Protein AF-0000000072274056 (afdb_homodimer)

Nearest PDB structures (foldseek):
  8jdu-assembly1_A  TM=9.572E-01  e=5.351E-65  Mus musculus
  8jde-assembly1_A  TM=9.594E-01  e=7.524E-65  Mus musculus
  8jdt-assembly1_A  TM=9.583E-01  e=2.343E-64  Mus musculus
  8jdx-assembly1_A  TM=9.609E-01  e=8.176E-64  Mus musculus
  8jdp-assembly1_A  TM=9.578E-01  e=1.917E-63  Mus musculus

InterPro domains:
  IPR004113 FAD-binding oxidoreductase/transferase, type 4, C-terminal [PF02913] (245-485)
  IPR006094 FAD linked oxidase, N-terminal [PF01565] (72-208)
  IPR016164 FAD-linked oxidase-like, C-terminal [SSF55103] (249-486)
  IPR016166 FAD-binding domain, PCMH-type [PS51387] (68-245)
  IPR016169 FAD-binding, type PCMH, subdomain 2 [G3DSA:3.30.465.10] (47-258)
  IPR016171 Vanillyl-alcohol oxidase, C-terminal subdomain 2 [G3DSA:1.10.45.10] (447-486)
  IPR036318 FAD-binding, type PCMH-like superfamily [SSF56176] (35-246)

Radius of gyration: 29.12 Å; Cα contacts (8 Å, |Δi|>4): 2264; chains: 2; bounding box: 67×115×71 Å

Organism: Rhodospirillum rubrum (strain ATCC 11170 / ATH 1.1.1 / DSM 467 / LMG 4362 / NCIMB 8255 / S1) (NCBI:txid269796)

Secondary structure (DSSP, 8-state):
---------THHHHHHHHHHHHHTTSS---PPPPPHHHHHHHHHHHGGGEE--HHHHHHTT--SSSSPP---SEEEE--SHHHHHHHHHHHHHTT--EEEESS---SSSTT--TT--EEEE-TT---EEEEEGGGTEEEEETT-BHHHHHHHHTTTTEE-----SS--BHHHHHHTT---TTHHHH--HHHHEEEEEEE-TTS-EEEEE-S-S----SS-HHHHHTT-TTSS-EEEEEEEE-EEPPSEEEEEEEE-SSHHHHHHHHHHHHHTT--EEEEEEE-HHHHHHHHHHHT----SS-EEEEEEEE-HHHHHHHHHHHHHHHHHTT----EEE-SHHHHHHHHHHHHTHHHHHHTTSTT-EEEE--EE--GGGHHHHHHHHHHHHHTSSSEEEEEEETTTTEEEEEEEE-TT-HHHHHHHHHHHHHHHHHHHHTT-BS-SSS--TTTTHHHHHHHHTTHHHHHHHHHHHH-TT--BSTTSSS--/---------THHHHHHHHHHHHHTTSS---PPPPPHHHHHHHHHHHGGGEE--HHHHHHTT--SSSSPP---SEEEE--SHHHHHHHHHHHHHTT--EEEESS---SSSTT--TT--EEEE-TT---EEEEEGGGTEEEEETT-BHHHHHHHHTTTTEE-----SS--BHHHHHHTT---TTHHHH--HHHHEEEEEEE-TTS-EEEEE-S-S----SS-HHHHHTT-TTSS-EEEEEEEE-EEPPSEEEEEEEE-SSHHHHHHHHHHHHHTT--EEEEEEE-HHHHHHHHHHHT----SS-EEEEEEEE-HHHHHHHHHHHHHHHHHTT----EEE-SHHHHHHHHHHHHTHHHHHHTTSTT-EEEE--EE--GGGHHHHHHHHHHHHHTSSSEEEEEEETTTTEEEEEEEE-TT-HHHHHHHHHHHHHHHHHHHHTT-BS-SSS--TTTTHHHHHHHHTTHHHHHHHHHHHH-TT--BSTTSSS--

pLDDT: mean 91.67, std 15.74, range [17.91, 98.94]

Foldseek 3Di:
DPDPPPPPDPPVVVVVVVVVVVVPLPVPDPADADDPVLVVQLCVLQPPQKDQDPVVQQVQQAAQELDDGAGARIEHEDQDLLSQLSNLQSCLVVLFFEFEDAPRHFYFRLRHPSRHGYYYYDLNQADFDDDDLVLQKTKGWQNHWQVNQQVVCVVSQKHDQFPQLDRTGNQQQQQQQFGDFQCLQPNTSLQWWAKFWWQFSNSDTDIAGDSDNDDPDDDRVSNVRRQNSQQGTGTTMTMTGIDGAFPFKKKKKWFAPAPVLLLQLLVVLVVVPLNWRGKKWWALLLLVLLCVVVVNDDHSGIMIMTMHGHDPVSRVVSLVVSVVSSVVSPIDDMDMDTDPVVNCVVCVSVSCSQVSQQVVDVQWDKDKFKKFAQSVCLRVLVVVLVVLVVVDPWDWIKMARSNRRMIMIITIDNSVDVVSVVSVVVSSVVSLVVRLVRVIHRHDGSHWFLRNLVSLCVNQPPVLVVVVVVSCVRPVSSSGSHNTNHDD/DPPPPPPPDPPVVVVVVVVVVVVPLPPPDPADADDPVLVVQLCVLQPPQKDQDPVVQQVQQAAQELDDGAGARIEHEDQDLLSQLSNLQSCLVVLFFEFEAAPRHFYFRLRHPSRHGYYYYDLNQADFDDDDLVLQKTKGWQNHWQVNQQVVCVVSQKHDQFPQLDRTGNQQQQQQQFGDFQCLQPNTSLQWWAKFWWQFSNSDTDIAGDSDNDDPDDDRVSNVRRQNSQQGTGTTMTMTGIDGAFPFKKKKKWFAAAPVLLLQLLVVLVVVPLNWRGKKWWALLLLVLLCVVVVDDDHSGIMIMTMHGHDPVSRVVSLVVSVVSSVVSPIDDMDMDTDPVVNCVVCVSVSCSQVSQQVVDVQWDKHKFKKFAQSVCLRVLVVVLVVLVVVDPWDWIKMARSNRRMIMIITIDNSVDVVSVVSVVVSSVVSLVVRLVRVIHRHDGSHWFLRNLVSLCVNQPPVLVVVVVVSCVRPVSSSGSHNTNHDD

Structure (mmCIF, N/CA/C/O backbone):
data_AF-0000000072274056-model_v1
#
loop_
_entity.id
_entity.type
_entity.pdbx_description
1 polymer 'D-lactate dehydrogenase (cytochrome)'
#
loop_
_atom_site.group_PDB
_atom_site.id
_atom_site.type_symbol
_atom_site.label_atom_id
_atom_site.label_alt_id
_atom_site.label_comp_id
_atom_site.label_asym_id
_atom_site.label_entity_id
_atom_site.label_seq_id
_atom_site.pdbx_PDB_ins_code
_atom_site.Cartn_x
_atom_site.Cartn_y
_atom_site.Cartn_z
_atom_site.occupancy
_atom_site.B_iso_or_equiv
_atom_site.auth_seq_id
_atom_site.auth_comp_id
_atom_site.auth_asym_id
_atom_site.auth_atom_id
_atom_site.pdbx_PDB_model_num
ATOM 1 N N . MET A 1 1 ? -27.219 56.719 -24.109 1 17.91 1 MET A N 1
ATOM 2 C CA . MET A 1 1 ? -26.547 56.312 -22.875 1 17.91 1 MET A CA 1
ATOM 3 C C . MET A 1 1 ? -27.172 55.062 -22.297 1 17.91 1 MET A C 1
ATOM 5 O O . MET A 1 1 ? -27.969 55.125 -21.359 1 17.91 1 MET A O 1
ATOM 9 N N . ARG A 1 2 ? -27.516 54.031 -23.078 1 23.31 2 ARG A N 1
ATOM 10 C CA . ARG A 1 2 ? -28.297 52.875 -22.688 1 23.31 2 ARG A CA 1
ATOM 11 C C . ARG A 1 2 ? -27.547 52.031 -21.672 1 23.31 2 ARG A C 1
ATOM 13 O O . ARG A 1 2 ? -26.438 51.562 -21.953 1 23.31 2 ARG A O 1
ATOM 20 N N . ALA A 1 3 ? -27.953 52.156 -20.328 1 23.89 3 ALA A N 1
ATOM 21 C CA . ALA A 1 3 ? -27.422 51.594 -19.078 1 23.89 3 ALA A CA 1
ATOM 22 C C . ALA A 1 3 ? -27.531 50.062 -19.078 1 23.89 3 ALA A C 1
ATOM 24 O O . ALA A 1 3 ? -28.625 49.5 -19.188 1 23.89 3 ALA A O 1
ATOM 25 N N . ALA A 1 4 ? -26.547 49.312 -19.578 1 26.17 4 ALA A N 1
ATOM 26 C CA . ALA A 1 4 ? -26.438 47.875 -19.734 1 26.17 4 ALA A CA 1
ATOM 27 C C . ALA A 1 4 ? -26.469 47.156 -18.359 1 26.17 4 ALA A C 1
ATOM 29 O O . ALA A 1 4 ? -25.656 47.469 -17.5 1 26.17 4 ALA A O 1
ATOM 30 N N . SER A 1 5 ? -27.672 46.75 -17.875 1 25.73 5 SER A N 1
ATOM 31 C CA . SER A 1 5 ? -28.047 46.031 -16.641 1 25.73 5 SER A CA 1
ATOM 32 C C . SER A 1 5 ? -27.297 44.719 -16.531 1 25.73 5 SER A C 1
ATOM 34 O O . SER A 1 5 ? -27.422 43.844 -17.406 1 25.73 5 SER A O 1
ATOM 36 N N . PHE A 1 6 ? -26.047 44.719 -16.047 1 27.23 6 PHE A N 1
ATOM 37 C CA . PHE A 1 6 ? -25.188 43.562 -15.781 1 27.23 6 PHE A CA 1
ATOM 38 C C . PHE A 1 6 ? -25.844 42.625 -14.789 1 27.23 6 PHE A C 1
ATOM 40 O O . PHE A 1 6 ? -26.078 42.969 -13.633 1 27.23 6 PHE A O 1
ATOM 47 N N . GLY A 1 7 ? -26.734 41.75 -15.281 1 27.03 7 GLY A N 1
ATOM 48 C CA . GLY A 1 7 ? -27.484 40.781 -14.508 1 27.03 7 GLY A CA 1
ATOM 49 C C . GLY A 1 7 ? -26.594 39.844 -13.695 1 27.03 7 GLY A C 1
ATOM 50 O O . GLY A 1 7 ? -25.594 39.344 -14.195 1 27.03 7 GLY A O 1
ATOM 51 N N . ALA A 1 8 ? -26.578 40.094 -12.344 1 32.47 8 ALA A N 1
ATOM 52 C CA . ALA A 1 8 ? -26 39.312 -11.25 1 32.47 8 ALA A CA 1
ATOM 53 C C . ALA A 1 8 ? -26.297 37.844 -11.406 1 32.47 8 ALA A C 1
ATOM 55 O O . ALA A 1 8 ? -27.469 37.438 -11.398 1 32.47 8 ALA A O 1
ATOM 56 N N . GLY A 1 9 ? -25.531 37.125 -12.242 1 28.5 9 GLY A N 1
ATOM 57 C CA . GLY A 1 9 ? -25.75 35.719 -12.562 1 28.5 9 GLY A CA 1
ATOM 58 C C . GLY A 1 9 ? -25.844 34.844 -11.336 1 28.5 9 GLY A C 1
ATOM 59 O O . GLY A 1 9 ? -25.453 35.25 -10.234 1 28.5 9 GLY A O 1
ATOM 60 N N . PRO A 1 10 ? -26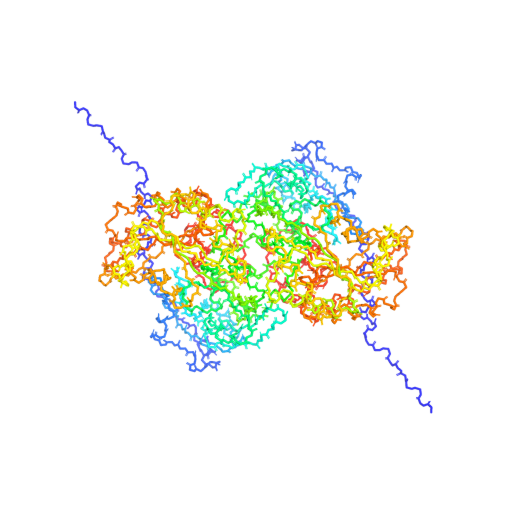.469 33.625 -11.383 1 33.97 10 PRO A N 1
ATOM 61 C CA . PRO A 1 10 ? -26.922 32.594 -10.414 1 33.97 10 PRO A CA 1
ATOM 62 C C . PRO A 1 10 ? -25.781 32.094 -9.531 1 33.97 10 PRO A C 1
ATOM 64 O O . PRO A 1 10 ? -26.016 31.297 -8.617 1 33.97 10 PRO A O 1
ATOM 67 N N . ALA A 1 11 ? -24.531 32.406 -9.812 1 33.81 11 ALA A N 1
ATOM 68 C CA . ALA A 1 11 ? -23.422 31.875 -9.031 1 33.81 11 ALA A CA 1
ATOM 69 C C . ALA A 1 11 ? -23.406 32.469 -7.621 1 33.81 11 ALA A C 1
ATOM 71 O O . ALA A 1 11 ? -22.672 31.984 -6.75 1 33.81 11 ALA A O 1
ATOM 72 N N . PHE A 1 12 ? -24 33.656 -7.5 1 29.03 12 PHE A N 1
ATOM 73 C CA . PHE A 1 12 ? -23.969 34.344 -6.207 1 29.03 12 PHE A CA 1
ATOM 74 C C . PHE A 1 12 ? -24.859 33.625 -5.199 1 29.03 12 PHE A C 1
ATOM 76 O O . PHE A 1 12 ? -24.609 33.688 -3.992 1 29.03 12 PHE A O 1
ATOM 83 N N . ALA A 1 13 ? -25.938 33.031 -5.598 1 33.31 13 ALA A N 1
ATOM 84 C CA . ALA A 1 13 ? -26.906 32.438 -4.676 1 33.31 13 ALA A CA 1
ATOM 85 C C . ALA A 1 13 ? -26.375 31.156 -4.07 1 33.31 13 ALA A C 1
ATOM 87 O O . ALA A 1 13 ? -26.766 30.766 -2.965 1 33.31 13 ALA A O 1
ATOM 88 N N . PHE A 1 14 ? -25.531 30.406 -4.879 1 33.09 14 PHE A N 1
ATOM 89 C CA . PHE A 1 14 ? -25.062 29.141 -4.332 1 33.09 14 PHE A CA 1
ATOM 90 C C . PHE A 1 14 ? -24.094 29.375 -3.17 1 33.09 14 PHE A C 1
ATOM 92 O O . PHE A 1 14 ? -23.984 28.547 -2.271 1 33.09 14 PHE A O 1
ATOM 99 N N . PHE A 1 15 ? -23.422 30.562 -3.197 1 29.94 15 PHE A N 1
ATOM 100 C CA . PHE A 1 15 ? -22.469 30.875 -2.148 1 29.94 15 PHE A CA 1
ATOM 101 C C . PHE A 1 15 ? -23.172 31.234 -0.849 1 29.94 15 PHE A C 1
ATOM 103 O O . PHE A 1 15 ? -22.672 30.953 0.24 1 29.94 15 PHE A O 1
ATOM 110 N N . LEU A 1 16 ? -24.438 31.891 -0.927 1 31.34 16 LEU A N 1
ATOM 111 C CA . LEU A 1 16 ? -25.141 32.312 0.282 1 31.34 16 LEU A CA 1
ATOM 112 C C . LEU A 1 16 ? -25.703 31.125 1.035 1 31.34 16 LEU A C 1
ATOM 114 O O . LEU A 1 16 ? -25.859 31.172 2.258 1 31.34 16 LEU A O 1
ATOM 118 N N . THR A 1 17 ? -26.078 30.047 0.303 1 32.25 17 THR A N 1
ATOM 119 C CA . THR A 1 17 ? -26.672 28.922 1.013 1 32.25 17 THR A CA 1
ATOM 120 C C . THR A 1 17 ? -25.609 28.141 1.772 1 32.25 17 THR A C 1
ATOM 122 O O . THR A 1 17 ? -25.875 27.562 2.822 1 32.25 17 THR A O 1
ATOM 125 N N . LYS A 1 18 ? -24.359 28.219 1.34 1 35.5 18 LYS A N 1
ATOM 126 C CA . LYS A 1 18 ? -23.328 27.453 2.023 1 35.5 18 LYS A CA 1
ATOM 127 C C . LYS A 1 18 ? -22.891 28.141 3.318 1 35.5 18 LYS A C 1
ATOM 129 O O . LYS A 1 18 ? -22.375 27.484 4.23 1 35.5 18 LYS A O 1
ATOM 134 N N . VAL A 1 19 ? -22.953 29.453 3.387 1 30.86 19 VAL A N 1
ATOM 135 C CA . VAL A 1 19 ? -22.531 30.188 4.578 1 30.86 19 VAL A CA 1
ATOM 136 C C . VAL A 1 19 ? -23.531 29.953 5.707 1 30.86 19 VAL A C 1
ATOM 138 O O . VAL A 1 19 ? -23.156 29.953 6.883 1 30.86 19 VAL A O 1
ATOM 141 N N . ALA A 1 20 ? -24.812 29.906 5.504 1 33.44 20 ALA A N 1
ATOM 142 C CA . ALA A 1 20 ? -25.844 29.766 6.539 1 33.44 20 ALA A CA 1
ATOM 143 C C . ALA A 1 20 ? -25.734 28.422 7.242 1 33.44 20 ALA A C 1
ATOM 145 O O . ALA A 1 20 ? -26.172 28.266 8.383 1 33.44 20 ALA A O 1
ATOM 146 N N . VAL A 1 21 ? -25.234 27.391 6.555 1 33.72 21 VAL A N 1
ATOM 147 C CA . VAL A 1 21 ? -25.219 26.078 7.191 1 33.72 21 VAL A CA 1
ATOM 148 C C . VAL A 1 21 ? -24.094 26.031 8.234 1 33.72 21 VAL A C 1
ATOM 150 O O . VAL A 1 21 ? -24.172 25.25 9.188 1 33.72 21 VAL A O 1
ATOM 153 N N . MET A 1 22 ? -23.062 26.844 8.172 1 32.66 22 MET A N 1
ATOM 154 C CA . MET A 1 22 ? -21.969 26.734 9.133 1 32.66 22 MET A CA 1
ATOM 155 C C . MET A 1 22 ? -22.359 27.312 10.484 1 32.66 22 MET A C 1
ATOM 157 O O . MET A 1 22 ? -21.719 27.047 11.5 1 32.66 22 MET A O 1
ATOM 161 N N . ARG A 1 23 ? -23.203 28.406 10.648 1 35.66 23 ARG A N 1
ATOM 162 C CA . ARG A 1 23 ? -23.578 29 11.93 1 35.66 23 ARG A CA 1
ATOM 163 C C . ARG A 1 23 ? -24.359 28.016 12.781 1 35.66 23 ARG A C 1
ATOM 165 O O . ARG A 1 23 ? -24.438 28.172 14.008 1 35.66 23 ARG A O 1
ATOM 172 N N . SER A 1 24 ? -25.297 27.25 12.148 1 34.88 24 SER A N 1
ATOM 173 C CA . SER A 1 24 ? -26.281 26.516 12.938 1 34.88 24 SER A CA 1
ATOM 174 C C . SER A 1 24 ? -25.641 25.344 13.68 1 34.88 24 SER A C 1
ATOM 176 O O . SER A 1 24 ? -26.328 24.609 14.391 1 34.88 24 SER A O 1
ATOM 178 N N . LEU A 1 25 ? -24.5 25 13.289 1 36.78 25 LEU A N 1
ATOM 179 C CA . LEU A 1 25 ? -24.078 23.797 13.992 1 36.78 25 LEU A CA 1
ATOM 180 C C . LEU A 1 25 ? -23.578 24.141 15.398 1 36.78 25 LEU A C 1
ATOM 182 O O . LEU A 1 25 ? -23.016 23.281 16.078 1 36.78 25 LEU A O 1
ATOM 186 N N . SER A 1 26 ? -23.391 25.453 15.727 1 36.78 26 SER A N 1
ATOM 187 C CA . SER A 1 26 ? -22.859 25.688 17.062 1 36.78 26 SER A CA 1
ATOM 188 C C . SER A 1 26 ? -23.766 25.078 18.141 1 36.78 26 SER A C 1
ATOM 190 O O . SER A 1 26 ? -23.344 24.891 19.281 1 36.78 26 SER A O 1
ATOM 192 N N . GLN A 1 27 ? -25.094 25.609 18.125 1 37.88 27 GLN A N 1
ATOM 193 C CA . GLN A 1 27 ? -25.859 25.219 19.297 1 37.88 27 GLN A CA 1
ATOM 194 C C . GLN A 1 27 ? -26.141 23.719 19.312 1 37.88 27 GLN A C 1
ATOM 196 O O . GLN A 1 27 ? -26.906 23.219 18.484 1 37.88 27 GLN A O 1
ATOM 201 N N . SER A 1 28 ? -25.188 22.984 19.609 1 42.09 28 SER A N 1
ATOM 202 C CA . SER A 1 28 ? -25.391 21.547 19.797 1 42.09 28 SER A CA 1
ATOM 203 C C . SER A 1 28 ? -26.75 21.266 20.453 1 42.09 28 SER A C 1
ATOM 205 O O . SER A 1 28 ? -27.094 21.891 21.453 1 42.09 28 SER A O 1
ATOM 207 N N . ALA A 1 29 ? -27.672 21 19.781 1 47.31 29 ALA A N 1
ATOM 208 C CA . ALA A 1 29 ? -28.844 20.422 20.438 1 47.31 29 ALA A CA 1
ATOM 209 C C . ALA A 1 29 ? -28.453 19.688 21.719 1 47.31 29 ALA A C 1
ATOM 211 O O . ALA A 1 29 ? -27.406 19.047 21.766 1 47.31 29 ALA A O 1
ATOM 212 N N . PRO A 1 30 ? -29.016 20.219 22.875 1 51.59 30 PRO A N 1
ATOM 213 C CA . PRO A 1 30 ? -28.75 19.453 24.094 1 51.59 30 PRO A CA 1
ATOM 214 C C . PRO A 1 30 ? -28.625 17.953 23.844 1 51.59 30 PRO A C 1
ATOM 216 O O . PRO A 1 30 ? -29.453 17.375 23.141 1 51.59 30 PRO A O 1
ATOM 219 N N . ARG A 1 31 ? -27.359 17.469 23.828 1 71.25 31 ARG A N 1
ATOM 220 C CA . ARG A 1 31 ? -27.125 16.031 23.656 1 71.25 31 ARG A CA 1
ATOM 221 C C . ARG A 1 31 ? -27.656 15.242 24.859 1 71.25 31 ARG A C 1
ATOM 223 O O . ARG A 1 31 ? -27.688 15.758 25.984 1 71.25 31 ARG A O 1
ATOM 230 N N . ASP A 1 32 ? -28.359 14.18 24.562 1 78.25 32 ASP A N 1
ATOM 231 C CA . ASP A 1 32 ? -28.828 13.305 25.641 1 78.25 32 ASP A CA 1
ATOM 232 C C . ASP A 1 32 ? -27.656 12.828 26.5 1 78.25 32 ASP A C 1
ATOM 234 O O . ASP A 1 32 ? -26.578 12.523 25.984 1 78.25 32 ASP A O 1
ATOM 238 N N . PRO A 1 33 ? -27.859 12.992 27.781 1 87.88 33 PRO A N 1
ATOM 239 C CA . PRO A 1 33 ? -26.828 12.445 28.672 1 87.88 33 PRO A CA 1
ATOM 240 C C . PRO A 1 33 ? -26.562 10.961 28.422 1 87.88 33 PRO A C 1
ATOM 242 O O . PRO A 1 33 ? -27.438 10.258 27.906 1 87.88 33 PRO A O 1
ATOM 245 N N . LEU A 1 34 ? -25.391 10.547 28.781 1 96.44 34 LEU A N 1
ATOM 246 C CA . LEU A 1 34 ? -25.078 9.117 28.703 1 96.44 34 LEU A CA 1
ATOM 247 C C . LEU A 1 34 ? -26.047 8.305 29.547 1 96.44 34 LEU A C 1
ATOM 249 O O . LEU A 1 34 ? -26.422 8.727 30.641 1 96.44 34 LEU A O 1
ATOM 253 N N . PRO A 1 35 ? -26.453 7.172 29.016 1 97 35 PRO A N 1
ATOM 254 C CA . PRO A 1 35 ? -27.281 6.305 29.859 1 97 35 PRO A CA 1
ATOM 255 C C . PRO A 1 35 ? -26.609 5.969 31.188 1 97 35 PRO A C 1
ATOM 257 O O . PRO A 1 35 ? -25.438 5.621 31.219 1 97 35 PRO A O 1
ATOM 260 N N . ALA A 1 36 ? -27.406 6.027 32.281 1 97.19 36 ALA A N 1
ATOM 261 C CA . ALA A 1 36 ? -26.891 5.773 33.625 1 97.19 36 ALA A CA 1
ATOM 262 C C . ALA A 1 36 ? -26.266 4.383 33.719 1 97.19 36 ALA A C 1
ATOM 264 O O . ALA A 1 36 ? -25.25 4.191 34.406 1 97.19 36 ALA A O 1
ATOM 265 N N . ALA A 1 37 ? -26.875 3.479 33.062 1 97.88 37 ALA A N 1
ATOM 266 C CA . ALA A 1 37 ? -26.391 2.105 33.062 1 97.88 37 ALA A CA 1
ATOM 267 C C . ALA A 1 37 ? -25 2.014 32.438 1 97.88 37 ALA A C 1
ATOM 269 O O . ALA A 1 37 ? -24.141 1.262 32.906 1 97.88 37 ALA A O 1
ATOM 270 N N . LEU A 1 38 ? -24.812 2.742 31.391 1 98.38 38 LEU A N 1
ATOM 271 C CA . LEU A 1 38 ? -23.516 2.773 30.734 1 98.38 38 LEU A CA 1
ATOM 272 C C . LEU A 1 38 ? -22.469 3.414 31.641 1 98.38 38 LEU A C 1
ATOM 274 O O . LEU A 1 38 ? -21.359 2.891 31.781 1 98.38 38 LEU A O 1
ATOM 278 N N . VAL A 1 39 ? -22.828 4.516 32.25 1 98.25 39 VAL A N 1
ATOM 279 C CA . VAL A 1 39 ? -21.938 5.215 33.188 1 98.25 39 VAL A CA 1
ATOM 280 C C . VAL A 1 39 ? -21.516 4.281 34.312 1 98.25 39 VAL A C 1
ATOM 282 O O . VAL A 1 39 ? -20.344 4.199 34.656 1 98.25 39 VAL A O 1
ATOM 285 N N . GLY A 1 40 ? -22.5 3.584 34.844 1 98.19 40 GLY A N 1
ATOM 286 C CA . GLY A 1 40 ? -22.203 2.629 35.906 1 98.19 40 GLY A CA 1
ATOM 287 C C . GLY A 1 40 ? -21.266 1.526 35.469 1 98.19 40 GLY A C 1
ATOM 288 O O . GLY A 1 40 ? -20.312 1.189 36.188 1 98.19 40 GLY A O 1
ATOM 289 N N . THR A 1 41 ? -21.5 1.01 34.312 1 98.5 41 THR A N 1
ATOM 290 C CA . THR A 1 41 ? -20.688 -0.074 33.781 1 98.5 41 THR A CA 1
ATOM 291 C C . THR A 1 41 ? -19.25 0.383 33.562 1 98.5 41 THR A C 1
ATOM 293 O O . THR A 1 41 ? -18.297 -0.312 33.969 1 98.5 41 THR A O 1
ATOM 296 N N . LEU A 1 42 ? -19.062 1.558 33 1 98.75 42 LEU A N 1
ATOM 297 C CA . LEU A 1 42 ? -17.734 2.041 32.688 1 98.75 42 LEU A CA 1
ATOM 298 C C . LEU A 1 42 ? -17 2.479 33.938 1 98.75 42 LEU A C 1
ATOM 300 O O . LEU A 1 42 ? -15.781 2.295 34.062 1 98.75 42 LEU A O 1
ATOM 304 N N . ALA A 1 43 ? -17.719 3.045 34.875 1 98.5 43 ALA A N 1
ATOM 305 C CA . ALA A 1 43 ? -17.125 3.404 36.156 1 98.5 43 ALA A CA 1
ATOM 306 C C . ALA A 1 43 ? -16.625 2.166 36.906 1 98.5 43 ALA A C 1
ATOM 308 O O . ALA A 1 43 ? -15.57 2.195 37.531 1 98.5 43 ALA A O 1
ATOM 309 N N . ALA A 1 44 ? -17.375 1.127 36.844 1 98.44 44 ALA A N 1
ATOM 310 C CA . ALA A 1 44 ? -16.984 -0.123 37.5 1 98.44 44 ALA A CA 1
ATOM 311 C C . ALA A 1 44 ? -15.773 -0.744 36.812 1 98.44 44 ALA A C 1
ATOM 313 O O . ALA A 1 44 ? -14.898 -1.307 37.5 1 98.44 44 ALA A O 1
ATOM 314 N N . LEU A 1 45 ? -15.734 -0.622 35.562 1 98.31 45 LEU A N 1
ATOM 315 C CA . LEU A 1 45 ? -14.688 -1.231 34.75 1 98.31 45 LEU A CA 1
ATOM 316 C C . LEU A 1 45 ? -13.375 -0.477 34.906 1 98.31 45 LEU A C 1
ATOM 318 O O . LEU A 1 45 ? -12.305 -1.091 35 1 98.31 45 LEU A O 1
ATOM 322 N N . LEU A 1 46 ? -13.445 0.894 35 1 98.5 46 LEU A N 1
ATOM 323 C CA . LEU A 1 46 ? -12.227 1.677 34.812 1 98.5 46 LEU A CA 1
ATOM 324 C C . LEU A 1 46 ? -11.883 2.453 36.094 1 98.5 46 LEU A C 1
ATOM 326 O O . LEU A 1 46 ? -10.758 2.924 36.25 1 98.5 46 LEU A O 1
ATOM 330 N N . GLY A 1 47 ? -12.852 2.645 36.969 1 97.81 47 GLY A N 1
ATOM 331 C CA . GLY A 1 47 ? -12.633 3.48 38.156 1 97.81 47 GLY A CA 1
ATOM 332 C C . GLY A 1 47 ? -12.336 4.926 37.812 1 97.81 47 GLY A C 1
ATOM 333 O O . GLY A 1 47 ? -13.094 5.559 37.062 1 97.81 47 GLY A O 1
ATOM 334 N N . GLU A 1 48 ? -11.211 5.445 38.219 1 97.38 48 GLU A N 1
ATOM 335 C CA . GLU A 1 48 ? -10.82 6.84 38.062 1 97.38 48 GLU A CA 1
ATOM 336 C C . GLU A 1 48 ? -10.445 7.133 36.594 1 97.38 48 GLU A C 1
ATOM 338 O O . GLU A 1 48 ? -10.336 8.297 36.219 1 97.38 48 GLU A O 1
ATOM 343 N N . ARG A 1 49 ? -10.242 6.156 35.875 1 98.5 49 ARG A N 1
ATOM 344 C CA . ARG A 1 49 ? -9.836 6.32 34.5 1 98.5 49 ARG A CA 1
ATOM 345 C C . ARG A 1 49 ? -11.047 6.562 33.594 1 98.5 49 ARG A C 1
ATOM 347 O O . ARG A 1 49 ? -10.898 6.777 32.406 1 98.5 49 ARG A O 1
ATOM 354 N N . PHE A 1 50 ? -12.242 6.484 34.219 1 98.62 50 PHE A N 1
ATOM 355 C CA . PHE A 1 50 ? -13.453 6.984 33.562 1 98.62 50 PHE A CA 1
ATOM 356 C C . PHE A 1 50 ? -13.789 8.383 34.062 1 98.62 50 PHE A C 1
ATOM 358 O O . PHE A 1 50 ? -14.094 8.57 35.25 1 98.62 50 PHE A O 1
ATOM 365 N N . SER A 1 51 ? -13.789 9.398 33.188 1 98.5 51 SER A N 1
ATOM 366 C CA . SER A 1 51 ? -13.914 10.781 33.625 1 98.5 51 SER A CA 1
ATOM 367 C C . SER A 1 51 ? -15.047 11.5 32.906 1 98.5 51 SER A C 1
ATOM 369 O O . SER A 1 51 ? -15.234 11.328 31.703 1 98.5 51 SER A O 1
ATOM 371 N N . THR A 1 52 ? -15.805 12.242 33.625 1 97.12 52 THR A N 1
ATOM 372 C CA . THR A 1 52 ? -16.812 13.148 33.094 1 97.12 52 THR A CA 1
ATOM 373 C C . THR A 1 52 ? -16.469 14.602 33.438 1 97.12 52 THR A C 1
ATOM 375 O O . THR A 1 52 ? -17.312 15.492 33.281 1 97.12 52 THR A O 1
ATOM 378 N N . ALA A 1 53 ? -15.211 14.812 33.844 1 97.5 53 ALA A N 1
ATOM 379 C CA . ALA A 1 53 ? -14.773 16.156 34.219 1 97.5 53 ALA A CA 1
ATOM 380 C C . ALA A 1 53 ? -14.703 17.062 33 1 97.5 53 ALA A C 1
ATOM 382 O O . ALA A 1 53 ? -14.219 16.641 31.922 1 97.5 53 ALA A O 1
ATOM 383 N N . THR A 1 54 ? -15.102 18.25 33.125 1 96.44 54 THR A N 1
ATOM 384 C CA . THR A 1 54 ? -15.219 19.203 32.031 1 96.44 54 THR A CA 1
ATOM 385 C C . THR A 1 54 ? -13.852 19.438 31.375 1 96.44 54 THR A C 1
ATOM 387 O O . THR A 1 54 ? -13.734 19.422 30.156 1 96.44 54 THR A O 1
ATOM 390 N N . ALA A 1 55 ? -12.867 19.641 32.188 1 96.56 55 ALA A N 1
ATOM 391 C CA . ALA A 1 55 ? -11.531 19.938 31.656 1 96.56 55 ALA A CA 1
ATOM 392 C C . ALA A 1 55 ? -11.016 18.781 30.812 1 96.56 55 ALA A C 1
ATOM 394 O O . ALA A 1 55 ? -10.43 19 29.75 1 96.56 55 ALA A O 1
ATOM 395 N N . VAL A 1 56 ? -11.242 17.562 31.312 1 97.44 56 VAL A N 1
ATOM 396 C CA . VAL A 1 56 ? -10.797 16.375 30.594 1 97.44 56 VAL A CA 1
ATOM 397 C C . VAL A 1 56 ? -11.57 16.234 29.297 1 97.44 56 VAL A C 1
ATOM 399 O O . VAL A 1 56 ? -10.984 15.961 28.25 1 97.44 56 VAL A O 1
ATOM 402 N N . ARG A 1 57 ? -12.828 16.406 29.328 1 97.56 57 ARG A N 1
ATOM 403 C CA . ARG A 1 57 ? -13.68 16.328 28.141 1 97.56 57 ARG A CA 1
ATOM 404 C C . ARG A 1 57 ? -13.281 17.359 27.094 1 97.56 57 ARG A C 1
ATOM 406 O O . ARG A 1 57 ? -13.195 17.062 25.906 1 97.56 57 ARG A O 1
ATOM 413 N N . GLU A 1 58 ? -13 18.578 27.5 1 96.12 58 GLU A N 1
ATOM 414 C CA . GLU A 1 58 ? -12.625 19.656 26.594 1 96.12 58 GLU A CA 1
ATOM 415 C C . GLU A 1 58 ? -11.305 19.375 25.891 1 96.12 58 GLU A C 1
ATOM 417 O O . GLU A 1 58 ? -11.148 19.625 24.703 1 96.12 58 GLU A O 1
ATOM 422 N N . GLN A 1 59 ? -10.406 18.844 26.625 1 95.5 59 GLN A N 1
ATOM 423 C CA . GLN A 1 59 ? -9.102 18.484 26.078 1 95.5 59 GLN A CA 1
ATOM 424 C C . GLN A 1 59 ? -9.234 17.406 25 1 95.5 59 GLN A C 1
ATOM 426 O O . GLN A 1 59 ? -8.469 17.391 24.047 1 95.5 59 GLN A O 1
ATOM 431 N N . HIS A 1 60 ? -10.25 16.594 25.141 1 97.56 60 HIS A N 1
ATOM 432 C CA . HIS A 1 60 ? -10.414 15.453 24.234 1 97.56 60 HIS A CA 1
ATOM 433 C C . HIS A 1 60 ? -11.375 15.781 23.094 1 97.56 60 HIS A C 1
ATOM 435 O O . HIS A 1 60 ? -11.742 14.906 22.312 1 97.56 60 HIS A O 1
ATOM 441 N N . GLY A 1 61 ? -11.836 16.984 23 1 94.94 61 GLY A N 1
ATOM 442 C CA . GLY A 1 61 ? -12.688 17.438 21.922 1 94.94 61 GLY A CA 1
ATOM 443 C C . GLY A 1 61 ? -12 18.422 20.984 1 94.94 61 GLY A C 1
ATOM 444 O O . GLY A 1 61 ? -12.586 18.859 20 1 94.94 61 GLY A O 1
ATOM 445 N N . ARG A 1 62 ? -10.75 18.656 21.297 1 89.56 62 ARG A N 1
ATOM 446 C CA . ARG A 1 62 ? -10 19.656 20.547 1 89.56 62 ARG A CA 1
ATOM 447 C C . ARG A 1 62 ? -8.703 19.062 20 1 89.56 62 ARG A C 1
ATOM 449 O O . ARG A 1 62 ? -7.895 18.531 20.766 1 89.56 62 ARG A O 1
ATOM 456 N N . ASP A 1 63 ? -8.586 19.156 18.688 1 89.06 63 ASP A N 1
ATOM 457 C CA . ASP A 1 63 ? -7.305 18.797 18.094 1 89.06 63 ASP A CA 1
ATOM 458 C C . ASP A 1 63 ? -6.512 20.031 17.688 1 89.06 63 ASP A C 1
ATOM 460 O O . ASP A 1 63 ? -6.742 21.125 18.219 1 89.06 63 ASP A O 1
ATOM 464 N N . GLU A 1 64 ? -5.527 19.938 16.875 1 82 64 GLU A N 1
ATOM 465 C CA . GLU A 1 64 ? -4.656 21.047 16.5 1 82 64 GLU A CA 1
ATOM 466 C C . GLU A 1 64 ? -5.238 21.844 15.336 1 82 64 GLU A C 1
ATOM 468 O O . GLU A 1 64 ? -4.559 22.703 14.766 1 82 64 GLU A O 1
ATOM 473 N N . SER A 1 65 ? -6.504 21.594 15.055 1 80.69 65 SER A N 1
ATOM 474 C CA . SER A 1 65 ? -7.141 22.297 13.945 1 80.69 65 SER A CA 1
ATOM 475 C C . SER A 1 65 ? -7.777 23.609 14.414 1 80.69 65 SER A C 1
ATOM 477 O O . SER A 1 65 ? -7.77 23.922 15.602 1 80.69 65 SER A O 1
ATOM 479 N N . TYR A 1 66 ? -8.242 24.344 13.406 1 78.06 66 TYR A N 1
ATOM 480 C CA . TYR A 1 66 ? -8.945 25.594 13.68 1 78.06 66 TYR A CA 1
ATOM 481 C C . TYR A 1 66 ? -10.406 25.344 14.008 1 78.06 66 TYR A C 1
ATOM 483 O O . TYR A 1 66 ? -11.141 26.266 14.375 1 78.06 66 TYR A O 1
ATOM 491 N N . HIS A 1 67 ? -10.773 24.109 13.961 1 82.62 67 HIS A N 1
ATOM 492 C CA . HIS A 1 67 ? -12.172 23.781 14.211 1 82.62 67 HIS A CA 1
ATOM 493 C C . HIS A 1 67 ? -12.531 23.984 15.68 1 82.62 67 HIS A C 1
ATOM 495 O O . HIS A 1 67 ? -11.688 23.797 16.562 1 82.62 67 HIS A O 1
ATOM 501 N N . PRO A 1 68 ? -13.766 24.312 15.906 1 84.81 68 PRO A N 1
ATOM 502 C CA . PRO A 1 68 ? -14.195 24.453 17.297 1 84.81 68 PRO A CA 1
ATOM 503 C C . PRO A 1 68 ? -14.109 23.141 18.078 1 84.81 68 PRO A C 1
ATOM 505 O O . PRO A 1 68 ? -14.289 22.078 17.5 1 84.81 68 PRO A O 1
ATOM 508 N N . SER A 1 69 ? -13.859 23.328 19.328 1 90.62 69 SER A N 1
ATOM 509 C CA . SER A 1 69 ? -13.844 22.156 20.219 1 90.62 69 SER A CA 1
ATOM 510 C C . SER A 1 69 ? -15.234 21.562 20.375 1 90.62 69 SER A C 1
ATOM 512 O O . SER A 1 69 ? -16.219 22.297 20.5 1 90.62 69 SER A O 1
ATOM 514 N N . MET A 1 70 ? -15.352 20.281 20.266 1 95.25 70 MET A N 1
ATOM 515 C CA . MET A 1 70 ? -16.562 19.516 20.516 1 95.25 70 MET A CA 1
ATOM 516 C C . MET A 1 70 ? -16.297 18.359 21.484 1 95.25 70 MET A C 1
ATOM 518 O O . MET A 1 70 ? -16.031 17.234 21.047 1 95.25 70 MET A O 1
ATOM 522 N N . PRO A 1 71 ? -16.484 18.688 22.734 1 97.19 71 PRO A N 1
ATOM 523 C CA . PRO A 1 71 ? -16.109 17.688 23.734 1 97.19 71 PRO A CA 1
ATOM 524 C C . PRO A 1 71 ? -17.016 16.469 23.734 1 97.19 71 PRO A C 1
ATOM 526 O O . PRO A 1 71 ? -18.219 16.594 23.469 1 97.19 71 PRO A O 1
ATOM 529 N N . PRO A 1 72 ? -16.484 15.258 24.031 1 98.06 72 PRO A N 1
ATOM 530 C CA . PRO A 1 72 ? -17.328 14.094 24.312 1 98.06 72 PRO A CA 1
ATOM 531 C C . PRO A 1 72 ? -18.062 14.211 25.656 1 98.06 72 PRO A C 1
ATOM 533 O O . PRO A 1 72 ? -17.859 15.172 26.391 1 98.06 72 PRO A O 1
ATOM 536 N N . ASP A 1 73 ? -18.984 13.266 25.859 1 98.19 73 ASP A N 1
ATOM 537 C CA . ASP A 1 73 ? -19.734 13.273 27.109 1 98.19 73 ASP A CA 1
ATOM 538 C C . ASP A 1 73 ? -18.906 12.664 28.25 1 98.19 73 ASP A C 1
ATOM 540 O O . ASP A 1 73 ? -19.156 12.938 29.422 1 98.19 73 ASP A O 1
ATOM 544 N N . ALA A 1 74 ? -17.953 11.828 27.891 1 98.62 74 ALA A N 1
ATOM 545 C CA . ALA A 1 74 ? -17.047 11.203 28.859 1 98.62 74 ALA A CA 1
ATOM 546 C C . ALA A 1 74 ? -15.766 10.727 28.156 1 98.62 74 ALA A C 1
ATOM 548 O O . ALA A 1 74 ? -15.727 10.609 26.938 1 98.62 74 ALA A O 1
ATOM 549 N N . VAL A 1 75 ? -14.734 10.516 28.953 1 98.88 75 VAL A N 1
ATOM 550 C CA . VAL A 1 75 ? -13.469 9.992 28.469 1 98.88 75 VAL A CA 1
ATOM 551 C C . VAL A 1 75 ? -13.102 8.719 29.234 1 98.88 75 VAL A C 1
ATOM 553 O O . VAL A 1 75 ? -13.117 8.703 30.469 1 98.88 75 VAL A O 1
ATOM 556 N N . ALA A 1 76 ? -12.914 7.664 28.547 1 98.94 76 ALA A N 1
ATOM 557 C CA . ALA A 1 76 ? -12.438 6.395 29.078 1 98.94 76 ALA A CA 1
ATOM 558 C C . ALA A 1 76 ? -10.977 6.156 28.719 1 98.94 76 ALA A C 1
ATOM 560 O O . ALA A 1 76 ? -10.633 6.004 27.547 1 98.94 76 ALA A O 1
ATOM 561 N N . PHE A 1 77 ? -10.109 6.133 29.719 1 98.81 77 PHE A N 1
ATOM 562 C CA . PHE A 1 77 ? -8.695 5.863 29.516 1 98.81 77 PHE A CA 1
ATOM 563 C C . PHE A 1 77 ? -8.414 4.367 29.547 1 98.81 77 PHE A C 1
ATOM 565 O O . PHE A 1 77 ? -8.477 3.74 30.609 1 98.81 77 PHE A O 1
ATOM 572 N N . ALA A 1 78 ? -8.094 3.783 28.391 1 98.81 78 ALA A N 1
ATOM 573 C CA . ALA A 1 78 ? -7.863 2.346 28.281 1 98.81 78 ALA A CA 1
ATOM 574 C C . ALA A 1 78 ? -6.379 2.018 28.438 1 98.81 78 ALA A C 1
ATOM 576 O O . ALA A 1 78 ? -5.52 2.82 28.078 1 98.81 78 ALA A O 1
ATOM 577 N N . ARG A 1 79 ? -6.105 0.742 28.906 1 98.5 79 ARG A N 1
ATOM 578 C CA . ARG A 1 79 ? -4.723 0.319 29.094 1 98.5 79 ARG A CA 1
ATOM 579 C C . ARG A 1 79 ? -4.453 -1.002 28.391 1 98.5 79 ARG A C 1
ATOM 581 O O . ARG A 1 79 ? -3.326 -1.502 28.391 1 98.5 79 ARG A O 1
ATOM 588 N N . SER A 1 80 ? -5.5 -1.549 27.781 1 98.62 80 SER A N 1
ATOM 589 C CA . SER A 1 80 ? -5.32 -2.814 27.078 1 98.62 80 SER A CA 1
ATOM 590 C C . SER A 1 80 ? -6.375 -3.002 25.984 1 98.62 80 SER A C 1
ATOM 592 O O . SER A 1 80 ? -7.398 -2.318 25.984 1 98.62 80 SER A O 1
ATOM 594 N N . THR A 1 81 ? -6.039 -3.893 25.094 1 98.75 81 THR A N 1
ATOM 595 C CA . THR A 1 81 ? -6.973 -4.238 24.031 1 98.75 81 THR A CA 1
ATOM 596 C C . THR A 1 81 ? -8.273 -4.793 24.609 1 98.75 81 THR A C 1
ATOM 598 O O . THR A 1 81 ? -9.359 -4.465 24.125 1 98.75 81 THR A O 1
ATOM 601 N N . GLU A 1 82 ? -8.195 -5.586 25.641 1 98.56 82 GLU A N 1
ATOM 602 C CA . GLU A 1 82 ? -9.359 -6.176 26.281 1 98.56 82 GLU A CA 1
ATOM 603 C C . GLU A 1 82 ? -10.258 -5.102 26.891 1 98.56 82 GLU A C 1
ATOM 605 O O . GLU A 1 82 ? -11.484 -5.191 26.812 1 98.56 82 GLU A O 1
ATOM 610 N N . GLU A 1 83 ? -9.633 -4.113 27.484 1 98.69 83 GLU A N 1
ATOM 611 C CA . GLU A 1 83 ? -10.406 -3.014 28.047 1 98.69 83 GLU A CA 1
ATOM 612 C C . GLU A 1 83 ? -11.125 -2.229 26.953 1 98.69 83 GLU A C 1
ATOM 614 O O . GLU A 1 83 ? -12.289 -1.841 27.109 1 98.69 83 GLU A O 1
ATOM 619 N N . VAL A 1 84 ? -10.406 -1.936 25.844 1 98.94 84 VAL A N 1
ATOM 620 C CA . VAL A 1 84 ? -11.039 -1.248 24.719 1 98.94 84 VAL A CA 1
ATOM 621 C C . VAL A 1 84 ? -12.258 -2.043 24.25 1 98.94 84 VAL A C 1
ATOM 623 O O . VAL A 1 84 ? -13.328 -1.474 24.031 1 98.94 84 VAL A O 1
ATOM 626 N N . ALA A 1 85 ? -12.062 -3.338 24.109 1 98.88 85 ALA A N 1
ATOM 627 C CA . ALA A 1 85 ? -13.156 -4.203 23.688 1 98.88 85 ALA A CA 1
ATOM 628 C C . ALA A 1 85 ? -14.336 -4.121 24.641 1 98.88 85 ALA A C 1
ATOM 630 O O . ALA A 1 85 ? -15.492 -4.051 24.219 1 98.88 85 ALA A O 1
ATOM 631 N N . ALA A 1 86 ? -14.078 -4.133 25.922 1 98.88 86 ALA A N 1
ATOM 632 C CA . ALA A 1 86 ? -15.125 -4.055 26.938 1 98.88 86 ALA A CA 1
ATOM 633 C C . ALA A 1 86 ? -15.867 -2.723 26.859 1 98.88 86 ALA A C 1
ATOM 635 O O . ALA A 1 86 ? -17.094 -2.68 26.969 1 98.88 86 ALA A O 1
ATOM 636 N N . ILE A 1 87 ? -15.133 -1.645 26.719 1 98.94 87 ILE A N 1
ATOM 637 C CA . ILE A 1 87 ? -15.734 -0.32 26.609 1 98.94 87 ILE A CA 1
ATOM 638 C C . ILE A 1 87 ? -16.641 -0.262 25.375 1 98.94 87 ILE A C 1
ATOM 640 O O . ILE A 1 87 ? -17.781 0.201 25.453 1 98.94 87 ILE A O 1
ATOM 644 N N . VAL A 1 88 ? -16.141 -0.746 24.234 1 98.94 88 VAL A N 1
ATOM 645 C CA . VAL A 1 88 ? -16.891 -0.714 22.984 1 98.94 88 VAL A CA 1
ATOM 646 C C . VAL A 1 88 ? -18.172 -1.54 23.141 1 98.94 88 VAL A C 1
ATOM 648 O O . VAL A 1 88 ? -19.25 -1.11 22.719 1 98.94 88 VAL A O 1
ATOM 651 N N . THR A 1 89 ? -18.016 -2.703 23.719 1 98.81 89 THR A N 1
ATOM 652 C CA . THR A 1 89 ? -19.172 -3.566 23.938 1 98.81 89 THR A CA 1
ATOM 653 C C . THR A 1 89 ? -20.25 -2.848 24.75 1 98.81 89 THR A C 1
ATOM 655 O O . THR A 1 89 ? -21.422 -2.893 24.406 1 98.81 89 THR A O 1
ATOM 658 N N . ALA A 1 90 ? -19.844 -2.217 25.797 1 98.75 90 ALA A N 1
ATOM 659 C CA . ALA A 1 90 ? -20.766 -1.482 26.656 1 98.75 90 ALA A CA 1
ATOM 660 C C . ALA A 1 90 ? -21.453 -0.356 25.875 1 98.75 90 ALA A C 1
ATOM 662 O O . ALA A 1 90 ? -22.672 -0.173 25.984 1 98.75 90 ALA A O 1
ATOM 663 N N . CYS A 1 91 ? -20.703 0.432 25.125 1 98.81 91 CYS A N 1
ATOM 664 C CA . CYS A 1 91 ? -21.25 1.531 24.344 1 98.81 91 CYS A CA 1
ATOM 665 C C . CYS A 1 91 ? -22.203 1.014 23.281 1 98.81 91 CYS A C 1
ATOM 667 O O . CYS A 1 91 ? -23.266 1.602 23.047 1 98.81 91 CYS A O 1
ATOM 669 N N . ALA A 1 92 ? -21.812 -0.063 22.609 1 98.69 92 ALA A N 1
ATOM 670 C CA . ALA A 1 92 ? -22.625 -0.651 21.547 1 98.69 92 ALA A CA 1
ATOM 671 C C . ALA A 1 92 ? -23.984 -1.077 22.078 1 98.69 92 ALA A C 1
ATOM 673 O O . ALA A 1 92 ? -25 -0.915 21.391 1 98.69 92 ALA A O 1
ATOM 674 N N . ALA A 1 93 ? -24.016 -1.635 23.25 1 98.19 93 ALA A N 1
ATOM 675 C CA . ALA A 1 93 ? -25.266 -2.094 23.859 1 98.19 93 ALA A CA 1
ATOM 676 C C . ALA A 1 93 ? -26.266 -0.946 24 1 98.19 93 ALA A C 1
ATOM 678 O O . ALA A 1 93 ? -27.469 -1.165 24 1 98.19 93 ALA A O 1
ATOM 679 N N . HIS A 1 94 ? -25.766 0.287 24.078 1 97.81 94 HIS A N 1
ATOM 680 C CA . HIS A 1 94 ? -26.625 1.456 24.266 1 97.81 94 HIS A CA 1
ATOM 681 C C . HIS A 1 94 ? -26.578 2.359 23.031 1 97.81 94 HIS A C 1
ATOM 683 O O . HIS A 1 94 ? -27.109 3.473 23.062 1 97.81 94 HIS A O 1
ATOM 689 N N . LYS A 1 95 ? -25.891 1.919 21.984 1 97.88 95 LYS A N 1
ATOM 690 C CA . LYS A 1 95 ? -25.734 2.654 20.719 1 97.88 95 LYS A CA 1
ATOM 691 C C . LYS A 1 95 ? -25.156 4.043 20.969 1 97.88 95 LYS A C 1
ATOM 693 O O . LYS A 1 95 ? -25.656 5.031 20.422 1 97.88 95 LYS A O 1
ATOM 698 N N . VAL A 1 96 ? -24.219 4.137 21.875 1 98.44 96 VAL A N 1
ATOM 699 C CA . VAL A 1 96 ? -23.547 5.387 22.203 1 98.44 96 VAL A CA 1
ATOM 700 C C . VAL A 1 96 ? -22.328 5.574 21.312 1 98.44 96 VAL A C 1
ATOM 702 O O . VAL A 1 96 ? -21.5 4.66 21.156 1 98.44 96 VAL A O 1
ATOM 705 N N . PRO A 1 97 ? -22.141 6.75 20.734 1 98.44 97 PRO A N 1
ATOM 706 C CA . PRO A 1 97 ? -20.984 7.02 19.875 1 98.44 97 PRO A CA 1
ATOM 707 C C . PRO A 1 97 ? -19.656 6.871 20.609 1 98.44 97 PRO A C 1
ATOM 709 O O . PRO A 1 97 ? -19.578 7.145 21.797 1 98.44 97 PRO A O 1
ATOM 712 N N . ILE A 1 98 ? -18.719 6.445 19.844 1 98.88 98 ILE A N 1
ATOM 713 C CA . ILE A 1 98 ? -17.359 6.254 20.344 1 98.88 98 ILE A CA 1
ATOM 714 C C . ILE A 1 98 ? -16.391 7.102 19.531 1 98.88 98 ILE A C 1
ATOM 716 O O . ILE A 1 98 ? -16.453 7.125 18.312 1 98.88 98 ILE A O 1
ATOM 720 N N . ILE A 1 99 ? -15.477 7.816 20.188 1 98.81 99 ILE A N 1
ATOM 721 C CA . ILE A 1 99 ? -14.438 8.609 19.531 1 98.81 99 ILE A CA 1
ATOM 722 C C . ILE A 1 99 ? -13.062 8.125 19.984 1 98.81 99 ILE A C 1
ATOM 724 O O . ILE A 1 99 ? -12.602 8.461 21.078 1 98.81 99 ILE A O 1
ATOM 728 N N . PRO A 1 100 ? -12.336 7.371 19.141 1 98.81 100 PRO A N 1
ATOM 729 C CA . PRO A 1 100 ? -10.969 6.992 19.516 1 98.81 100 PRO A CA 1
ATOM 730 C C . PRO A 1 100 ? -10.016 8.188 19.578 1 98.81 100 PRO A C 1
ATOM 732 O O . PRO A 1 100 ? -10.148 9.125 18.781 1 98.81 100 PRO A O 1
ATOM 735 N N . PHE A 1 101 ? -9.078 8.141 20.516 1 98.69 101 PHE A N 1
ATOM 736 C CA . PHE A 1 101 ? -8.164 9.25 20.766 1 98.69 101 PHE A CA 1
ATOM 737 C C . PHE A 1 101 ? -6.75 8.742 21.016 1 98.69 101 PHE A C 1
ATOM 739 O O . PHE A 1 101 ? -6.547 7.801 21.781 1 98.69 101 PHE A O 1
ATOM 746 N N . GLY A 1 102 ? -5.77 9.266 20.328 1 97.44 102 GLY A N 1
ATOM 747 C CA . GLY A 1 102 ? -4.359 9 20.562 1 97.44 102 GLY A CA 1
ATOM 748 C C . GLY A 1 102 ? -3.652 10.156 21.25 1 97.44 102 GLY A C 1
ATOM 749 O O . GLY A 1 102 ? -3.748 10.312 22.469 1 97.44 102 GLY A O 1
ATOM 750 N N . THR A 1 103 ? -3.08 11.102 20.406 1 96.56 103 THR A N 1
ATOM 751 C CA . THR A 1 103 ? -2.365 12.227 21 1 96.56 103 THR A CA 1
ATOM 752 C C . THR A 1 103 ? -3.027 13.555 20.625 1 96.56 103 THR A C 1
ATOM 754 O O . THR A 1 103 ? -2.539 14.625 20.984 1 96.56 103 THR A O 1
ATOM 757 N N . GLY A 1 104 ? -4.07 13.523 19.875 1 94.75 104 GLY A N 1
ATOM 758 C CA . GLY A 1 104 ? -4.867 14.703 19.594 1 94.75 104 GLY A CA 1
ATOM 759 C C . GLY A 1 104 ? -4.184 15.672 18.641 1 94.75 104 GLY A C 1
ATOM 760 O O . GLY A 1 104 ? -4.41 16.875 18.719 1 94.75 104 GLY A O 1
ATOM 761 N N . THR A 1 105 ? -3.387 15.164 17.688 1 92.62 105 THR A N 1
ATOM 762 C CA . THR A 1 105 ? -2.59 16.062 16.844 1 92.62 105 THR A CA 1
ATOM 763 C C . THR A 1 105 ? -3.23 16.219 15.469 1 92.62 105 THR A C 1
ATOM 765 O O . THR A 1 105 ? -2.619 16.781 14.555 1 92.62 105 THR A O 1
ATOM 768 N N . SER A 1 106 ? -4.484 15.703 15.266 1 93.62 106 SER A N 1
ATOM 769 C CA . SER A 1 106 ? -5.133 15.766 13.953 1 93.62 106 SER A CA 1
ATOM 770 C C . SER A 1 106 ? -5.469 17.203 13.578 1 93.62 106 SER A C 1
ATOM 772 O O . SER A 1 106 ? -5.395 18.109 14.414 1 93.62 106 SER A O 1
ATOM 774 N N . LEU A 1 107 ? -5.855 17.422 12.273 1 92.5 107 LEU A N 1
ATOM 775 C CA . LEU A 1 107 ? -5.906 18.797 11.773 1 92.5 107 LEU A CA 1
ATOM 776 C C . LEU A 1 107 ? -7.242 19.078 11.109 1 92.5 107 LEU A C 1
ATOM 778 O O . LEU A 1 107 ? -7.469 20.188 10.602 1 92.5 107 LEU A O 1
ATOM 782 N N . GLU A 1 108 ? -8.133 18.125 11.109 1 95.06 108 GLU A N 1
ATOM 783 C CA . GLU A 1 108 ? -9.359 18.359 10.352 1 95.06 108 GLU A CA 1
ATOM 784 C C . GLU A 1 108 ? -10.594 18 11.18 1 95.06 108 GLU A C 1
ATOM 786 O O . GLU A 1 108 ? -11.617 17.578 10.641 1 95.06 108 GLU A O 1
ATOM 791 N N . GLY A 1 109 ? -10.469 18.125 12.508 1 94.75 109 GLY A N 1
ATOM 792 C CA . GLY A 1 109 ? -11.594 17.844 13.383 1 94.75 109 GLY A CA 1
ATOM 793 C C . GLY A 1 109 ? -11.875 16.359 13.531 1 94.75 109 GLY A C 1
ATOM 794 O O . GLY A 1 109 ? -13.031 15.953 13.664 1 94.75 109 GLY A O 1
ATOM 795 N N . HIS A 1 110 ? -10.883 15.547 13.562 1 96.81 110 HIS A N 1
ATOM 796 C CA . HIS A 1 110 ? -10.992 14.094 13.586 1 96.81 110 HIS A CA 1
ATOM 797 C C . HIS A 1 110 ? -11.578 13.609 14.914 1 96.81 110 HIS A C 1
ATOM 799 O O . HIS A 1 110 ? -12.227 12.562 14.961 1 96.81 110 HIS A O 1
ATOM 805 N N . ILE A 1 111 ? -11.305 14.367 16.031 1 97.12 111 ILE A N 1
ATOM 806 C CA . ILE A 1 111 ? -11.648 13.82 17.344 1 97.12 111 ILE A CA 1
ATOM 807 C C . ILE A 1 111 ? -12.828 14.594 17.922 1 97.12 111 ILE A C 1
ATOM 809 O O . ILE A 1 111 ? -13.172 14.414 19.094 1 97.12 111 ILE A O 1
ATOM 813 N N . ALA A 1 112 ? -13.422 15.539 17.125 1 96.56 112 ALA A N 1
ATOM 814 C CA . ALA A 1 112 ? -14.617 16.25 17.578 1 96.56 112 ALA A CA 1
ATOM 815 C C . ALA A 1 112 ? -15.766 15.281 17.844 1 96.56 112 ALA A C 1
ATOM 817 O O . ALA A 1 112 ? -16.078 14.438 17 1 96.56 112 ALA A O 1
ATOM 818 N N . ALA A 1 113 ? -16.344 15.383 19 1 97.38 113 ALA A N 1
ATOM 819 C CA . ALA A 1 113 ? -17.484 14.531 19.312 1 97.38 113 ALA A CA 1
ATOM 820 C C . ALA A 1 113 ? -18.781 15.141 18.797 1 97.38 113 ALA A C 1
ATOM 822 O O . ALA A 1 113 ? -19.641 15.562 19.578 1 97.38 113 ALA A O 1
ATOM 823 N N . LEU A 1 114 ? -19 15.023 17.531 1 96 114 LEU A N 1
ATOM 824 C CA . LEU A 1 114 ? -20.094 15.695 16.844 1 96 114 LEU A CA 1
ATOM 825 C C . LEU A 1 114 ? -21.453 15.234 17.375 1 96 114 LEU A C 1
ATOM 827 O O . LEU A 1 114 ? -22.422 15.992 17.344 1 96 114 LEU A O 1
ATOM 831 N N . ARG A 1 115 ? -21.516 14.023 17.922 1 95.62 115 ARG A N 1
ATOM 832 C CA . ARG A 1 115 ? -22.75 13.461 18.453 1 95.62 115 ARG A CA 1
ATOM 833 C C . ARG A 1 115 ? -22.578 13.055 19.922 1 95.62 115 ARG A C 1
ATOM 835 O O . ARG A 1 115 ? -23.297 12.188 20.406 1 95.62 115 ARG A O 1
ATOM 842 N N . GLY A 1 116 ? -21.625 13.656 20.547 1 97.06 116 GLY A N 1
ATOM 843 C CA . GLY A 1 116 ? -21.312 13.266 21.906 1 97.06 116 GLY A CA 1
ATOM 844 C C . GLY A 1 116 ? -20.703 11.875 22 1 97.06 116 GLY A C 1
ATOM 845 O O . GLY A 1 116 ? -19.938 11.461 21.125 1 97.06 116 GLY A O 1
ATOM 846 N N . GLY A 1 117 ? -20.969 11.273 23.156 1 98.25 117 GLY A N 1
ATOM 847 C CA . GLY A 1 117 ? -20.516 9.898 23.328 1 98.25 117 GLY A CA 1
ATOM 848 C C . GLY A 1 117 ? -19.281 9.789 24.219 1 98.25 117 GLY A C 1
ATOM 849 O O . GLY A 1 117 ? -19.031 10.664 25.047 1 98.25 117 GLY A O 1
ATOM 850 N N . VAL A 1 118 ? -18.641 8.617 24.078 1 98.81 118 VAL A N 1
ATOM 851 C CA . VAL A 1 118 ? -17.5 8.297 24.922 1 98.81 118 VAL A CA 1
ATOM 852 C C . VAL A 1 118 ? -16.219 8.32 24.094 1 98.81 118 VAL A C 1
ATOM 854 O O . VAL A 1 118 ? -16.125 7.656 23.047 1 98.81 118 VAL A O 1
ATOM 857 N N . CYS A 1 119 ? -15.289 9.164 24.531 1 98.88 119 CYS A N 1
ATOM 858 C CA . CYS A 1 119 ? -13.953 9.117 23.953 1 98.88 119 CYS A CA 1
ATOM 859 C C . CYS A 1 119 ? -13.133 7.992 24.578 1 98.88 119 CYS A C 1
ATOM 861 O O . CYS A 1 119 ? -13.078 7.867 25.797 1 98.88 119 CYS A O 1
ATOM 863 N N . ILE A 1 120 ? -12.602 7.137 23.781 1 98.94 120 ILE A N 1
ATOM 864 C CA . ILE A 1 120 ? -11.664 6.133 24.266 1 98.94 120 ILE A CA 1
ATOM 865 C C . ILE A 1 120 ? -10.227 6.609 24.031 1 98.94 120 ILE A C 1
ATOM 867 O O . ILE A 1 120 ? -9.773 6.668 22.875 1 98.94 120 ILE A O 1
ATOM 871 N N . ASP A 1 121 ? -9.547 6.945 25.062 1 98.88 121 ASP A N 1
ATOM 872 C CA . ASP A 1 121 ? -8.156 7.387 25.016 1 98.88 121 ASP A CA 1
ATOM 873 C C . ASP A 1 121 ? -7.199 6.207 25.156 1 98.88 121 ASP A C 1
ATOM 875 O O . ASP A 1 121 ? -7.184 5.535 26.188 1 98.88 121 ASP A O 1
ATOM 879 N N . VAL A 1 122 ? -6.371 5.984 24.109 1 98.81 122 VAL A N 1
ATOM 880 C CA . VAL A 1 122 ? -5.477 4.832 24.141 1 98.81 122 VAL A CA 1
ATOM 881 C C . VAL A 1 122 ? -4.043 5.297 24.406 1 98.81 122 VAL A C 1
ATOM 883 O O . VAL A 1 122 ? -3.092 4.539 24.203 1 98.81 122 VAL A O 1
ATOM 886 N N . SER A 1 123 ? -3.795 6.508 24.844 1 98.25 123 SER A N 1
ATOM 887 C CA . SER A 1 123 ? -2.459 7.066 25.016 1 98.25 123 SER A CA 1
ATOM 888 C C . SER A 1 123 ? -1.655 6.273 26.031 1 98.25 123 SER A C 1
ATOM 890 O O . SER A 1 123 ? -0.426 6.219 25.953 1 98.25 123 SER A O 1
ATOM 892 N N . ALA A 1 124 ? -2.338 5.582 26.953 1 98.25 124 ALA A N 1
ATOM 893 C CA . ALA A 1 124 ? -1.65 4.809 27.984 1 98.25 124 ALA A CA 1
ATOM 894 C C . ALA A 1 124 ? -1.28 3.418 27.469 1 98.25 124 ALA A C 1
ATOM 896 O O . ALA A 1 124 ? -0.521 2.693 28.125 1 98.25 124 ALA A O 1
ATOM 897 N N . MET A 1 125 ? -1.811 3.029 26.375 1 98.69 125 MET A N 1
ATOM 898 C CA . MET A 1 125 ? -1.392 1.808 25.688 1 98.69 125 MET A CA 1
ATOM 899 C C . MET A 1 125 ? -0.122 2.043 24.875 1 98.69 125 MET A C 1
ATOM 901 O O . MET A 1 125 ? -0.147 1.988 23.641 1 98.69 125 MET A O 1
ATOM 905 N N . ASN A 1 126 ? 1.004 2.193 25.562 1 98.62 126 ASN A N 1
ATOM 906 C CA . ASN A 1 126 ? 2.219 2.688 24.922 1 98.62 126 ASN A CA 1
ATOM 907 C C . ASN A 1 126 ? 3.379 1.71 25.094 1 98.62 126 ASN A C 1
ATOM 909 O O . ASN A 1 126 ? 4.527 2.125 25.266 1 98.62 126 ASN A O 1
ATOM 913 N N . ALA A 1 127 ? 3.049 0.447 25.078 1 98.81 127 ALA A N 1
ATOM 914 C CA . ALA A 1 127 ? 4.094 -0.572 25.156 1 98.81 127 ALA A CA 1
ATOM 915 C C . ALA A 1 127 ? 4.594 -0.935 23.75 1 98.81 127 ALA A C 1
ATOM 917 O O . ALA A 1 127 ? 3.807 -1.042 22.812 1 98.81 127 ALA A O 1
ATOM 918 N N . ILE A 1 128 ? 5.895 -1.06 23.672 1 98.81 128 ILE A N 1
ATOM 919 C CA . ILE A 1 128 ? 6.508 -1.697 22.5 1 98.81 128 ILE A CA 1
ATOM 920 C C . ILE A 1 128 ? 6.551 -3.211 22.703 1 98.81 128 ILE A C 1
ATOM 922 O O . ILE A 1 128 ? 7.332 -3.713 23.516 1 98.81 128 ILE A O 1
ATOM 926 N N . LEU A 1 129 ? 5.762 -3.949 22.062 1 98.75 129 LEU A N 1
ATOM 927 C CA . LEU A 1 129 ? 5.473 -5.344 22.359 1 98.75 129 LEU A CA 1
ATOM 928 C C . LEU A 1 129 ? 6.598 -6.254 21.891 1 98.75 129 LEU A C 1
ATOM 930 O O . LEU A 1 129 ? 7.035 -7.145 22.625 1 98.75 129 LEU A O 1
ATOM 934 N N . GLU A 1 130 ? 7.078 -6.082 20.609 1 98.44 130 GLU A N 1
ATOM 935 C CA . GLU A 1 130 ? 8.133 -6.938 20.078 1 98.44 130 GLU A CA 1
ATOM 936 C C . GLU A 1 130 ? 8.852 -6.262 18.906 1 98.44 130 GLU A C 1
ATOM 938 O O . GLU A 1 130 ? 8.203 -5.797 17.969 1 98.44 130 GLU A O 1
ATOM 943 N N . VAL A 1 131 ? 10.141 -6.18 19.031 1 98.31 131 VAL A N 1
ATOM 944 C CA . VAL A 1 131 ? 11 -5.758 17.922 1 98.31 131 VAL A CA 1
ATOM 945 C C . VAL A 1 131 ? 11.68 -6.977 17.297 1 98.31 131 VAL A C 1
ATOM 947 O O . VAL A 1 131 ? 12.273 -7.793 18.016 1 98.31 131 VAL A O 1
ATOM 950 N N . ARG A 1 132 ? 11.555 -7.145 16.016 1 97.31 132 ARG A N 1
ATOM 951 C CA . ARG A 1 132 ? 12.164 -8.25 15.289 1 97.31 132 ARG A CA 1
ATOM 952 C C . ARG A 1 132 ? 13.141 -7.742 14.234 1 97.31 132 ARG A C 1
ATOM 954 O O . ARG A 1 132 ? 12.797 -7.629 13.062 1 97.31 132 ARG A O 1
ATOM 961 N N . PRO A 1 133 ? 14.375 -7.539 14.602 1 96 133 PRO A N 1
ATOM 962 C CA . PRO A 1 133 ? 15.359 -6.918 13.711 1 96 133 PRO A CA 1
ATOM 963 C C . PRO A 1 133 ? 15.602 -7.73 12.438 1 96 133 PRO A C 1
ATOM 965 O O . PRO A 1 133 ? 15.742 -7.16 11.352 1 96 133 PRO A O 1
ATOM 968 N N . ALA A 1 134 ? 15.594 -9.039 12.523 1 94.44 134 ALA A N 1
ATOM 969 C CA . ALA A 1 134 ? 15.883 -9.883 11.375 1 94.44 134 ALA A CA 1
ATOM 970 C C . ALA A 1 134 ? 14.797 -9.75 10.312 1 94.44 134 ALA A C 1
ATOM 972 O O . ALA A 1 134 ? 15.055 -9.922 9.117 1 94.44 134 ALA A O 1
ATOM 973 N N . ASP A 1 135 ? 13.586 -9.461 10.773 1 96.44 135 ASP A N 1
ATOM 974 C CA . ASP A 1 135 ? 12.461 -9.305 9.859 1 96.44 135 ASP A CA 1
ATOM 975 C C . ASP A 1 135 ? 12.195 -7.828 9.57 1 96.44 135 ASP A C 1
ATOM 977 O O . ASP A 1 135 ? 11.32 -7.496 8.766 1 96.44 135 ASP A O 1
ATOM 981 N N . MET A 1 136 ? 12.859 -6.945 10.312 1 96.25 136 MET A N 1
ATOM 982 C CA . MET A 1 136 ? 12.734 -5.496 10.188 1 96.25 136 MET A CA 1
ATOM 983 C C . MET A 1 136 ? 11.297 -5.051 10.398 1 96.25 136 MET A C 1
ATOM 985 O O . MET A 1 136 ? 10.742 -4.309 9.578 1 96.25 136 MET A O 1
ATOM 989 N N . ASP A 1 137 ? 10.703 -5.512 11.477 1 97.81 137 ASP A N 1
ATOM 990 C CA . ASP A 1 137 ? 9.367 -5.047 11.828 1 97.81 137 ASP A CA 1
ATOM 991 C C . ASP A 1 137 ? 9.195 -4.973 13.344 1 97.81 137 ASP A C 1
ATOM 993 O O . ASP A 1 137 ? 10.062 -5.43 14.094 1 97.81 137 ASP A O 1
ATOM 997 N N . VAL A 1 138 ? 8.195 -4.297 13.797 1 98.75 138 VAL A N 1
ATOM 998 C CA . VAL A 1 138 ? 7.914 -4.082 15.211 1 98.75 138 VAL A CA 1
ATOM 999 C C . VAL A 1 138 ? 6.402 -4.066 15.445 1 98.75 138 VAL A C 1
ATOM 1001 O O . VAL A 1 138 ? 5.641 -3.623 14.578 1 98.75 138 VAL A O 1
ATOM 1004 N N . THR A 1 139 ? 5.949 -4.637 16.484 1 98.81 139 THR A N 1
ATOM 1005 C CA . THR A 1 139 ? 4.57 -4.504 16.938 1 98.81 139 THR A CA 1
ATOM 1006 C C . THR A 1 139 ? 4.488 -3.621 18.172 1 98.81 139 THR A C 1
ATOM 1008 O O . THR A 1 139 ? 5.23 -3.828 19.141 1 98.81 139 THR A O 1
ATOM 1011 N N . VAL A 1 140 ? 3.637 -2.67 18.125 1 98.94 140 VAL A N 1
ATOM 1012 C CA . VAL A 1 140 ? 3.492 -1.723 19.219 1 98.94 140 VAL A CA 1
ATOM 1013 C C . VAL A 1 140 ? 2.012 -1.525 19.547 1 98.94 140 VAL A C 1
ATOM 1015 O O . VAL A 1 140 ? 1.147 -1.798 18.703 1 98.94 140 VAL A O 1
ATOM 1018 N N . GLN A 1 141 ? 1.749 -1.093 20.734 1 98.94 141 GLN A N 1
ATOM 1019 C CA . GLN A 1 141 ? 0.413 -0.609 21.062 1 98.94 141 GLN A CA 1
ATOM 1020 C C . GLN A 1 141 ? 0.144 0.748 20.422 1 98.94 141 GLN A C 1
ATOM 1022 O O . GLN A 1 141 ? 1.078 1.49 20.109 1 98.94 141 GLN A O 1
ATOM 1027 N N . ALA A 1 142 ? -1.089 1.083 20.25 1 98.75 142 ALA A N 1
ATOM 1028 C CA . ALA A 1 142 ? -1.529 2.199 19.406 1 98.75 142 ALA A CA 1
ATOM 1029 C C . ALA A 1 142 ? -1.12 3.535 20.031 1 98.75 142 ALA A C 1
ATOM 1031 O O . ALA A 1 142 ? -1.011 4.539 19.312 1 98.75 142 ALA A O 1
ATOM 1032 N N . GLY A 1 143 ? -0.89 3.637 21.281 1 98.81 143 GLY A N 1
ATOM 1033 C CA . GLY A 1 143 ? -0.572 4.891 21.953 1 98.81 143 GLY A CA 1
ATOM 1034 C C . GLY A 1 143 ? 0.9 5.25 21.875 1 98.81 143 GLY A C 1
ATOM 1035 O O . GLY A 1 143 ? 1.291 6.363 22.219 1 98.81 143 GLY A O 1
ATOM 1036 N N . VAL A 1 144 ? 1.745 4.312 21.391 1 98.88 144 VAL A N 1
ATOM 1037 C CA . VAL A 1 144 ? 3.162 4.605 21.203 1 98.88 144 VAL A CA 1
ATOM 1038 C C . VAL A 1 144 ? 3.328 5.758 20.219 1 98.88 144 VAL A C 1
ATOM 1040 O O . VAL A 1 144 ? 2.648 5.809 19.188 1 98.88 144 VAL A O 1
ATOM 1043 N N . THR A 1 145 ? 4.203 6.676 20.562 1 98.56 145 THR A N 1
ATOM 1044 C CA . THR A 1 145 ? 4.434 7.801 19.656 1 98.56 145 THR A CA 1
ATOM 1045 C C . THR A 1 145 ? 5.621 7.527 18.734 1 98.56 145 THR A C 1
ATOM 1047 O O . THR A 1 145 ? 6.426 6.633 19.016 1 98.56 145 THR A O 1
ATOM 1050 N N . ARG A 1 146 ? 5.672 8.234 17.703 1 97.19 146 ARG A N 1
ATOM 1051 C CA . ARG A 1 146 ? 6.75 8.094 16.734 1 97.19 146 ARG A CA 1
ATOM 1052 C C . ARG A 1 146 ? 8.109 8.273 17.391 1 97.19 146 ARG A C 1
ATOM 1054 O O . ARG A 1 146 ? 9.016 7.457 17.203 1 97.19 146 ARG A O 1
ATOM 1061 N N . LYS A 1 147 ? 8.266 9.305 18.203 1 97.19 147 LYS A N 1
ATOM 1062 C CA . LYS A 1 147 ? 9.539 9.578 18.844 1 97.19 147 LYS A CA 1
ATOM 1063 C C . LYS A 1 147 ? 9.883 8.5 19.875 1 97.19 147 LYS A C 1
ATOM 1065 O O . LYS A 1 147 ? 11.039 8.102 20 1 97.19 147 LYS A O 1
ATOM 1070 N N . GLN A 1 148 ? 8.883 8.055 20.609 1 98.31 148 GLN A N 1
ATOM 1071 C CA . GLN A 1 148 ? 9.102 6.969 21.562 1 98.31 148 GLN A CA 1
ATOM 1072 C C . GLN A 1 148 ? 9.656 5.73 20.875 1 98.31 148 GLN A C 1
ATOM 1074 O O . GLN A 1 148 ? 10.617 5.121 21.359 1 98.31 148 GLN A O 1
ATOM 1079 N N . LEU A 1 149 ? 9.055 5.359 19.766 1 98.69 149 LEU A N 1
ATOM 1080 C CA . LEU A 1 149 ? 9.5 4.18 19.047 1 98.69 149 LEU A CA 1
ATOM 1081 C C . LEU A 1 149 ? 10.953 4.332 18.578 1 98.69 149 LEU A C 1
ATOM 1083 O O . LEU A 1 149 ? 11.773 3.447 18.812 1 98.69 149 LEU A O 1
ATOM 1087 N N . ASN A 1 150 ? 11.312 5.445 18.016 1 97.69 150 ASN A N 1
ATOM 1088 C CA . ASN A 1 150 ? 12.648 5.613 17.469 1 97.69 150 ASN A CA 1
ATOM 1089 C C . ASN A 1 150 ? 13.695 5.719 18.578 1 97.69 150 ASN A C 1
ATOM 1091 O O . ASN A 1 150 ? 14.844 5.301 18.406 1 97.69 150 ASN A O 1
ATOM 1095 N N . ALA A 1 151 ? 13.328 6.285 19.672 1 97.81 151 ALA A N 1
ATOM 1096 C CA . ALA A 1 151 ? 14.234 6.262 20.812 1 97.81 151 ALA A CA 1
ATOM 1097 C C . ALA A 1 151 ? 14.531 4.832 21.25 1 97.81 151 ALA A C 1
ATOM 1099 O O . ALA A 1 151 ? 15.672 4.5 21.578 1 97.81 151 ALA A O 1
ATOM 1100 N N . HIS A 1 152 ? 13.508 4.016 21.234 1 98.19 152 HIS A N 1
ATOM 1101 C CA . HIS A 1 152 ? 13.648 2.617 21.625 1 98.19 152 HIS A CA 1
ATOM 1102 C C . HIS A 1 152 ? 14.508 1.846 20.625 1 98.19 152 HIS A C 1
ATOM 1104 O O . HIS A 1 152 ? 15.242 0.935 21.016 1 98.19 152 HIS A O 1
ATOM 1110 N N . LEU A 1 153 ? 14.445 2.242 19.359 1 97.94 153 LEU A N 1
ATOM 1111 C CA . LEU A 1 153 ? 15.094 1.499 18.281 1 97.94 153 LEU A CA 1
ATOM 1112 C C . LEU A 1 153 ? 16.547 1.919 18.125 1 97.94 153 LEU A C 1
ATOM 1114 O O . LEU A 1 153 ? 17.297 1.325 17.344 1 97.94 153 LEU A O 1
ATOM 1118 N N . ARG A 1 154 ? 17.078 2.812 18.828 1 93.25 154 ARG A N 1
ATOM 1119 C CA . ARG A 1 154 ? 18.359 3.48 18.609 1 93.25 154 ARG A CA 1
ATOM 1120 C C . ARG A 1 154 ? 19.5 2.473 18.547 1 93.25 154 ARG A C 1
ATOM 1122 O O . ARG A 1 154 ? 20.438 2.627 17.75 1 93.25 154 ARG A O 1
ATOM 1129 N N . ASP A 1 155 ? 19.438 1.402 19.328 1 93.31 155 ASP A N 1
ATOM 1130 C CA . ASP A 1 155 ? 20.562 0.474 19.438 1 93.31 155 ASP A CA 1
ATOM 1131 C C . ASP A 1 155 ? 20.391 -0.709 18.484 1 93.31 155 ASP A C 1
ATOM 1133 O O . ASP A 1 155 ? 21.219 -1.615 18.453 1 93.31 155 ASP A O 1
ATOM 1137 N N . THR A 1 156 ? 19.375 -0.688 17.625 1 93.5 156 THR A N 1
ATOM 1138 C CA . THR A 1 156 ? 19.094 -1.836 16.781 1 93.5 156 THR A CA 1
ATOM 1139 C C . THR A 1 156 ? 19.656 -1.623 15.375 1 93.5 156 THR A C 1
ATOM 1141 O O . THR A 1 156 ? 19.75 -2.564 14.586 1 93.5 156 THR A O 1
ATOM 1144 N N . GLY A 1 157 ? 20 -0.407 15.039 1 93.69 157 GLY A N 1
ATOM 1145 C CA . GLY A 1 157 ? 20.391 -0.089 13.672 1 93.69 157 GLY A CA 1
ATOM 1146 C C . GLY A 1 157 ? 19.203 0.11 12.742 1 93.69 157 GLY A C 1
ATOM 1147 O O . GLY A 1 157 ? 19.391 0.298 11.539 1 93.69 157 GLY A O 1
ATOM 1148 N N . LEU A 1 158 ? 17.984 0.065 13.32 1 96.69 158 LEU A N 1
ATOM 1149 C CA . LEU A 1 158 ? 16.75 0.255 12.555 1 96.69 158 LEU A CA 1
ATOM 1150 C C . LEU A 1 158 ? 16.031 1.524 12.992 1 96.69 158 LEU A C 1
ATOM 1152 O O . LEU A 1 158 ? 16.297 2.047 14.078 1 96.69 158 LEU A O 1
ATOM 1156 N N . PHE A 1 159 ? 15.18 2.035 12.148 1 96.44 159 PHE A N 1
ATOM 1157 C CA . PHE A 1 159 ? 14.352 3.188 12.492 1 96.44 159 PHE A CA 1
ATOM 1158 C C . PHE A 1 159 ? 13.016 3.139 11.766 1 96.44 159 PHE A C 1
ATOM 1160 O O . PHE A 1 159 ? 12.859 2.391 10.797 1 96.44 159 PHE A O 1
ATOM 1167 N N . PHE A 1 160 ? 12.023 3.795 12.352 1 98.12 160 PHE A N 1
ATOM 1168 C CA . PHE A 1 160 ? 10.75 4.059 11.695 1 98.12 160 PHE A CA 1
ATOM 1169 C C . PHE A 1 160 ? 10.773 5.414 11 1 98.12 160 PHE A C 1
ATOM 1171 O O . PHE A 1 160 ? 10.945 6.449 11.648 1 98.12 160 PHE A O 1
ATOM 1178 N N . PRO A 1 161 ? 10.445 5.469 9.633 1 96.5 161 PRO A N 1
ATOM 1179 C CA . PRO A 1 161 ? 10.852 6.645 8.852 1 96.5 161 PRO A CA 1
ATOM 1180 C C . PRO A 1 161 ? 9.734 7.672 8.711 1 96.5 161 PRO A C 1
ATOM 1182 O O . PRO A 1 161 ? 9.969 8.797 8.266 1 96.5 161 PRO A O 1
ATOM 1185 N N . ILE A 1 162 ? 8.5 7.391 9.016 1 95.88 162 ILE A N 1
ATOM 1186 C CA . ILE A 1 162 ? 7.406 8.32 8.75 1 95.88 162 ILE A CA 1
ATOM 1187 C C . ILE A 1 162 ? 7.398 9.422 9.805 1 95.88 162 ILE A C 1
ATOM 1189 O O . ILE A 1 162 ? 7.383 9.148 11 1 95.88 162 ILE A O 1
ATOM 1193 N N . ASP A 1 163 ? 7.391 10.68 9.297 1 89.38 163 ASP A N 1
ATOM 1194 C CA . ASP A 1 163 ? 7.523 11.836 10.18 1 89.38 163 ASP A CA 1
ATOM 1195 C C . ASP A 1 163 ? 6.504 12.914 9.836 1 89.38 163 ASP A C 1
ATOM 1197 O O . ASP A 1 163 ? 6.824 13.867 9.117 1 89.38 163 ASP A O 1
ATOM 1201 N N . PRO A 1 164 ? 5.246 12.938 10.32 1 87.75 164 PRO A N 1
ATOM 1202 C CA . PRO A 1 164 ? 4.227 13.945 10.031 1 87.75 164 PRO A CA 1
ATOM 1203 C C . PRO A 1 164 ? 4.527 15.289 10.68 1 87.75 164 PRO A C 1
ATOM 1205 O O . PRO A 1 164 ? 3.814 16.266 10.438 1 87.75 164 PRO A O 1
ATOM 1208 N N . GLY A 1 165 ? 5.434 15.641 11.344 1 82.12 165 GLY A N 1
ATOM 1209 C CA . GLY A 1 165 ? 5.797 16.891 11.984 1 82.12 165 GLY A CA 1
ATOM 1210 C C . GLY A 1 165 ? 5.488 16.922 13.469 1 82.12 165 GLY A C 1
ATOM 1211 O O . GLY A 1 165 ? 6.25 17.484 14.258 1 82.12 165 GLY A O 1
ATOM 1212 N N . ALA A 1 166 ? 4.398 16.328 13.859 1 86.62 166 ALA A N 1
ATOM 1213 C CA . ALA A 1 166 ? 4.047 16.203 15.273 1 86.62 166 ALA A CA 1
ATOM 1214 C C . ALA A 1 166 ? 4.516 14.859 15.836 1 86.62 166 ALA A C 1
ATOM 1216 O O . ALA A 1 166 ? 4.766 13.914 15.086 1 86.62 166 ALA A O 1
ATOM 1217 N N . ASP A 1 167 ? 4.711 14.852 17.141 1 94.12 167 ASP A N 1
ATOM 1218 C CA . ASP A 1 167 ? 4.934 13.555 17.781 1 94.12 167 ASP A CA 1
ATOM 1219 C C . ASP A 1 167 ? 3.611 12.828 18.016 1 94.12 167 ASP A C 1
ATOM 1221 O O . ASP A 1 167 ? 3.197 12.633 19.156 1 94.12 167 ASP A O 1
ATOM 1225 N N . ALA A 1 168 ? 3.035 12.336 16.984 1 96.88 168 ALA A N 1
ATOM 1226 C CA . ALA A 1 168 ? 1.729 11.688 16.969 1 96.88 168 ALA A CA 1
ATOM 1227 C C . ALA A 1 168 ? 1.839 10.227 17.406 1 96.88 168 ALA A C 1
ATOM 1229 O O . ALA A 1 168 ? 2.924 9.641 17.375 1 96.88 168 ALA A O 1
ATOM 1230 N N . SER A 1 169 ? 0.766 9.727 17.938 1 98.44 169 SER A N 1
ATOM 1231 C CA . SER A 1 169 ? 0.716 8.297 18.234 1 98.44 169 SER A CA 1
ATOM 1232 C C . SER A 1 169 ? 0.668 7.465 16.953 1 98.44 169 SER A C 1
ATOM 1234 O O . SER A 1 169 ? 0.099 7.898 15.953 1 98.44 169 SER A O 1
ATOM 1236 N N . LEU A 1 170 ? 1.253 6.309 17.016 1 98.81 170 LEU A N 1
ATOM 1237 C CA . LEU A 1 170 ? 1.304 5.445 15.836 1 98.81 170 LEU A CA 1
ATOM 1238 C C . LEU A 1 170 ? -0.091 4.953 15.461 1 98.81 170 LEU A C 1
ATOM 1240 O O . LEU A 1 170 ? -0.389 4.766 14.281 1 98.81 170 LEU A O 1
ATOM 1244 N N . GLY A 1 171 ? -0.989 4.77 16.453 1 98.75 171 GLY A N 1
ATOM 1245 C CA . GLY A 1 171 ? -2.383 4.496 16.141 1 98.75 171 GLY A CA 1
ATOM 1246 C C . GLY A 1 171 ? -3.055 5.625 15.375 1 98.75 171 GLY A C 1
ATOM 1247 O O . GLY A 1 171 ? -3.764 5.383 14.398 1 98.75 171 GLY A O 1
ATOM 1248 N N . GLY A 1 172 ? -2.844 6.84 15.852 1 98.44 172 GLY A N 1
ATOM 1249 C CA . GLY A 1 172 ? -3.391 8 15.156 1 98.44 172 GLY A CA 1
ATOM 1250 C C . GLY A 1 172 ? -2.832 8.18 13.758 1 98.44 172 GLY A C 1
ATOM 1251 O O . GLY A 1 172 ? -3.572 8.492 12.828 1 98.44 172 GLY A O 1
ATOM 1252 N N . MET A 1 173 ? -1.511 7.984 13.625 1 98.56 173 MET A N 1
ATOM 1253 C CA . MET A 1 173 ? -0.875 8.062 12.312 1 98.56 173 MET A CA 1
ATOM 1254 C C . MET A 1 173 ? -1.485 7.051 11.352 1 98.56 173 MET A C 1
ATOM 1256 O O . MET A 1 173 ? -1.708 7.355 10.18 1 98.56 173 MET A O 1
ATOM 1260 N N . THR A 1 174 ? -1.711 5.848 11.867 1 98.81 174 THR A N 1
ATOM 1261 C CA . THR A 1 174 ? -2.326 4.809 11.055 1 98.81 174 THR A CA 1
ATOM 1262 C C . THR A 1 174 ? -3.754 5.191 10.672 1 98.81 174 THR A C 1
ATOM 1264 O O . THR A 1 174 ? -4.125 5.133 9.5 1 98.81 174 THR A O 1
ATOM 1267 N N . ALA A 1 175 ? -4.539 5.688 11.609 1 98.56 175 ALA A N 1
ATOM 1268 C CA . ALA A 1 175 ? -5.949 6.012 11.398 1 98.56 175 ALA A CA 1
ATOM 1269 C C . ALA A 1 175 ? -6.102 7.156 10.398 1 98.56 175 ALA A C 1
ATOM 1271 O O . ALA A 1 175 ? -7.09 7.223 9.664 1 98.56 175 ALA A O 1
ATOM 1272 N N . THR A 1 176 ? -5.121 8.008 10.297 1 97.81 176 THR A N 1
ATOM 1273 C CA . THR A 1 176 ? -5.23 9.156 9.406 1 97.81 176 THR A CA 1
ATOM 1274 C C . THR A 1 176 ? -4.449 8.922 8.117 1 97.81 176 THR A C 1
ATOM 1276 O O . THR A 1 176 ? -4.406 9.789 7.242 1 97.81 176 THR A O 1
ATOM 1279 N N . ARG A 1 177 ? -3.809 7.75 8.008 1 98.06 177 ARG A N 1
ATOM 1280 C CA . ARG A 1 177 ? -2.924 7.477 6.879 1 98.06 177 ARG A CA 1
ATOM 1281 C C . ARG A 1 177 ? -1.882 8.578 6.723 1 98.06 177 ARG A C 1
ATOM 1283 O O . ARG A 1 177 ? -1.75 9.164 5.645 1 98.06 177 ARG A O 1
ATOM 1290 N N . ALA A 1 178 ? -1.195 8.836 7.758 1 97.56 178 ALA A N 1
ATOM 1291 C CA . ALA A 1 178 ? -0.233 9.93 7.848 1 97.56 178 ALA A CA 1
ATOM 1292 C C . ALA A 1 178 ? 0.956 9.695 6.918 1 97.56 178 ALA A C 1
ATOM 1294 O O . ALA A 1 178 ? 1.202 8.562 6.492 1 97.56 178 ALA A O 1
ATOM 1295 N N . SER A 1 179 ? 1.553 10.773 6.605 1 95.94 179 SER A N 1
ATOM 1296 C CA . SER A 1 179 ? 2.809 10.766 5.863 1 95.94 179 SER A CA 1
ATOM 1297 C C . SER A 1 179 ? 3.748 11.859 6.363 1 95.94 179 SER A C 1
ATOM 1299 O O . SER A 1 179 ? 3.658 12.289 7.516 1 95.94 179 SER A O 1
ATOM 1301 N N . GLY A 1 180 ? 4.629 12.336 5.527 1 91 180 GLY A N 1
ATOM 1302 C CA . GLY A 1 180 ? 5.621 13.32 5.934 1 91 180 GLY A CA 1
ATOM 1303 C C . GLY A 1 180 ? 6.734 13.5 4.918 1 91 180 GLY A C 1
ATOM 1304 O O . GLY A 1 180 ? 6.566 13.172 3.742 1 91 180 GLY A O 1
ATOM 1305 N N . THR A 1 181 ? 7.824 14.008 5.371 1 91.5 181 THR A N 1
ATOM 1306 C CA . THR A 1 181 ? 8.891 14.477 4.484 1 91.5 181 THR A CA 1
ATOM 1307 C C . THR A 1 181 ? 9.656 13.305 3.893 1 91.5 181 THR A C 1
ATOM 1309 O O . THR A 1 181 ? 10.227 13.414 2.803 1 91.5 181 THR A O 1
ATOM 1312 N N . ASN A 1 182 ? 9.586 12.195 4.531 1 93.69 182 ASN A N 1
ATOM 1313 C CA . ASN A 1 182 ? 10.375 11.047 4.094 1 93.69 182 ASN A CA 1
ATOM 1314 C C . ASN A 1 182 ? 9.57 10.133 3.176 1 93.69 182 ASN A C 1
ATOM 1316 O O . ASN A 1 182 ? 10.062 9.094 2.734 1 93.69 182 ASN A O 1
ATOM 1320 N N . ALA A 1 183 ? 8.359 10.523 2.854 1 93.62 183 ALA A N 1
ATOM 1321 C CA . ALA A 1 183 ? 7.449 9.648 2.121 1 93.62 183 ALA A CA 1
ATOM 1322 C C . ALA A 1 183 ? 7.996 9.328 0.73 1 93.62 183 ALA A C 1
ATOM 1324 O O . ALA A 1 183 ? 7.742 8.25 0.191 1 93.62 183 ALA A O 1
ATOM 1325 N N . VAL A 1 184 ? 8.766 10.234 0.185 1 93.81 184 VAL A N 1
ATOM 1326 C CA . VAL A 1 184 ? 9.266 10.062 -1.175 1 93.81 184 VAL A CA 1
ATOM 1327 C C . VAL A 1 184 ? 10.109 8.797 -1.259 1 93.81 184 VAL A C 1
ATOM 1329 O O . VAL A 1 184 ? 10.07 8.078 -2.264 1 93.81 184 VAL A O 1
ATOM 1332 N N . ARG A 1 185 ? 10.789 8.477 -0.214 1 94.62 185 ARG A N 1
ATOM 1333 C CA . ARG A 1 185 ? 11.68 7.324 -0.22 1 94.62 185 ARG A CA 1
ATOM 1334 C C . ARG A 1 185 ? 11.047 6.137 0.494 1 94.62 185 ARG A C 1
ATOM 1336 O O . ARG A 1 185 ? 11.141 5 0.025 1 94.62 185 ARG A O 1
ATOM 1343 N N . TYR A 1 186 ? 10.414 6.379 1.594 1 95.88 186 TYR A N 1
ATOM 1344 C CA . TYR A 1 186 ? 10.055 5.289 2.492 1 95.88 186 TYR A CA 1
ATOM 1345 C C . TYR A 1 186 ? 8.547 5.035 2.469 1 95.88 186 TYR A C 1
ATOM 1347 O O . TYR A 1 186 ? 8.047 4.164 3.188 1 95.88 186 TYR A O 1
ATOM 1355 N N . GLY A 1 187 ? 7.797 5.793 1.69 1 95.56 187 GLY A N 1
ATOM 1356 C CA . GLY A 1 187 ? 6.352 5.641 1.644 1 95.56 187 GLY A CA 1
ATOM 1357 C C . GLY A 1 187 ? 5.641 6.312 2.807 1 95.56 187 GLY A C 1
ATOM 1358 O O . GLY A 1 187 ? 6.254 7.07 3.561 1 95.56 187 GLY A O 1
ATOM 1359 N N . THR A 1 188 ? 4.363 6.145 2.863 1 97.62 188 THR A N 1
ATOM 1360 C CA . THR A 1 188 ? 3.488 6.652 3.914 1 97.62 188 THR A CA 1
ATOM 1361 C C . THR A 1 188 ? 3.086 5.531 4.871 1 97.62 188 THR A C 1
ATOM 1363 O O . THR A 1 188 ? 3.66 4.441 4.832 1 97.62 188 THR A O 1
ATOM 1366 N N . MET A 1 189 ? 2.156 5.82 5.77 1 98.31 189 MET A N 1
ATOM 1367 C CA . MET A 1 189 ? 1.635 4.762 6.625 1 98.31 189 MET A CA 1
ATOM 1368 C C . MET A 1 189 ? 1.031 3.635 5.789 1 98.31 189 MET A C 1
ATOM 1370 O O . MET A 1 189 ? 1.089 2.467 6.18 1 98.31 189 MET A O 1
ATOM 1374 N N . ARG A 1 190 ? 0.525 3.924 4.629 1 97.19 190 ARG A N 1
ATOM 1375 C CA . ARG A 1 190 ? -0.067 2.926 3.744 1 97.19 190 ARG A CA 1
ATOM 1376 C C . ARG A 1 190 ? 0.924 1.808 3.438 1 97.19 190 ARG A C 1
ATOM 1378 O O . ARG A 1 190 ? 0.56 0.63 3.439 1 97.19 190 ARG A O 1
ATOM 1385 N N . GLU A 1 191 ? 2.17 2.145 3.221 1 96.44 191 GLU A N 1
ATOM 1386 C CA . GLU A 1 191 ? 3.178 1.167 2.82 1 96.44 191 GLU A CA 1
ATOM 1387 C C . GLU A 1 191 ? 3.848 0.535 4.035 1 96.44 191 GLU A C 1
ATOM 1389 O O . GLU A 1 191 ? 4.402 -0.562 3.945 1 96.44 191 GLU A O 1
ATOM 1394 N N . ASN A 1 192 ? 3.754 1.209 5.199 1 97.94 192 ASN A N 1
ATOM 1395 C CA . ASN A 1 192 ? 4.617 0.791 6.301 1 97.94 192 ASN A CA 1
ATOM 1396 C C . ASN A 1 192 ? 3.828 0.061 7.383 1 97.94 192 ASN A C 1
ATOM 1398 O O . ASN A 1 192 ? 4.414 -0.491 8.32 1 97.94 192 ASN A O 1
ATOM 1402 N N . VAL A 1 193 ? 2.52 0.033 7.301 1 98.62 193 VAL A N 1
ATOM 1403 C CA . VAL A 1 193 ? 1.715 -0.768 8.219 1 98.62 193 VAL A CA 1
ATOM 1404 C C . VAL A 1 193 ? 1.548 -2.18 7.66 1 98.62 193 VAL A C 1
ATOM 1406 O O . VAL A 1 193 ? 1.096 -2.357 6.527 1 98.62 193 VAL A O 1
ATOM 1409 N N . LEU A 1 194 ? 1.889 -3.141 8.5 1 98.06 194 LEU A N 1
ATOM 1410 C CA . LEU A 1 194 ? 1.829 -4.531 8.055 1 98.06 194 LEU A CA 1
ATOM 1411 C C . LEU A 1 194 ? 0.562 -5.211 8.562 1 98.06 194 LEU A C 1
ATOM 1413 O O . LEU A 1 194 ? -0.062 -5.988 7.844 1 98.06 194 LEU A O 1
ATOM 1417 N N . ALA A 1 195 ? 0.236 -4.957 9.789 1 98.38 195 ALA A N 1
ATOM 1418 C CA . ALA A 1 195 ? -0.88 -5.633 10.445 1 98.38 195 ALA A CA 1
ATOM 1419 C C . ALA A 1 195 ? -1.467 -4.77 11.562 1 98.38 195 ALA A C 1
ATOM 1421 O O . ALA A 1 195 ? -0.821 -3.83 12.031 1 98.38 195 ALA A O 1
ATOM 1422 N N . LEU A 1 196 ? -2.674 -5.074 11.93 1 98.75 196 LEU A N 1
ATOM 1423 C CA . LEU A 1 196 ? -3.365 -4.344 12.984 1 98.75 196 LEU A CA 1
ATOM 1424 C C . LEU A 1 196 ? -4.152 -5.297 13.875 1 98.75 196 LEU A C 1
ATOM 1426 O O . LEU A 1 196 ? -4.629 -6.336 13.414 1 98.75 196 LEU A O 1
ATOM 1430 N N . SER A 1 197 ? -4.246 -4.957 15.133 1 98.62 197 SER A N 1
ATOM 1431 C CA . SER A 1 197 ? -5.348 -5.395 15.984 1 98.62 197 SER A CA 1
ATOM 1432 C C . SER A 1 197 ? -6.406 -4.309 16.125 1 98.62 197 SER A C 1
ATOM 1434 O O . SER A 1 197 ? -6.094 -3.164 16.453 1 98.62 197 SER A O 1
ATOM 1436 N N . VAL A 1 198 ? -7.59 -4.691 15.812 1 98.75 198 VAL A N 1
ATOM 1437 C CA . VAL A 1 198 ? -8.664 -3.701 15.867 1 98.75 198 VAL A CA 1
ATOM 1438 C C . VAL A 1 198 ? -9.82 -4.242 16.703 1 98.75 198 VAL A C 1
ATOM 1440 O O . VAL A 1 198 ? -10.016 -5.457 16.797 1 98.75 198 VAL A O 1
ATOM 1443 N N . VAL A 1 199 ? -10.516 -3.355 17.406 1 98.88 199 VAL A N 1
ATOM 1444 C CA . VAL A 1 199 ? -11.781 -3.674 18.062 1 98.88 199 VAL A CA 1
ATOM 1445 C C . VAL A 1 199 ? -12.945 -3.189 17.203 1 98.88 199 VAL A C 1
ATOM 1447 O O . VAL A 1 199 ? -13.055 -1.998 16.906 1 98.88 199 VAL A O 1
ATOM 1450 N N . THR A 1 200 ? -13.766 -4.09 16.766 1 98.44 200 THR A N 1
ATOM 1451 C CA . THR A 1 200 ? -14.891 -3.781 15.883 1 98.44 200 THR A CA 1
ATOM 1452 C C . THR A 1 200 ? -15.992 -3.053 16.656 1 98.44 200 THR A C 1
ATOM 1454 O O . THR A 1 200 ? -15.961 -3.002 17.891 1 98.44 200 THR A O 1
ATOM 1457 N N . PRO A 1 201 ? -16.984 -2.492 15.945 1 98.38 201 PRO A N 1
ATOM 1458 C CA . PRO A 1 201 ? -18.078 -1.774 16.609 1 98.38 201 PRO A CA 1
ATOM 1459 C C . PRO A 1 201 ? -18.875 -2.666 17.547 1 98.38 201 PRO A C 1
ATOM 1461 O O . PRO A 1 201 ? -19.625 -2.162 18.406 1 98.38 201 PRO A O 1
ATOM 1464 N N . GLU A 1 202 ? -18.688 -3.979 17.391 1 97 202 GLU A N 1
ATOM 1465 C CA . GLU A 1 202 ? -19.391 -4.918 18.266 1 97 202 GLU A CA 1
ATOM 1466 C C . GLU A 1 202 ? -18.531 -5.301 19.469 1 97 202 GLU A C 1
ATOM 1468 O O . GLU A 1 202 ? -18.969 -6.082 20.312 1 97 202 GLU A O 1
ATOM 1473 N N . GLY A 1 203 ? -17.375 -4.84 19.531 1 98.25 203 GLY A N 1
ATOM 1474 C CA . GLY A 1 203 ? -16.5 -5.109 20.672 1 98.25 203 GLY A CA 1
ATOM 1475 C C . GLY A 1 203 ? -15.641 -6.34 20.469 1 98.25 203 GLY A C 1
ATOM 1476 O O . GLY A 1 203 ? -15.062 -6.859 21.422 1 98.25 203 GLY A O 1
ATOM 1477 N N . ARG A 1 204 ? -15.5 -6.832 19.281 1 97.94 204 ARG A N 1
ATOM 1478 C CA . ARG A 1 204 ? -14.664 -7.992 18.984 1 97.94 204 ARG A CA 1
ATOM 1479 C C . ARG A 1 204 ? -13.242 -7.566 18.625 1 97.94 204 ARG A C 1
ATOM 1481 O O . ARG A 1 204 ? -13.047 -6.586 17.906 1 97.94 204 ARG A O 1
ATOM 1488 N N . VAL A 1 205 ? -12.289 -8.305 19.188 1 98.25 205 VAL A N 1
ATOM 1489 C CA . VAL A 1 205 ? -10.891 -8.086 18.828 1 98.25 205 VAL A CA 1
ATOM 1490 C C . VAL A 1 205 ? -10.562 -8.883 17.562 1 98.25 205 VAL A C 1
ATOM 1492 O O . VAL A 1 205 ? -10.727 -10.102 17.531 1 98.25 205 VAL A O 1
ATOM 1495 N N . VAL A 1 206 ? -10.117 -8.219 16.547 1 97.94 206 VAL A N 1
ATOM 1496 C CA . VAL A 1 206 ? -9.812 -8.852 15.273 1 97.94 206 VAL A CA 1
ATOM 1497 C C . VAL A 1 206 ? -8.391 -8.492 14.852 1 97.94 206 VAL A C 1
ATOM 1499 O O . VAL A 1 206 ? -8 -7.32 14.891 1 97.94 206 VAL A O 1
ATOM 1502 N N . LYS A 1 207 ? -7.66 -9.5 14.477 1 97.12 207 LYS A N 1
ATOM 1503 C CA . LYS A 1 207 ? -6.344 -9.281 13.891 1 97.12 207 LYS A CA 1
ATOM 1504 C C . LYS A 1 207 ? -6.418 -9.289 12.367 1 97.12 207 LYS A C 1
ATOM 1506 O O . LYS A 1 207 ? -6.992 -10.211 11.773 1 97.12 207 LYS A O 1
ATOM 1511 N N . ILE A 1 208 ? -5.891 -8.234 11.742 1 97.12 208 ILE A N 1
ATOM 1512 C CA . ILE A 1 208 ? -5.918 -8.172 10.281 1 97.12 208 ILE A CA 1
ATOM 1513 C C . ILE A 1 208 ? -4.5 -7.969 9.75 1 97.12 208 ILE A C 1
ATOM 1515 O O . ILE A 1 208 ? -3.686 -7.293 10.383 1 97.12 208 ILE A O 1
ATOM 1519 N N . GLY A 1 209 ? -4.246 -8.492 8.555 1 95.44 209 GLY A N 1
ATOM 1520 C CA . GLY A 1 209 ? -2.9 -8.5 8 1 95.44 209 GLY A CA 1
ATOM 1521 C C . GLY A 1 209 ? -2.01 -9.57 8.617 1 95.44 209 GLY A C 1
ATOM 1522 O O . GLY A 1 209 ? -2.498 -10.602 9.086 1 95.44 209 GLY A O 1
ATOM 1523 N N . GLY A 1 210 ? -0.738 -9.383 8.492 1 95.06 210 GLY A N 1
ATOM 1524 C CA . GLY A 1 210 ? 0.267 -10.305 8.984 1 95.06 210 GLY A CA 1
ATOM 1525 C C . GLY A 1 210 ? 1.686 -9.797 8.812 1 95.06 210 GLY A C 1
ATOM 1526 O O . GLY A 1 210 ? 1.896 -8.609 8.57 1 95.06 210 GLY A O 1
ATOM 1527 N N . ARG A 1 211 ? 2.588 -10.711 9.031 1 96.31 211 ARG A N 1
ATOM 1528 C CA . ARG A 1 211 ? 3.988 -10.305 9.055 1 96.31 211 ARG A CA 1
ATOM 1529 C C . ARG A 1 211 ? 4.699 -10.711 7.766 1 96.31 211 ARG A C 1
ATOM 1531 O O . ARG A 1 211 ? 5.867 -10.383 7.566 1 96.31 211 ARG A O 1
ATOM 1538 N N . ALA A 1 212 ? 3.938 -11.406 6.871 1 95.56 212 ALA A N 1
ATOM 1539 C CA . ALA A 1 212 ? 4.516 -11.719 5.566 1 95.56 212 ALA A CA 1
ATOM 1540 C C . ALA A 1 212 ? 4.637 -10.461 4.707 1 95.56 212 ALA A C 1
ATOM 1542 O O . ALA A 1 212 ? 3.725 -9.641 4.668 1 95.56 212 ALA A O 1
ATOM 1543 N N . ARG A 1 213 ? 5.723 -10.359 3.998 1 93.62 213 ARG A N 1
ATOM 1544 C CA . ARG A 1 213 ? 5.973 -9.18 3.184 1 93.62 213 ARG A CA 1
ATOM 1545 C C . ARG A 1 213 ? 5.102 -9.18 1.932 1 93.62 213 ARG A C 1
ATOM 1547 O O . ARG A 1 213 ? 4.746 -8.125 1.411 1 93.62 213 ARG A O 1
ATOM 1554 N N . LYS A 1 214 ? 4.777 -10.336 1.481 1 94.25 214 LYS A N 1
ATOM 1555 C CA . LYS A 1 214 ? 3.871 -10.547 0.355 1 94.25 214 LYS A CA 1
ATOM 1556 C C . LYS A 1 214 ? 2.633 -11.328 0.779 1 94.25 214 LYS A C 1
ATOM 1558 O O . LYS A 1 214 ? 2.74 -12.32 1.506 1 94.25 214 LYS A O 1
ATOM 1563 N N . SER A 1 215 ? 1.54 -10.805 0.333 1 96.94 215 SER A N 1
ATOM 1564 C CA . SER A 1 215 ? 0.311 -11.547 0.604 1 96.94 215 SER A CA 1
ATOM 1565 C C . SER A 1 215 ? -0.777 -11.195 -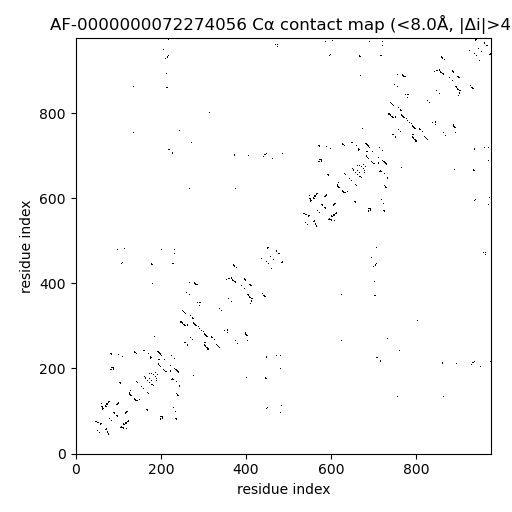0.406 1 96.94 215 SER A C 1
ATOM 1567 O O . SER A 1 215 ? -0.935 -10.031 -0.782 1 96.94 215 SER A O 1
ATOM 1569 N N . SER A 1 216 ? -1.364 -12.18 -0.929 1 97.75 216 SER A N 1
ATOM 1570 C CA . SER A 1 216 ? -2.561 -12.023 -1.75 1 97.75 216 SER A CA 1
ATOM 1571 C C . SER A 1 216 ? -3.736 -12.797 -1.161 1 97.75 216 SER A C 1
ATOM 1573 O O . SER A 1 216 ? -4.539 -13.375 -1.898 1 97.75 216 SER A O 1
ATOM 1575 N N . ALA A 1 217 ? -3.834 -12.797 0.158 1 97.38 217 ALA A N 1
ATOM 1576 C CA . ALA A 1 217 ? -4.77 -13.625 0.918 1 97.38 217 ALA A CA 1
ATOM 1577 C C . ALA A 1 217 ? -6.051 -12.852 1.23 1 97.38 217 ALA A C 1
ATOM 1579 O O . ALA A 1 217 ? -6.266 -12.43 2.369 1 97.38 217 ALA A O 1
ATOM 1580 N N . GLY A 1 218 ? -6.961 -12.727 0.276 1 97.38 218 GLY A N 1
ATOM 1581 C CA . GLY A 1 218 ? -8.266 -12.117 0.497 1 97.38 218 GLY A CA 1
ATOM 1582 C C . GLY A 1 218 ? -8.25 -10.609 0.371 1 97.38 218 GLY A C 1
ATOM 1583 O O . GLY A 1 218 ? -7.324 -10.039 -0.207 1 97.38 218 GLY A O 1
ATOM 1584 N N . TYR A 1 219 ? -9.383 -9.945 0.851 1 98.25 219 TYR A N 1
ATOM 1585 C CA . TYR A 1 219 ? -9.492 -8.492 0.788 1 98.25 219 TYR A CA 1
ATOM 1586 C C . TYR A 1 219 ? -8.461 -7.828 1.695 1 98.25 219 TYR A C 1
ATOM 1588 O O . TYR A 1 219 ? -8.156 -8.336 2.777 1 98.25 219 TYR A O 1
ATOM 1596 N N . ASP A 1 220 ? -7.949 -6.742 1.28 1 98 220 ASP A N 1
ATOM 1597 C CA . ASP A 1 220 ? -6.961 -6.02 2.072 1 98 220 ASP A CA 1
ATOM 1598 C C . ASP A 1 220 ? -7.633 -5.168 3.148 1 98 220 ASP A C 1
ATOM 1600 O O . ASP A 1 220 ? -7.773 -3.953 2.99 1 98 220 ASP A O 1
ATOM 1604 N N . LEU A 1 221 ? -7.918 -5.723 4.262 1 98.44 221 LEU A N 1
ATOM 1605 C CA . LEU A 1 221 ? -8.594 -5.023 5.352 1 98.44 221 LEU A CA 1
ATOM 1606 C C . LEU A 1 221 ? -7.637 -4.051 6.043 1 98.44 221 LEU A C 1
ATOM 1608 O O . LEU A 1 221 ? -8.078 -3.049 6.613 1 98.44 221 LEU A O 1
ATOM 1612 N N . THR A 1 222 ? -6.352 -4.379 6.02 1 98.38 222 THR A N 1
ATOM 1613 C CA . THR A 1 222 ? -5.375 -3.498 6.656 1 98.38 222 THR A CA 1
ATOM 1614 C C . THR A 1 222 ? -5.434 -2.1 6.047 1 98.38 222 THR A C 1
ATOM 1616 O O . THR A 1 222 ? -5.551 -1.108 6.773 1 98.38 222 THR A O 1
ATOM 1619 N N . ARG A 1 223 ? -5.438 -2.037 4.719 1 98.38 223 ARG A N 1
ATOM 1620 C CA . ARG A 1 223 ? -5.461 -0.733 4.066 1 98.38 223 ARG A CA 1
ATOM 1621 C C . ARG A 1 223 ? -6.836 -0.085 4.184 1 98.38 223 ARG A C 1
ATOM 1623 O O . ARG A 1 223 ? -6.957 1.14 4.109 1 98.38 223 ARG A O 1
ATOM 1630 N N . LEU A 1 224 ? -7.852 -0.874 4.383 1 98.5 224 LEU A N 1
ATOM 1631 C CA . LEU A 1 224 ? -9.164 -0.304 4.66 1 98.5 224 LEU A CA 1
ATOM 1632 C C . LEU A 1 224 ? -9.156 0.464 5.98 1 98.5 224 LEU A C 1
ATOM 1634 O O . LEU A 1 224 ? -9.758 1.532 6.086 1 98.5 224 LEU A O 1
ATOM 1638 N N . PHE A 1 225 ? -8.422 -0.03 6.961 1 98.75 225 PHE A N 1
ATOM 1639 C CA . PHE A 1 225 ? -8.375 0.607 8.273 1 98.75 225 PHE A CA 1
ATOM 1640 C C . PHE A 1 225 ? -7.363 1.746 8.281 1 98.75 225 PHE A C 1
ATOM 1642 O O . PHE A 1 225 ? -7.539 2.73 9.008 1 98.75 225 PHE A O 1
ATOM 1649 N N . VAL A 1 226 ? -6.285 1.621 7.512 1 98.75 226 VAL A N 1
ATOM 1650 C CA . VAL A 1 226 ? -5.336 2.721 7.367 1 98.75 226 VAL A CA 1
ATOM 1651 C C . VAL A 1 226 ? -6.012 3.896 6.664 1 98.75 226 VAL A C 1
ATOM 1653 O O . VAL A 1 226 ? -6.262 3.846 5.461 1 98.75 226 VAL A O 1
ATOM 1656 N N . GLY A 1 227 ? -6.316 4.934 7.41 1 98.44 227 GLY A N 1
ATOM 1657 C CA . GLY A 1 227 ? -7.035 6.078 6.871 1 98.44 227 GLY A CA 1
ATOM 1658 C C . GLY A 1 227 ? -8.516 6.07 7.223 1 98.44 227 GLY A C 1
ATOM 1659 O O . GLY A 1 227 ? -9.273 6.906 6.734 1 98.44 227 GLY A O 1
ATOM 1660 N N . SER A 1 228 ? -8.938 5.219 8.141 1 98.69 228 SER A N 1
ATOM 1661 C CA . SER A 1 228 ? -10.359 5.102 8.469 1 98.69 228 SER A CA 1
ATOM 1662 C C . SER A 1 228 ? -10.758 6.098 9.555 1 98.69 228 SER A C 1
ATOM 1664 O O . SER A 1 228 ? -11.945 6.305 9.805 1 98.69 228 SER A O 1
ATOM 1666 N N . GLU A 1 229 ? -9.805 6.707 10.25 1 98.62 229 GLU A N 1
ATOM 1667 C CA . GLU A 1 229 ? -9.977 7.793 11.211 1 98.62 229 GLU A CA 1
ATOM 1668 C C . GLU A 1 229 ? -10.898 7.375 12.359 1 98.62 229 GLU A C 1
ATOM 1670 O O . GLU A 1 229 ? -11.695 8.18 12.852 1 98.62 229 GLU A O 1
ATOM 1675 N N . GLY A 1 230 ? -10.891 6.051 12.672 1 98.69 230 GLY A N 1
ATOM 1676 C CA . GLY A 1 230 ? -11.688 5.562 13.797 1 98.69 230 GLY A CA 1
ATOM 1677 C C . GLY A 1 230 ? -13.141 5.324 13.438 1 98.69 230 GLY A C 1
ATOM 1678 O O . GLY A 1 230 ? -13.961 5.027 14.312 1 98.69 230 GLY A O 1
ATOM 1679 N N . THR A 1 231 ? -13.492 5.43 12.211 1 98.81 231 THR A N 1
ATOM 1680 C CA . THR A 1 231 ? -14.891 5.344 11.805 1 98.81 231 THR A CA 1
ATOM 1681 C C . THR A 1 231 ? -15.297 3.889 11.57 1 98.81 231 THR A C 1
ATOM 1683 O O . THR A 1 231 ? -16.484 3.586 11.422 1 98.81 231 THR A O 1
ATOM 1686 N N . LEU A 1 232 ? -14.305 2.936 11.578 1 98.75 232 LEU A N 1
ATOM 1687 C CA . LEU A 1 232 ? -14.641 1.537 11.32 1 98.75 232 LEU A CA 1
ATOM 1688 C C . LEU A 1 232 ? -14.32 0.677 12.539 1 98.75 232 LEU A C 1
ATOM 1690 O O . LEU A 1 232 ? -14.727 -0.487 12.609 1 98.75 232 LEU A O 1
ATOM 1694 N N . GLY A 1 233 ? -13.617 1.193 13.469 1 98.75 233 GLY A N 1
ATOM 1695 C CA . GLY A 1 233 ? -13.188 0.505 14.68 1 98.75 233 GLY A CA 1
ATOM 1696 C C . GLY A 1 233 ? -12.039 1.206 15.383 1 98.75 233 GLY A C 1
ATOM 1697 O O . GLY A 1 233 ? -11.578 2.26 14.938 1 98.75 233 GLY A O 1
ATOM 1698 N N . VAL A 1 234 ? -11.602 0.622 16.5 1 98.94 234 VAL A N 1
ATOM 1699 C CA . VAL A 1 234 ? -10.508 1.195 17.281 1 98.94 234 VAL A CA 1
ATOM 1700 C C . VAL A 1 234 ? -9.242 0.378 17.062 1 98.94 234 VAL A C 1
ATOM 1702 O O . VAL A 1 234 ? -9.227 -0.833 17.297 1 98.94 234 VAL A O 1
ATOM 1705 N N . ILE A 1 235 ? -8.195 0.991 16.609 1 98.94 235 ILE A N 1
ATOM 1706 C CA . ILE A 1 235 ? -6.898 0.344 16.453 1 98.94 235 ILE A CA 1
ATOM 1707 C C . ILE A 1 235 ? -6.207 0.266 17.812 1 98.94 235 ILE A C 1
ATOM 1709 O O . ILE A 1 235 ? -6.07 1.276 18.516 1 98.94 235 ILE A O 1
ATOM 1713 N N . THR A 1 236 ? -5.738 -0.948 18.172 1 98.94 236 THR A N 1
ATOM 1714 C CA . THR A 1 236 ? -5.141 -1.086 19.5 1 98.94 236 THR A CA 1
ATOM 1715 C C . THR A 1 236 ? -3.674 -1.493 19.391 1 98.94 236 THR A C 1
ATOM 1717 O O . THR A 1 236 ? -2.879 -1.218 20.297 1 98.94 236 THR A O 1
ATOM 1720 N N . GLU A 1 237 ? -3.324 -2.205 18.312 1 98.88 237 GLU A N 1
ATOM 1721 C CA . GLU A 1 237 ? -1.936 -2.555 18.031 1 98.88 237 GLU A CA 1
ATOM 1722 C C . GLU A 1 237 ? -1.607 -2.35 16.547 1 98.88 237 GLU A C 1
ATOM 1724 O O . GLU A 1 237 ? -2.477 -2.498 15.695 1 98.88 237 GLU A O 1
ATOM 1729 N N . VAL A 1 238 ? -0.354 -2.002 16.312 1 98.88 238 VAL A N 1
ATOM 1730 C CA . VAL A 1 238 ? 0.134 -1.759 14.961 1 98.88 238 VAL A CA 1
ATOM 1731 C C . VAL A 1 238 ? 1.461 -2.484 14.75 1 98.88 238 VAL A C 1
ATOM 1733 O O . VAL A 1 238 ? 2.373 -2.371 15.57 1 98.88 238 VAL A O 1
ATOM 1736 N N . THR A 1 239 ? 1.531 -3.275 13.734 1 98.81 239 THR A N 1
ATOM 1737 C CA . THR A 1 239 ? 2.809 -3.811 13.273 1 98.81 239 THR A CA 1
ATOM 1738 C C . THR A 1 239 ? 3.357 -2.98 12.117 1 98.81 239 THR A C 1
ATOM 1740 O O . THR A 1 239 ? 2.66 -2.75 11.125 1 98.81 239 THR A O 1
ATOM 1743 N N . LEU A 1 240 ? 4.605 -2.545 12.281 1 98.75 240 LEU A N 1
ATOM 1744 C CA . LEU A 1 240 ? 5.191 -1.58 11.359 1 98.75 240 LEU A CA 1
ATOM 1745 C C . LEU A 1 240 ? 6.461 -2.139 10.727 1 98.75 240 LEU A C 1
ATOM 1747 O O . LEU A 1 240 ? 7.219 -2.863 11.375 1 98.75 240 LEU A O 1
ATOM 1751 N N . ARG A 1 241 ? 6.656 -1.737 9.516 1 97.62 241 ARG A N 1
ATOM 1752 C CA . ARG A 1 241 ? 7.934 -1.969 8.844 1 97.62 241 ARG A CA 1
ATOM 1753 C C . ARG A 1 241 ? 9 -1.008 9.359 1 97.62 241 ARG A C 1
ATOM 1755 O O . ARG A 1 241 ? 8.727 0.173 9.578 1 97.62 241 ARG A O 1
ATOM 1762 N N . LEU A 1 242 ? 10.172 -1.549 9.555 1 97.69 242 LEU A N 1
ATOM 1763 C CA . LEU A 1 242 ? 11.344 -0.75 9.914 1 97.69 242 LEU A CA 1
ATOM 1764 C C . LEU A 1 242 ? 12.352 -0.726 8.773 1 97.69 242 LEU A C 1
ATOM 1766 O O . LEU A 1 242 ? 12.266 -1.532 7.84 1 97.69 242 LEU A O 1
ATOM 1770 N N . HIS A 1 243 ? 13.227 0.201 8.82 1 96.12 243 HIS A N 1
ATOM 1771 C CA . HIS A 1 243 ? 14.273 0.363 7.816 1 96.12 243 HIS A CA 1
ATOM 1772 C C . HIS A 1 243 ? 15.648 0.505 8.477 1 96.12 243 HIS A C 1
ATOM 1774 O O . HIS A 1 243 ? 15.742 0.901 9.641 1 96.12 243 HIS A O 1
ATOM 1780 N N . GLY A 1 244 ? 16.656 0.147 7.77 1 94.25 244 GLY A N 1
ATOM 1781 C CA . GLY A 1 244 ? 18 0.354 8.281 1 94.25 244 GLY A CA 1
ATOM 1782 C C . GLY A 1 244 ? 18.406 1.815 8.328 1 94.25 244 GLY A C 1
ATOM 1783 O O . GLY A 1 244 ? 18.078 2.586 7.426 1 94.25 244 GLY A O 1
ATOM 1784 N N . ILE A 1 245 ? 19.062 2.158 9.375 1 94.31 245 ILE A N 1
ATOM 1785 C CA . ILE A 1 245 ? 19.625 3.502 9.453 1 94.31 245 ILE A CA 1
ATOM 1786 C C . ILE A 1 245 ? 20.719 3.664 8.398 1 94.31 245 ILE A C 1
ATOM 1788 O O . ILE A 1 245 ? 21.625 2.84 8.305 1 94.31 245 ILE A O 1
ATOM 1792 N N . PRO A 1 246 ? 20.609 4.66 7.551 1 93.06 246 PRO A N 1
ATOM 1793 C CA . PRO A 1 246 ? 21.641 4.844 6.539 1 93.06 246 PRO A CA 1
ATOM 1794 C C . PRO A 1 246 ? 23.016 5.109 7.148 1 93.06 246 PRO A C 1
ATOM 1796 O O . PRO A 1 246 ? 23.125 5.793 8.164 1 93.06 246 PRO A O 1
ATOM 1799 N N . GLU A 1 247 ? 24.031 4.605 6.516 1 93.38 247 GLU A N 1
ATOM 1800 C CA . GLU A 1 247 ? 25.406 4.816 6.965 1 93.38 247 GLU A CA 1
ATOM 1801 C C . GLU A 1 247 ? 25.797 6.293 6.879 1 93.38 247 GLU A C 1
ATOM 1803 O O . GLU A 1 247 ? 26.562 6.785 7.707 1 93.38 247 GLU A O 1
ATOM 1808 N N . LYS A 1 248 ? 25.312 6.934 5.84 1 95.31 248 LYS A N 1
ATOM 1809 C CA . LYS A 1 248 ? 25.609 8.344 5.586 1 95.31 248 LYS A CA 1
ATOM 1810 C C . LYS A 1 248 ? 24.344 9.125 5.254 1 95.31 248 LYS A C 1
ATOM 1812 O O . LYS A 1 248 ? 23.469 8.633 4.527 1 95.31 248 LYS A O 1
ATOM 1817 N N . ILE A 1 249 ? 24.203 10.273 5.82 1 95.38 249 ILE A N 1
ATOM 1818 C CA . ILE A 1 249 ? 23.125 11.227 5.543 1 95.38 249 ILE A CA 1
ATOM 1819 C C . ILE A 1 249 ? 23.734 12.578 5.172 1 95.38 249 ILE A C 1
ATOM 1821 O O . ILE A 1 249 ? 24.609 13.078 5.863 1 95.38 249 ILE A O 1
ATOM 1825 N N . VAL A 1 250 ? 23.312 13.148 4.094 1 96.5 250 VAL A N 1
ATOM 1826 C CA . VAL A 1 250 ? 23.734 14.477 3.664 1 96.5 250 VAL A CA 1
ATOM 1827 C C . VAL A 1 250 ? 22.516 15.328 3.342 1 96.5 250 VAL A C 1
ATOM 1829 O O . VAL A 1 250 ? 21.531 14.836 2.775 1 96.5 250 VAL A O 1
ATOM 1832 N N . SER A 1 251 ? 22.547 16.562 3.773 1 96.12 251 SER A N 1
ATOM 1833 C CA . SER A 1 251 ? 21.5 17.531 3.453 1 96.12 251 SER A CA 1
ATOM 1834 C C . SER A 1 251 ? 22.016 18.578 2.48 1 96.12 251 SER A C 1
ATOM 1836 O O . SER A 1 251 ? 23.219 18.859 2.418 1 96.12 251 SER A O 1
ATOM 1838 N N . ALA A 1 252 ? 21.125 19.141 1.721 1 96.19 252 ALA A N 1
ATOM 1839 C CA . ALA A 1 252 ? 21.484 20.203 0.789 1 96.19 252 ALA A CA 1
ATOM 1840 C C . ALA A 1 252 ? 20.359 21.219 0.665 1 96.19 252 ALA A C 1
ATOM 1842 O O . ALA A 1 252 ? 19.203 20.922 0.94 1 96.19 252 ALA A O 1
ATOM 1843 N N . VAL A 1 253 ? 20.734 22.438 0.358 1 95.62 253 VAL A N 1
ATOM 1844 C CA . VAL A 1 253 ? 19.812 23.531 0.09 1 95.62 253 VAL A CA 1
ATOM 1845 C C . VAL A 1 253 ? 20.188 24.219 -1.225 1 95.62 253 VAL A C 1
ATOM 1847 O O . VAL A 1 253 ? 21.359 24.406 -1.519 1 95.62 253 VAL A O 1
ATOM 1850 N N . CYS A 1 254 ? 19.188 24.562 -1.97 1 96.25 254 CYS A N 1
ATOM 1851 C CA . CYS A 1 254 ? 19.453 25.156 -3.273 1 96.25 254 CYS A CA 1
ATOM 1852 C C . CYS A 1 254 ? 18.359 26.156 -3.645 1 96.25 254 CYS A C 1
ATOM 1854 O O . CYS A 1 254 ? 17.219 25.766 -3.881 1 96.25 254 CYS A O 1
ATOM 1856 N N . PRO A 1 255 ? 18.688 27.469 -3.736 1 96.88 255 PRO A N 1
ATOM 1857 C CA . PRO A 1 255 ? 17.734 28.438 -4.281 1 96.88 255 PRO A CA 1
ATOM 1858 C C . PRO A 1 255 ? 17.625 28.375 -5.805 1 96.88 255 PRO A C 1
ATOM 1860 O O . PRO A 1 255 ? 18.609 28.031 -6.48 1 96.88 255 PRO A O 1
ATOM 1863 N N . PHE A 1 256 ? 16.453 28.688 -6.309 1 97.5 256 PHE A N 1
ATOM 1864 C CA . PHE A 1 256 ? 16.203 28.641 -7.742 1 97.5 256 PHE A CA 1
ATOM 1865 C C . PHE A 1 256 ? 15.656 29.969 -8.242 1 97.5 256 PHE A C 1
ATOM 1867 O O . PHE A 1 256 ? 15.047 30.719 -7.48 1 97.5 256 PHE A O 1
ATOM 1874 N N . PRO A 1 257 ? 15.836 30.266 -9.547 1 96.62 257 PRO A N 1
ATOM 1875 C CA . PRO A 1 257 ? 15.344 31.531 -10.094 1 96.62 257 PRO A CA 1
ATOM 1876 C C . PRO A 1 257 ? 13.82 31.578 -10.211 1 96.62 257 PRO A C 1
ATOM 1878 O O . PRO A 1 257 ? 13.234 32.656 -10.312 1 96.62 257 PRO A O 1
ATOM 1881 N N . SER A 1 258 ? 13.18 30.391 -10.25 1 95.88 258 SER A N 1
ATOM 1882 C CA . SER A 1 258 ? 11.727 30.328 -10.367 1 95.88 258 SER A CA 1
ATOM 1883 C C . SER A 1 258 ? 11.18 29.031 -9.766 1 95.88 258 SER A C 1
ATOM 1885 O O . SER A 1 258 ? 11.938 28.078 -9.547 1 95.88 258 SER A O 1
ATOM 1887 N N . VAL A 1 259 ? 9.867 29.078 -9.5 1 95.38 259 VAL A N 1
ATOM 1888 C CA . VAL A 1 259 ? 9.188 27.875 -9.047 1 95.38 259 VAL A CA 1
ATOM 1889 C C . VAL A 1 259 ? 9.32 26.781 -10.102 1 95.38 259 VAL A C 1
ATOM 1891 O O . VAL A 1 259 ? 9.562 25.625 -9.773 1 95.38 259 VAL A O 1
ATOM 1894 N N . ARG A 1 260 ? 9.188 27.109 -11.328 1 95.81 260 ARG A N 1
ATOM 1895 C CA . ARG A 1 260 ? 9.305 26.156 -12.43 1 95.81 260 ARG A CA 1
ATOM 1896 C C . ARG A 1 260 ? 10.664 25.469 -12.422 1 95.81 260 ARG A C 1
ATOM 1898 O O . ARG A 1 260 ? 10.75 24.25 -12.547 1 95.81 260 ARG A O 1
ATOM 1905 N N . ALA A 1 261 ? 11.695 26.25 -12.258 1 96.94 261 ALA A N 1
ATOM 1906 C CA . ALA A 1 261 ? 13.047 25.688 -12.234 1 96.94 261 ALA A CA 1
ATOM 1907 C C . ALA A 1 261 ? 13.203 24.688 -11.094 1 96.94 261 ALA A C 1
ATOM 1909 O O . ALA A 1 261 ? 13.82 23.641 -11.266 1 96.94 261 ALA A O 1
ATOM 1910 N N . ALA A 1 262 ? 12.695 25.047 -9.938 1 96.44 262 ALA A N 1
ATOM 1911 C CA . ALA A 1 262 ? 12.742 24.156 -8.781 1 96.44 262 ALA A CA 1
ATOM 1912 C C . ALA A 1 262 ? 12.008 22.844 -9.062 1 96.44 262 ALA A C 1
ATOM 1914 O O . ALA A 1 262 ? 12.562 21.75 -8.867 1 96.44 262 ALA A O 1
ATOM 1915 N N . VAL A 1 263 ? 10.781 22.922 -9.602 1 94.44 263 VAL A N 1
ATOM 1916 C CA . VAL A 1 263 ? 9.938 21.75 -9.82 1 94.44 263 VAL A CA 1
ATOM 1917 C C . VAL A 1 263 ? 10.531 20.891 -10.93 1 94.44 263 VAL A C 1
ATOM 1919 O O . VAL A 1 263 ? 10.516 19.656 -10.852 1 94.44 263 VAL A O 1
ATOM 1922 N N . ASP A 1 264 ? 11.039 21.516 -11.984 1 95.19 264 ASP A N 1
ATOM 1923 C CA . ASP A 1 264 ? 11.688 20.75 -13.047 1 95.19 264 ASP A CA 1
ATOM 1924 C C . ASP A 1 264 ? 12.867 19.953 -12.516 1 95.19 264 ASP A C 1
ATOM 1926 O O . ASP A 1 264 ? 13.125 18.844 -12.977 1 95.19 264 ASP A O 1
ATOM 1930 N N . THR A 1 265 ? 13.594 20.516 -11.609 1 96.69 265 THR A N 1
ATOM 1931 C CA . THR A 1 265 ? 14.688 19.812 -10.969 1 96.69 265 THR A CA 1
ATOM 1932 C C . THR A 1 265 ? 14.164 18.594 -10.203 1 96.69 265 THR A C 1
ATOM 1934 O O . THR A 1 265 ? 14.766 17.516 -10.25 1 96.69 265 THR A O 1
ATOM 1937 N N . VAL A 1 266 ? 13.07 18.766 -9.516 1 96.25 266 VAL A N 1
ATOM 1938 C CA . VAL A 1 266 ? 12.453 17.672 -8.766 1 96.25 266 VAL A CA 1
ATOM 1939 C C . VAL A 1 266 ? 12.062 16.547 -9.727 1 96.25 266 VAL A C 1
ATOM 1941 O O . VAL A 1 266 ? 12.391 15.391 -9.484 1 96.25 266 VAL A O 1
ATOM 1944 N N . ILE A 1 267 ? 11.414 16.859 -10.844 1 93 267 ILE A N 1
ATOM 1945 C CA . ILE A 1 267 ? 10.953 15.891 -11.836 1 93 267 ILE A CA 1
ATOM 1946 C C . ILE A 1 267 ? 12.148 15.117 -12.383 1 93 267 ILE A C 1
ATOM 1948 O O . ILE A 1 267 ? 12.125 13.883 -12.43 1 93 267 ILE A O 1
ATOM 1952 N N . ALA A 1 268 ? 13.172 15.852 -12.727 1 94.19 268 ALA A N 1
ATOM 1953 C CA . ALA A 1 268 ? 14.359 15.211 -13.289 1 94.19 268 ALA A CA 1
ATOM 1954 C C . ALA A 1 268 ? 15.016 14.289 -12.273 1 94.19 268 ALA A C 1
ATOM 1956 O O . ALA A 1 268 ? 15.461 13.195 -12.625 1 94.19 268 ALA A O 1
ATOM 1957 N N . THR A 1 269 ? 15.102 14.734 -11.07 1 95.5 269 THR A N 1
ATOM 1958 C CA . THR A 1 269 ? 15.711 13.961 -10 1 95.5 269 THR A CA 1
ATOM 1959 C C . THR A 1 269 ? 15 12.625 -9.828 1 95.5 269 THR A C 1
ATOM 1961 O O . THR A 1 269 ? 15.648 11.578 -9.758 1 95.5 269 THR A O 1
ATOM 1964 N N . ILE A 1 270 ? 13.719 12.617 -9.789 1 91 270 ILE A N 1
ATOM 1965 C CA . ILE A 1 270 ? 12.914 11.422 -9.578 1 91 270 ILE A CA 1
ATOM 1966 C C . ILE A 1 270 ? 13 10.516 -10.812 1 91 270 ILE A C 1
ATOM 1968 O O . ILE A 1 270 ? 13.133 9.297 -10.688 1 91 270 ILE A O 1
ATOM 1972 N N . GLN A 1 271 ? 13.016 11.062 -11.992 1 88.19 271 GLN A N 1
ATOM 1973 C CA . GLN A 1 271 ? 12.992 10.312 -13.25 1 88.19 271 GLN A CA 1
ATOM 1974 C C . GLN A 1 271 ? 14.289 9.523 -13.438 1 88.19 271 GLN A C 1
ATOM 1976 O O . GLN A 1 271 ? 14.266 8.398 -13.945 1 88.19 271 GLN A O 1
ATOM 1981 N N . ILE A 1 272 ? 15.359 10.109 -12.984 1 89.38 272 ILE A N 1
ATOM 1982 C CA . ILE A 1 272 ? 16.641 9.445 -13.242 1 89.38 272 ILE A CA 1
ATOM 1983 C C . ILE A 1 272 ? 16.938 8.453 -12.117 1 89.38 272 ILE A C 1
ATOM 1985 O O . ILE A 1 272 ? 17.969 7.789 -12.133 1 89.38 272 ILE A O 1
ATOM 1989 N N . GLY A 1 273 ? 16.094 8.43 -11.117 1 88.31 273 GLY A N 1
ATOM 1990 C CA . GLY A 1 273 ? 16.141 7.359 -10.133 1 88.31 273 GLY A CA 1
ATOM 1991 C C . GLY A 1 273 ? 17.016 7.684 -8.938 1 88.31 273 GLY A C 1
ATOM 1992 O O . GLY A 1 273 ? 17.5 6.777 -8.258 1 88.31 273 GLY A O 1
ATOM 1993 N N . VAL A 1 274 ? 17.375 8.969 -8.688 1 93.5 274 VAL A N 1
ATOM 1994 C CA . VAL A 1 274 ? 18.062 9.312 -7.449 1 93.5 274 VAL A CA 1
ATOM 1995 C C . VAL A 1 274 ? 17.156 9.039 -6.25 1 93.5 274 VAL A C 1
ATOM 1997 O O . VAL A 1 274 ? 16.047 9.562 -6.172 1 93.5 274 VAL A O 1
ATOM 2000 N N . PRO A 1 275 ? 17.609 8.172 -5.371 1 93.94 275 PRO A N 1
ATOM 2001 C CA . PRO A 1 275 ? 16.75 7.816 -4.242 1 93.94 275 PRO A CA 1
ATOM 2002 C C . PRO A 1 275 ? 16.797 8.844 -3.115 1 93.94 275 PRO A C 1
ATOM 2004 O O . PRO A 1 275 ? 17.203 8.523 -1.998 1 93.94 275 PRO A O 1
ATOM 2007 N N . VAL A 1 276 ? 16.266 10.016 -3.314 1 96.19 276 VAL A N 1
ATOM 2008 C CA . VAL A 1 276 ? 16.281 11.109 -2.344 1 96.19 276 VAL A CA 1
ATOM 2009 C C . VAL A 1 276 ? 15.391 10.758 -1.159 1 96.19 276 VAL A C 1
ATOM 2011 O O . VAL A 1 276 ? 14.312 10.172 -1.337 1 96.19 276 VAL A O 1
ATOM 2014 N N . ALA A 1 277 ? 15.867 11.094 0.022 1 96.25 277 ALA A N 1
ATOM 2015 C CA . ALA A 1 277 ? 15.086 10.844 1.231 1 96.25 277 ALA A CA 1
ATOM 2016 C C . ALA A 1 277 ? 14.023 11.922 1.43 1 96.25 277 ALA A C 1
ATOM 2018 O O . ALA A 1 277 ? 12.922 11.633 1.909 1 96.25 277 ALA A O 1
ATOM 2019 N N . ARG A 1 278 ? 14.414 13.172 1.113 1 96.25 278 ARG A N 1
ATOM 2020 C CA . ARG A 1 278 ? 13.516 14.32 1.228 1 96.25 278 ARG A CA 1
ATOM 2021 C C . ARG A 1 278 ? 13.758 15.32 0.104 1 96.25 278 ARG A C 1
ATOM 2023 O O . ARG A 1 278 ? 14.898 15.547 -0.301 1 96.25 278 ARG A O 1
ATOM 2030 N N . ILE A 1 279 ? 12.734 15.891 -0.393 1 97.12 279 ILE A N 1
ATOM 2031 C CA . ILE A 1 279 ? 12.75 17.078 -1.237 1 97.12 279 ILE A CA 1
ATOM 2032 C C . ILE A 1 279 ? 11.68 18.062 -0.764 1 97.12 279 ILE A C 1
ATOM 2034 O O . ILE A 1 279 ? 10.5 17.906 -1.101 1 97.12 279 ILE A O 1
ATOM 2038 N N . GLU A 1 280 ? 12.125 19.047 -0.109 1 97.12 280 GLU A N 1
ATOM 2039 C CA . GLU A 1 280 ? 11.227 20.031 0.478 1 97.12 280 GLU A CA 1
ATOM 2040 C C . GLU A 1 280 ? 11.32 21.375 -0.263 1 97.12 280 GLU A C 1
ATOM 2042 O O . GLU A 1 280 ? 12.367 21.719 -0.804 1 97.12 280 GLU A O 1
ATOM 2047 N N . PHE A 1 281 ? 10.219 22.094 -0.297 1 97.19 281 PHE A N 1
ATOM 2048 C CA . PHE A 1 281 ? 10.117 23.375 -1.01 1 97.19 281 PHE A CA 1
ATOM 2049 C C . PHE A 1 281 ? 9.633 24.469 -0.078 1 97.19 281 PHE A C 1
ATOM 2051 O O . PHE A 1 281 ? 8.727 24.266 0.731 1 97.19 281 PHE A O 1
ATOM 2058 N N . LEU A 1 282 ? 10.242 25.562 -0.103 1 97.38 282 LEU A N 1
ATOM 2059 C CA . LEU A 1 282 ? 9.766 26.828 0.453 1 97.38 282 LEU A CA 1
ATOM 2060 C C . LEU A 1 282 ? 9.695 27.906 -0.624 1 97.38 282 LEU A C 1
ATOM 2062 O O . LEU A 1 282 ? 10.648 28.078 -1.389 1 97.38 282 LEU A O 1
ATOM 2066 N N . ASN A 1 283 ? 8.586 28.594 -0.704 1 97.19 283 ASN A N 1
ATOM 2067 C CA . ASN A 1 283 ? 8.562 29.719 -1.627 1 97.19 283 ASN A CA 1
ATOM 2068 C C . ASN A 1 283 ? 9.289 30.938 -1.048 1 97.19 283 ASN A C 1
ATOM 2070 O O . ASN A 1 283 ? 9.758 30.891 0.089 1 97.19 283 ASN A O 1
ATOM 2074 N N . ALA A 1 284 ? 9.422 32 -1.854 1 96.44 284 ALA A N 1
ATOM 2075 C CA . ALA A 1 284 ? 10.195 33.188 -1.479 1 96.44 284 ALA A CA 1
ATOM 2076 C C . ALA A 1 284 ? 9.656 33.812 -0.196 1 96.44 284 ALA A C 1
ATOM 2078 O O . ALA A 1 284 ? 10.43 34.219 0.677 1 96.44 284 ALA A O 1
ATOM 2079 N N . ARG A 1 285 ? 8.406 33.875 -0.065 1 95.75 285 ARG A N 1
ATOM 2080 C CA . ARG A 1 285 ? 7.797 34.5 1.106 1 95.75 285 ARG A CA 1
ATOM 2081 C C . ARG A 1 285 ? 8.117 33.719 2.373 1 95.75 285 ARG A C 1
ATOM 2083 O O . ARG A 1 285 ? 8.352 34.281 3.432 1 95.75 285 ARG A O 1
ATOM 2090 N N . GLN A 1 286 ? 8.039 32.406 2.299 1 96.75 286 GLN A N 1
ATOM 2091 C CA . GLN A 1 286 ? 8.398 31.562 3.438 1 96.75 286 GLN A CA 1
ATOM 2092 C C . GLN A 1 286 ? 9.859 31.766 3.822 1 96.75 286 GLN A C 1
ATOM 2094 O O . GLN A 1 286 ? 10.203 31.781 5.008 1 96.75 286 GLN A O 1
ATOM 2099 N N . ILE A 1 287 ? 10.75 31.891 2.828 1 95.88 287 ILE A N 1
ATOM 2100 C CA . ILE A 1 287 ? 12.172 32.094 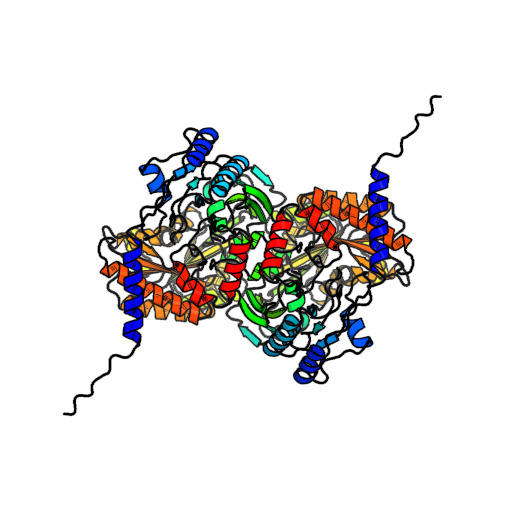3.086 1 95.88 287 ILE A CA 1
ATOM 2101 C C . ILE A 1 287 ? 12.375 33.406 3.83 1 95.88 287 ILE A C 1
ATOM 2103 O O . ILE A 1 287 ? 13.164 33.469 4.777 1 95.88 287 ILE A O 1
ATOM 2107 N N . LEU A 1 288 ? 11.656 34.375 3.438 1 95.94 288 LEU A N 1
ATOM 2108 C CA . LEU A 1 288 ? 11.734 35.656 4.121 1 95.94 288 LEU A CA 1
ATOM 2109 C C . LEU A 1 288 ? 11.328 35.531 5.582 1 95.94 288 LEU A C 1
ATOM 2111 O O . LEU A 1 288 ? 11.992 36.062 6.469 1 95.94 288 LEU A O 1
ATOM 2115 N N . ALA A 1 289 ? 10.273 34.812 5.785 1 95.81 289 ALA A N 1
ATOM 2116 C CA . ALA A 1 289 ? 9.781 34.625 7.152 1 95.81 289 ALA A CA 1
ATOM 2117 C C . ALA A 1 289 ? 10.812 33.875 8 1 95.81 289 ALA A C 1
ATOM 2119 O O . ALA A 1 289 ? 11.055 34.25 9.148 1 95.81 289 ALA A O 1
ATOM 2120 N N . VAL A 1 290 ? 11.406 32.844 7.48 1 95.12 290 VAL A N 1
ATOM 2121 C CA . VAL A 1 290 ? 12.336 32.031 8.258 1 95.12 290 VAL A CA 1
ATOM 2122 C C . VAL A 1 290 ? 13.633 32.812 8.477 1 95.12 290 VAL A C 1
ATOM 2124 O O . VAL A 1 290 ? 14.281 32.656 9.516 1 95.12 290 VAL A O 1
ATOM 2127 N N . ASN A 1 291 ? 14.055 33.594 7.488 1 95.38 291 ASN A N 1
ATOM 2128 C CA . ASN A 1 291 ? 15.219 34.438 7.676 1 95.38 291 ASN A CA 1
ATOM 2129 C C . ASN A 1 291 ? 15.039 35.375 8.875 1 95.38 291 ASN A C 1
ATOM 2131 O O . ASN A 1 291 ? 15.945 35.531 9.695 1 95.38 291 ASN A O 1
ATOM 2135 N N . ALA A 1 292 ? 13.922 35.938 8.906 1 95.19 292 ALA A N 1
ATOM 2136 C CA . ALA A 1 292 ? 13.633 36.875 9.984 1 95.19 292 ALA A CA 1
ATOM 2137 C C . ALA A 1 292 ? 13.547 36.156 11.328 1 95.19 292 ALA A C 1
ATOM 2139 O O . ALA A 1 292 ? 14.062 36.656 12.336 1 95.19 292 ALA A O 1
ATOM 2140 N N . TYR A 1 293 ? 12.906 35.031 11.352 1 94.94 293 TYR A N 1
ATOM 2141 C CA . TYR A 1 293 ? 12.641 34.281 12.578 1 94.94 293 TYR A CA 1
ATOM 2142 C C . TYR A 1 293 ? 13.922 33.656 13.109 1 94.94 293 TYR A C 1
ATOM 2144 O O . TYR A 1 293 ? 14.195 33.719 14.312 1 94.94 293 TYR A O 1
ATOM 2152 N N . SER A 1 294 ? 14.711 33.062 12.281 1 93.75 294 SER A N 1
ATOM 2153 C CA . SER A 1 294 ? 15.867 32.25 12.68 1 93.75 294 SER A CA 1
ATOM 2154 C C . SER A 1 294 ? 17.172 33 12.438 1 93.75 294 SER A C 1
ATOM 2156 O O . SER A 1 294 ? 18.25 32.438 12.578 1 93.75 294 SER A O 1
ATOM 2158 N N . LYS A 1 295 ? 17.094 34.219 11.992 1 93.06 295 LYS A N 1
ATOM 2159 C CA . LYS A 1 295 ? 18.266 35.062 11.727 1 93.06 295 LYS A CA 1
ATOM 2160 C C . LYS A 1 295 ? 19.188 34.406 10.703 1 93.06 295 LYS A C 1
ATOM 2162 O O . LYS A 1 295 ? 20.391 34.281 10.953 1 93.06 295 LYS A O 1
ATOM 2167 N N . LEU A 1 296 ? 18.562 34 9.664 1 92 296 LEU A N 1
ATOM 2168 C CA . LEU A 1 296 ? 19.312 33.406 8.547 1 92 296 LEU A CA 1
ATOM 2169 C C . LEU A 1 296 ? 19.422 34.406 7.398 1 92 296 LEU A C 1
ATOM 2171 O O . LEU A 1 296 ? 18.891 35.531 7.473 1 92 296 LEU A O 1
ATOM 2175 N N . ASP A 1 297 ? 20.234 34.062 6.371 1 91.19 297 ASP A N 1
ATOM 2176 C CA . ASP A 1 297 ? 20.484 34.969 5.258 1 91.19 297 ASP A CA 1
ATOM 2177 C C . ASP A 1 297 ? 20.312 34.25 3.916 1 91.19 297 ASP A C 1
ATOM 2179 O O . ASP A 1 297 ? 21.078 34.5 2.984 1 91.19 297 ASP A O 1
ATOM 2183 N N . TYR A 1 298 ? 19.375 33.344 3.875 1 91.19 298 TYR A N 1
ATOM 2184 C CA . TYR A 1 298 ? 19.109 32.688 2.6 1 91.19 298 TYR A CA 1
ATOM 2185 C C . TYR A 1 298 ? 18.578 33.688 1.576 1 91.19 298 TYR A C 1
ATOM 2187 O O . TYR A 1 298 ? 17.953 34.688 1.941 1 91.19 298 TYR A O 1
ATOM 2195 N N . ALA A 1 299 ? 18.875 33.469 0.336 1 93.31 299 ALA A N 1
ATOM 2196 C CA . ALA A 1 299 ? 18.266 34.25 -0.716 1 93.31 299 ALA A CA 1
ATOM 2197 C C . ALA A 1 299 ? 16.75 34.094 -0.71 1 93.31 299 ALA A C 1
ATOM 2199 O O . ALA A 1 299 ? 16.234 32.969 -0.578 1 93.31 299 ALA A O 1
ATOM 2200 N N . ALA A 1 300 ? 16.031 35.219 -0.826 1 95.12 300 ALA A N 1
ATOM 2201 C CA . ALA A 1 300 ? 14.578 35.156 -0.886 1 95.12 300 ALA A CA 1
ATOM 2202 C C . ALA A 1 300 ? 14.102 34.656 -2.246 1 95.12 300 ALA A C 1
ATOM 2204 O O . ALA A 1 300 ? 13.703 35.469 -3.104 1 95.12 300 ALA A O 1
ATOM 2205 N N . ALA A 1 301 ? 14.109 33.375 -2.453 1 96.44 301 ALA A N 1
ATOM 2206 C CA . ALA A 1 301 ? 13.781 32.719 -3.709 1 96.44 301 ALA A CA 1
ATOM 2207 C C . ALA A 1 301 ? 13.188 31.328 -3.451 1 96.44 301 ALA A C 1
ATOM 2209 O O . ALA A 1 301 ? 13.336 30.766 -2.363 1 96.44 301 ALA A O 1
ATOM 2210 N N . PRO A 1 302 ? 12.383 30.875 -4.48 1 96.94 302 PRO A N 1
ATOM 2211 C CA . PRO A 1 302 ? 12.016 29.469 -4.34 1 96.94 302 PRO A CA 1
ATOM 2212 C C . PRO A 1 302 ? 13.203 28.562 -4.012 1 96.94 302 PRO A C 1
ATOM 2214 O O . PRO A 1 302 ? 14.25 28.656 -4.664 1 96.94 302 PRO A O 1
ATOM 2217 N N . THR A 1 303 ? 13.086 27.766 -2.955 1 97.12 303 THR A N 1
ATOM 2218 C CA . THR A 1 303 ? 14.234 27.031 -2.451 1 97.12 303 THR A CA 1
ATOM 2219 C C . THR A 1 303 ? 13.867 25.562 -2.205 1 97.12 303 THR A C 1
ATOM 2221 O O . THR A 1 303 ? 12.805 25.266 -1.653 1 97.12 303 THR A O 1
ATOM 2224 N N . LEU A 1 304 ? 14.742 24.672 -2.684 1 97.62 304 LEU A N 1
ATOM 2225 C CA . LEU A 1 304 ? 14.602 23.25 -2.387 1 97.62 304 LEU A CA 1
ATOM 2226 C C . LEU A 1 304 ? 15.57 22.812 -1.291 1 97.62 304 LEU A C 1
ATOM 2228 O O . LEU A 1 304 ? 16.719 23.281 -1.253 1 97.62 304 LEU A O 1
ATOM 2232 N N . PHE A 1 305 ? 15.133 22.031 -0.393 1 96.56 305 PHE A N 1
ATOM 2233 C CA . PHE A 1 305 ? 15.922 21.344 0.621 1 96.56 305 PHE A CA 1
ATOM 2234 C C . PHE A 1 305 ? 15.953 19.844 0.347 1 96.56 305 PHE A C 1
ATOM 2236 O O . PHE A 1 305 ? 14.906 19.219 0.202 1 96.56 305 PHE A O 1
ATOM 2243 N N . PHE A 1 306 ? 17.156 19.25 0.247 1 97.06 306 PHE A N 1
ATOM 2244 C CA . PHE A 1 306 ? 17.344 17.844 -0.054 1 97.06 306 PHE A CA 1
ATOM 2245 C C . PHE A 1 306 ? 17.953 17.109 1.129 1 97.06 306 PHE A C 1
ATOM 2247 O O . PHE A 1 306 ? 18.734 17.688 1.886 1 97.06 306 PHE A O 1
ATOM 2254 N N . GLU A 1 307 ? 17.609 15.906 1.287 1 96.69 307 GLU A N 1
ATOM 2255 C CA . GLU A 1 307 ? 18.328 14.969 2.143 1 96.69 307 GLU A CA 1
ATOM 2256 C C . GLU A 1 307 ? 18.609 13.656 1.414 1 96.69 307 GLU A C 1
ATOM 2258 O O . GLU A 1 307 ? 17.719 13.117 0.738 1 96.69 307 GLU A O 1
ATOM 2263 N N . PHE A 1 308 ? 19.844 13.195 1.498 1 97.25 308 PHE A N 1
ATOM 2264 C CA . PHE A 1 308 ? 20.312 11.984 0.83 1 97.25 308 PHE A CA 1
ATOM 2265 C C . PHE A 1 308 ? 20.719 10.922 1.849 1 97.25 308 PHE A C 1
ATOM 2267 O O . PHE A 1 308 ? 21.359 11.242 2.855 1 97.25 308 PHE A O 1
ATOM 2274 N N . HIS A 1 309 ? 20.281 9.68 1.613 1 95.81 309 HIS A N 1
ATOM 2275 C CA . HIS A 1 309 ? 20.609 8.539 2.469 1 95.81 309 HIS A CA 1
ATOM 2276 C C . HIS A 1 309 ? 21.391 7.484 1.707 1 95.81 309 HIS A C 1
ATOM 2278 O O . HIS A 1 309 ? 21.156 7.262 0.518 1 95.81 309 HIS A O 1
ATOM 2284 N N . GLY A 1 310 ? 22.328 6.754 2.332 1 94.06 310 GLY A N 1
ATOM 2285 C CA . GLY A 1 310 ? 23.016 5.613 1.742 1 94.06 310 GLY A CA 1
ATOM 2286 C C . GLY A 1 310 ? 24.406 5.387 2.309 1 94.06 310 GLY A C 1
ATOM 2287 O O . GLY A 1 310 ? 24.656 5.707 3.471 1 94.06 310 GLY A O 1
ATOM 2288 N N . THR A 1 311 ? 25.25 4.715 1.522 1 94.38 311 THR A N 1
ATOM 2289 C CA . THR A 1 311 ? 26.672 4.613 1.825 1 94.38 311 THR A CA 1
ATOM 2290 C C . THR A 1 311 ? 27.391 5.906 1.462 1 94.38 311 THR A C 1
ATOM 2292 O O . THR A 1 311 ? 26.875 6.727 0.701 1 94.38 311 THR A O 1
ATOM 2295 N N . PRO A 1 312 ? 28.562 6.059 2 1 95.25 312 PRO A N 1
ATOM 2296 C CA . PRO A 1 312 ? 29.297 7.277 1.678 1 95.25 312 PRO A CA 1
ATOM 2297 C C . PRO A 1 312 ? 29.484 7.484 0.175 1 95.25 312 PRO A C 1
ATOM 2299 O O . PRO A 1 312 ? 29.203 8.57 -0.341 1 95.25 312 PRO A O 1
ATOM 2302 N N . ASP A 1 313 ? 29.766 6.449 -0.544 1 95 313 ASP A N 1
ATOM 2303 C CA . ASP A 1 313 ? 30 6.559 -1.98 1 95 313 ASP A CA 1
ATOM 2304 C C . ASP A 1 313 ? 28.703 6.852 -2.727 1 95 313 ASP A C 1
ATOM 2306 O O . ASP A 1 313 ? 28.672 7.691 -3.627 1 95 313 ASP A O 1
ATOM 2310 N N . HIS A 1 314 ? 27.703 6.234 -2.365 1 94.75 314 HIS A N 1
ATOM 2311 C CA . HIS A 1 314 ? 26.438 6.402 -3.051 1 94.75 314 HIS A CA 1
ATOM 2312 C C . HIS A 1 314 ? 25.844 7.785 -2.795 1 94.75 314 HIS A C 1
ATOM 2314 O O . HIS A 1 314 ? 25.281 8.398 -3.701 1 94.75 314 HIS A O 1
ATOM 2320 N N . VAL A 1 315 ? 25.969 8.266 -1.608 1 96.56 315 VAL A N 1
ATOM 2321 C CA . VAL A 1 315 ? 25.438 9.586 -1.263 1 96.56 315 VAL A CA 1
ATOM 2322 C C . VAL A 1 315 ? 26.203 10.664 -2.025 1 96.56 315 VAL A C 1
ATOM 2324 O O . VAL A 1 315 ? 25.609 11.625 -2.518 1 96.56 315 VAL A O 1
ATOM 2327 N N . ALA A 1 316 ? 27.484 10.508 -2.104 1 96.25 316 ALA A N 1
ATOM 2328 C CA . ALA A 1 316 ? 28.297 11.453 -2.869 1 96.25 316 ALA A CA 1
ATOM 2329 C C . ALA A 1 316 ? 27.844 11.516 -4.324 1 96.25 316 ALA A C 1
ATOM 2331 O O . ALA A 1 316 ? 27.766 12.594 -4.914 1 96.25 316 ALA A O 1
ATOM 2332 N N . GLU A 1 317 ? 27.562 10.398 -4.84 1 96 317 GLU A N 1
ATOM 2333 C CA . GLU A 1 317 ? 27.078 10.328 -6.215 1 96 317 GLU A CA 1
ATOM 2334 C C . GLU A 1 317 ? 25.719 11.016 -6.352 1 96 317 GLU A C 1
ATOM 2336 O O . GLU A 1 317 ? 25.5 11.773 -7.301 1 96 317 GLU A O 1
ATOM 2341 N N . GLN A 1 318 ? 24.828 10.766 -5.438 1 96.56 318 GLN A N 1
ATOM 2342 C CA . GLN A 1 318 ? 23.5 11.391 -5.445 1 96.56 318 GLN A CA 1
ATOM 2343 C C . GLN A 1 318 ? 23.609 12.914 -5.43 1 96.56 318 GLN A C 1
ATOM 2345 O O . GLN A 1 318 ? 22.953 13.594 -6.219 1 96.56 318 GLN A O 1
ATOM 2350 N N . VAL A 1 319 ? 24.438 13.406 -4.566 1 96.94 319 VAL A N 1
ATOM 2351 C CA . VAL A 1 319 ? 24.609 14.844 -4.406 1 96.94 319 VAL A CA 1
ATOM 2352 C C . VAL A 1 319 ? 25.125 15.453 -5.707 1 96.94 319 VAL A C 1
ATOM 2354 O O . VAL A 1 319 ? 24.609 16.469 -6.168 1 96.94 319 VAL A O 1
ATOM 2357 N N . ARG A 1 320 ? 26.078 14.82 -6.281 1 96.62 320 ARG A N 1
ATOM 2358 C CA . ARG A 1 320 ? 26.641 15.312 -7.535 1 96.62 320 ARG A CA 1
ATOM 2359 C C . ARG A 1 320 ? 25.594 15.336 -8.633 1 96.62 320 ARG A C 1
ATOM 2361 O O . ARG A 1 320 ? 25.484 16.312 -9.383 1 96.62 320 ARG A O 1
ATOM 2368 N N . MET A 1 321 ? 24.859 14.312 -8.727 1 96.12 321 MET A N 1
ATOM 2369 C CA . MET A 1 321 ? 23.828 14.211 -9.758 1 96.12 321 MET A CA 1
ATOM 2370 C C . MET A 1 321 ? 22.781 15.312 -9.602 1 96.12 321 MET A C 1
ATOM 2372 O O . MET A 1 321 ? 22.422 15.984 -10.57 1 96.12 321 MET A O 1
ATOM 2376 N N . VAL A 1 322 ? 22.312 15.562 -8.391 1 97.25 322 VAL A N 1
ATOM 2377 C CA . VAL A 1 322 ? 21.266 16.547 -8.133 1 97.25 322 VAL A CA 1
ATOM 2378 C C . VAL A 1 322 ? 21.828 17.953 -8.32 1 97.25 322 VAL A C 1
ATOM 2380 O O . VAL A 1 322 ? 21.141 18.844 -8.82 1 97.25 322 VAL A O 1
ATOM 2383 N N . GLN A 1 323 ? 23.062 18.125 -7.906 1 97.19 323 GLN A N 1
ATOM 2384 C CA . GLN A 1 323 ? 23.719 19.406 -8.125 1 97.19 323 GLN A CA 1
ATOM 2385 C C . GLN A 1 323 ? 23.766 19.75 -9.609 1 97.19 323 GLN A C 1
ATOM 2387 O O . GLN A 1 323 ? 23.5 20.891 -10 1 97.19 323 GLN A O 1
ATOM 2392 N N . ASP A 1 324 ? 24.109 18.797 -10.391 1 97.12 324 ASP A N 1
ATOM 2393 C CA . ASP A 1 324 ? 24.172 18.984 -11.836 1 97.12 324 ASP A CA 1
ATOM 2394 C C . ASP A 1 324 ? 22.797 19.328 -12.406 1 97.12 324 ASP A C 1
ATOM 2396 O O . ASP A 1 324 ? 22.672 20.219 -13.25 1 97.12 324 ASP A O 1
ATOM 2400 N N . LEU A 1 325 ? 21.797 18.609 -11.992 1 96.69 325 LEU A N 1
ATOM 2401 C CA . LEU A 1 325 ? 20.422 18.875 -12.438 1 96.69 325 LEU A CA 1
ATOM 2402 C C . LEU A 1 325 ? 19.984 20.281 -12.062 1 96.69 325 LEU A C 1
ATOM 2404 O O . LEU A 1 325 ? 19.344 20.969 -12.859 1 96.69 325 LEU A O 1
ATOM 2408 N N . ALA A 1 326 ? 20.312 20.656 -10.828 1 97.5 326 ALA A N 1
ATOM 2409 C CA . ALA A 1 326 ? 19.969 22 -10.352 1 97.5 326 ALA A CA 1
ATOM 2410 C C . ALA A 1 326 ? 20.656 23.078 -11.188 1 97.5 326 ALA A C 1
ATOM 2412 O O . ALA A 1 326 ? 20.047 24.078 -11.562 1 97.5 326 ALA A O 1
ATOM 2413 N N . ALA A 1 327 ? 21.891 22.828 -11.453 1 96.81 327 ALA A N 1
ATOM 2414 C CA . ALA A 1 327 ? 22.672 23.766 -12.258 1 96.81 327 ALA A CA 1
ATOM 2415 C C . ALA A 1 327 ? 22.078 23.906 -13.656 1 96.81 327 ALA A C 1
ATOM 2417 O O . ALA A 1 327 ? 22.047 25 -14.219 1 96.81 327 ALA A O 1
ATOM 2418 N N . ASP A 1 328 ? 21.625 22.859 -14.148 1 96.25 328 ASP A N 1
ATOM 2419 C CA . ASP A 1 328 ? 21.031 22.859 -15.477 1 96.25 328 ASP A CA 1
ATOM 2420 C C . ASP A 1 328 ? 19.766 23.719 -15.508 1 96.25 328 ASP A C 1
ATOM 2422 O O . ASP A 1 328 ? 19.375 24.219 -16.562 1 96.25 328 ASP A O 1
ATOM 2426 N N . GLN A 1 329 ? 19.156 23.859 -14.344 1 96.06 329 GLN A N 1
ATOM 2427 C CA . GLN A 1 329 ? 17.922 24.641 -14.258 1 96.06 329 GLN A CA 1
ATOM 2428 C C . GLN A 1 329 ? 18.203 26.062 -13.789 1 96.06 329 GLN A C 1
ATOM 2430 O O . GLN A 1 329 ? 17.297 26.797 -13.43 1 96.06 329 GLN A O 1
ATOM 2435 N N . GLY A 1 330 ? 19.469 26.422 -13.648 1 94.56 330 GLY A N 1
ATOM 2436 C CA . GLY A 1 330 ? 19.859 27.797 -13.375 1 94.56 330 GLY A CA 1
ATOM 2437 C C . GLY A 1 330 ? 20.062 28.078 -11.891 1 94.56 330 GLY A C 1
ATOM 2438 O O . GLY A 1 330 ? 20.188 29.234 -11.484 1 94.56 330 GLY A O 1
ATOM 2439 N N . ALA A 1 331 ? 20.078 27.016 -11.141 1 92.88 331 ALA A N 1
ATOM 2440 C CA . ALA A 1 331 ? 20.312 27.219 -9.711 1 92.88 331 ALA A CA 1
ATOM 2441 C C . ALA A 1 331 ? 21.75 27.625 -9.438 1 92.88 331 ALA A C 1
ATOM 2443 O O . ALA A 1 331 ? 22.672 27.125 -10.086 1 92.88 331 ALA A O 1
ATOM 2444 N N . ALA A 1 332 ? 21.797 28.703 -8.586 1 84.62 332 ALA A N 1
ATOM 2445 C CA . ALA A 1 332 ? 23.109 29.109 -8.086 1 84.62 332 ALA A CA 1
ATOM 2446 C C . ALA A 1 332 ? 23.156 29.031 -6.559 1 84.62 332 ALA A C 1
ATOM 2448 O O . ALA A 1 332 ? 22.156 29.328 -5.887 1 84.62 332 ALA A O 1
ATOM 2449 N N . GLY A 1 333 ? 24.219 28.391 -6 1 85.31 333 GLY A N 1
ATOM 2450 C CA . GLY A 1 333 ? 24.375 28.375 -4.555 1 85.31 333 GLY A CA 1
ATOM 2451 C C . GLY A 1 333 ? 24 27.047 -3.924 1 85.31 333 GLY A C 1
ATOM 2452 O O . GLY A 1 333 ? 23.391 27.016 -2.85 1 85.31 333 GLY A O 1
ATOM 2453 N N . PHE A 1 334 ? 24.125 26 -4.59 1 89 334 PHE A N 1
ATOM 2454 C CA . PHE A 1 334 ? 23.953 24.672 -4.02 1 89 334 PHE A CA 1
ATOM 2455 C C . PHE A 1 334 ? 24.906 24.453 -2.846 1 89 334 PHE A C 1
ATOM 2457 O O . PHE A 1 334 ? 26.125 24.562 -3 1 89 334 PHE A O 1
ATOM 2464 N N . ARG A 1 335 ? 24.281 24.344 -1.704 1 90.69 335 ARG A N 1
ATOM 2465 C CA . ARG A 1 335 ? 25.047 24.078 -0.492 1 90.69 335 ARG A CA 1
ATOM 2466 C C . ARG A 1 335 ? 24.672 22.734 0.122 1 90.69 335 ARG A C 1
ATOM 2468 O O . ARG A 1 335 ? 23.5 22.359 0.13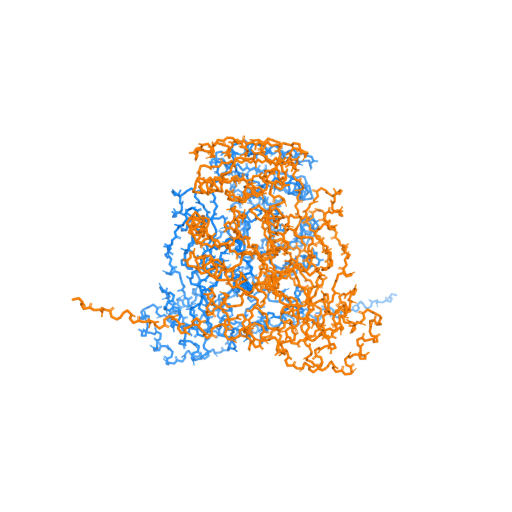1 1 90.69 335 ARG A O 1
ATOM 2475 N N . TRP A 1 336 ? 25.688 22.062 0.567 1 89.75 336 TRP A N 1
ATOM 2476 C CA . TRP A 1 336 ? 25.391 20.797 1.234 1 89.75 336 TRP A CA 1
ATOM 2477 C C . TRP A 1 336 ? 26.219 20.641 2.508 1 89.75 336 TRP A C 1
ATOM 2479 O O . TRP A 1 336 ? 27.203 21.359 2.699 1 89.75 336 TRP A O 1
ATOM 2489 N N . ALA A 1 337 ? 25.703 19.875 3.41 1 88.06 337 ALA A N 1
ATOM 2490 C CA . ALA A 1 337 ? 26.344 19.641 4.703 1 88.06 337 ALA A CA 1
ATOM 2491 C C . ALA A 1 337 ? 26.297 18.156 5.059 1 88.06 337 ALA A C 1
ATOM 2493 O O . ALA A 1 337 ? 25.328 17.453 4.773 1 88.06 337 ALA A O 1
ATOM 2494 N N . GLU A 1 338 ? 27.375 17.672 5.754 1 86.44 338 GLU A N 1
ATOM 2495 C CA . GLU A 1 338 ? 27.516 16.25 6.066 1 86.44 338 GLU A CA 1
ATOM 2496 C C . GLU A 1 338 ? 27.453 16.016 7.57 1 86.44 338 GLU A C 1
ATOM 2498 O O . GLU A 1 338 ? 26.953 14.984 8.016 1 86.44 338 GLU A O 1
ATOM 2503 N N . THR A 1 339 ? 27.938 17 8.273 1 88.31 339 THR A N 1
ATOM 2504 C CA . THR A 1 339 ? 27.953 16.781 9.719 1 88.31 339 THR A CA 1
ATOM 2505 C C . THR A 1 339 ? 26.562 17.062 10.312 1 88.31 339 THR A C 1
ATOM 2507 O O . THR A 1 339 ? 25.812 17.891 9.789 1 88.31 339 THR A O 1
ATOM 2510 N N . PRO A 1 340 ? 26.266 16.328 11.344 1 88.12 340 PRO A N 1
ATOM 2511 C CA . PRO A 1 340 ? 24.953 16.531 11.969 1 88.12 340 PRO A CA 1
ATOM 2512 C C . PRO A 1 340 ? 24.672 17.984 12.305 1 88.12 340 PRO A C 1
ATOM 2514 O O . PRO A 1 340 ? 23.562 18.469 12.078 1 88.12 340 PRO A O 1
ATOM 2517 N N . GLU A 1 341 ? 25.625 18.719 12.82 1 86.62 341 GLU A N 1
ATOM 2518 C CA . GLU A 1 341 ? 25.469 20.125 13.203 1 86.62 341 GLU A CA 1
ATOM 2519 C C . GLU A 1 341 ? 25.156 21 11.984 1 86.62 341 GLU A C 1
ATOM 2521 O O . GLU A 1 341 ? 24.25 21.812 12.023 1 86.62 341 GLU A O 1
ATOM 2526 N N . GLU A 1 342 ? 25.922 20.781 10.938 1 86.88 342 GLU A N 1
ATOM 2527 C CA . GLU A 1 342 ? 25.719 21.578 9.727 1 86.88 342 GLU A CA 1
ATOM 2528 C C . GLU A 1 342 ? 24.406 21.234 9.047 1 86.88 342 GLU A C 1
ATOM 2530 O O . GLU A 1 342 ? 23.734 22.109 8.484 1 86.88 342 GLU A O 1
ATOM 2535 N N . ARG A 1 343 ? 24.078 19.984 9.086 1 88.19 343 ARG A N 1
ATOM 2536 C CA . ARG A 1 343 ? 22.797 19.562 8.523 1 88.19 343 ARG A CA 1
ATOM 2537 C C . ARG A 1 343 ? 21.641 20.234 9.25 1 88.19 343 ARG A C 1
ATOM 2539 O O . ARG A 1 343 ? 20.703 20.719 8.617 1 88.19 343 ARG A O 1
ATOM 2546 N N . ASP A 1 344 ? 21.719 20.188 10.547 1 84.81 344 ASP A N 1
ATOM 2547 C CA . ASP A 1 344 ? 20.688 20.812 11.367 1 84.81 344 ASP A CA 1
ATOM 2548 C C . ASP A 1 344 ? 20.562 22.297 11.055 1 84.81 344 ASP A C 1
ATOM 2550 O O . ASP A 1 344 ? 19.469 22.828 10.977 1 84.81 344 ASP A O 1
ATOM 2554 N N . ARG A 1 345 ? 21.656 22.906 10.922 1 82.81 345 ARG A N 1
ATOM 2555 C CA . ARG A 1 345 ? 21.672 24.328 10.586 1 82.81 345 ARG A CA 1
ATOM 2556 C C . ARG A 1 345 ? 21.031 24.578 9.227 1 82.81 345 ARG A C 1
ATOM 2558 O O . ARG A 1 345 ? 20.219 25.484 9.078 1 82.81 345 ARG A O 1
ATOM 2565 N N . LEU A 1 346 ? 21.453 23.781 8.344 1 82.06 346 LEU A N 1
ATOM 2566 C CA . LEU A 1 346 ? 20.938 23.922 6.984 1 82.06 346 LEU A CA 1
ATOM 2567 C C . LEU A 1 346 ? 19.438 23.703 6.941 1 82.06 346 LEU A C 1
ATOM 2569 O O . LEU A 1 346 ? 18.734 24.375 6.18 1 82.06 346 LEU A O 1
ATOM 2573 N N . TRP A 1 347 ? 18.938 22.859 7.836 1 87.25 347 TRP A N 1
ATOM 2574 C CA . TRP A 1 347 ? 17.547 22.469 7.777 1 87.25 347 TRP A CA 1
ATOM 2575 C C . TRP A 1 347 ? 16.719 23.25 8.797 1 87.25 347 TRP A C 1
ATOM 2577 O O . TRP A 1 347 ? 15.508 23.047 8.906 1 87.25 347 TRP A O 1
ATOM 2587 N N . THR A 1 348 ? 17.391 24.078 9.492 1 83.38 348 THR A N 1
ATOM 2588 C CA . THR A 1 348 ? 16.719 24.891 10.5 1 83.38 348 THR A CA 1
ATOM 2589 C C . THR A 1 348 ? 15.562 25.672 9.883 1 83.38 348 THR A C 1
ATOM 2591 O O . THR A 1 348 ? 14.484 25.781 10.469 1 83.38 348 THR A O 1
ATOM 2594 N N . ALA A 1 349 ? 15.875 26.25 8.695 1 83.94 349 ALA A N 1
ATOM 2595 C CA . ALA A 1 349 ? 14.852 27.016 7.996 1 83.94 349 ALA A CA 1
ATOM 2596 C C . ALA A 1 349 ? 13.586 26.188 7.789 1 83.94 349 ALA A C 1
ATOM 2598 O O . ALA A 1 349 ? 12.484 26.641 8.094 1 83.94 349 ALA A O 1
ATOM 2599 N N . ARG A 1 350 ? 13.797 25 7.305 1 86.94 350 ARG A N 1
ATOM 2600 C CA . ARG A 1 350 ? 12.656 24.141 7.027 1 86.94 350 ARG A CA 1
ATOM 2601 C C . ARG A 1 350 ? 11.977 23.688 8.32 1 86.94 350 ARG A C 1
ATOM 2603 O O . ARG A 1 350 ? 10.742 23.656 8.398 1 86.94 350 ARG A O 1
ATOM 2610 N N . HIS A 1 351 ? 12.664 23.391 9.328 1 82.38 351 HIS A N 1
ATOM 2611 C CA . HIS A 1 351 ? 12.125 22.891 10.594 1 82.38 351 HIS A CA 1
ATOM 2612 C C . HIS A 1 351 ? 11.289 23.969 11.289 1 82.38 351 HIS A C 1
ATOM 2614 O O . HIS A 1 351 ? 10.297 23.656 11.945 1 82.38 351 HIS A O 1
ATOM 2620 N N . ASN A 1 352 ? 11.656 25.203 11.062 1 87.25 352 ASN A N 1
ATOM 2621 C CA . ASN A 1 352 ? 10.992 26.297 11.766 1 87.25 352 ASN A CA 1
ATOM 2622 C C . ASN A 1 352 ? 9.977 27 10.875 1 87.25 352 ASN A C 1
ATOM 2624 O O . ASN A 1 352 ? 9.477 28.078 11.219 1 87.25 352 ASN A O 1
ATOM 2628 N N . ALA A 1 353 ? 9.68 26.406 9.766 1 90.25 353 ALA A N 1
ATOM 2629 C CA . ALA A 1 353 ? 8.859 27.094 8.766 1 90.25 353 ALA A CA 1
ATOM 2630 C C . ALA A 1 353 ? 7.512 27.5 9.344 1 90.25 353 ALA A C 1
ATOM 2632 O O . ALA A 1 353 ? 7.094 28.656 9.195 1 90.25 353 ALA A O 1
ATOM 2633 N N . PHE A 1 354 ? 6.879 26.672 10.031 1 87.06 354 PHE A N 1
ATOM 2634 C CA . PHE A 1 354 ? 5.559 26.969 10.578 1 87.06 354 PHE A CA 1
ATOM 2635 C C . PHE A 1 354 ? 5.633 28.078 11.617 1 87.06 354 PHE A C 1
ATOM 2637 O O . PHE A 1 354 ? 4.871 29.047 11.555 1 87.06 354 PHE A O 1
ATOM 2644 N N . TYR A 1 355 ? 6.574 27.984 12.477 1 89.06 355 TYR A N 1
ATOM 2645 C CA . TYR A 1 355 ? 6.719 28.953 13.555 1 89.06 355 TYR A CA 1
ATOM 2646 C C . TYR A 1 355 ? 7.141 30.312 13.016 1 89.06 355 TYR A C 1
ATOM 2648 O O . TYR A 1 355 ? 6.738 31.344 13.547 1 89.06 355 TYR A O 1
ATOM 2656 N N . ALA A 1 356 ? 7.98 30.234 12.062 1 93.06 356 ALA A N 1
ATOM 2657 C CA . ALA A 1 356 ? 8.383 31.484 11.414 1 93.06 356 ALA A CA 1
ATOM 2658 C C . ALA A 1 356 ? 7.184 32.219 10.82 1 93.06 356 ALA A C 1
ATOM 2660 O O . ALA A 1 356 ? 7.078 33.438 10.914 1 93.06 356 ALA A O 1
ATOM 2661 N N . SER A 1 357 ? 6.297 31.453 10.211 1 93.75 357 SER A N 1
ATOM 2662 C CA . SER A 1 357 ? 5.074 32.031 9.672 1 93.75 357 SER A CA 1
ATOM 2663 C C . SER A 1 357 ? 4.188 32.594 10.789 1 93.75 357 SER A C 1
ATOM 2665 O O . SER A 1 357 ? 3.643 33.688 10.68 1 93.75 357 SER A O 1
ATOM 2667 N N . LEU A 1 358 ? 4.051 31.891 11.836 1 90.75 358 LEU A N 1
ATOM 2668 C CA . LEU A 1 358 ? 3.234 32.312 12.977 1 90.75 358 LEU A CA 1
ATOM 2669 C C . LEU A 1 358 ? 3.746 33.625 13.562 1 90.75 358 LEU A C 1
ATOM 2671 O O . LEU A 1 358 ? 2.955 34.469 14 1 90.75 358 LEU A O 1
ATOM 2675 N N . ALA A 1 359 ? 4.988 33.781 13.586 1 93.12 359 ALA A N 1
ATOM 2676 C CA . ALA A 1 359 ? 5.645 34.938 14.203 1 93.12 359 ALA A CA 1
ATOM 2677 C C . ALA A 1 359 ? 5.383 36.219 13.406 1 93.12 359 ALA A C 1
ATOM 2679 O O . ALA A 1 359 ? 5.629 37.312 13.898 1 93.12 359 ALA A O 1
ATOM 2680 N N . THR A 1 360 ? 4.867 36.125 12.305 1 93.19 360 THR A N 1
ATOM 2681 C CA . THR A 1 360 ? 4.645 37.281 11.461 1 93.19 360 THR A CA 1
ATOM 2682 C C . THR A 1 360 ? 3.426 38.094 11.938 1 93.19 360 THR A C 1
ATOM 2684 O O . THR A 1 360 ? 3.223 39.219 11.531 1 93.19 360 THR A O 1
ATOM 2687 N N . LYS A 1 361 ? 2.625 37.5 12.758 1 92.44 361 LYS A N 1
ATOM 2688 C CA . LYS A 1 361 ? 1.442 38.156 13.297 1 92.44 361 LYS A CA 1
ATOM 2689 C C . LYS A 1 361 ? 1.266 37.844 14.781 1 92.44 361 LYS A C 1
ATOM 2691 O O . LYS A 1 361 ? 0.959 36.719 15.148 1 92.44 361 LYS A O 1
ATOM 2696 N N . ALA A 1 362 ? 1.381 38.875 15.516 1 90.69 362 ALA A N 1
ATOM 2697 C CA . ALA A 1 362 ? 1.194 38.719 16.953 1 90.69 362 ALA A CA 1
ATOM 2698 C C . ALA A 1 362 ? -0.213 38.219 17.266 1 90.69 362 ALA A C 1
ATOM 2700 O O . ALA A 1 362 ? -1.2 38.781 16.812 1 90.69 362 ALA A O 1
ATOM 2701 N N . GLY A 1 363 ? -0.252 37.125 18 1 86.88 363 GLY A N 1
ATOM 2702 C CA . GLY A 1 363 ? -1.54 36.562 18.391 1 86.88 363 GLY A CA 1
ATOM 2703 C C . GLY A 1 363 ? -2.191 35.75 17.281 1 86.88 363 GLY A C 1
ATOM 2704 O O . GLY A 1 363 ? -3.299 35.25 17.469 1 86.88 363 GLY A O 1
ATOM 2705 N N . GLY A 1 364 ? -1.549 35.688 16.172 1 89.19 364 GLY A N 1
ATOM 2706 C CA . GLY A 1 364 ? -2.096 34.938 15.055 1 89.19 364 GLY A CA 1
ATOM 2707 C C . GLY A 1 364 ? -2.105 33.438 15.289 1 89.19 364 GLY A C 1
ATOM 2708 O O . GLY A 1 364 ? -1.415 32.938 16.172 1 89.19 364 GLY A O 1
ATOM 2709 N N . ARG A 1 365 ? -3.02 32.75 14.586 1 87.75 365 ARG A N 1
ATOM 2710 C CA . ARG A 1 365 ? -3.072 31.297 14.531 1 87.75 365 ARG A CA 1
ATOM 2711 C C . ARG A 1 365 ? -2.846 30.797 13.109 1 87.75 365 ARG A C 1
ATOM 2713 O O . ARG A 1 365 ? -3.256 31.438 12.141 1 87.75 365 ARG A O 1
ATOM 2720 N N . GLY A 1 366 ? -2.189 29.656 13.094 1 87.75 366 GLY A N 1
ATOM 2721 C CA . GLY A 1 366 ? -1.888 29.078 11.797 1 87.75 366 GLY A CA 1
ATOM 2722 C C . GLY A 1 366 ? -2.936 28.094 11.328 1 87.75 366 GLY A C 1
ATOM 2723 O O . GLY A 1 366 ? -3.438 27.281 12.125 1 87.75 366 GLY A O 1
ATOM 2724 N N . PHE A 1 367 ? -3.342 28.25 10.117 1 87 367 PHE A N 1
ATOM 2725 C CA . PHE A 1 367 ? -4.18 27.344 9.344 1 87 367 PHE A CA 1
ATOM 2726 C C . PHE A 1 367 ? -3.43 26.812 8.125 1 87 367 PHE A C 1
ATOM 2728 O O . PHE A 1 367 ? -2.785 27.594 7.41 1 87 367 PHE A O 1
ATOM 2735 N N . SER A 1 368 ? -3.424 25.469 8.008 1 90.19 368 SER A N 1
ATOM 2736 C CA . SER A 1 368 ? -2.668 24.938 6.879 1 90.19 368 SER A CA 1
ATOM 2737 C C . SER A 1 368 ? -3.58 24.203 5.902 1 90.19 368 SER A C 1
ATOM 2739 O O . SER A 1 368 ? -4.383 23.359 6.309 1 90.19 368 SER A O 1
ATOM 2741 N N . SER A 1 369 ? -3.455 24.562 4.648 1 94.25 369 SER A N 1
ATOM 2742 C CA . SER A 1 369 ? -4.055 23.75 3.596 1 94.25 369 SER A CA 1
ATOM 2743 C C . SER A 1 369 ? -3.262 22.469 3.371 1 94.25 369 SER A C 1
ATOM 2745 O O . SER A 1 369 ? -2.168 22.297 3.918 1 94.25 369 SER A O 1
ATOM 2747 N N . ASP A 1 370 ? -3.779 21.547 2.646 1 95.69 370 ASP A N 1
ATOM 2748 C CA . ASP A 1 370 ? -3.127 20.297 2.266 1 95.69 370 ASP A CA 1
ATOM 2749 C C . ASP A 1 370 ? -3.691 19.75 0.954 1 95.69 370 ASP A C 1
ATOM 2751 O O . ASP A 1 370 ? -4.848 19.328 0.898 1 95.69 370 ASP A O 1
ATOM 2755 N N . VAL A 1 371 ? -2.895 19.812 -0.079 1 98.19 371 VAL A N 1
ATOM 2756 C CA . VAL A 1 371 ? -3.283 19.203 -1.345 1 98.19 371 VAL A CA 1
ATOM 2757 C C . VAL A 1 371 ? -2.09 18.469 -1.95 1 98.19 371 VAL A C 1
ATOM 2759 O O . VAL A 1 371 ? -0.944 18.703 -1.554 1 98.19 371 VAL A O 1
ATOM 2762 N N . CYS A 1 372 ? -2.367 17.609 -2.814 1 98.44 372 CYS A N 1
ATOM 2763 C CA . CYS A 1 372 ? -1.35 16.906 -3.578 1 98.44 372 CYS A CA 1
ATOM 2764 C C . CYS A 1 372 ? -1.76 16.766 -5.039 1 98.44 372 CYS A C 1
ATOM 2766 O O . CYS A 1 372 ? -2.924 16.484 -5.34 1 98.44 372 CYS A O 1
ATOM 2768 N N . VAL A 1 373 ? -0.844 17.062 -5.945 1 98.12 373 VAL A N 1
ATOM 2769 C CA . VAL A 1 373 ? -1.092 16.969 -7.383 1 98.12 373 VAL A CA 1
ATOM 2770 C C . VAL A 1 373 ? 0.002 16.125 -8.039 1 98.12 373 VAL A C 1
ATOM 2772 O O . VAL A 1 373 ? 1.057 15.898 -7.441 1 98.12 373 VAL A O 1
ATOM 2775 N N . PRO A 1 374 ? -0.284 15.555 -9.25 1 97.5 374 PRO A N 1
ATOM 2776 C CA . PRO A 1 374 ? 0.842 14.984 -9.992 1 97.5 374 PRO A CA 1
ATOM 2777 C C . PRO A 1 374 ? 2.006 15.953 -10.141 1 97.5 374 PRO A C 1
ATOM 2779 O O . PRO A 1 374 ? 1.791 17.156 -10.336 1 97.5 374 PRO A O 1
ATOM 2782 N N . ILE A 1 375 ? 3.174 15.484 -10.047 1 94.75 375 ILE A N 1
ATOM 2783 C CA . ILE A 1 375 ? 4.355 16.328 -9.945 1 94.75 375 ILE A CA 1
ATOM 2784 C C . ILE A 1 375 ? 4.434 17.25 -11.164 1 94.75 375 ILE A C 1
ATOM 2786 O O . ILE A 1 375 ? 4.836 18.422 -11.047 1 94.75 375 ILE A O 1
ATOM 2790 N N . SER A 1 376 ? 3.994 16.828 -12.328 1 95.12 376 SER A N 1
ATOM 2791 C CA . SER A 1 376 ? 4.055 17.609 -13.555 1 95.12 376 SER A CA 1
ATOM 2792 C C . SER A 1 376 ? 3.135 18.828 -13.477 1 95.12 376 SER A C 1
ATOM 2794 O O . SER A 1 376 ? 3.271 19.766 -14.266 1 95.12 376 SER A O 1
ATOM 2796 N N . ARG A 1 377 ? 2.195 18.797 -12.523 1 97.06 377 ARG A N 1
ATOM 2797 C CA . ARG A 1 377 ? 1.228 19.875 -12.406 1 97.06 377 ARG A CA 1
ATOM 2798 C C . ARG A 1 377 ? 1.611 20.828 -11.281 1 97.06 377 ARG A C 1
ATOM 2800 O O . ARG A 1 377 ? 0.968 21.859 -11.094 1 97.06 377 ARG A O 1
ATOM 2807 N N . LEU A 1 378 ? 2.699 20.578 -10.586 1 96 378 LEU A N 1
ATOM 2808 C CA . LEU A 1 378 ? 3.074 21.312 -9.383 1 96 378 LEU A CA 1
ATOM 2809 C C . LEU A 1 378 ? 3.377 22.766 -9.727 1 96 378 LEU A C 1
ATOM 2811 O O . LEU A 1 378 ? 2.93 23.688 -9.023 1 96 378 LEU A O 1
ATOM 2815 N N . THR A 1 379 ? 4.156 22.969 -10.82 1 94.88 379 THR A N 1
ATOM 2816 C CA . THR A 1 379 ? 4.52 24.328 -11.195 1 94.88 379 THR A CA 1
ATOM 2817 C C . THR A 1 379 ? 3.273 25.188 -11.406 1 94.88 379 THR A C 1
ATOM 2819 O O . THR A 1 379 ? 3.143 26.266 -10.812 1 94.88 379 THR A O 1
ATOM 2822 N N . GLU A 1 380 ? 2.406 24.641 -12.195 1 97.12 380 GLU A N 1
ATOM 2823 C CA . GLU A 1 380 ? 1.18 25.359 -12.516 1 97.12 380 GLU A CA 1
ATOM 2824 C C . GLU A 1 380 ? 0.328 25.578 -11.266 1 97.12 380 GLU A C 1
ATOM 2826 O O . GLU A 1 380 ? -0.188 26.688 -11.047 1 97.12 380 GLU A O 1
ATOM 2831 N N . CYS A 1 381 ? 0.186 24.594 -10.445 1 97.69 381 CYS A N 1
ATOM 2832 C CA . CYS A 1 381 ? -0.645 24.672 -9.242 1 97.69 381 CYS A CA 1
ATOM 2833 C C . CYS A 1 381 ? -0.097 25.688 -8.258 1 97.69 381 CYS A C 1
ATOM 2835 O O . CYS A 1 381 ? -0.845 26.531 -7.746 1 97.69 381 CYS A O 1
ATOM 2837 N N . ILE A 1 382 ? 1.207 25.672 -8.016 1 96.75 382 ILE A N 1
ATOM 2838 C CA . ILE A 1 382 ? 1.836 26.578 -7.059 1 96.75 382 ILE A CA 1
ATOM 2839 C C . ILE A 1 382 ? 1.778 28.016 -7.59 1 96.75 382 ILE A C 1
ATOM 2841 O O . ILE A 1 382 ? 1.446 28.953 -6.848 1 96.75 382 ILE A O 1
ATOM 2845 N N . ALA A 1 383 ? 2.07 28.219 -8.859 1 95.31 383 ALA A N 1
ATOM 2846 C CA . ALA A 1 383 ? 2.076 29.562 -9.445 1 95.31 383 ALA A CA 1
ATOM 2847 C C . ALA A 1 383 ? 0.693 30.203 -9.367 1 95.31 383 ALA A C 1
ATOM 2849 O O . ALA A 1 383 ? 0.561 31.359 -8.961 1 95.31 383 ALA A O 1
ATOM 2850 N N . GLN A 1 384 ? -0.291 29.438 -9.75 1 97.06 384 GLN A N 1
ATOM 2851 C CA . GLN A 1 384 ? -1.65 29.953 -9.695 1 97.06 384 GLN A CA 1
ATOM 2852 C C . GLN A 1 384 ? -2.084 30.203 -8.25 1 97.06 384 GLN A C 1
ATOM 2854 O O . GLN A 1 384 ? -2.814 31.156 -7.973 1 97.06 384 GLN A O 1
ATOM 2859 N N . THR A 1 385 ? -1.676 29.344 -7.383 1 97.69 385 THR A N 1
ATOM 2860 C CA . THR A 1 385 ? -1.949 29.562 -5.965 1 97.69 385 THR A CA 1
ATOM 2861 C C . THR A 1 385 ? -1.302 30.844 -5.473 1 97.69 385 THR A C 1
ATOM 2863 O O . THR A 1 385 ? -1.944 31.656 -4.793 1 97.69 385 THR A O 1
ATOM 2866 N N . GLU A 1 386 ? -0.059 31.078 -5.82 1 96.25 386 GLU A N 1
ATOM 2867 C CA . GLU A 1 386 ? 0.644 32.281 -5.418 1 96.25 386 GLU A CA 1
ATOM 2868 C C . GLU A 1 386 ? -0.065 33.531 -5.938 1 96.25 386 GLU A C 1
ATOM 2870 O O . GLU A 1 386 ? -0.122 34.562 -5.246 1 96.25 386 GLU A O 1
ATOM 2875 N N . GLU A 1 387 ? -0.547 33.406 -7.125 1 96.44 387 GLU A N 1
ATOM 2876 C CA . GLU A 1 387 ? -1.29 34.531 -7.684 1 96.44 387 GLU A CA 1
ATOM 2877 C C . GLU A 1 387 ? -2.523 34.844 -6.844 1 96.44 387 GLU A C 1
ATOM 2879 O O . GLU A 1 387 ? -2.814 36.031 -6.578 1 96.44 387 GLU A O 1
ATOM 2884 N N . ASP A 1 388 ? -3.264 33.844 -6.461 1 97.06 388 ASP A N 1
ATOM 2885 C CA . ASP A 1 388 ? -4.434 34.031 -5.609 1 97.06 388 ASP A CA 1
ATOM 2886 C C . ASP A 1 388 ? -4.039 34.625 -4.258 1 97.06 388 ASP A C 1
ATOM 2888 O O . ASP A 1 388 ? -4.699 35.531 -3.756 1 97.06 388 ASP A O 1
ATOM 2892 N N . LEU A 1 389 ? -2.967 34.094 -3.707 1 96.69 389 LEU A N 1
ATOM 2893 C CA . LEU A 1 389 ? -2.527 34.5 -2.375 1 96.69 389 LEU A CA 1
ATOM 2894 C C . LEU A 1 389 ? -2.059 35.938 -2.375 1 96.69 389 LEU A C 1
ATOM 2896 O O . LEU A 1 389 ? -2.252 36.656 -1.394 1 96.69 389 LEU A O 1
ATOM 2900 N N . ALA A 1 390 ? -1.489 36.406 -3.465 1 95 390 ALA A N 1
ATOM 2901 C CA . ALA A 1 390 ? -0.967 37.75 -3.588 1 95 390 ALA A CA 1
ATOM 2902 C C . ALA A 1 390 ? -2.094 38.781 -3.539 1 95 390 ALA A C 1
ATOM 2904 O O . ALA A 1 390 ? -1.865 39.938 -3.201 1 95 390 ALA A O 1
ATOM 2905 N N . ARG A 1 391 ? -3.26 38.344 -3.787 1 95.81 391 ARG A N 1
ATOM 2906 C CA . ARG A 1 391 ? -4.406 39.25 -3.822 1 95.81 391 ARG A CA 1
ATOM 2907 C C . ARG A 1 391 ? -5.059 39.344 -2.449 1 95.81 391 ARG A C 1
ATOM 2909 O O . ARG A 1 391 ? -5.973 40.156 -2.254 1 95.81 391 ARG A O 1
ATOM 2916 N N . SER A 1 392 ? -4.586 38.594 -1.525 1 96 392 SER A N 1
ATOM 2917 C CA . SER A 1 392 ? -5.148 38.594 -0.179 1 96 392 SER A CA 1
ATOM 2918 C C . SER A 1 392 ? -4.285 39.406 0.779 1 96 392 SER A C 1
ATOM 2920 O O . SER A 1 392 ? -3.064 39.5 0.612 1 96 392 SER A O 1
ATOM 2922 N N . ALA A 1 393 ? -4.914 40 1.793 1 93.69 393 ALA A N 1
ATOM 2923 C CA . ALA A 1 393 ? -4.199 40.75 2.812 1 93.69 393 ALA A CA 1
ATOM 2924 C C . ALA A 1 393 ? -3.598 39.844 3.867 1 93.69 393 ALA A C 1
ATOM 2926 O O . ALA A 1 393 ? -2.754 40.25 4.664 1 93.69 393 ALA A O 1
ATOM 2927 N N . LEU A 1 394 ? -3.938 38.562 3.881 1 94.81 394 LEU A N 1
ATOM 2928 C CA . LEU A 1 394 ? -3.406 37.594 4.844 1 94.81 394 LEU A CA 1
ATOM 2929 C C . LEU A 1 394 ? -1.943 37.281 4.551 1 94.81 394 LEU A C 1
ATOM 2931 O O . LEU A 1 394 ? -1.546 37.188 3.385 1 94.81 394 LEU A O 1
ATOM 2935 N N . PHE A 1 395 ? -1.227 37.188 5.602 1 94.38 395 PHE A N 1
ATOM 2936 C CA . PHE A 1 395 ? 0.068 36.562 5.375 1 94.38 395 PHE A CA 1
ATOM 2937 C C . PHE A 1 395 ? -0.101 35.062 5.055 1 94.38 395 PHE A C 1
ATOM 2939 O O . PHE A 1 395 ? -0.769 34.344 5.793 1 94.38 395 PHE A O 1
ATOM 2946 N N . THR A 1 396 ? 0.5 34.719 3.984 1 96.44 396 THR A N 1
ATOM 2947 C CA . THR A 1 396 ? 0.495 33.312 3.549 1 96.44 396 THR A CA 1
ATOM 2948 C C . THR A 1 396 ? 1.879 32.906 3.059 1 96.44 396 THR A C 1
ATOM 2950 O O . THR A 1 396 ? 2.654 33.75 2.586 1 96.44 396 THR A O 1
ATOM 2953 N N . SER A 1 397 ? 2.203 31.703 3.258 1 96.06 397 SER A N 1
ATOM 2954 C CA . SER A 1 397 ? 3.434 31.109 2.74 1 96.06 397 SER A CA 1
ATOM 2955 C C . SER A 1 397 ? 3.213 29.672 2.293 1 96.06 397 SER A C 1
ATOM 2957 O O . SER A 1 397 ? 2.178 29.078 2.594 1 96.06 397 SER A O 1
ATOM 2959 N N . ILE A 1 398 ? 4.141 29.156 1.489 1 97.31 398 ILE A N 1
ATOM 2960 C CA . ILE A 1 398 ? 3.998 27.828 0.93 1 97.31 398 ILE A CA 1
ATOM 2961 C C . ILE A 1 398 ? 5.18 26.953 1.36 1 97.31 398 ILE A C 1
ATOM 2963 O O . ILE A 1 398 ? 6.336 27.375 1.261 1 97.31 398 ILE A O 1
ATOM 2967 N N . VAL A 1 399 ? 4.902 25.812 1.908 1 96.31 399 VAL A N 1
ATOM 2968 C CA . VAL A 1 399 ? 5.836 24.734 2.166 1 96.31 399 VAL A CA 1
ATOM 2969 C C . VAL A 1 399 ? 5.359 23.453 1.463 1 96.31 399 VAL A C 1
ATOM 2971 O O . VAL A 1 399 ? 4.156 23.203 1.381 1 96.31 399 VAL A O 1
ATOM 2974 N N . GLY A 1 400 ? 6.352 22.672 0.949 1 95.75 400 GLY A N 1
ATOM 2975 C CA . GLY A 1 400 ? 5.883 21.5 0.223 1 95.75 400 GLY A CA 1
ATOM 2976 C C . GLY A 1 400 ? 6.82 20.312 0.342 1 95.75 400 GLY A C 1
ATOM 2977 O O . GLY A 1 400 ? 8.039 20.484 0.416 1 95.75 400 GLY A O 1
ATOM 2978 N N . HIS A 1 401 ? 6.207 19.094 0.436 1 96.19 401 HIS A N 1
ATOM 2979 C CA . HIS A 1 401 ? 6.875 17.844 0.119 1 96.19 401 HIS A CA 1
ATOM 2980 C C . HIS A 1 401 ? 6.816 17.547 -1.376 1 96.19 401 HIS A C 1
ATOM 2982 O O . HIS A 1 401 ? 6.082 16.656 -1.811 1 96.19 401 HIS A O 1
ATOM 2988 N N . VAL A 1 402 ? 7.672 18.188 -2.162 1 95.75 402 VAL A N 1
ATOM 2989 C CA . VAL A 1 402 ? 7.422 18.297 -3.596 1 95.75 402 VAL A CA 1
ATOM 2990 C C . VAL A 1 402 ? 7.957 17.062 -4.309 1 95.75 402 VAL A C 1
ATOM 2992 O O . VAL A 1 402 ? 7.656 16.828 -5.48 1 95.75 402 VAL A O 1
ATOM 2995 N N . GLY A 1 403 ? 8.695 16.234 -3.574 1 94.06 403 GLY A N 1
ATOM 2996 C CA . GLY A 1 403 ? 9.094 14.961 -4.152 1 94.06 403 GLY A CA 1
ATOM 2997 C C . GLY A 1 403 ? 7.918 14.062 -4.473 1 94.06 403 GLY A C 1
ATOM 2998 O O . GLY A 1 403 ? 8.031 13.148 -5.297 1 94.06 403 GLY A O 1
ATOM 2999 N N . ASP A 1 404 ? 6.828 14.336 -3.826 1 93.94 404 ASP A N 1
ATOM 3000 C CA . ASP A 1 404 ? 5.648 13.523 -4.074 1 93.94 404 ASP A CA 1
ATOM 3001 C C . ASP A 1 404 ? 4.461 14.383 -4.496 1 93.94 404 ASP A C 1
ATOM 3003 O O . ASP A 1 404 ? 3.318 13.914 -4.508 1 93.94 404 ASP A O 1
ATOM 3007 N N . GLY A 1 405 ? 4.637 15.602 -4.719 1 96.44 405 GLY A N 1
ATOM 3008 C CA . GLY A 1 405 ? 3.6 16.453 -5.285 1 96.44 405 GLY A CA 1
ATOM 3009 C C . GLY A 1 405 ? 2.697 17.078 -4.234 1 96.44 405 GLY A C 1
ATOM 3010 O O . GLY A 1 405 ? 1.644 17.625 -4.559 1 96.44 405 GLY A O 1
ATOM 3011 N N . ASN A 1 406 ? 3.082 17.062 -2.98 1 97.69 406 ASN A N 1
ATOM 3012 C CA . ASN A 1 406 ? 2.295 17.562 -1.854 1 97.69 406 ASN A CA 1
ATOM 3013 C C . ASN A 1 406 ? 2.762 18.938 -1.399 1 97.69 406 ASN A C 1
ATOM 3015 O O . ASN A 1 406 ? 3.965 19.188 -1.295 1 97.69 406 ASN A O 1
ATOM 3019 N N . PHE A 1 407 ? 1.81 19.859 -1.194 1 97.44 407 PHE A N 1
ATOM 3020 C CA . PHE A 1 407 ? 2.234 21.141 -0.615 1 97.44 407 PHE A CA 1
ATOM 3021 C C . PHE A 1 407 ? 1.132 21.734 0.255 1 97.44 407 PHE A C 1
ATOM 3023 O O . PHE A 1 407 ? -0.009 21.266 0.224 1 97.44 407 PHE A O 1
ATOM 3030 N N . HIS A 1 408 ? 1.531 22.688 1.046 1 96.69 408 HIS A N 1
ATOM 3031 C CA . HIS A 1 408 ? 0.709 23.391 2.031 1 96.69 408 HIS A CA 1
ATOM 3032 C C . HIS A 1 408 ? 0.809 24.891 1.864 1 96.69 408 HIS A C 1
ATOM 3034 O O . HIS A 1 408 ? 1.876 25.422 1.539 1 96.69 408 HIS A O 1
ATOM 3040 N N . VAL A 1 409 ? -0.292 25.531 2.088 1 97.62 409 VAL A N 1
ATOM 3041 C CA . VAL A 1 409 ? -0.305 26.969 2.328 1 97.62 409 VAL A CA 1
ATOM 3042 C C . VAL A 1 409 ? -0.605 27.25 3.799 1 97.62 409 VAL A C 1
ATOM 3044 O O . VAL A 1 409 ? -1.574 26.719 4.352 1 97.62 409 VAL A O 1
ATOM 3047 N N . ILE A 1 410 ? 0.256 27.984 4.371 1 95.62 410 ILE A N 1
ATOM 3048 C CA . ILE A 1 410 ? 0.042 28.406 5.746 1 95.62 410 ILE A CA 1
ATOM 3049 C C . ILE A 1 410 ? -0.646 29.766 5.762 1 95.62 410 ILE A C 1
ATOM 3051 O O . ILE A 1 410 ? -0.111 30.75 5.234 1 95.62 410 ILE A O 1
ATOM 3055 N N . PHE A 1 411 ? -1.826 29.797 6.367 1 95.94 411 PHE A N 1
ATOM 3056 C CA . PHE A 1 411 ? -2.564 31.031 6.574 1 95.94 411 PHE A CA 1
ATOM 3057 C C . PHE A 1 411 ? -2.422 31.516 8.016 1 95.94 411 PHE A C 1
ATOM 3059 O O . PHE A 1 411 ? -2.678 30.766 8.953 1 95.94 411 PHE A O 1
ATOM 3066 N N . ILE A 1 412 ? -1.996 32.688 8.156 1 94.81 412 ILE A N 1
ATOM 3067 C CA . ILE A 1 412 ? -1.965 33.281 9.5 1 94.81 412 ILE A CA 1
ATOM 3068 C C . ILE A 1 412 ? -3.168 34.188 9.688 1 94.81 412 ILE A C 1
ATOM 3070 O O . ILE A 1 412 ? -3.303 35.219 8.992 1 94.81 412 ILE A O 1
ATOM 3074 N N . VAL A 1 413 ? -4.016 33.812 10.688 1 93.69 413 VAL A N 1
ATOM 3075 C CA . VAL A 1 413 ? -5.254 34.562 10.883 1 93.69 413 VAL A CA 1
ATOM 3076 C C . VAL A 1 413 ? -5.391 34.969 12.352 1 93.69 413 VAL A C 1
ATOM 3078 O O . VAL A 1 413 ? -4.785 34.344 13.227 1 93.69 413 VAL A O 1
ATOM 3081 N N . ASP A 1 414 ? -6.074 36.031 12.539 1 91.56 414 ASP A N 1
ATOM 3082 C CA . ASP A 1 414 ? -6.586 36.375 13.867 1 91.56 414 ASP A CA 1
ATOM 3083 C C . ASP A 1 414 ? -7.848 35.562 14.18 1 91.56 414 ASP A C 1
ATOM 3085 O O . ASP A 1 414 ? -8.883 35.719 13.531 1 91.56 414 ASP A O 1
ATOM 3089 N N . PRO A 1 415 ? -7.734 34.688 15.141 1 86.12 415 PRO A N 1
ATOM 3090 C CA . PRO A 1 415 ? -8.883 33.812 15.422 1 86.12 415 PRO A CA 1
ATOM 3091 C C . PRO A 1 415 ? -10.125 34.594 15.82 1 86.12 415 PRO A C 1
ATOM 3093 O O . PRO A 1 415 ? -11.242 34.062 15.773 1 86.12 415 PRO A O 1
ATOM 3096 N N . GLU A 1 416 ? -10 35.844 16.219 1 87.94 416 GLU A N 1
ATOM 3097 C CA . GLU A 1 416 ? -11.117 36.656 16.641 1 87.94 416 GLU A CA 1
ATOM 3098 C C . GLU A 1 416 ? -11.625 37.531 15.477 1 87.94 416 GLU A C 1
ATOM 3100 O O . GLU A 1 416 ? -12.531 38.344 15.648 1 87.94 416 GLU A O 1
ATOM 3105 N N . ASN A 1 417 ? -11.055 37.406 14.352 1 92.31 417 ASN A N 1
ATOM 3106 C CA . ASN A 1 417 ? -11.453 38.125 13.156 1 92.31 417 ASN A CA 1
ATOM 3107 C C . ASN A 1 417 ? -12.125 37.219 12.133 1 92.31 417 ASN A C 1
ATOM 3109 O O . ASN A 1 417 ? -11.445 36.625 11.289 1 92.31 417 ASN A O 1
ATOM 3113 N N . PRO A 1 418 ? -13.414 37.188 12.117 1 92.31 418 PRO A N 1
ATOM 3114 C CA . PRO A 1 418 ? -14.141 36.281 11.234 1 92.31 418 PRO A CA 1
ATOM 3115 C C . PRO A 1 418 ? -13.844 36.531 9.758 1 92.31 418 PRO A C 1
ATOM 3117 O O . PRO A 1 418 ? -13.852 35.594 8.953 1 92.31 418 PRO A O 1
ATOM 3120 N N . ALA A 1 419 ? -13.562 37.75 9.406 1 95.12 419 ALA A N 1
ATOM 3121 C CA . ALA A 1 419 ? -13.281 38.062 8.016 1 95.12 419 ALA A CA 1
ATOM 3122 C C . ALA A 1 419 ? -11.992 37.406 7.547 1 95.12 419 ALA A C 1
ATOM 3124 O O . ALA A 1 419 ? -11.898 36.938 6.402 1 95.12 419 ALA A O 1
ATOM 3125 N N . GLU A 1 420 ? -10.984 37.406 8.43 1 94.56 420 GLU A N 1
ATOM 3126 C CA . GLU A 1 420 ? -9.727 36.75 8.086 1 94.56 420 GLU A CA 1
ATOM 3127 C C . GLU A 1 420 ? -9.906 35.219 7.961 1 94.56 420 GLU A C 1
ATOM 3129 O O . GLU A 1 420 ? -9.336 34.594 7.066 1 94.56 420 GLU A O 1
ATOM 3134 N N . ILE A 1 421 ? -10.719 34.719 8.797 1 92.12 421 ILE A N 1
ATOM 3135 C CA . ILE A 1 421 ? -10.992 33.281 8.766 1 92.12 421 ILE A CA 1
ATOM 3136 C C . ILE A 1 421 ? -11.727 32.906 7.473 1 92.12 421 ILE A C 1
ATOM 3138 O O . ILE A 1 421 ? -11.375 31.938 6.805 1 92.12 421 ILE A O 1
ATOM 3142 N N . GLU A 1 422 ? -12.688 33.656 7.137 1 94.81 422 GLU A N 1
ATOM 3143 C CA . GLU A 1 422 ? -13.453 33.438 5.91 1 94.81 422 GLU A CA 1
ATOM 3144 C C . GLU A 1 422 ? -12.555 33.562 4.676 1 94.81 422 GLU A C 1
ATOM 3146 O O . GLU A 1 422 ? -12.711 32.781 3.721 1 94.81 422 GLU A O 1
ATOM 3151 N N . GLU A 1 423 ? -11.672 34.531 4.703 1 96.38 423 GLU A N 1
ATOM 3152 C CA . GLU A 1 423 ? -10.75 34.688 3.586 1 96.38 423 GLU A CA 1
ATOM 3153 C C . GLU A 1 423 ? -9.828 33.469 3.447 1 96.38 423 GLU A C 1
ATOM 3155 O O . GLU A 1 423 ? -9.57 33 2.334 1 96.38 423 GLU A O 1
ATOM 3160 N N . ALA A 1 424 ? -9.312 33.031 4.559 1 95.75 424 ALA A N 1
ATOM 3161 C CA . ALA A 1 424 ? -8.477 31.812 4.539 1 95.75 424 ALA A CA 1
ATOM 3162 C C . ALA A 1 424 ? -9.234 30.625 3.971 1 95.75 424 ALA A C 1
ATOM 3164 O O . ALA A 1 424 ? -8.703 29.859 3.164 1 95.75 424 ALA A O 1
ATOM 3165 N N . ARG A 1 425 ? -10.453 30.484 4.336 1 94.69 425 ARG A N 1
ATOM 3166 C CA . ARG A 1 425 ? -11.289 29.391 3.852 1 94.69 425 ARG A CA 1
ATOM 3167 C C . ARG A 1 425 ? -11.531 29.516 2.35 1 94.69 425 ARG A C 1
ATOM 3169 O O . ARG A 1 425 ? -11.477 28.516 1.627 1 94.69 425 ARG A O 1
ATOM 3176 N N . ARG A 1 426 ? -11.883 30.688 1.934 1 96.62 426 ARG A N 1
ATOM 3177 C CA . ARG A 1 426 ? -12.102 30.938 0.512 1 96.62 426 ARG A CA 1
ATOM 3178 C C . ARG A 1 426 ? -10.883 30.547 -0.311 1 96.62 426 ARG A C 1
ATOM 3180 O O . ARG A 1 426 ? -11.008 29.875 -1.337 1 96.62 426 ARG A O 1
ATOM 3187 N N . LEU A 1 427 ? -9.734 31 0.142 1 97.69 427 LEU A N 1
ATOM 3188 C CA . LEU A 1 427 ? -8.492 30.672 -0.558 1 97.69 427 LEU A CA 1
ATOM 3189 C C . LEU A 1 427 ? -8.227 29.172 -0.541 1 97.69 427 LEU A C 1
ATOM 3191 O O . LEU A 1 427 ? -7.828 28.594 -1.555 1 97.69 427 LEU A O 1
ATOM 3195 N N . ASN A 1 428 ? -8.438 28.562 0.591 1 97.19 428 ASN A N 1
ATOM 3196 C CA . ASN A 1 428 ? -8.266 27.109 0.701 1 97.19 428 ASN A CA 1
ATOM 3197 C C . ASN A 1 428 ? -9.18 26.359 -0.261 1 97.19 428 ASN A C 1
ATOM 3199 O O . ASN A 1 428 ? -8.75 25.406 -0.91 1 97.19 428 ASN A O 1
ATOM 3203 N N . ASP A 1 429 ? -10.438 26.781 -0.348 1 97.56 429 ASP A N 1
ATOM 3204 C CA . ASP A 1 429 ? -11.391 26.156 -1.252 1 97.56 429 ASP A CA 1
ATOM 3205 C C . ASP A 1 429 ? -10.906 26.219 -2.699 1 97.56 429 ASP A C 1
ATOM 3207 O O . ASP A 1 429 ? -11.039 25.25 -3.449 1 97.56 429 ASP A O 1
ATOM 3211 N N . ARG A 1 430 ? -10.383 27.312 -3.047 1 97.94 430 ARG A N 1
ATOM 3212 C CA . ARG A 1 430 ? -9.883 27.5 -4.402 1 97.94 430 ARG A CA 1
ATOM 3213 C C . ARG A 1 430 ? -8.68 26.609 -4.672 1 97.94 430 ARG A C 1
ATOM 3215 O O . ARG A 1 430 ? -8.547 26.047 -5.758 1 97.94 430 ARG A O 1
ATOM 3222 N N . ILE A 1 431 ? -7.832 26.547 -3.688 1 98.19 431 ILE A N 1
ATOM 3223 C CA . ILE A 1 431 ? -6.648 25.703 -3.803 1 98.19 431 ILE A CA 1
ATOM 3224 C C . ILE A 1 431 ? -7.074 24.25 -4.004 1 98.19 431 ILE A C 1
ATOM 3226 O O . ILE A 1 431 ? -6.551 23.562 -4.887 1 98.19 431 ILE A O 1
ATOM 3230 N N . VAL A 1 432 ? -8.008 23.75 -3.246 1 98.31 432 VAL A N 1
ATOM 3231 C CA . VAL A 1 432 ? -8.477 22.375 -3.314 1 98.31 432 VAL A CA 1
ATOM 3232 C C . VAL A 1 432 ? -9.141 22.125 -4.668 1 98.31 432 VAL A C 1
ATOM 3234 O O . VAL A 1 432 ? -8.867 21.109 -5.316 1 98.31 432 VAL A O 1
ATOM 3237 N N . ALA A 1 433 ? -9.984 23.031 -5.094 1 98.31 433 ALA A N 1
ATOM 3238 C CA . ALA A 1 433 ? -10.648 22.891 -6.387 1 98.31 433 ALA A CA 1
ATOM 3239 C C . ALA A 1 433 ? -9.625 22.781 -7.516 1 98.31 433 ALA A C 1
ATOM 3241 O O . ALA A 1 433 ? -9.797 21.984 -8.445 1 98.31 433 ALA A O 1
ATOM 3242 N N . ARG A 1 434 ? -8.625 23.594 -7.477 1 98.38 434 ARG A N 1
ATOM 3243 C CA . ARG A 1 434 ? -7.566 23.594 -8.477 1 98.38 434 ARG A CA 1
ATOM 3244 C C . ARG A 1 434 ? -6.84 22.25 -8.492 1 98.38 434 ARG A C 1
ATOM 3246 O O . ARG A 1 434 ? -6.602 21.688 -9.562 1 98.38 434 ARG A O 1
ATOM 3253 N N . ALA A 1 435 ? -6.465 21.781 -7.281 1 98.38 435 ALA A N 1
ATOM 3254 C CA . ALA A 1 435 ? -5.77 20.5 -7.188 1 98.38 435 ALA A CA 1
ATOM 3255 C C . ALA A 1 435 ? -6.617 19.375 -7.777 1 98.38 435 ALA A C 1
ATOM 3257 O O . ALA A 1 435 ? -6.105 18.516 -8.508 1 98.38 435 ALA A O 1
ATOM 3258 N N . LEU A 1 436 ? -7.887 19.359 -7.449 1 97.94 436 LEU A N 1
ATOM 3259 C CA . LEU A 1 436 ? -8.781 18.344 -7.965 1 97.94 436 LEU A CA 1
ATOM 3260 C C . LEU A 1 436 ? -8.898 18.422 -9.484 1 97.94 436 LEU A C 1
ATOM 3262 O O . LEU A 1 436 ? -8.891 17.406 -10.172 1 97.94 436 LEU A O 1
ATOM 3266 N N . ALA A 1 437 ? -8.938 19.625 -10.016 1 97.88 437 ALA A N 1
ATOM 3267 C CA . ALA A 1 437 ? -9.023 19.828 -11.461 1 97.88 437 ALA A CA 1
ATOM 3268 C C . ALA A 1 437 ? -7.758 19.359 -12.164 1 97.88 437 ALA A C 1
ATOM 3270 O O . ALA A 1 437 ? -7.762 19.094 -13.367 1 97.88 437 ALA A O 1
ATOM 3271 N N . MET A 1 438 ? -6.734 19.25 -11.414 1 97.75 438 MET A N 1
ATOM 3272 C CA . MET A 1 438 ? -5.445 18.828 -11.953 1 97.75 438 MET A CA 1
ATOM 3273 C C . MET A 1 438 ? -5.176 17.359 -11.656 1 97.75 438 MET A C 1
ATOM 3275 O O . MET A 1 438 ? -4.027 16.922 -11.664 1 97.75 438 MET A O 1
ATOM 3279 N N . ASP A 1 439 ? -6.168 16.578 -11.336 1 96.31 439 ASP A N 1
ATOM 3280 C CA . ASP A 1 439 ? -6.121 15.148 -11.062 1 96.31 439 ASP A CA 1
ATOM 3281 C C . ASP A 1 439 ? -5.41 14.859 -9.742 1 96.31 439 ASP A C 1
ATOM 3283 O O . ASP A 1 439 ? -4.762 13.82 -9.602 1 96.31 439 ASP A O 1
ATOM 3287 N N . GLY A 1 440 ? -5.48 15.82 -8.844 1 97.75 440 GLY A N 1
ATOM 3288 C CA . GLY A 1 440 ? -4.891 15.641 -7.531 1 97.75 440 GLY A CA 1
ATOM 3289 C C . GLY A 1 440 ? -5.895 15.203 -6.48 1 97.75 440 GLY A C 1
ATOM 3290 O O . GLY A 1 440 ? -6.828 14.461 -6.781 1 97.75 440 GLY A O 1
ATOM 3291 N N . THR A 1 441 ? -5.547 15.492 -5.25 1 98.5 441 THR A N 1
ATOM 3292 C CA . THR A 1 441 ? -6.375 15.141 -4.102 1 98.5 441 THR A CA 1
ATOM 3293 C C . THR A 1 441 ? -6.531 16.328 -3.158 1 98.5 441 THR A C 1
ATOM 3295 O O . THR A 1 441 ? -5.668 17.203 -3.111 1 98.5 441 THR A O 1
ATOM 3298 N N . CYS A 1 442 ? -7.602 16.312 -2.408 1 98.25 442 CYS A N 1
ATOM 3299 C CA . CYS A 1 442 ? -7.914 17.391 -1.478 1 98.25 442 CYS A CA 1
ATOM 3300 C C . CYS A 1 442 ? -7.082 17.281 -0.206 1 98.25 442 CYS A C 1
ATOM 3302 O O . CYS A 1 442 ? -7.043 18.203 0.605 1 98.25 442 CYS A O 1
ATOM 3304 N N . THR A 1 443 ? -6.426 16.172 -0.077 1 98.12 443 THR A N 1
ATOM 3305 C CA . THR A 1 443 ? -5.609 15.969 1.112 1 98.12 443 THR A CA 1
ATOM 3306 C C . THR A 1 443 ? -4.504 14.953 0.835 1 98.12 443 THR A C 1
ATOM 3308 O O . THR A 1 443 ? -4.777 13.797 0.501 1 98.12 443 THR A O 1
ATOM 3311 N N . GLY A 1 444 ? -3.309 15.383 1.009 1 97.12 444 GLY A N 1
ATOM 3312 C CA . GLY A 1 444 ? -2.176 14.484 0.859 1 97.12 444 GLY A CA 1
ATOM 3313 C C . GLY A 1 444 ? -1.852 13.711 2.127 1 97.12 444 GLY A C 1
ATOM 3314 O O . GLY A 1 444 ? -1.342 12.594 2.068 1 97.12 444 GLY A O 1
ATOM 3315 N N . GLU A 1 445 ? -2.176 14.344 3.309 1 95.62 445 GLU A N 1
ATOM 3316 C CA . GLU A 1 445 ? -1.68 13.688 4.512 1 95.62 445 GLU A CA 1
ATOM 3317 C C . GLU A 1 445 ? -2.51 14.062 5.734 1 95.62 445 GLU A C 1
ATOM 3319 O O . GLU A 1 445 ? -2.416 13.422 6.781 1 95.62 445 GLU A O 1
ATOM 3324 N N . HIS A 1 446 ? -3.406 15.078 5.699 1 95.12 446 HIS A N 1
ATOM 3325 C CA . HIS A 1 446 ? -4.113 15.562 6.883 1 95.12 446 HIS A CA 1
ATOM 3326 C C . HIS A 1 446 ? -5.328 14.688 7.191 1 95.12 446 HIS A C 1
ATOM 3328 O O . HIS A 1 446 ? -5.871 14.742 8.297 1 95.12 446 HIS A O 1
ATOM 3334 N N . GLY A 1 447 ? -5.754 13.922 6.238 1 97 447 GLY A N 1
ATOM 3335 C CA . GLY A 1 447 ? -7.008 13.203 6.406 1 97 447 GLY A CA 1
ATOM 3336 C C . GLY A 1 447 ? -8.227 14.047 6.094 1 97 447 GLY A C 1
ATOM 3337 O O . GLY A 1 447 ? -8.117 15.094 5.449 1 97 447 GLY A O 1
ATOM 3338 N N . VAL A 1 448 ? -9.367 13.586 6.504 1 97.94 448 VAL A N 1
ATOM 3339 C CA . VAL A 1 448 ? -10.617 14.219 6.102 1 97.94 448 VAL A CA 1
ATOM 3340 C C . VAL A 1 448 ? -11.305 14.828 7.32 1 97.94 448 VAL A C 1
ATOM 3342 O O . VAL A 1 448 ? -11.633 16.016 7.324 1 97.94 448 VAL A O 1
ATOM 3345 N N . GLY A 1 449 ? -11.391 13.992 8.391 1 96.81 449 GLY A N 1
ATOM 3346 C CA . GLY A 1 449 ? -12.219 14.438 9.492 1 96.81 449 GLY A CA 1
ATOM 3347 C C . GLY A 1 449 ? -13.602 14.883 9.055 1 96.81 449 GLY A C 1
ATOM 3348 O O . GLY A 1 449 ? -14.227 14.25 8.195 1 96.81 449 GLY A O 1
ATOM 3349 N N . HIS A 1 450 ? -14.219 15.844 9.758 1 96.06 450 HIS A N 1
ATOM 3350 C CA . HIS A 1 450 ? -15.453 16.438 9.25 1 96.06 450 HIS A CA 1
ATOM 3351 C C . HIS A 1 450 ? -15.156 17.703 8.438 1 96.06 450 HIS A C 1
ATOM 3353 O O . HIS A 1 450 ? -16.016 18.188 7.703 1 96.06 450 HIS A O 1
ATOM 3359 N N . GLY A 1 451 ? -13.945 18.156 8.461 1 93.75 451 GLY A N 1
ATOM 3360 C CA . GLY A 1 451 ? -13.57 19.422 7.855 1 93.75 451 GLY A CA 1
ATOM 3361 C C . GLY A 1 451 ? -13.438 19.344 6.344 1 93.75 451 GLY A C 1
ATOM 3362 O O . GLY A 1 451 ? -13.602 20.359 5.648 1 93.75 451 GLY A O 1
ATOM 3363 N N . LYS A 1 452 ? -13.117 18.156 5.785 1 96.44 452 LYS A N 1
ATOM 3364 C CA . LYS A 1 452 ? -12.875 18.062 4.348 1 96.44 452 LYS A CA 1
ATOM 3365 C C . LYS A 1 452 ? -13.898 17.156 3.67 1 96.44 452 LYS A C 1
ATOM 3367 O O . LYS A 1 452 ? -13.656 16.641 2.574 1 96.44 452 LYS A O 1
ATOM 3372 N N . MET A 1 453 ? -15.008 16.875 4.297 1 96.62 453 MET A N 1
ATOM 3373 C CA . MET A 1 453 ? -16 15.953 3.762 1 96.62 453 MET A CA 1
ATOM 3374 C C . MET A 1 453 ? -16.578 16.469 2.447 1 96.62 453 MET A C 1
ATOM 3376 O O . MET A 1 453 ? -16.844 15.695 1.529 1 96.62 453 MET A O 1
ATOM 3380 N N . ASP A 1 454 ? -16.781 17.781 2.318 1 95.69 454 ASP A N 1
ATOM 3381 C CA . ASP A 1 454 ? -17.297 18.344 1.079 1 95.69 454 ASP A CA 1
ATOM 3382 C C . ASP A 1 454 ? -16.312 18.156 -0.071 1 95.69 454 ASP A C 1
ATOM 3384 O O . ASP A 1 454 ? -16.719 17.875 -1.202 1 95.69 454 ASP A O 1
ATOM 3388 N N . PHE A 1 455 ? -15.055 18.344 0.214 1 96.94 455 PHE A N 1
ATOM 3389 C CA . PHE A 1 455 ? -14.031 18.156 -0.808 1 96.94 455 PHE A CA 1
ATOM 3390 C C . PHE A 1 455 ? -13.977 16.703 -1.26 1 96.94 455 PHE A C 1
ATOM 3392 O O . PHE A 1 455 ? -13.719 16.422 -2.432 1 96.94 455 PHE A O 1
ATOM 3399 N N . LEU A 1 456 ? -14.172 15.82 -0.295 1 96.25 456 LEU A N 1
ATOM 3400 C CA . LEU A 1 456 ? -14.18 14.398 -0.611 1 96.25 456 LEU A CA 1
ATOM 3401 C C . LEU A 1 456 ? -15.289 14.062 -1.597 1 96.25 456 LEU A C 1
ATOM 3403 O O . LEU A 1 456 ? -15.117 13.219 -2.477 1 96.25 456 LEU A O 1
ATOM 3407 N N . GLU A 1 457 ? -16.422 14.633 -1.44 1 95.19 457 GLU A N 1
ATOM 3408 C CA . GLU A 1 457 ? -17.531 14.438 -2.367 1 95.19 457 GLU A CA 1
ATOM 3409 C C . GLU A 1 457 ? -17.172 14.891 -3.775 1 95.19 457 GLU A C 1
ATOM 3411 O O . GLU A 1 457 ? -17.484 14.211 -4.754 1 95.19 457 GLU A O 1
ATOM 3416 N N . ASP A 1 458 ? -16.5 16 -3.838 1 95.19 458 ASP A N 1
ATOM 3417 C CA . ASP A 1 458 ? -16.047 16.516 -5.129 1 95.19 458 ASP A CA 1
ATOM 3418 C C . ASP A 1 458 ? -15.039 15.562 -5.77 1 95.19 458 ASP A C 1
ATOM 3420 O O . ASP A 1 458 ? -15.047 15.359 -6.984 1 95.19 458 ASP A O 1
ATOM 3424 N N . GLU A 1 459 ? -14.219 14.984 -4.957 1 96.19 459 GLU A N 1
ATOM 3425 C CA . GLU A 1 459 ? -13.102 14.172 -5.438 1 96.19 459 GLU A CA 1
ATOM 3426 C C . GLU A 1 459 ? -13.578 12.797 -5.895 1 96.19 459 GLU A C 1
ATOM 3428 O O . GLU A 1 459 ? -13.141 12.297 -6.93 1 96.19 459 GLU A O 1
ATOM 3433 N N . HIS A 1 460 ? -14.445 12.117 -5.16 1 94.19 460 HIS A N 1
ATOM 3434 C CA . HIS A 1 460 ? -14.727 10.703 -5.379 1 94.19 460 HIS A CA 1
ATOM 3435 C C . HIS A 1 460 ? -16.047 10.508 -6.098 1 94.19 460 HIS A C 1
ATOM 3437 O O . HIS A 1 460 ? -16.266 9.484 -6.75 1 94.19 460 HIS A O 1
ATOM 3443 N N . GLY A 1 461 ? -16.953 11.398 -6.051 1 89 461 GLY A N 1
ATOM 3444 C CA . GLY A 1 461 ? -18.25 11.234 -6.688 1 89 461 GLY A CA 1
ATOM 3445 C C . GLY A 1 461 ? -18.953 9.945 -6.285 1 89 461 GLY A C 1
ATOM 3446 O O . GLY A 1 461 ? -19.188 9.711 -5.098 1 89 461 GLY A O 1
ATOM 3447 N N . GLU A 1 462 ? -19.078 9.008 -7.234 1 88.88 462 GLU A N 1
ATOM 3448 C CA . GLU A 1 462 ? -19.828 7.77 -7.059 1 88.88 462 GLU A CA 1
ATOM 3449 C C . GLU A 1 462 ? -19.094 6.809 -6.129 1 88.88 462 GLU A C 1
ATOM 3451 O O . GLU A 1 462 ? -19.719 5.977 -5.465 1 88.88 462 GLU A O 1
ATOM 3456 N N . ALA A 1 463 ? -17.859 6.926 -6.023 1 94.56 463 ALA A N 1
ATOM 3457 C CA . ALA A 1 463 ? -17.078 6.047 -5.168 1 94.56 463 ALA A CA 1
ATOM 3458 C C . ALA A 1 463 ? -17.438 6.238 -3.699 1 94.56 463 ALA A C 1
ATOM 3460 O O . ALA A 1 463 ? -17.234 5.34 -2.879 1 94.56 463 ALA A O 1
ATOM 3461 N N . LEU A 1 464 ? -17.953 7.414 -3.365 1 96.12 464 LEU A N 1
ATOM 3462 C CA . LEU A 1 464 ? -18.344 7.695 -1.985 1 96.12 464 LEU A CA 1
ATOM 3463 C C . LEU A 1 464 ? -19.469 6.777 -1.541 1 96.12 464 LEU A C 1
ATOM 3465 O O . LEU A 1 464 ? -19.562 6.414 -0.366 1 96.12 464 LEU A O 1
ATOM 3469 N N . ASP A 1 465 ? -20.328 6.402 -2.48 1 96.31 465 ASP A N 1
ATOM 3470 C CA . ASP A 1 465 ? -21.406 5.477 -2.166 1 96.31 465 ASP A CA 1
ATOM 3471 C C . ASP A 1 465 ? -20.859 4.129 -1.702 1 96.31 465 ASP A C 1
ATOM 3473 O O . ASP A 1 465 ? -21.438 3.496 -0.812 1 96.31 465 ASP A O 1
ATOM 3477 N N . MET A 1 466 ? -19.812 3.697 -2.281 1 97.31 466 MET A N 1
ATOM 3478 C CA . MET A 1 466 ? -19.188 2.455 -1.853 1 97.31 466 MET A CA 1
ATOM 3479 C C . MET A 1 466 ? -18.641 2.58 -0.431 1 97.31 466 MET A C 1
ATOM 3481 O O . MET A 1 466 ? -18.797 1.663 0.378 1 97.31 466 MET A O 1
ATOM 3485 N N . MET A 1 467 ? -18.016 3.732 -0.102 1 98.19 467 MET A N 1
ATOM 3486 C CA . MET A 1 467 ? -17.531 3.959 1.257 1 98.19 467 MET A CA 1
ATOM 3487 C C . MET A 1 467 ? -18.688 3.926 2.258 1 98.19 467 MET A C 1
ATOM 3489 O O . MET A 1 467 ? -18.562 3.336 3.332 1 98.19 467 MET A O 1
ATOM 3493 N N . ARG A 1 468 ? -19.828 4.551 1.849 1 98.06 468 ARG A N 1
ATOM 3494 C CA . ARG A 1 468 ? -21 4.551 2.711 1 98.06 468 ARG A CA 1
ATOM 3495 C C . ARG A 1 468 ? -21.5 3.135 2.959 1 98.06 468 ARG A C 1
ATOM 3497 O O . ARG A 1 468 ? -21.844 2.777 4.09 1 98.06 468 ARG A O 1
ATOM 3504 N N . LYS A 1 469 ? -21.531 2.32 1.896 1 98.12 469 LYS A N 1
ATOM 3505 C CA . LYS A 1 469 ? -21.984 0.937 2.018 1 98.12 469 LYS A CA 1
ATOM 3506 C C . LYS A 1 469 ? -21.094 0.152 2.973 1 98.12 469 LYS A C 1
ATOM 3508 O O . LYS A 1 469 ? -21.578 -0.625 3.795 1 98.12 469 LYS A O 1
ATOM 3513 N N . ILE A 1 470 ? -19.828 0.37 2.881 1 98.5 470 ILE A N 1
ATOM 3514 C CA . ILE A 1 470 ? -18.859 -0.324 3.734 1 98.5 470 ILE A CA 1
ATOM 3515 C C . ILE A 1 470 ? -19.047 0.123 5.184 1 98.5 470 ILE A C 1
ATOM 3517 O O . ILE A 1 470 ? -19.094 -0.707 6.094 1 98.5 470 ILE A O 1
ATOM 3521 N N . LYS A 1 471 ? -19.156 1.459 5.402 1 98.69 471 LYS A N 1
ATOM 3522 C CA . LYS A 1 471 ? -19.375 1.995 6.742 1 98.69 471 LYS A CA 1
ATOM 3523 C C . LYS A 1 471 ? -20.641 1.414 7.371 1 98.69 471 LYS A C 1
ATOM 3525 O O . LYS A 1 471 ? -20.625 0.978 8.523 1 98.69 471 LYS A O 1
ATOM 3530 N N . ARG A 1 472 ? -21.703 1.312 6.637 1 98.38 472 ARG A N 1
ATOM 3531 C CA . ARG A 1 472 ? -22.953 0.774 7.141 1 98.38 472 ARG A CA 1
ATOM 3532 C C . ARG A 1 472 ? -22.828 -0.711 7.461 1 98.38 472 ARG A C 1
ATOM 3534 O O . ARG A 1 472 ? -23.422 -1.198 8.422 1 98.38 472 ARG A O 1
ATOM 3541 N N . ALA A 1 473 ? -22.062 -1.375 6.668 1 98.38 473 ALA A N 1
ATOM 3542 C CA . ALA A 1 473 ? -21.922 -2.818 6.844 1 98.38 473 ALA A CA 1
ATOM 3543 C C . ALA A 1 473 ? -21.109 -3.137 8.094 1 98.38 473 ALA A C 1
ATOM 3545 O O . ALA A 1 473 ? -21.422 -4.082 8.82 1 98.38 473 ALA A O 1
ATOM 3546 N N . LEU A 1 474 ? -20.047 -2.395 8.359 1 98.5 474 LEU A N 1
ATOM 3547 C CA . LEU A 1 474 ? -19.141 -2.703 9.453 1 98.5 474 LEU A CA 1
ATOM 3548 C C . LEU A 1 474 ? -19.578 -2.025 10.742 1 98.5 474 LEU A C 1
ATOM 3550 O O . LEU A 1 474 ? -19.234 -2.48 11.836 1 98.5 474 LEU A O 1
ATOM 3554 N N . ASP A 1 475 ? -20.297 -0.973 10.633 1 98.56 475 ASP A N 1
ATOM 3555 C CA . ASP A 1 475 ? -20.812 -0.211 11.766 1 98.56 475 ASP A CA 1
ATOM 3556 C C . ASP A 1 475 ? -22.266 0.16 11.562 1 98.56 475 ASP A C 1
ATOM 3558 O O . ASP A 1 475 ? -22.609 1.34 11.438 1 98.56 475 ASP A O 1
ATOM 3562 N N . PRO A 1 476 ? -23.141 -0.791 11.625 1 97.75 476 PRO A N 1
ATOM 3563 C CA . PRO A 1 476 ? -24.531 -0.582 11.25 1 97.75 476 PRO A CA 1
ATOM 3564 C C . PRO A 1 476 ? -25.234 0.453 12.125 1 97.75 476 PRO A C 1
ATOM 3566 O O . PRO A 1 476 ? -26.172 1.12 11.68 1 97.75 476 PRO A O 1
ATOM 3569 N N . ASP A 1 477 ? -24.797 0.647 13.352 1 98.06 477 ASP A N 1
ATOM 3570 C CA . ASP A 1 477 ? -25.438 1.6 14.242 1 98.06 477 ASP A CA 1
ATOM 3571 C C . ASP A 1 477 ? -24.734 2.953 14.211 1 98.06 477 ASP A C 1
ATOM 3573 O O . ASP A 1 477 ? -25.109 3.869 14.953 1 98.06 477 ASP A O 1
ATOM 3577 N N . ASP A 1 478 ? -23.641 3.107 13.438 1 98.25 478 ASP A N 1
ATOM 3578 C CA . ASP A 1 478 ? -22.891 4.344 13.25 1 98.25 478 ASP A CA 1
ATOM 3579 C C . ASP A 1 478 ? -22.359 4.871 14.578 1 98.25 478 ASP A C 1
ATOM 3581 O O . ASP A 1 478 ? -22.5 6.059 14.883 1 98.25 478 ASP A O 1
ATOM 3585 N N . ILE A 1 479 ? -21.844 4.008 15.383 1 98.56 479 ILE A N 1
ATOM 3586 C CA . ILE A 1 479 ? -21.375 4.434 16.703 1 98.56 479 ILE A CA 1
ATOM 3587 C C . ILE A 1 479 ? -19.891 4.797 16.625 1 98.56 479 ILE A C 1
ATOM 3589 O O . ILE A 1 479 ? -19.375 5.496 17.5 1 98.56 479 ILE A O 1
ATOM 3593 N N . MET A 1 480 ? -19.172 4.336 15.609 1 98.81 480 MET A N 1
ATOM 3594 C CA . MET A 1 480 ? -17.734 4.559 15.531 1 98.81 480 MET A CA 1
ATOM 3595 C C . MET A 1 480 ? -17.438 5.91 14.891 1 98.81 480 MET A C 1
ATOM 3597 O O . MET A 1 480 ? -17.516 6.062 13.672 1 98.81 480 MET A O 1
ATOM 3601 N N . ASN A 1 481 ? -17.062 6.855 15.648 1 98.69 481 ASN A N 1
ATOM 3602 C CA . ASN A 1 481 ? -16.672 8.211 15.258 1 98.69 481 ASN A CA 1
ATOM 3603 C C . ASN A 1 481 ? -17.594 8.773 14.188 1 98.69 481 ASN A C 1
ATOM 3605 O O . ASN A 1 481 ? -17.141 9.219 13.133 1 98.69 481 ASN A O 1
ATOM 3609 N N . PRO A 1 482 ? -18.844 8.875 14.477 1 98.19 482 PRO A N 1
ATOM 3610 C CA . PRO A 1 482 ? -19.844 9.25 13.461 1 98.19 482 PRO A CA 1
ATOM 3611 C C . PRO A 1 482 ? -19.672 10.688 12.977 1 98.19 482 PRO A C 1
ATOM 3613 O O . PRO A 1 482 ? -19.188 11.539 13.727 1 98.19 482 PRO A O 1
ATOM 3616 N N . GLY A 1 483 ? -20.062 10.914 11.75 1 97.31 483 GLY A N 1
ATOM 3617 C CA . GLY A 1 483 ? -20.078 12.25 11.18 1 97.31 483 GLY A CA 1
ATOM 3618 C C . GLY A 1 483 ? -18.766 12.625 10.5 1 97.31 483 GLY A C 1
ATOM 3619 O O . GLY A 1 483 ? -18.562 13.781 10.148 1 97.31 483 GLY A O 1
ATOM 3620 N N . LYS A 1 484 ? -17.953 11.672 10.336 1 97.69 484 LYS A N 1
ATOM 3621 C CA . LYS A 1 484 ? -16.672 11.914 9.695 1 97.69 484 LYS A CA 1
ATOM 3622 C C . LYS A 1 484 ? -16.516 11.07 8.43 1 97.69 484 LYS A C 1
ATOM 3624 O O . LYS A 1 484 ? -17.078 9.977 8.336 1 97.69 484 LYS A O 1
ATOM 3629 N N . ILE A 1 485 ? -15.766 11.531 7.359 1 97.56 485 ILE A N 1
ATOM 3630 C CA . ILE A 1 485 ? -15.414 10.922 6.078 1 97.56 485 ILE A CA 1
ATOM 3631 C C . ILE A 1 485 ? -16.672 10.805 5.207 1 97.56 485 ILE A C 1
ATOM 3633 O O . ILE A 1 485 ? -16.734 11.391 4.121 1 97.56 485 ILE A O 1
ATOM 3637 N N . VAL A 1 486 ? -17.719 10.078 5.734 1 96.06 486 VAL A N 1
ATOM 3638 C CA . VAL A 1 486 ? -18.922 9.898 4.926 1 96.06 486 VAL A CA 1
ATOM 3639 C C . VAL A 1 486 ? -20.156 10.312 5.734 1 96.06 486 VAL A C 1
ATOM 3641 O O . VAL A 1 486 ? -20.203 10.102 6.949 1 96.06 486 VAL A O 1
ATOM 3644 N N . ARG A 1 487 ? -21.109 10.891 5.035 1 93.12 487 ARG A N 1
ATOM 3645 C CA . ARG A 1 487 ? -22.438 11.148 5.582 1 93.12 487 ARG A CA 1
ATOM 3646 C C . ARG A 1 487 ? -23.359 9.945 5.371 1 93.12 487 ARG A C 1
ATOM 3648 O O . ARG A 1 487 ? -23.453 9.422 4.262 1 93.12 487 ARG A O 1
ATOM 3655 N N . LEU A 1 488 ? -23.906 9.484 6.465 1 93.94 488 LEU A N 1
ATOM 3656 C CA . LEU A 1 488 ? -24.797 8.336 6.352 1 93.94 488 LEU A CA 1
ATOM 3657 C C . LEU A 1 488 ? -26.266 8.766 6.383 1 93.94 488 LEU A C 1
ATOM 3659 O O . LEU A 1 488 ? -26.609 9.766 7.027 1 93.94 488 LEU A O 1
ATOM 3663 N N . MET B 1 1 ? 3.52 -59.375 29.078 1 18.48 1 MET B N 1
ATOM 3664 C CA . MET B 1 1 ? 3.523 -58.969 27.688 1 18.48 1 MET B CA 1
ATOM 3665 C C . MET B 1 1 ? 2.27 -58.156 27.359 1 18.48 1 MET B C 1
ATOM 3667 O O . MET B 1 1 ? 1.353 -58.656 26.719 1 18.48 1 MET B O 1
ATOM 3671 N N . ARG B 1 2 ? 1.8 -57.219 28.219 1 21.7 2 ARG B N 1
ATOM 3672 C CA . ARG B 1 2 ? 0.509 -56.531 28.141 1 21.7 2 ARG B CA 1
ATOM 3673 C C . ARG B 1 2 ? 0.434 -55.625 26.922 1 21.7 2 ARG B C 1
ATOM 3675 O O . ARG B 1 2 ? 1.259 -54.75 26.75 1 21.7 2 ARG B O 1
ATOM 3682 N N . ALA B 1 3 ? -0.265 -56.125 25.859 1 18.89 3 ALA B N 1
ATOM 3683 C CA . ALA B 1 3 ? -0.529 -55.562 24.547 1 18.89 3 ALA B CA 1
ATOM 3684 C C . ALA B 1 3 ? -1.28 -54.25 24.656 1 18.89 3 ALA B C 1
ATOM 3686 O O . ALA B 1 3 ? -2.439 -54.219 25.062 1 18.89 3 ALA B O 1
ATOM 3687 N N . ALA B 1 4 ? -0.54 -53.188 24.969 1 26.94 4 ALA B N 1
ATOM 3688 C CA . ALA B 1 4 ? -1.105 -51.844 25.094 1 26.94 4 ALA B CA 1
ATOM 3689 C C . ALA B 1 4 ? -1.796 -51.438 23.797 1 26.94 4 ALA B C 1
ATOM 3691 O O . ALA B 1 4 ? -1.181 -51.438 22.734 1 26.94 4 ALA B O 1
ATOM 3692 N N . SER B 1 5 ? -3.188 -51.625 23.703 1 23.69 5 SER B N 1
ATOM 3693 C CA . SER B 1 5 ? -4.137 -51.312 22.641 1 23.69 5 SER B CA 1
ATOM 3694 C C . SER B 1 5 ? -4.051 -49.844 22.25 1 23.69 5 SER B C 1
ATOM 3696 O O . SER B 1 5 ? -4.172 -48.938 23.094 1 23.69 5 SER B O 1
ATOM 3698 N N . PHE B 1 6 ? -3.139 -49.5 21.359 1 26.08 6 PHE B N 1
ATOM 3699 C CA . PHE B 1 6 ? -2.898 -48.188 20.75 1 26.08 6 PHE B CA 1
ATOM 3700 C C . PHE B 1 6 ? -4.172 -47.656 20.109 1 26.08 6 PHE B C 1
ATOM 3702 O O . PHE B 1 6 ? -4.672 -48.219 19.125 1 26.08 6 PHE B O 1
ATOM 3709 N N . GLY B 1 7 ? -5.094 -47.156 20.953 1 26.94 7 GLY B N 1
ATOM 3710 C CA . GLY B 1 7 ? -6.375 -46.594 20.531 1 26.94 7 GLY B CA 1
ATOM 3711 C C . GLY B 1 7 ? -6.246 -45.5 19.5 1 26.94 7 GLY B C 1
ATOM 3712 O O . GLY B 1 7 ? -5.328 -44.688 19.562 1 26.94 7 GLY B O 1
ATOM 3713 N N . ALA B 1 8 ? -6.699 -45.875 18.266 1 33.56 8 ALA B N 1
ATOM 3714 C CA . ALA B 1 8 ? -6.914 -45.062 17.062 1 33.56 8 ALA B CA 1
ATOM 3715 C C . ALA B 1 8 ? -7.535 -43.719 17.422 1 33.56 8 ALA B C 1
ATOM 3717 O O . ALA B 1 8 ? -8.648 -43.656 17.953 1 33.56 8 ALA B O 1
ATOM 3718 N N . GLY B 1 9 ? -6.75 -42.781 17.938 1 28.95 9 GLY B N 1
ATOM 3719 C CA . GLY B 1 9 ? -7.242 -41.5 18.406 1 28.95 9 GLY B CA 1
ATOM 3720 C C . GLY B 1 9 ? -8.047 -40.75 17.359 1 28.95 9 GLY B C 1
ATOM 3721 O O . GLY B 1 9 ? -7.996 -41.094 16.188 1 28.95 9 GLY B O 1
ATOM 3722 N N . PRO B 1 10 ? -8.953 -39.812 17.734 1 34.03 10 PRO B N 1
ATOM 3723 C CA . PRO B 1 10 ? -10.008 -39.062 17.062 1 34.03 10 PRO B CA 1
ATOM 3724 C C . PRO B 1 10 ? -9.5 -38.281 15.859 1 34.03 10 PRO B C 1
ATOM 3726 O O . PRO B 1 10 ? -10.281 -37.656 15.148 1 34.03 10 PRO B O 1
ATOM 3729 N N . ALA B 1 11 ? -8.188 -38.188 15.641 1 32.47 11 ALA B N 1
ATOM 3730 C CA . ALA B 1 11 ? -7.68 -37.375 14.547 1 32.47 11 ALA B CA 1
ATOM 3731 C C . ALA B 1 11 ? -7.961 -38 13.195 1 32.47 11 ALA B C 1
ATOM 3733 O O . ALA B 1 11 ? -7.762 -37.375 12.148 1 32.47 11 ALA B O 1
ATOM 3734 N N . PHE B 1 12 ? -8.172 -39.312 13.227 1 29.08 12 PHE B N 1
ATOM 3735 C CA . PHE B 1 12 ? -8.383 -40.031 11.969 1 29.08 12 PHE B CA 1
ATOM 3736 C C . PHE B 1 12 ? -9.75 -39.688 11.383 1 29.08 12 PHE B C 1
ATOM 3738 O O . PHE B 1 12 ? -9.938 -39.75 10.164 1 29.08 12 PHE B O 1
ATOM 3745 N N . ALA B 1 13 ? -10.734 -39.438 12.172 1 33.03 13 ALA B N 1
ATOM 3746 C CA . ALA B 1 13 ? -12.102 -39.219 11.688 1 33.03 13 ALA B CA 1
ATOM 3747 C C . ALA B 1 13 ? -12.25 -37.875 11.008 1 33.03 13 ALA B C 1
ATOM 3749 O O . ALA B 1 13 ? -13.094 -37.688 10.133 1 33.03 13 ALA B O 1
ATOM 3750 N N . PHE B 1 14 ? -11.445 -36.844 11.5 1 33 14 PHE B N 1
ATOM 3751 C CA . PHE B 1 14 ? -11.594 -35.531 10.891 1 33 14 PHE B CA 1
ATOM 3752 C C . PHE B 1 14 ? -11.094 -35.531 9.453 1 33 14 PHE B C 1
ATOM 3754 O O . PHE B 1 14 ? -11.555 -34.75 8.617 1 33 14 PHE B O 1
ATOM 3761 N N . PHE B 1 15 ? -10.125 -36.469 9.164 1 29.75 15 PHE B N 1
ATOM 3762 C CA . PHE B 1 15 ? -9.555 -36.531 7.828 1 29.75 15 PHE B CA 1
ATOM 3763 C C . PHE B 1 15 ? -10.539 -37.156 6.848 1 29.75 15 PHE B C 1
ATOM 3765 O O . PHE B 1 15 ? -10.562 -36.812 5.668 1 29.75 15 PHE B O 1
ATOM 3772 N N . LEU B 1 16 ? -11.406 -38.156 7.32 1 31.23 16 LEU B N 1
ATOM 3773 C CA . LEU B 1 16 ? -12.32 -38.844 6.414 1 31.23 16 LEU B CA 1
ATOM 3774 C C . LEU B 1 16 ? -13.453 -37.938 5.973 1 31.23 16 LEU B C 1
ATOM 3776 O O . LEU B 1 16 ? -14.016 -38.094 4.891 1 31.23 16 LEU B O 1
ATOM 3780 N N . THR B 1 17 ? -13.859 -37 6.832 1 31.84 17 THR B N 1
ATOM 3781 C CA . THR B 1 17 ? -14.977 -36.125 6.441 1 31.84 17 THR B CA 1
ATOM 3782 C C . THR B 1 17 ? -14.547 -35.125 5.391 1 31.84 17 THR B C 1
ATOM 3784 O O . THR B 1 17 ? -15.344 -34.719 4.547 1 31.84 17 THR B O 1
ATOM 3787 N N . LYS B 1 18 ? -13.258 -34.781 5.344 1 34.12 18 LYS B N 1
ATOM 3788 C CA . LYS B 1 18 ? -12.82 -33.781 4.383 1 34.12 18 LYS B CA 1
ATOM 3789 C C . LYS B 1 18 ? -12.688 -34.375 2.984 1 34.12 18 LYS B C 1
ATOM 3791 O O . LYS B 1 18 ? -12.734 -33.625 1.988 1 34.12 18 LYS B O 1
ATOM 3796 N N . VAL B 1 19 ? -12.359 -35.656 2.854 1 30.75 19 VAL B N 1
ATOM 3797 C CA . VAL B 1 19 ? -12.18 -36.25 1.546 1 30.75 19 VAL B CA 1
ATOM 3798 C C . VAL B 1 19 ? -13.531 -36.406 0.853 1 30.75 19 VAL B C 1
ATOM 3800 O O . VAL B 1 19 ? -13.617 -36.375 -0.376 1 30.75 19 VAL B O 1
ATOM 3803 N N . ALA B 1 20 ? -14.641 -36.719 1.51 1 32.38 20 ALA B N 1
ATOM 3804 C CA . ALA B 1 20 ? -15.953 -36.969 0.915 1 32.38 20 ALA B CA 1
ATOM 3805 C C . ALA B 1 20 ? -16.516 -35.688 0.287 1 32.38 20 ALA B C 1
ATOM 3807 O O . ALA B 1 20 ? -17.375 -35.75 -0.596 1 32.38 20 ALA B O 1
ATOM 3808 N N . VAL B 1 21 ? -16.125 -34.531 0.807 1 33.19 21 VAL B N 1
ATOM 3809 C CA . VAL B 1 21 ? -16.75 -33.312 0.268 1 33.19 21 VAL B CA 1
ATOM 3810 C C . VAL B 1 21 ? -16.172 -33 -1.106 1 33.19 21 VAL B C 1
ATOM 3812 O O . VAL B 1 21 ? -16.797 -32.312 -1.913 1 33.19 21 VAL B O 1
ATOM 3815 N N . MET B 1 22 ? -14.984 -33.469 -1.447 1 32.25 22 MET B N 1
ATOM 3816 C CA . MET B 1 22 ? -14.398 -33.062 -2.725 1 32.25 22 MET B CA 1
ATOM 3817 C C . MET B 1 22 ? -15.047 -33.844 -3.877 1 32.25 22 MET B C 1
ATOM 3819 O O . MET B 1 22 ? -14.906 -33.438 -5.039 1 32.25 22 MET B O 1
ATOM 3823 N N . ARG B 1 23 ? -15.516 -35.125 -3.771 1 35.31 23 ARG B N 1
ATOM 3824 C CA . ARG B 1 23 ? -16.109 -35.875 -4.871 1 35.31 23 ARG B CA 1
ATOM 3825 C C . ARG B 1 23 ? -17.406 -35.219 -5.352 1 35.31 23 ARG B C 1
ATOM 3827 O O . ARG B 1 23 ? -17.844 -35.469 -6.477 1 35.31 23 ARG B O 1
ATOM 3834 N N . SER B 1 24 ? -18.234 -34.75 -4.391 1 34.66 24 SER B N 1
ATOM 3835 C CA . SER B 1 24 ? -19.609 -34.406 -4.762 1 34.66 24 SER B CA 1
ATOM 3836 C C . SER B 1 24 ? -19.656 -33.156 -5.629 1 34.66 24 SER B C 1
ATOM 3838 O O . SER B 1 24 ? -20.734 -32.688 -6.008 1 34.66 24 SER B O 1
ATOM 3840 N N . LEU B 1 25 ? -18.625 -32.438 -5.641 1 36.56 25 LEU B N 1
ATOM 3841 C CA . LEU B 1 25 ? -18.859 -31.219 -6.391 1 36.56 25 LEU B CA 1
ATOM 3842 C C . LEU B 1 25 ? -18.828 -31.469 -7.891 1 36.56 25 LEU B C 1
ATOM 3844 O O . LEU B 1 25 ? -18.812 -30.531 -8.688 1 36.56 25 LEU B O 1
ATOM 3848 N N . SER B 1 26 ? -18.391 -32.688 -8.336 1 36.72 26 SER B N 1
ATOM 3849 C CA . SER B 1 26 ? -18.312 -32.844 -9.789 1 36.72 26 SER B CA 1
ATOM 3850 C C . SER B 1 26 ? -19.672 -32.562 -10.43 1 36.72 26 SER B C 1
ATOM 3852 O O . SER B 1 26 ? -19.75 -32.281 -11.625 1 36.72 26 SER B O 1
ATOM 3854 N N . GLN B 1 27 ? -20.703 -33.5 -9.992 1 37.75 27 GLN B N 1
ATOM 3855 C CA . GLN B 1 27 ? -21.906 -33.406 -10.805 1 37.75 27 GLN B CA 1
ATOM 3856 C C . GLN B 1 27 ? -22.625 -32.062 -10.617 1 37.75 27 GLN B C 1
ATOM 3858 O O . GLN B 1 27 ? -23.172 -31.812 -9.547 1 37.75 27 GLN B O 1
ATOM 3863 N N . SER B 1 28 ? -22.094 -31.094 -11.164 1 42.31 28 SER B N 1
ATOM 3864 C CA . SER B 1 28 ? -22.797 -29.797 -11.172 1 42.31 28 SER B CA 1
ATOM 3865 C C . SER B 1 28 ? -24.297 -29.984 -11.312 1 42.31 28 SER B C 1
ATOM 3867 O O . SER B 1 28 ? -24.766 -30.734 -12.172 1 42.31 28 SER B O 1
ATOM 3869 N N . ALA B 1 29 ? -24.984 -29.969 -10.352 1 47.31 29 ALA B N 1
ATOM 3870 C CA . ALA B 1 29 ? -26.422 -29.828 -10.531 1 47.31 29 ALA B CA 1
ATOM 3871 C C . ALA B 1 29 ? -26.75 -29.062 -11.812 1 47.31 29 ALA B C 1
ATOM 3873 O O . ALA B 1 29 ? -26.031 -28.125 -12.18 1 47.31 29 ALA B O 1
ATOM 3874 N N . PRO B 1 30 ? -27.484 -29.812 -12.734 1 51.56 30 PRO B N 1
ATOM 3875 C CA . PRO B 1 30 ? -27.906 -29.078 -13.93 1 51.56 30 PRO B CA 1
ATOM 3876 C C . PRO B 1 30 ? -28.188 -27.594 -13.648 1 51.56 30 PRO B C 1
ATOM 3878 O O . PRO B 1 30 ? -28.844 -27.266 -12.664 1 51.56 30 PRO B O 1
ATOM 3881 N N . ARG B 1 31 ? -27.203 -26.734 -14.039 1 71 31 ARG B N 1
ATOM 3882 C CA . ARG B 1 31 ? -27.391 -25.297 -13.875 1 71 31 ARG B CA 1
ATOM 3883 C C . ARG B 1 31 ? -28.516 -24.781 -14.766 1 71 31 ARG B C 1
ATOM 3885 O O . ARG B 1 31 ? -28.781 -25.344 -15.828 1 71 31 ARG B O 1
ATOM 3892 N N . ASP B 1 32 ? -29.375 -23.984 -14.188 1 78.19 32 ASP B N 1
ATOM 3893 C CA . ASP B 1 32 ? -30.438 -23.359 -14.977 1 78.19 32 ASP B CA 1
ATOM 3894 C C . ASP B 1 32 ? -29.844 -22.594 -16.156 1 78.19 32 ASP B C 1
ATOM 3896 O O . ASP B 1 32 ? -28.812 -21.953 -16.031 1 78.19 32 ASP B O 1
ATOM 3900 N N . PRO B 1 33 ? -30.438 -22.906 -17.297 1 88 33 PRO B N 1
ATOM 3901 C CA . PRO B 1 33 ? -30 -22.109 -18.453 1 88 33 PRO B CA 1
ATOM 3902 C C . PRO B 1 33 ? -30.156 -20.609 -18.234 1 88 33 PRO B C 1
ATOM 3904 O O . PRO B 1 33 ? -30.953 -20.188 -17.391 1 88 33 PRO B O 1
ATOM 3907 N N . LEU B 1 34 ? -29.359 -19.875 -18.953 1 96.5 34 LEU B N 1
ATOM 3908 C CA . LEU B 1 34 ? -29.5 -18.422 -18.891 1 96.5 34 LEU B CA 1
ATOM 3909 C C . LEU B 1 34 ? -30.906 -18 -19.297 1 96.5 34 LEU B C 1
ATOM 3911 O O . LEU B 1 34 ? -31.484 -18.578 -20.219 1 96.5 34 LEU B O 1
ATOM 3915 N N . PRO B 1 35 ? -31.438 -17.016 -18.594 1 97 35 PRO B N 1
ATOM 3916 C CA . PRO B 1 35 ? -32.719 -16.5 -19.047 1 97 35 PRO B CA 1
ATOM 3917 C C . PRO B 1 35 ? -32.719 -16.047 -20.5 1 97 35 PRO B C 1
ATOM 3919 O O . PRO B 1 35 ? -31.781 -15.352 -20.922 1 97 35 PRO B O 1
ATOM 3922 N N . ALA B 1 36 ? -33.781 -16.422 -21.266 1 97.19 36 ALA B N 1
ATOM 3923 C CA . ALA B 1 36 ? -33.875 -16.094 -22.688 1 97.19 36 ALA B CA 1
ATOM 3924 C C . ALA B 1 36 ? -33.781 -14.594 -22.906 1 97.19 36 ALA B C 1
ATOM 3926 O O . ALA B 1 36 ? -33.188 -14.141 -23.891 1 97.19 36 ALA B O 1
ATOM 3927 N N . ALA B 1 37 ? -34.375 -13.883 -22 1 97.88 37 ALA B N 1
ATOM 3928 C CA . ALA B 1 37 ? -34.344 -12.422 -22.109 1 97.88 37 ALA B CA 1
ATOM 3929 C C . ALA B 1 37 ? -32.938 -11.875 -22.016 1 97.88 37 ALA B C 1
ATOM 3931 O O . ALA B 1 37 ? -32.594 -10.922 -22.719 1 97.88 37 ALA B O 1
ATOM 3932 N N . LEU B 1 38 ? -32.188 -12.445 -21.125 1 98.38 38 LEU B N 1
ATOM 3933 C CA . LEU B 1 38 ? -30.781 -12.031 -20.984 1 98.38 38 LEU B CA 1
ATOM 3934 C C . LEU B 1 38 ? -29.984 -12.367 -22.234 1 98.38 38 LEU B C 1
ATOM 3936 O O . LEU B 1 38 ? -29.219 -11.539 -22.719 1 98.38 38 LEU B O 1
ATOM 3940 N N . VAL B 1 39 ? -30.188 -13.562 -22.75 1 98.31 39 VAL B N 1
ATOM 3941 C CA . VAL B 1 39 ? -29.5 -14 -23.953 1 98.31 39 VAL B CA 1
ATOM 3942 C C . VAL B 1 39 ? -29.828 -13.055 -25.109 1 98.31 39 VAL B C 1
ATOM 3944 O O . VAL B 1 39 ? -28.922 -12.633 -25.844 1 98.31 39 VAL B O 1
ATOM 3947 N N . GLY B 1 40 ? -31.094 -12.727 -25.234 1 98.19 40 GLY B N 1
ATOM 3948 C CA . GLY B 1 40 ? -31.5 -11.789 -26.281 1 98.19 40 GLY B CA 1
ATOM 3949 C C . GLY B 1 40 ? -30.859 -10.43 -26.141 1 98.19 40 GLY B C 1
ATOM 3950 O O . GLY B 1 40 ? -30.375 -9.859 -27.125 1 98.19 40 GLY B O 1
ATOM 3951 N N . THR B 1 41 ? -30.812 -9.938 -24.922 1 98.5 41 THR B N 1
ATOM 3952 C CA . THR B 1 41 ? -30.25 -8.625 -24.656 1 98.5 41 THR B CA 1
ATOM 3953 C C . THR B 1 41 ? -28.75 -8.602 -25 1 98.5 41 THR B C 1
ATOM 3955 O O . THR B 1 41 ? -28.281 -7.676 -25.656 1 98.5 41 THR B O 1
ATOM 3958 N N . LEU B 1 42 ? -28.031 -9.633 -24.594 1 98.75 42 LEU B N 1
ATOM 3959 C CA . LEU B 1 42 ? -26.594 -9.656 -24.797 1 98.75 42 LEU B CA 1
ATOM 3960 C C . LEU B 1 42 ? -26.25 -9.922 -26.266 1 98.75 42 LEU B C 1
ATOM 3962 O O . LEU B 1 42 ? -25.281 -9.375 -26.797 1 98.75 42 LEU B O 1
ATOM 3966 N N . ALA B 1 43 ? -27.047 -10.734 -26.906 1 98.5 43 ALA B N 1
ATOM 3967 C CA . ALA B 1 43 ? -26.859 -10.969 -28.344 1 98.5 43 ALA B CA 1
ATOM 3968 C C . ALA B 1 43 ? -27.078 -9.68 -29.141 1 98.5 43 ALA B C 1
ATOM 3970 O O . ALA B 1 43 ? -26.359 -9.422 -30.109 1 98.5 43 ALA B O 1
ATOM 3971 N N . ALA B 1 44 ? -28.047 -8.93 -28.781 1 98.44 44 ALA B N 1
ATOM 3972 C CA . ALA B 1 44 ? -28.328 -7.66 -29.438 1 98.44 44 ALA B CA 1
ATOM 3973 C C . ALA B 1 44 ? -27.203 -6.656 -29.203 1 98.44 44 ALA B C 1
ATOM 3975 O O . ALA B 1 44 ? -26.844 -5.891 -30.094 1 98.44 44 ALA B O 1
ATOM 3976 N N . LEU B 1 45 ? -26.688 -6.691 -28.031 1 98.31 45 LEU B N 1
ATOM 3977 C CA . LEU B 1 45 ? -25.656 -5.738 -27.609 1 98.31 45 LEU B CA 1
ATOM 3978 C C . LEU B 1 45 ? -24.312 -6.055 -28.266 1 98.31 45 LEU B C 1
ATOM 3980 O O . LEU B 1 45 ? -23.594 -5.148 -28.688 1 98.31 45 LEU B O 1
ATOM 3984 N N . LEU B 1 46 ? -23.984 -7.387 -28.422 1 98.5 46 LEU B N 1
ATOM 3985 C CA . LEU B 1 46 ? -22.609 -7.742 -28.719 1 98.5 46 LEU B CA 1
ATOM 3986 C C . LEU B 1 46 ? -22.516 -8.445 -30.062 1 98.5 46 LEU B C 1
ATOM 3988 O O . LEU B 1 46 ? -21.422 -8.555 -30.641 1 98.5 46 LEU B O 1
ATOM 3992 N N . GLY B 1 47 ? -23.625 -8.977 -30.578 1 97.81 47 GLY B N 1
ATOM 3993 C CA . GLY B 1 47 ? -23.578 -9.766 -31.797 1 97.81 47 GLY B CA 1
ATOM 3994 C C . GLY B 1 47 ? -22.75 -11.031 -31.672 1 97.81 47 GLY B C 1
ATOM 3995 O O . GLY B 1 47 ? -22.953 -11.82 -30.734 1 97.81 47 GLY B O 1
ATOM 3996 N N . GLU B 1 48 ? -21.734 -11.203 -32.5 1 97.44 48 GLU B N 1
ATOM 3997 C CA . GLU B 1 48 ? -20.906 -12.398 -32.531 1 97.44 48 GLU B CA 1
ATOM 3998 C C . GLU B 1 48 ? -19.969 -12.469 -31.344 1 97.44 48 GLU B C 1
ATOM 4000 O O . GLU B 1 48 ? -19.375 -13.516 -31.078 1 97.44 48 GLU B O 1
ATOM 4005 N N . ARG B 1 49 ? -19.844 -11.438 -30.688 1 98.5 49 ARG B N 1
ATOM 4006 C CA . ARG B 1 49 ? -18.938 -11.383 -29.547 1 98.5 49 ARG B CA 1
ATOM 4007 C C . ARG B 1 49 ? -19.609 -11.938 -28.297 1 98.5 49 ARG B C 1
ATOM 4009 O O . ARG B 1 49 ? -18.984 -12.023 -27.234 1 98.5 49 ARG B O 1
ATOM 4016 N N . PHE B 1 50 ? -20.906 -12.273 -28.438 1 98.62 50 PHE B N 1
ATOM 4017 C CA . PHE B 1 50 ? -21.594 -13.086 -27.438 1 98.62 50 PHE B CA 1
ATOM 4018 C C . PHE B 1 50 ? -21.641 -14.547 -27.859 1 98.62 50 PHE B C 1
ATOM 4020 O O . PHE B 1 50 ? -22.266 -14.891 -28.875 1 98.62 50 PHE B O 1
ATOM 4027 N N . SER B 1 51 ? -21 -15.445 -27.078 1 98.5 51 SER B N 1
ATOM 4028 C CA . SER B 1 51 ? -20.859 -16.828 -27.547 1 98.5 51 SER B CA 1
ATOM 4029 C C . SER B 1 51 ? -21.375 -17.812 -26.5 1 98.5 51 SER B C 1
ATOM 4031 O O . SER B 1 51 ? -21.172 -17.641 -25.312 1 98.5 51 SER B O 1
ATOM 4033 N N . THR B 1 52 ? -22.078 -18.797 -26.969 1 97.12 52 THR B N 1
ATOM 4034 C CA . THR B 1 52 ? -22.5 -19.938 -26.156 1 97.12 52 THR B CA 1
ATOM 4035 C C . THR B 1 52 ? -21.859 -21.234 -26.672 1 97.12 52 THR B C 1
ATOM 4037 O O . THR B 1 52 ? -22.281 -22.328 -26.297 1 97.12 52 THR B O 1
ATOM 4040 N N . ALA B 1 53 ? -20.828 -21.062 -27.531 1 97.56 53 ALA B N 1
ATOM 4041 C CA . ALA B 1 53 ? -20.156 -22.234 -28.109 1 97.56 53 ALA B CA 1
ATOM 4042 C C . ALA B 1 53 ? -19.375 -23 -27.031 1 97.56 53 ALA B C 1
ATOM 4044 O O . ALA B 1 53 ? -18.719 -22.391 -26.188 1 97.56 53 ALA B O 1
ATOM 4045 N N . THR B 1 54 ? -19.406 -24.266 -27.094 1 96.44 54 THR B N 1
ATOM 4046 C CA . THR B 1 54 ? -18.828 -25.141 -26.094 1 96.44 54 THR B CA 1
ATOM 4047 C C . THR B 1 54 ? -17.328 -24.891 -25.969 1 96.44 54 THR B C 1
ATOM 4049 O O . THR B 1 54 ? -16.797 -24.766 -24.859 1 96.44 54 THR B O 1
ATOM 4052 N N . ALA B 1 55 ? -16.672 -24.828 -27.094 1 96.56 55 ALA B N 1
ATOM 4053 C CA . ALA B 1 55 ? -15.227 -24.656 -27.078 1 96.56 55 ALA B CA 1
ATOM 4054 C C . ALA B 1 55 ? -14.828 -23.344 -26.391 1 96.56 55 ALA B C 1
ATOM 4056 O O . ALA B 1 55 ? -13.867 -23.312 -25.625 1 96.56 55 ALA B O 1
ATOM 4057 N N . VAL B 1 56 ? -15.586 -22.297 -26.719 1 97.44 56 VAL B N 1
ATOM 4058 C CA . VAL B 1 56 ? -15.312 -20.984 -26.141 1 97.44 56 VAL B CA 1
ATOM 4059 C C . VAL B 1 56 ? -15.57 -21.016 -24.641 1 97.44 56 VAL B C 1
ATOM 4061 O O . VAL B 1 56 ? -14.766 -20.5 -23.859 1 97.44 56 VAL B O 1
ATOM 4064 N N . ARG B 1 57 ? -16.641 -21.578 -24.234 1 97.56 57 ARG B N 1
ATOM 4065 C CA . ARG B 1 57 ? -17 -21.688 -22.828 1 97.56 57 ARG B CA 1
ATOM 4066 C C . ARG B 1 57 ? -15.953 -22.5 -22.062 1 97.56 57 ARG B C 1
ATOM 4068 O O . ARG B 1 57 ? -15.555 -22.109 -20.953 1 97.56 57 ARG B O 1
ATOM 4075 N N . GLU B 1 58 ? -15.469 -23.578 -22.594 1 96.12 58 GLU B N 1
ATOM 4076 C CA . GLU B 1 58 ? -14.484 -24.438 -21.953 1 96.12 58 GLU B CA 1
ATOM 4077 C C . GLU B 1 58 ? -13.156 -23.719 -21.75 1 96.12 58 GLU B C 1
ATOM 4079 O O . GLU B 1 58 ? -12.523 -23.844 -20.703 1 96.12 58 GLU B O 1
ATOM 4084 N N . GLN B 1 59 ? -12.789 -22.984 -22.719 1 95.56 59 GLN B N 1
ATOM 4085 C CA . GLN B 1 59 ? -11.555 -22.203 -22.641 1 95.56 59 GLN B CA 1
ATOM 4086 C C . GLN B 1 59 ? -11.633 -21.156 -21.516 1 95.56 59 GLN B C 1
ATOM 4088 O O . GLN B 1 59 ? -10.617 -20.844 -20.891 1 95.56 59 GLN B O 1
ATOM 4093 N N . HIS B 1 60 ? -12.836 -20.703 -21.25 1 97.56 60 HIS B N 1
ATOM 4094 C CA . HIS B 1 60 ? -13.016 -19.625 -20.281 1 97.56 60 HIS B CA 1
ATOM 4095 C C . HIS B 1 60 ? -13.359 -20.172 -18.891 1 97.56 60 HIS B C 1
ATOM 4097 O O . HIS B 1 60 ? -13.695 -19.422 -17.984 1 97.56 60 HIS B O 1
ATOM 4103 N N . GLY B 1 61 ? -13.344 -21.453 -18.719 1 94.94 61 GLY B N 1
ATOM 4104 C CA . GLY B 1 61 ? -13.57 -22.094 -17.422 1 94.94 61 GLY B CA 1
ATOM 4105 C C . GLY B 1 61 ? -12.336 -22.75 -16.844 1 94.94 61 GLY B C 1
ATOM 4106 O O . GLY B 1 61 ? -12.367 -23.297 -15.75 1 94.94 61 GLY B O 1
ATOM 4107 N N . ARG B 1 62 ? -11.266 -22.609 -17.594 1 89.62 62 ARG B N 1
ATOM 4108 C CA . ARG B 1 62 ? -10.023 -23.266 -17.203 1 89.62 62 ARG B CA 1
ATOM 4109 C C . ARG B 1 62 ? -8.875 -22.266 -17.125 1 89.62 62 ARG B C 1
ATOM 4111 O O . ARG B 1 62 ? -8.586 -21.562 -18.094 1 89.62 62 ARG B O 1
ATOM 4118 N N . ASP B 1 63 ? -8.273 -22.234 -15.953 1 89.25 63 ASP B N 1
ATOM 4119 C CA . ASP B 1 63 ? -7.051 -21.453 -15.828 1 89.25 63 ASP B CA 1
ATOM 4120 C C . ASP B 1 63 ? -5.82 -22.375 -15.805 1 89.25 63 ASP B C 1
ATOM 4122 O O . ASP B 1 63 ? -5.875 -23.5 -16.281 1 89.25 63 ASP B O 1
ATOM 4126 N N . GLU B 1 64 ? -4.695 -21.938 -15.391 1 82.19 64 GLU B N 1
ATOM 4127 C CA . GLU B 1 64 ? -3.453 -22.703 -15.422 1 82.19 64 GLU B CA 1
ATOM 4128 C C . GLU B 1 64 ? -3.305 -23.562 -14.18 1 82.19 64 GLU B C 1
ATOM 4130 O O . GLU B 1 64 ? -2.238 -24.141 -13.93 1 82.19 64 GLU B O 1
ATOM 4135 N N . SER B 1 65 ? -4.402 -23.703 -13.438 1 80.94 65 SER B N 1
ATOM 4136 C CA . SER B 1 65 ? -4.359 -24.5 -12.219 1 80.94 65 SER B CA 1
ATOM 4137 C C . SER B 1 65 ? -4.676 -25.969 -12.5 1 80.94 65 SER B C 1
ATOM 4139 O O . SER B 1 65 ? -4.996 -26.328 -13.633 1 80.94 65 SER B O 1
ATOM 4141 N N . TYR B 1 66 ? -4.5 -26.75 -11.445 1 78.38 66 TYR B N 1
ATOM 4142 C CA . TYR B 1 66 ? -4.828 -28.172 -11.516 1 78.38 66 TYR B CA 1
ATOM 4143 C C . TYR B 1 66 ? -6.316 -28.406 -11.289 1 78.38 66 TYR B C 1
ATOM 4145 O O . TYR B 1 66 ? -6.805 -29.531 -11.422 1 78.38 66 TYR B O 1
ATOM 4153 N N . HIS B 1 67 ? -7.008 -27.344 -11.047 1 82.88 67 HIS B N 1
ATOM 4154 C CA . HIS B 1 67 ? -8.43 -27.5 -10.766 1 82.88 67 HIS B CA 1
ATOM 4155 C C . HIS B 1 67 ? -9.211 -27.875 -12.016 1 82.88 67 HIS B C 1
ATOM 4157 O O . HIS B 1 67 ? -8.828 -27.484 -13.125 1 82.88 67 HIS B O 1
ATOM 4163 N N . PRO B 1 68 ? -10.273 -28.578 -11.812 1 85.12 68 PRO B N 1
ATOM 4164 C CA . PRO B 1 68 ? -11.102 -28.938 -12.969 1 85.12 68 PRO B CA 1
ATOM 4165 C C . PRO B 1 68 ? -11.711 -27.703 -13.656 1 85.12 68 PRO B C 1
ATOM 4167 O O . PRO B 1 68 ? -12.008 -26.719 -12.992 1 85.12 68 PRO B O 1
ATOM 4170 N N . SER B 1 69 ? -11.859 -27.875 -14.93 1 90.81 69 SER B N 1
ATOM 4171 C CA . SER B 1 69 ? -12.516 -26.812 -15.695 1 90.81 69 SER B CA 1
ATOM 4172 C C . SER B 1 69 ? -13.992 -26.688 -15.32 1 90.81 69 SER B C 1
ATOM 4174 O O . SER B 1 69 ? -14.672 -27.703 -15.133 1 90.81 69 SER B O 1
ATOM 4176 N N . MET B 1 70 ? -14.453 -25.516 -15.102 1 95.31 70 MET B N 1
ATOM 4177 C CA . MET B 1 70 ? -15.859 -25.188 -14.867 1 95.31 70 MET B CA 1
ATOM 4178 C C . MET B 1 70 ? -16.312 -24.047 -15.789 1 95.31 70 MET B C 1
ATOM 4180 O O . MET B 1 70 ? -16.281 -22.875 -15.414 1 95.31 70 MET B O 1
ATOM 4184 N N . PRO B 1 71 ? -16.828 -24.484 -16.922 1 97.25 71 PRO B N 1
ATOM 4185 C CA . PRO B 1 71 ? -17.156 -23.484 -17.938 1 97.25 71 PRO B CA 1
ATOM 4186 C C . PRO B 1 71 ? -18.344 -22.609 -17.547 1 97.25 71 PRO B C 1
ATOM 4188 O O . PRO B 1 71 ? -19.281 -23.078 -16.891 1 97.25 71 PRO B O 1
ATOM 4191 N N . PRO B 1 72 ? -18.359 -21.312 -17.938 1 98.06 72 PRO B N 1
ATOM 4192 C CA . PRO B 1 72 ? -19.562 -20.484 -17.828 1 98.06 72 PRO B CA 1
ATOM 4193 C C . PRO B 1 72 ? -20.641 -20.891 -18.828 1 98.06 72 PRO B C 1
ATOM 4195 O O . PRO B 1 72 ? -20.422 -21.781 -19.656 1 98.06 72 PRO B O 1
ATOM 4198 N N . ASP B 1 73 ? -21.812 -20.297 -18.656 1 98.19 73 ASP B N 1
ATOM 4199 C CA . ASP B 1 73 ? -22.922 -20.609 -19.562 1 98.19 73 ASP B CA 1
ATOM 4200 C C . ASP B 1 73 ? -22.766 -19.844 -20.875 1 98.19 73 ASP B C 1
ATOM 4202 O O . ASP B 1 73 ? -23.328 -20.25 -21.891 1 98.19 73 ASP B O 1
ATOM 4206 N N . ALA B 1 74 ? -22.078 -18.734 -20.828 1 98.62 74 ALA B N 1
ATOM 4207 C CA . ALA B 1 74 ? -21.797 -17.922 -22.016 1 98.62 74 ALA B CA 1
ATOM 4208 C C . ALA B 1 74 ? -20.578 -17.031 -21.781 1 98.62 74 ALA B C 1
ATOM 4210 O O . ALA B 1 74 ? -20.156 -16.828 -20.641 1 98.62 74 ALA B O 1
ATOM 4211 N N . VAL B 1 75 ? -20.016 -16.562 -22.875 1 98.88 75 VAL B N 1
ATOM 4212 C CA . VAL B 1 75 ? -18.891 -15.641 -22.844 1 98.88 75 VAL B CA 1
ATOM 4213 C C . VAL B 1 75 ? -19.234 -14.359 -23.609 1 98.88 75 VAL B C 1
ATOM 4215 O O . VAL B 1 75 ? -19.688 -14.422 -24.75 1 98.88 75 VAL B O 1
ATOM 4218 N N . ALA B 1 76 ? -19.141 -13.266 -22.969 1 98.94 76 ALA B N 1
ATOM 4219 C CA . ALA B 1 76 ? -19.312 -11.945 -23.578 1 98.94 76 ALA B CA 1
ATOM 4220 C C . ALA B 1 76 ? -17.969 -11.242 -23.734 1 98.94 76 ALA B C 1
ATOM 4222 O O . ALA B 1 76 ? -17.297 -10.922 -22.75 1 98.94 76 ALA B O 1
ATOM 4223 N N . PHE B 1 77 ? -17.562 -11.016 -24.969 1 98.88 77 PHE B N 1
ATOM 4224 C CA . PHE B 1 77 ? -16.312 -10.312 -25.266 1 98.88 77 PHE B CA 1
ATOM 4225 C C . PHE B 1 77 ? -16.547 -8.805 -25.297 1 98.88 77 PHE B C 1
ATOM 4227 O O . PHE B 1 77 ? -17.172 -8.289 -26.234 1 98.88 77 PHE B O 1
ATOM 4234 N N . ALA B 1 78 ? -16.047 -8.078 -24.312 1 98.81 78 ALA B N 1
ATOM 4235 C CA . ALA B 1 78 ? -16.25 -6.637 -24.203 1 98.81 78 ALA B CA 1
ATOM 4236 C C . ALA B 1 78 ? -15.094 -5.879 -24.859 1 98.81 78 ALA B C 1
ATOM 4238 O O . ALA B 1 78 ? -13.953 -6.348 -24.859 1 98.81 78 ALA B O 1
ATOM 4239 N N . ARG B 1 79 ? -15.406 -4.617 -25.328 1 98.56 79 ARG B N 1
ATOM 4240 C CA . ARG B 1 79 ? -14.383 -3.801 -25.953 1 98.56 79 ARG B CA 1
ATOM 4241 C C . ARG B 1 79 ? -14.297 -2.422 -25.312 1 98.56 79 ARG B C 1
ATOM 4243 O O . ARG B 1 79 ? -13.453 -1.604 -25.688 1 98.56 79 ARG B O 1
ATOM 4250 N N . SER B 1 80 ? -15.18 -2.191 -24.344 1 98.62 80 SER B N 1
ATOM 4251 C CA . SER B 1 80 ? -15.164 -0.892 -23.688 1 98.62 80 SER B CA 1
ATOM 4252 C C . SER B 1 80 ? -15.773 -0.976 -22.281 1 98.62 80 SER B C 1
ATOM 4254 O O . SER B 1 80 ? -16.469 -1.941 -21.969 1 98.62 80 SER B O 1
ATOM 4256 N N . THR B 1 81 ? -15.445 0.028 -21.516 1 98.75 81 THR B N 1
ATOM 4257 C CA . THR B 1 81 ? -16 0.131 -20.172 1 98.75 81 THR B CA 1
ATOM 4258 C C . THR B 1 81 ? -17.516 0.22 -20.219 1 98.75 81 THR B C 1
ATOM 4260 O O . THR B 1 81 ? -18.203 -0.398 -19.406 1 98.75 81 THR B O 1
ATOM 4263 N N . GLU B 1 82 ? -18.062 0.938 -21.156 1 98.56 82 GLU B N 1
ATOM 4264 C CA . GLU B 1 82 ? -19.5 1.099 -21.312 1 98.56 82 GLU B CA 1
ATOM 4265 C C . GLU B 1 82 ? -20.172 -0.235 -21.625 1 98.56 82 GLU B C 1
ATOM 4267 O O . GLU B 1 82 ? -21.266 -0.523 -21.125 1 98.56 82 GLU B O 1
ATOM 4272 N N . GLU B 1 83 ? -19.516 -1.019 -22.453 1 98.75 83 GLU B N 1
ATOM 4273 C CA . GLU B 1 83 ? -20.062 -2.336 -22.766 1 98.75 83 GLU B CA 1
ATOM 4274 C C . GLU B 1 83 ? -20.062 -3.238 -21.547 1 98.75 83 GLU B C 1
ATOM 4276 O O . GLU B 1 83 ? -21.031 -3.975 -21.312 1 98.75 83 GLU B O 1
ATOM 4281 N N . VAL B 1 84 ? -18.953 -3.225 -20.781 1 98.94 84 VAL B N 1
ATOM 4282 C CA . VAL B 1 84 ? -18.906 -4.008 -19.547 1 98.94 84 VAL B CA 1
ATOM 4283 C C . VAL B 1 84 ? -20.062 -3.602 -18.641 1 98.94 84 VAL B C 1
ATOM 4285 O O . VAL B 1 84 ? -20.75 -4.457 -18.078 1 98.94 84 VAL B O 1
ATOM 4288 N N . ALA B 1 85 ? -20.234 -2.307 -18.5 1 98.88 85 ALA B N 1
ATOM 4289 C CA . ALA B 1 85 ? -21.312 -1.795 -17.656 1 98.88 85 ALA B CA 1
ATOM 4290 C C . ALA B 1 85 ? -22.672 -2.295 -18.141 1 98.88 85 ALA B C 1
ATOM 4292 O O . ALA B 1 85 ? -23.531 -2.693 -17.344 1 98.88 85 ALA B O 1
ATOM 4293 N N . ALA B 1 86 ? -22.906 -2.275 -19.438 1 98.88 86 ALA B N 1
ATOM 4294 C CA . ALA B 1 86 ? -24.156 -2.732 -20.016 1 98.88 86 ALA B CA 1
ATOM 4295 C C . ALA B 1 86 ? -24.375 -4.219 -19.75 1 98.88 86 ALA B C 1
ATOM 4297 O O . ALA B 1 86 ? -25.484 -4.648 -19.438 1 98.88 86 ALA B O 1
ATOM 4298 N N . ILE B 1 87 ? -23.344 -5.012 -19.938 1 98.94 87 ILE B N 1
ATOM 4299 C CA . ILE B 1 87 ? -23.438 -6.449 -19.703 1 98.94 87 ILE B CA 1
ATOM 4300 C C . ILE B 1 87 ? -23.766 -6.711 -18.234 1 98.94 87 ILE B C 1
ATOM 4302 O O . ILE B 1 87 ? -24.656 -7.508 -17.938 1 98.94 87 ILE B O 1
ATOM 4306 N N . VAL B 1 88 ? -23.078 -6.027 -17.312 1 98.94 88 VAL B N 1
ATOM 4307 C CA . VAL B 1 88 ? -23.297 -6.219 -15.883 1 98.94 88 VAL B CA 1
ATOM 4308 C C . VAL B 1 88 ? -24.734 -5.84 -15.531 1 98.94 88 VAL B C 1
ATOM 4310 O O . VAL B 1 88 ? -25.406 -6.555 -14.781 1 98.94 88 VAL B O 1
ATOM 4313 N N . THR B 1 89 ? -25.156 -4.719 -16.062 1 98.81 89 THR B N 1
ATOM 4314 C CA . THR B 1 89 ? -26.531 -4.27 -15.805 1 98.81 89 THR B CA 1
ATOM 4315 C C . THR B 1 89 ? -27.531 -5.332 -16.219 1 98.81 89 THR B C 1
ATOM 4317 O O . THR B 1 89 ? -28.469 -5.633 -15.484 1 98.81 89 THR B O 1
ATOM 4320 N N . ALA B 1 90 ? -27.344 -5.871 -17.391 1 98.75 90 ALA B N 1
ATOM 4321 C CA . ALA B 1 90 ? -28.25 -6.906 -17.891 1 98.75 90 ALA B CA 1
ATOM 4322 C C . ALA B 1 90 ? -28.219 -8.141 -17 1 98.75 90 ALA B C 1
ATOM 4324 O O . ALA B 1 90 ? -29.281 -8.703 -16.672 1 98.75 90 ALA B O 1
ATOM 4325 N N . CYS B 1 91 ? -27.047 -8.609 -16.609 1 98.81 91 CYS B N 1
ATOM 4326 C CA . CYS B 1 91 ? -26.922 -9.781 -15.742 1 98.81 91 CYS B CA 1
ATOM 4327 C C . CYS B 1 91 ? -27.547 -9.523 -14.375 1 98.81 91 CYS B C 1
ATOM 4329 O O . CYS B 1 91 ? -28.219 -10.391 -13.82 1 98.81 91 CYS B O 1
ATOM 4331 N N . ALA B 1 92 ? -27.297 -8.344 -13.844 1 98.69 92 ALA B N 1
ATOM 4332 C CA . ALA B 1 92 ? -27.828 -7.977 -12.531 1 98.69 92 ALA B CA 1
ATOM 4333 C C . ALA B 1 92 ? -29.344 -8.023 -12.516 1 98.69 92 ALA B C 1
ATOM 4335 O O . ALA B 1 92 ? -29.953 -8.453 -11.531 1 98.69 92 ALA B O 1
ATOM 4336 N N . ALA B 1 93 ? -29.969 -7.57 -13.57 1 98.19 93 ALA B N 1
ATOM 4337 C CA . ALA B 1 93 ? -31.422 -7.559 -13.672 1 98.19 93 ALA B CA 1
ATOM 4338 C C . ALA B 1 93 ? -31.984 -8.961 -13.516 1 98.19 93 ALA B C 1
ATOM 4340 O O . ALA B 1 93 ? -33.125 -9.133 -13.078 1 98.19 93 ALA B O 1
ATOM 4341 N N . HIS B 1 94 ? -31.203 -9.984 -13.836 1 97.75 94 HIS B N 1
ATOM 4342 C CA . HIS B 1 94 ? -31.656 -11.367 -13.766 1 97.75 94 HIS B CA 1
ATOM 4343 C C . HIS B 1 94 ? -30.906 -12.141 -1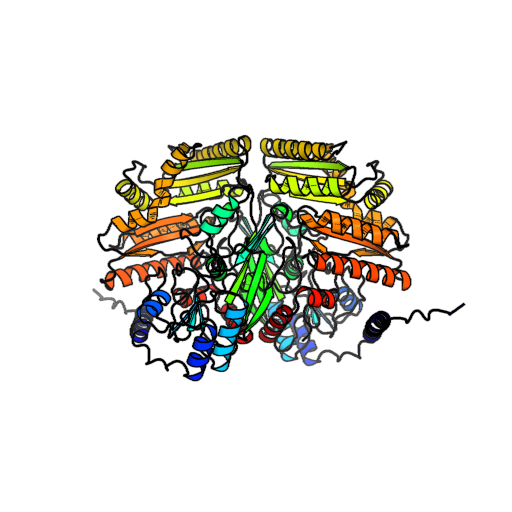2.688 1 97.75 94 HIS B C 1
ATOM 4345 O O . HIS B 1 94 ? -31.047 -13.359 -12.586 1 97.75 94 HIS B O 1
ATOM 4351 N N . LYS B 1 95 ? -30.047 -11.438 -11.922 1 97.88 95 LYS B N 1
ATOM 4352 C CA . LYS B 1 95 ? -29.25 -12.016 -10.844 1 97.88 95 LYS B CA 1
ATOM 4353 C C . LYS B 1 95 ? -28.391 -13.172 -11.352 1 97.88 95 LYS B C 1
ATOM 4355 O O . LYS B 1 95 ? -28.328 -14.227 -10.719 1 97.88 95 LYS B O 1
ATOM 4360 N N . VAL B 1 96 ? -27.859 -13.023 -12.539 1 98.44 96 VAL B N 1
ATOM 4361 C CA . VAL B 1 96 ? -27 -14.023 -13.156 1 98.44 96 VAL B CA 1
ATOM 4362 C C . VAL B 1 96 ? -25.547 -13.766 -12.766 1 98.44 96 VAL B C 1
ATOM 4364 O O . VAL B 1 96 ? -25.047 -12.641 -12.867 1 98.44 96 VAL B O 1
ATOM 4367 N N . PRO B 1 97 ? -24.812 -14.797 -12.344 1 98.44 97 PRO B N 1
ATOM 4368 C CA . PRO B 1 97 ? -23.406 -14.648 -11.969 1 98.44 97 PRO B CA 1
ATOM 4369 C C . PRO B 1 97 ? -22.547 -14.133 -13.117 1 98.44 97 PRO B C 1
ATOM 4371 O O . PRO B 1 97 ? -22.812 -14.438 -14.281 1 98.44 97 PRO B O 1
ATOM 4374 N N . ILE B 1 98 ? -21.578 -13.391 -12.727 1 98.88 98 ILE B N 1
ATOM 4375 C CA . ILE B 1 98 ? -20.625 -12.82 -13.664 1 98.88 98 ILE B CA 1
ATOM 4376 C C . ILE B 1 98 ? -19.203 -13.273 -13.297 1 98.88 98 ILE B C 1
ATOM 4378 O O . ILE B 1 98 ? -18.828 -13.242 -12.125 1 98.88 98 ILE B O 1
ATOM 4382 N N . ILE B 1 99 ? -18.406 -13.711 -14.266 1 98.81 99 ILE B N 1
ATOM 4383 C CA . ILE B 1 99 ? -17.016 -14.102 -14.07 1 98.81 99 ILE B CA 1
ATOM 4384 C C . ILE B 1 99 ? -16.109 -13.242 -14.953 1 98.81 99 ILE B C 1
ATOM 4386 O O . ILE B 1 99 ? -15.992 -13.484 -16.156 1 98.81 99 ILE B O 1
ATOM 4390 N N . PRO B 1 100 ? -15.406 -12.266 -14.367 1 98.81 100 PRO B N 1
ATOM 4391 C CA . PRO B 1 100 ? -14.445 -11.5 -15.172 1 98.81 100 PRO B CA 1
ATOM 4392 C C . PRO B 1 100 ? -13.258 -12.344 -15.633 1 98.81 100 PRO B C 1
ATOM 4394 O O . PRO B 1 100 ? -12.805 -13.227 -14.898 1 98.81 100 PRO B O 1
ATOM 4397 N N . PHE B 1 101 ? -12.773 -12.055 -16.844 1 98.69 101 PHE B N 1
ATOM 4398 C CA . PHE B 1 101 ? -11.711 -12.836 -17.469 1 98.69 101 PHE B CA 1
ATOM 4399 C C . PHE B 1 101 ? -10.711 -11.93 -18.172 1 98.69 101 PHE B C 1
ATOM 4401 O O . PHE B 1 101 ? -11.094 -11.023 -18.906 1 98.69 101 PHE B O 1
ATOM 4408 N N . GLY B 1 102 ? -9.445 -12.086 -17.906 1 97.44 102 GLY B N 1
ATOM 4409 C CA . GLY B 1 102 ? -8.367 -11.422 -18.609 1 97.44 102 GLY B CA 1
ATOM 4410 C C . GLY B 1 102 ? -7.629 -12.336 -19.578 1 97.44 102 GLY B C 1
ATOM 4411 O O . GLY B 1 102 ? -8.094 -12.594 -20.688 1 97.44 102 GLY B O 1
ATOM 4412 N N . THR B 1 103 ? -6.527 -13 -19.047 1 96.62 103 THR B N 1
ATOM 4413 C CA . THR B 1 103 ? -5.754 -13.883 -19.906 1 96.62 103 THR B CA 1
ATOM 4414 C C . THR B 1 103 ? -5.801 -15.32 -19.406 1 96.62 103 THR B C 1
ATOM 4416 O O . THR B 1 103 ? -5.172 -16.203 -19.984 1 96.62 103 THR B O 1
ATOM 4419 N N . GLY B 1 104 ? -6.461 -15.57 -18.328 1 94.81 104 GLY B N 1
ATOM 4420 C CA . GLY B 1 104 ? -6.699 -16.922 -17.844 1 94.81 104 GLY B CA 1
ATOM 4421 C C . GLY B 1 104 ? -5.461 -17.578 -17.266 1 94.81 104 GLY B C 1
ATOM 4422 O O . GLY B 1 104 ? -5.312 -18.797 -17.312 1 94.81 104 GLY B O 1
ATOM 4423 N N . THR B 1 105 ? -4.574 -16.797 -16.625 1 92.69 105 THR B N 1
ATOM 4424 C CA . THR B 1 105 ? -3.299 -17.344 -16.172 1 92.69 105 THR B CA 1
ATOM 4425 C C . THR B 1 105 ? -3.326 -17.625 -14.68 1 92.69 105 THR B C 1
ATOM 4427 O O . THR B 1 105 ? -2.293 -17.922 -14.078 1 92.69 105 THR B O 1
ATOM 4430 N N . SER B 1 106 ? -4.52 -17.5 -14.008 1 93.62 106 SER B N 1
ATOM 4431 C CA . SER B 1 106 ? -4.613 -17.688 -12.57 1 93.62 106 SER B CA 1
ATOM 4432 C C . SER B 1 106 ? -4.332 -19.141 -12.172 1 93.62 106 SER B C 1
ATOM 4434 O O . SER B 1 106 ? -4.281 -20.016 -13.031 1 93.62 106 SER B O 1
ATOM 4436 N N . LEU B 1 107 ? -4.145 -19.391 -10.836 1 92.62 107 LEU B N 1
ATOM 4437 C CA . LEU B 1 107 ? -3.594 -20.672 -10.43 1 92.62 107 LEU B CA 1
ATOM 4438 C C . LEU B 1 107 ? -4.457 -21.328 -9.352 1 92.62 107 LEU B C 1
ATOM 4440 O O . LEU B 1 107 ? -4.141 -22.422 -8.867 1 92.62 107 LEU B O 1
ATOM 4444 N N . GLU B 1 108 ? -5.535 -20.703 -8.984 1 95.19 108 GLU B N 1
ATOM 4445 C CA . GLU B 1 108 ? -6.289 -21.25 -7.859 1 95.19 108 GLU B CA 1
ATOM 4446 C C . GLU B 1 108 ? -7.777 -21.344 -8.18 1 95.19 108 GLU B C 1
ATOM 4448 O O . GLU B 1 108 ? -8.617 -21.219 -7.293 1 95.19 108 GLU B O 1
ATOM 4453 N N . GLY B 1 109 ? -8.094 -21.484 -9.477 1 94.88 109 GLY B N 1
ATOM 4454 C CA . GLY B 1 109 ? -9.484 -21.625 -9.883 1 94.88 109 GLY B CA 1
ATOM 4455 C C . GLY B 1 109 ? -10.242 -20.312 -9.828 1 94.88 109 GLY B C 1
ATOM 4456 O O . GLY B 1 109 ? -11.438 -20.297 -9.516 1 94.88 109 GLY B O 1
ATOM 4457 N N . HIS B 1 110 ? -9.617 -19.234 -10.156 1 96.88 110 HIS B N 1
ATOM 4458 C CA . HIS B 1 110 ? -10.18 -17.891 -10.055 1 96.88 110 HIS B CA 1
ATOM 4459 C C . HIS B 1 110 ? -11.312 -17.688 -11.055 1 96.88 110 HIS B C 1
ATOM 4461 O O . HIS B 1 110 ? -12.227 -16.891 -10.812 1 96.88 110 HIS B O 1
ATOM 4467 N N . ILE B 1 111 ? -11.242 -18.391 -12.242 1 97.25 111 ILE B N 1
ATOM 4468 C CA . ILE B 1 111 ? -12.172 -18.062 -13.305 1 97.25 111 ILE B CA 1
ATOM 4469 C C . ILE B 1 111 ? -13.188 -19.188 -13.484 1 97.25 111 ILE B C 1
ATOM 4471 O O . ILE B 1 111 ? -13.953 -19.203 -14.445 1 97.25 111 ILE B O 1
ATOM 4475 N N . ALA B 1 112 ? -13.125 -20.234 -12.586 1 96.62 112 ALA B N 1
ATOM 4476 C CA . ALA B 1 112 ? -14.117 -21.297 -12.625 1 96.62 112 ALA B CA 1
ATOM 4477 C C . ALA B 1 112 ? -15.523 -20.75 -12.406 1 96.62 112 ALA B C 1
ATOM 4479 O O . ALA B 1 112 ? -15.766 -20 -11.453 1 96.62 112 ALA B O 1
ATOM 4480 N N . ALA B 1 113 ? -16.422 -21.094 -13.289 1 97.38 113 ALA B N 1
ATOM 4481 C CA . ALA B 1 113 ? -17.797 -20.656 -13.125 1 97.38 113 ALA B CA 1
ATOM 4482 C C . ALA B 1 113 ? -18.578 -21.609 -12.219 1 97.38 113 ALA B C 1
ATOM 4484 O O . ALA B 1 113 ? -19.469 -22.328 -12.672 1 97.38 113 ALA B O 1
ATOM 4485 N N . LEU B 1 114 ? -18.359 -21.484 -10.953 1 96 114 LEU B N 1
ATOM 4486 C CA . LEU B 1 114 ? -18.859 -22.438 -9.961 1 96 114 LEU B CA 1
ATOM 4487 C C . LEU B 1 114 ? -20.391 -22.438 -9.961 1 96 114 LEU B C 1
ATOM 4489 O O . LEU B 1 114 ? -21 -23.453 -9.633 1 96 114 LEU B O 1
ATOM 4493 N N . ARG B 1 115 ? -21.016 -21.344 -10.367 1 95.62 115 ARG B N 1
ATOM 4494 C CA . ARG B 1 115 ? -22.469 -21.219 -10.398 1 95.62 115 ARG B CA 1
ATOM 4495 C C . ARG B 1 115 ? -22.969 -20.875 -11.805 1 95.62 115 ARG B C 1
ATOM 4497 O O . ARG B 1 115 ? -24.031 -20.297 -11.961 1 95.62 115 ARG B O 1
ATOM 4504 N N . GLY B 1 116 ? -22.156 -21.172 -12.758 1 97.06 116 GLY B N 1
ATOM 4505 C CA . GLY B 1 116 ? -22.469 -20.781 -14.117 1 97.06 116 GLY B CA 1
ATOM 4506 C C . GLY B 1 116 ? -22.406 -19.281 -14.336 1 97.06 116 GLY B C 1
ATOM 4507 O O . GLY B 1 116 ? -21.547 -18.609 -13.773 1 97.06 116 GLY B O 1
ATOM 4508 N N . GLY B 1 117 ? -23.234 -18.859 -15.297 1 98.25 117 GLY B N 1
ATOM 4509 C CA . GLY B 1 117 ? -23.312 -17.422 -15.539 1 98.25 117 GLY B CA 1
ATOM 4510 C C . GLY B 1 117 ? -22.578 -16.984 -16.797 1 98.25 117 GLY B C 1
ATOM 4511 O O . GLY B 1 117 ? -22.375 -17.781 -17.703 1 98.25 117 GLY B O 1
ATOM 4512 N N . VAL B 1 118 ? -22.328 -15.672 -16.828 1 98.81 118 VAL B N 1
ATOM 4513 C CA . VAL B 1 118 ? -21.719 -15.062 -18 1 98.81 118 VAL B CA 1
ATOM 4514 C C . VAL B 1 118 ? -20.281 -14.641 -17.672 1 98.81 118 VAL B C 1
ATOM 4516 O O . VAL B 1 118 ? -20.047 -13.93 -16.703 1 98.81 118 VAL B O 1
ATOM 4519 N N . CYS B 1 119 ? -19.359 -15.188 -18.469 1 98.88 119 CYS B N 1
ATOM 4520 C CA . CYS B 1 119 ? -17.984 -14.695 -18.406 1 98.88 119 CYS B CA 1
ATOM 4521 C C . CYS B 1 119 ? -17.828 -13.414 -19.203 1 98.88 119 CYS B C 1
ATOM 4523 O O . CYS B 1 119 ? -18.266 -13.344 -20.359 1 98.88 119 CYS B O 1
ATOM 4525 N N . ILE B 1 120 ? -17.344 -12.383 -18.594 1 98.94 120 ILE B N 1
ATOM 4526 C CA . ILE B 1 120 ? -17 -11.164 -19.328 1 98.94 120 ILE B CA 1
ATOM 4527 C C . ILE B 1 120 ? -15.508 -11.156 -19.625 1 98.94 120 ILE B C 1
ATOM 4529 O O . ILE B 1 120 ? -14.68 -11.008 -18.734 1 98.94 120 ILE B O 1
ATOM 4533 N N . ASP B 1 121 ? -15.164 -11.328 -20.875 1 98.88 121 ASP B N 1
ATOM 4534 C CA . ASP B 1 121 ? -13.781 -11.32 -21.344 1 98.88 121 ASP B CA 1
ATOM 4535 C C . ASP B 1 121 ? -13.352 -9.914 -21.75 1 98.88 121 ASP B C 1
ATOM 4537 O O . ASP B 1 121 ? -13.906 -9.328 -22.672 1 98.88 121 ASP B O 1
ATOM 4541 N N . VAL B 1 122 ? -12.328 -9.383 -21.047 1 98.81 122 VAL B N 1
ATOM 4542 C CA . VAL B 1 122 ? -11.906 -8.016 -21.328 1 98.81 122 VAL B CA 1
ATOM 4543 C C . VAL B 1 122 ? -10.586 -8.023 -22.094 1 98.81 122 VAL B C 1
ATOM 4545 O O . VAL B 1 122 ? -9.914 -7 -22.203 1 98.81 122 VAL B O 1
ATOM 4548 N N . SER B 1 123 ? -10.148 -9.125 -22.672 1 98.25 123 SER B N 1
ATOM 4549 C CA . SER B 1 123 ? -8.859 -9.258 -23.344 1 98.25 123 SER B CA 1
ATOM 4550 C C . SER B 1 123 ? -8.758 -8.312 -24.531 1 98.25 123 SER B C 1
ATOM 4552 O O . SER B 1 123 ? -7.664 -7.875 -24.891 1 98.25 123 SER B O 1
ATOM 4554 N N . ALA B 1 124 ? -9.898 -7.93 -25.109 1 98.31 124 ALA B N 1
ATOM 4555 C CA . ALA B 1 124 ? -9.898 -7.043 -26.266 1 98.31 124 ALA B CA 1
ATOM 4556 C C . ALA B 1 124 ? -9.82 -5.578 -25.844 1 98.31 124 ALA B C 1
ATOM 4558 O O . ALA B 1 124 ? -9.609 -4.691 -26.672 1 98.31 124 ALA B O 1
ATOM 4559 N N . MET B 1 125 ? -10.023 -5.305 -24.594 1 98.75 125 MET B N 1
ATOM 4560 C CA . MET B 1 125 ? -9.789 -3.977 -24.031 1 98.75 125 MET B CA 1
ATOM 4561 C C . MET B 1 125 ? -8.305 -3.762 -23.75 1 98.75 125 MET B C 1
ATOM 4563 O O . MET B 1 125 ? -7.91 -3.658 -22.578 1 98.75 125 MET B O 1
ATOM 4567 N N . ASN B 1 126 ? -7.508 -3.594 -24.781 1 98.62 126 ASN B N 1
ATOM 4568 C CA . ASN B 1 126 ? -6.055 -3.652 -24.656 1 98.62 126 ASN B CA 1
ATOM 4569 C C . ASN B 1 126 ? -5.391 -2.377 -25.156 1 98.62 126 ASN B C 1
ATOM 4571 O O . ASN B 1 126 ? -4.316 -2.43 -25.766 1 98.62 126 ASN B O 1
ATOM 4575 N N . ALA B 1 127 ? -6.07 -1.271 -24.969 1 98.81 127 ALA B N 1
ATOM 4576 C CA . ALA B 1 127 ? -5.484 0.014 -25.344 1 98.81 127 ALA B CA 1
ATOM 4577 C C . ALA B 1 127 ? -4.66 0.595 -24.203 1 98.81 127 ALA B C 1
ATOM 4579 O O . ALA B 1 127 ? -5.055 0.508 -23.031 1 98.81 127 ALA B O 1
ATOM 4580 N N . ILE B 1 128 ? -3.512 1.111 -24.562 1 98.81 128 ILE B N 1
ATOM 4581 C CA . ILE B 1 128 ? -2.756 1.976 -23.656 1 98.81 128 ILE B CA 1
ATOM 4582 C C . ILE B 1 128 ? -3.262 3.412 -23.781 1 98.81 128 ILE B C 1
ATOM 4584 O O . ILE B 1 128 ? -3.01 4.086 -24.781 1 98.81 128 ILE B O 1
ATOM 4588 N N . LEU B 1 129 ? -3.957 3.916 -22.844 1 98.75 129 LEU B N 1
ATOM 4589 C CA . LEU B 1 129 ? -4.754 5.133 -22.953 1 98.75 129 LEU B CA 1
ATOM 4590 C C . LEU B 1 129 ? -3.873 6.371 -22.859 1 98.75 129 LEU B C 1
ATOM 4592 O O . LEU B 1 129 ? -4.023 7.309 -23.641 1 98.75 129 LEU B O 1
ATOM 4596 N N . GLU B 1 130 ? -2.945 6.422 -21.844 1 98.44 130 GLU B N 1
ATOM 4597 C CA . GLU B 1 130 ? -2.09 7.59 -21.656 1 98.44 130 GLU B CA 1
ATOM 4598 C C . GLU B 1 130 ? -0.836 7.238 -20.859 1 98.44 130 GLU B C 1
ATOM 4600 O O . GLU B 1 130 ? -0.924 6.66 -19.781 1 98.44 130 GLU B O 1
ATOM 4605 N N . VAL B 1 131 ? 0.296 7.555 -21.438 1 98.31 131 VAL B N 1
ATOM 4606 C CA . VAL B 1 131 ? 1.574 7.488 -20.734 1 98.31 131 VAL B CA 1
ATOM 4607 C C . VAL B 1 131 ? 2.014 8.891 -20.328 1 98.31 131 VAL B C 1
ATOM 4609 O O . VAL B 1 131 ? 2.029 9.812 -21.156 1 98.31 131 VAL B O 1
ATOM 4612 N N . ARG B 1 132 ? 2.301 9.086 -19.062 1 97.31 132 ARG B N 1
ATOM 4613 C CA . ARG B 1 132 ? 2.752 10.375 -18.547 1 97.31 132 ARG B CA 1
ATOM 4614 C C . ARG B 1 132 ? 4.145 10.258 -17.938 1 97.31 132 ARG B C 1
ATOM 4616 O O . ARG B 1 132 ? 4.285 10.109 -16.719 1 97.31 132 ARG B O 1
ATOM 4623 N N . PRO B 1 133 ? 5.172 10.414 -18.719 1 96 133 PRO B N 1
ATOM 4624 C CA . PRO B 1 133 ? 6.547 10.18 -18.266 1 96 133 PRO B CA 1
ATOM 4625 C C . PRO B 1 133 ? 6.957 11.109 -17.125 1 96 133 PRO B C 1
ATOM 4627 O O . PRO B 1 133 ? 7.637 10.672 -16.188 1 96 133 PRO B O 1
ATOM 4630 N N . ALA B 1 134 ? 6.52 12.336 -17.125 1 94.5 134 ALA B N 1
ATOM 4631 C CA . ALA B 1 134 ? 6.926 13.297 -16.109 1 94.5 134 ALA B CA 1
ATOM 4632 C C . ALA B 1 134 ? 6.383 12.906 -14.734 1 94.5 134 ALA B C 1
ATOM 4634 O O . ALA B 1 134 ? 6.988 13.219 -13.711 1 94.5 134 ALA B O 1
ATOM 4635 N N . ASP B 1 135 ? 5.242 12.227 -14.766 1 96.44 135 ASP B N 1
ATOM 4636 C CA . ASP B 1 135 ? 4.625 11.781 -13.516 1 96.44 135 ASP B CA 1
ATOM 4637 C C . ASP B 1 135 ? 4.941 10.312 -13.242 1 96.44 135 ASP B C 1
ATOM 4639 O O . ASP B 1 135 ? 4.566 9.781 -12.195 1 96.44 135 ASP B O 1
ATOM 4643 N N . MET B 1 136 ? 5.531 9.633 -14.219 1 96.19 136 MET B N 1
ATOM 4644 C CA . MET B 1 136 ? 5.922 8.234 -14.141 1 96.19 136 MET B CA 1
ATOM 4645 C C . MET B 1 136 ? 4.711 7.348 -13.852 1 96.19 136 MET B C 1
ATOM 4647 O O . MET B 1 136 ? 4.746 6.527 -12.93 1 96.19 136 MET B O 1
ATOM 4651 N N . ASP B 1 137 ? 3.66 7.539 -14.625 1 97.81 137 ASP B N 1
ATOM 4652 C CA . ASP B 1 137 ? 2.5 6.664 -14.508 1 97.81 137 ASP B CA 1
ATOM 4653 C C . ASP B 1 137 ? 1.835 6.449 -15.867 1 97.81 137 ASP B C 1
ATOM 4655 O O . ASP B 1 137 ? 2.191 7.105 -16.844 1 97.81 137 ASP B O 1
ATOM 4659 N N . VAL B 1 138 ? 1.003 5.477 -15.961 1 98.75 138 VAL B N 1
ATOM 4660 C CA . VAL B 1 138 ? 0.323 5.102 -17.203 1 98.75 138 VAL B CA 1
ATOM 4661 C C . VAL B 1 138 ? -1.087 4.605 -16.891 1 98.75 138 VAL B C 1
ATOM 4663 O O . VAL B 1 138 ? -1.32 4.004 -15.836 1 98.75 138 VAL B O 1
ATOM 4666 N N . THR B 1 139 ? -2.037 4.945 -17.656 1 98.81 139 THR B N 1
ATOM 4667 C CA . THR B 1 139 ? -3.375 4.367 -17.609 1 98.81 139 THR B CA 1
ATOM 4668 C C . THR B 1 139 ? -3.615 3.434 -18.781 1 98.81 139 THR B C 1
ATOM 4670 O O . THR B 1 139 ? -3.369 3.805 -19.938 1 98.81 139 THR B O 1
ATOM 4673 N N . VAL B 1 140 ? -4.051 2.275 -18.5 1 98.94 140 VAL B N 1
ATOM 4674 C CA . VAL B 1 140 ? -4.273 1.266 -19.531 1 98.94 140 VAL B CA 1
ATOM 4675 C C . VAL B 1 140 ? -5.633 0.603 -19.312 1 98.94 140 VAL B C 1
ATOM 4677 O O . VAL B 1 140 ? -6.188 0.647 -18.219 1 98.94 140 VAL B O 1
ATOM 4680 N N . GLN B 1 141 ? -6.152 0.037 -20.359 1 98.94 141 GLN B N 1
ATOM 4681 C CA . GLN B 1 141 ? -7.301 -0.853 -20.234 1 98.94 141 GLN B CA 1
ATOM 4682 C C . GLN B 1 141 ? -6.891 -2.186 -19.609 1 98.94 141 GLN B C 1
ATOM 4684 O O . GLN B 1 141 ? -5.73 -2.588 -19.703 1 98.94 141 GLN B O 1
ATOM 4689 N N . ALA B 1 142 ? -7.816 -2.875 -19.016 1 98.75 142 ALA B N 1
ATOM 4690 C CA . ALA B 1 142 ? -7.57 -4.02 -18.156 1 98.75 142 ALA B CA 1
ATOM 4691 C C . ALA B 1 142 ? -7.008 -5.199 -18.938 1 98.75 142 ALA B C 1
ATOM 4693 O O . ALA B 1 142 ? -6.348 -6.074 -18.375 1 98.75 142 ALA B O 1
ATOM 4694 N N . GLY B 1 143 ? -7.215 -5.297 -20.203 1 98.81 143 GLY B N 1
ATOM 4695 C CA . GLY B 1 143 ? -6.777 -6.426 -21.016 1 98.81 143 GLY B CA 1
ATOM 4696 C C . GLY B 1 143 ? -5.34 -6.309 -21.469 1 98.81 143 GLY B C 1
ATOM 4697 O O . GLY B 1 143 ? -4.773 -7.27 -22 1 98.81 143 GLY B O 1
ATOM 4698 N N . VAL B 1 144 ? -4.715 -5.129 -21.281 1 98.88 144 VAL B N 1
ATOM 4699 C CA . VAL B 1 144 ? -3.311 -4.957 -21.625 1 98.88 144 VAL B CA 1
ATOM 4700 C C . VAL B 1 144 ? -2.457 -5.945 -20.828 1 98.88 144 VAL B C 1
ATOM 4702 O O . VAL B 1 144 ? -2.678 -6.145 -19.641 1 98.88 144 VAL B O 1
ATOM 4705 N N . THR B 1 145 ? -1.516 -6.57 -21.516 1 98.56 145 THR B N 1
ATOM 4706 C CA . THR B 1 145 ? -0.647 -7.516 -20.812 1 98.56 145 THR B CA 1
ATOM 4707 C C . THR B 1 145 ? 0.642 -6.832 -20.359 1 98.56 145 THR B C 1
ATOM 4709 O O . THR B 1 145 ? 0.979 -5.75 -20.844 1 98.56 145 THR B O 1
ATOM 4712 N N . ARG B 1 146 ? 1.27 -7.434 -19.453 1 97.19 146 ARG B N 1
ATOM 4713 C CA . ARG B 1 146 ? 2.523 -6.914 -18.922 1 97.19 146 ARG B CA 1
ATOM 4714 C C . ARG B 1 146 ? 3.543 -6.699 -20.047 1 97.19 146 ARG B C 1
ATOM 4716 O O . ARG B 1 146 ? 4.152 -5.633 -20.141 1 97.19 146 ARG B O 1
ATOM 4723 N N . LYS B 1 147 ? 3.711 -7.668 -20.906 1 97.25 147 LYS B N 1
ATOM 4724 C CA . LYS B 1 147 ? 4.691 -7.574 -21.984 1 97.25 147 LYS B CA 1
ATOM 4725 C C . LYS B 1 147 ? 4.293 -6.504 -23 1 97.25 147 LYS B C 1
ATOM 4727 O O . LYS B 1 147 ? 5.148 -5.773 -23.5 1 97.25 147 LYS B O 1
ATOM 4732 N N . GLN B 1 148 ? 3.018 -6.43 -23.297 1 98.31 148 GLN B N 1
ATOM 4733 C CA . GLN B 1 148 ? 2.535 -5.391 -24.203 1 98.31 148 GLN B CA 1
ATOM 4734 C C . GLN B 1 148 ? 2.891 -4 -23.672 1 98.31 148 GLN B C 1
ATOM 4736 O O . GLN B 1 148 ? 3.377 -3.154 -24.422 1 98.31 148 GLN B O 1
ATOM 4741 N N . LEU B 1 149 ? 2.635 -3.771 -22.406 1 98.69 149 LEU B N 1
ATOM 4742 C CA . LEU B 1 149 ? 2.92 -2.469 -21.828 1 98.69 149 LEU B CA 1
ATOM 4743 C C . LEU B 1 149 ? 4.406 -2.143 -21.922 1 98.69 149 LEU B C 1
ATOM 4745 O O . LEU B 1 149 ? 4.781 -1.058 -22.375 1 98.69 149 LEU B O 1
ATOM 4749 N N . ASN B 1 150 ? 5.266 -3.053 -21.578 1 97.69 150 ASN B N 1
ATOM 4750 C CA . ASN B 1 150 ? 6.699 -2.77 -21.547 1 97.69 150 ASN B CA 1
ATOM 4751 C C . ASN B 1 150 ? 7.266 -2.609 -22.953 1 97.69 150 ASN B C 1
ATOM 4753 O O . ASN B 1 150 ? 8.211 -1.844 -23.172 1 97.69 150 ASN B O 1
ATOM 4757 N N . ALA B 1 151 ? 6.73 -3.32 -23.875 1 97.88 151 ALA B N 1
ATOM 4758 C CA . ALA B 1 151 ? 7.117 -3.086 -25.266 1 97.88 151 ALA B CA 1
ATOM 4759 C C . ALA B 1 151 ? 6.785 -1.659 -25.703 1 97.88 151 ALA B C 1
ATOM 4761 O O . ALA B 1 151 ? 7.574 -1.01 -26.391 1 97.88 151 ALA B O 1
ATOM 4762 N N . HIS B 1 152 ? 5.637 -1.2 -25.266 1 98.19 152 HIS B N 1
ATOM 4763 C CA . HIS B 1 152 ? 5.184 0.145 -25.609 1 98.19 152 HIS B CA 1
ATOM 4764 C C . HIS B 1 152 ? 6.055 1.203 -24.938 1 98.19 152 HIS B C 1
ATOM 4766 O O . HIS B 1 152 ? 6.285 2.273 -25.5 1 98.19 152 HIS B O 1
ATOM 4772 N N . LEU B 1 153 ? 6.574 0.883 -23.766 1 97.94 153 LEU B N 1
ATOM 4773 C CA . LEU B 1 153 ? 7.293 1.852 -22.938 1 97.94 153 LEU B CA 1
ATOM 4774 C C . LEU B 1 153 ? 8.766 1.915 -23.328 1 97.94 153 LEU B C 1
ATOM 4776 O O . LEU B 1 153 ? 9.516 2.754 -22.828 1 97.94 153 LEU B O 1
ATOM 4780 N N . ARG B 1 154 ? 9.273 1.194 -24.219 1 93.19 154 ARG B N 1
ATOM 4781 C CA . ARG B 1 154 ? 10.688 0.971 -24.516 1 93.19 154 ARG B CA 1
ATOM 4782 C C . ARG B 1 154 ? 11.398 2.287 -24.797 1 93.19 154 ARG B C 1
ATOM 4784 O O . ARG B 1 154 ? 12.547 2.479 -24.391 1 93.19 154 ARG B O 1
ATOM 4791 N N . ASP B 1 155 ? 10.742 3.236 -25.438 1 93.44 155 ASP B N 1
ATOM 4792 C CA . ASP B 1 155 ? 11.406 4.461 -25.891 1 93.44 155 ASP B CA 1
ATOM 4793 C C . ASP B 1 155 ? 11.227 5.582 -24.875 1 93.44 155 ASP B C 1
ATOM 4795 O O . ASP B 1 155 ? 11.695 6.699 -25.078 1 93.44 155 ASP B O 1
ATOM 4799 N N . THR B 1 156 ? 10.625 5.293 -23.719 1 93.56 156 THR B N 1
ATOM 4800 C CA . THR B 1 156 ? 10.32 6.344 -22.75 1 93.56 156 THR B CA 1
ATOM 4801 C C . THR B 1 156 ? 11.383 6.391 -21.656 1 93.56 156 THR B C 1
ATOM 4803 O O . THR B 1 156 ? 11.453 7.355 -20.891 1 93.56 156 THR B O 1
ATOM 4806 N N . GLY B 1 157 ? 12.188 5.371 -21.531 1 93.69 157 GLY B N 1
ATOM 4807 C CA . GLY B 1 157 ? 13.109 5.262 -20.422 1 93.69 157 GLY B CA 1
ATOM 4808 C C . GLY B 1 157 ? 12.461 4.762 -19.141 1 93.69 157 GLY B C 1
ATOM 4809 O O . GLY B 1 157 ? 13.094 4.711 -18.094 1 93.69 157 GLY B O 1
ATOM 4810 N N . LEU B 1 158 ? 11.164 4.387 -19.25 1 96.62 158 LEU B N 1
ATOM 4811 C CA . LEU B 1 158 ? 10.406 3.877 -18.109 1 96.62 158 LEU B CA 1
ATOM 4812 C C . LEU B 1 158 ? 10 2.424 -18.328 1 96.62 158 LEU B C 1
ATOM 4814 O O . LEU B 1 158 ? 10.008 1.941 -19.469 1 96.62 158 LEU B O 1
ATOM 4818 N N . PHE B 1 159 ? 9.703 1.726 -17.266 1 96.5 159 PHE B N 1
ATOM 4819 C CA . PHE B 1 159 ? 9.211 0.357 -17.359 1 96.5 159 PHE B CA 1
ATOM 4820 C C . PHE B 1 159 ? 8.273 0.035 -16.203 1 96.5 159 PHE B C 1
ATOM 4822 O O . PHE B 1 159 ? 8.242 0.754 -15.203 1 96.5 159 PHE B O 1
ATOM 4829 N N . PHE B 1 160 ? 7.391 -0.932 -16.438 1 98.12 160 PHE B N 1
ATOM 4830 C CA . PHE B 1 160 ? 6.582 -1.536 -15.391 1 98.12 160 PHE B CA 1
ATOM 4831 C C . PHE B 1 160 ? 7.266 -2.777 -14.828 1 98.12 160 PHE B C 1
ATOM 4833 O O . PHE B 1 160 ? 7.516 -3.738 -15.562 1 98.12 160 PHE B O 1
ATOM 4840 N N . PRO B 1 161 ? 7.473 -2.844 -13.438 1 96.5 161 PRO B N 1
ATOM 4841 C CA . PRO B 1 161 ? 8.469 -3.791 -12.93 1 96.5 161 PRO B CA 1
ATOM 4842 C C . PRO B 1 161 ? 7.844 -5.105 -12.461 1 96.5 161 PRO B C 1
ATOM 4844 O O . PRO B 1 161 ? 8.562 -6.074 -12.195 1 96.5 161 PRO B O 1
ATOM 4847 N N . ILE B 1 162 ? 6.57 -5.238 -12.289 1 95.94 162 ILE B N 1
ATOM 4848 C CA . ILE B 1 162 ? 5.988 -6.441 -11.703 1 95.94 162 ILE B CA 1
ATOM 4849 C C . ILE B 1 162 ? 5.961 -7.559 -12.742 1 95.94 162 ILE B C 1
ATOM 4851 O O . ILE B 1 162 ? 5.445 -7.379 -13.844 1 95.94 162 ILE B O 1
ATOM 4855 N N . ASP B 1 163 ? 6.52 -8.719 -12.328 1 89.5 163 ASP B N 1
ATOM 4856 C CA . ASP B 1 163 ? 6.691 -9.836 -13.258 1 89.5 163 ASP B CA 1
ATOM 4857 C C . ASP B 1 163 ? 6.238 -11.148 -12.625 1 89.5 163 ASP B C 1
ATOM 4859 O O . ASP B 1 163 ? 7.055 -11.891 -12.078 1 89.5 163 ASP B O 1
ATOM 4863 N N . PRO B 1 164 ? 4.969 -11.57 -12.695 1 87.81 164 PRO B N 1
ATOM 4864 C CA . PRO B 1 164 ? 4.48 -12.82 -12.109 1 87.81 164 PRO B CA 1
ATOM 4865 C C . PRO B 1 164 ? 4.93 -14.055 -12.883 1 87.81 164 PRO B C 1
ATOM 4867 O O . PRO B 1 164 ? 4.664 -15.188 -12.469 1 87.81 164 PRO B O 1
ATOM 4870 N N . GLY B 1 165 ? 5.625 -14.141 -13.867 1 82.12 165 GLY B N 1
ATOM 4871 C CA . GLY B 1 165 ? 6.102 -15.266 -14.656 1 82.12 165 GLY B CA 1
ATOM 4872 C C . GLY B 1 165 ? 5.301 -15.484 -15.922 1 82.12 165 GLY B C 1
ATOM 4873 O O . GLY B 1 165 ? 5.852 -15.891 -16.953 1 82.12 165 GLY B O 1
ATOM 4874 N N . ALA B 1 166 ? 4.02 -15.25 -15.867 1 86.62 166 ALA B N 1
ATOM 4875 C CA . ALA B 1 166 ? 3.162 -15.328 -17.047 1 86.62 166 ALA B CA 1
ATOM 4876 C C . ALA B 1 166 ? 2.955 -13.953 -17.672 1 86.62 166 ALA B C 1
ATOM 4878 O O . ALA B 1 166 ? 3.139 -12.93 -17 1 86.62 166 ALA B O 1
ATOM 4879 N N . ASP B 1 167 ? 2.672 -13.953 -18.969 1 94.19 167 ASP B N 1
ATOM 4880 C CA . ASP B 1 167 ? 2.24 -12.695 -19.562 1 94.19 167 ASP B CA 1
ATOM 4881 C C . ASP B 1 167 ? 0.765 -12.43 -19.281 1 94.19 167 ASP B C 1
ATOM 4883 O O . ASP B 1 167 ? -0.065 -12.438 -20.188 1 94.19 167 ASP B O 1
ATOM 4887 N N . ALA B 1 168 ? 0.472 -12.094 -18.078 1 96.94 168 ALA B N 1
ATOM 4888 C CA . ALA B 1 168 ? -0.878 -11.875 -17.562 1 96.94 168 ALA B CA 1
ATOM 4889 C C . ALA B 1 168 ? -1.39 -10.484 -17.938 1 96.94 168 ALA B C 1
ATOM 4891 O O . ALA B 1 168 ? -0.602 -9.594 -18.266 1 96.94 168 ALA B O 1
ATOM 4892 N N . SER B 1 169 ? -2.684 -10.359 -18.031 1 98.5 169 SER B N 1
ATOM 4893 C CA . SER B 1 169 ? -3.273 -9.031 -18.203 1 98.5 169 SER B CA 1
ATOM 4894 C C . SER B 1 169 ? -3.123 -8.188 -16.938 1 98.5 169 SER B C 1
ATOM 4896 O O . SER B 1 169 ? -3.137 -8.719 -15.828 1 98.5 169 SER B O 1
ATOM 4898 N N . LEU B 1 170 ? -2.99 -6.918 -17.125 1 98.81 170 LEU B N 1
ATOM 4899 C CA . LEU B 1 170 ? -2.797 -6.016 -16 1 98.81 170 LEU B CA 1
ATOM 4900 C C . LEU B 1 170 ? -4.047 -5.961 -15.133 1 98.81 170 LEU B C 1
ATOM 4902 O O . LEU B 1 170 ? -3.949 -5.805 -13.914 1 98.81 170 LEU B O 1
ATOM 4906 N N . GLY B 1 171 ? -5.246 -6.109 -15.719 1 98.81 171 GLY B N 1
ATOM 4907 C CA . GLY B 1 171 ? -6.453 -6.266 -14.922 1 98.81 171 GLY B CA 1
ATOM 4908 C C . GLY B 1 171 ? -6.426 -7.5 -14.039 1 98.81 171 GLY B C 1
ATOM 4909 O O . GLY B 1 171 ? -6.781 -7.438 -12.859 1 98.81 171 GLY B O 1
ATOM 4910 N N . GLY B 1 172 ? -6.02 -8.625 -14.633 1 98.44 172 GLY B N 1
ATOM 4911 C CA . GLY B 1 172 ? -5.898 -9.852 -13.867 1 98.44 172 GLY B CA 1
ATOM 4912 C C . GLY B 1 172 ? -4.859 -9.773 -12.766 1 98.44 172 GLY B C 1
ATOM 4913 O O . GLY B 1 172 ? -5.09 -10.242 -11.648 1 98.44 172 GLY B O 1
ATOM 4914 N N . MET B 1 173 ? -3.711 -9.164 -13.094 1 98.56 173 MET B N 1
ATOM 4915 C CA . MET B 1 173 ? -2.662 -8.969 -12.094 1 98.56 173 MET B CA 1
ATOM 4916 C C . MET B 1 173 ? -3.174 -8.141 -10.922 1 98.56 173 MET B C 1
ATOM 4918 O O . MET B 1 173 ? -2.861 -8.438 -9.766 1 98.56 173 MET B O 1
ATOM 4922 N N . THR B 1 174 ? -3.932 -7.098 -11.25 1 98.81 174 THR B N 1
ATOM 4923 C CA . THR B 1 174 ? -4.508 -6.254 -10.211 1 98.81 174 THR B CA 1
ATOM 4924 C C . THR B 1 174 ? -5.516 -7.039 -9.375 1 98.81 174 THR B C 1
ATOM 4926 O O . THR B 1 174 ? -5.445 -7.031 -8.148 1 98.81 174 THR B O 1
ATOM 4929 N N . ALA B 1 175 ? -6.383 -7.812 -10 1 98.56 175 ALA B N 1
ATOM 4930 C CA . ALA B 1 175 ? -7.453 -8.539 -9.32 1 98.56 175 ALA B CA 1
ATOM 4931 C C . ALA B 1 175 ? -6.883 -9.617 -8.398 1 98.56 175 ALA B C 1
ATOM 4933 O O . ALA B 1 175 ? -7.477 -9.938 -7.367 1 98.56 175 ALA B O 1
ATOM 4934 N N . THR B 1 176 ? -5.715 -10.109 -8.703 1 97.81 176 THR B N 1
ATOM 4935 C CA . THR B 1 176 ? -5.141 -11.188 -7.898 1 97.81 176 THR B CA 1
ATOM 4936 C C . THR B 1 176 ? -4.066 -10.648 -6.957 1 97.81 176 THR B C 1
ATOM 4938 O O . THR B 1 176 ? -3.443 -11.406 -6.219 1 97.81 176 THR B O 1
ATOM 4941 N N . ARG B 1 177 ? -3.828 -9.336 -7.004 1 98.06 177 ARG B N 1
ATOM 4942 C CA . ARG B 1 177 ? -2.73 -8.734 -6.25 1 98.06 177 ARG B CA 1
ATOM 4943 C C . ARG B 1 177 ? -1.415 -9.453 -6.539 1 98.06 177 ARG B C 1
ATOM 4945 O O . ARG B 1 177 ? -0.735 -9.906 -5.613 1 98.06 177 ARG B O 1
ATOM 4952 N N . ALA B 1 178 ? -1.095 -9.547 -7.77 1 97.56 178 ALA B N 1
ATOM 4953 C CA . ALA B 1 178 ? 0.063 -10.289 -8.258 1 97.56 178 ALA B CA 1
ATOM 4954 C C . ALA B 1 178 ? 1.366 -9.648 -7.793 1 97.56 178 ALA B C 1
ATOM 4956 O O . ALA B 1 178 ? 1.386 -8.469 -7.422 1 97.56 178 ALA B O 1
ATOM 4957 N N . SER B 1 179 ? 2.334 -10.469 -7.77 1 95.94 179 SER B N 1
ATOM 4958 C CA . SER B 1 179 ? 3.705 -10.039 -7.52 1 95.94 179 SER B CA 1
ATOM 4959 C C . SER B 1 179 ? 4.695 -10.812 -8.375 1 95.94 179 SER B C 1
ATOM 4961 O O . SER B 1 179 ? 4.34 -11.312 -9.445 1 95.94 179 SER B O 1
ATOM 4963 N N . GLY B 1 180 ? 5.914 -10.938 -7.934 1 91 180 GLY B N 1
ATOM 4964 C CA . GLY B 1 180 ? 6.949 -11.586 -8.719 1 91 180 GLY B CA 1
ATOM 4965 C C . GLY B 1 180 ? 8.352 -11.352 -8.18 1 91 180 GLY B C 1
ATOM 4966 O O . GLY B 1 180 ? 8.516 -11.016 -7.008 1 91 180 GLY B O 1
ATOM 4967 N N . THR B 1 181 ? 9.305 -11.523 -9.023 1 91.56 181 THR B N 1
ATOM 4968 C CA . THR B 1 181 ? 10.703 -11.586 -8.602 1 91.56 181 THR B CA 1
ATOM 4969 C C . THR B 1 181 ? 11.227 -10.195 -8.258 1 91.56 181 THR B C 1
ATOM 4971 O O . THR B 1 181 ? 12.148 -10.055 -7.449 1 91.56 181 THR B O 1
ATOM 4974 N N . ASN B 1 182 ? 10.602 -9.203 -8.773 1 93.75 182 ASN B N 1
ATOM 4975 C CA . ASN B 1 182 ? 11.102 -7.844 -8.578 1 93.75 182 ASN B CA 1
ATOM 4976 C C . ASN B 1 182 ? 10.43 -7.172 -7.383 1 93.75 182 ASN B C 1
ATOM 4978 O O . ASN B 1 182 ? 10.711 -6.008 -7.082 1 93.75 182 ASN B O 1
ATOM 4982 N N . ALA B 1 183 ? 9.602 -7.898 -6.672 1 93.62 183 ALA B N 1
ATOM 4983 C CA . ALA B 1 183 ? 8.781 -7.305 -5.617 1 93.62 183 ALA B CA 1
ATOM 4984 C C . ALA B 1 183 ? 9.656 -6.754 -4.492 1 93.62 183 ALA B C 1
ATOM 4986 O O . ALA B 1 183 ? 9.297 -5.773 -3.838 1 93.62 183 ALA B O 1
ATOM 4987 N N . VAL B 1 184 ? 10.812 -7.332 -4.309 1 93.94 184 VAL B N 1
ATOM 4988 C CA . VAL B 1 184 ? 11.68 -6.938 -3.205 1 93.94 184 VAL B CA 1
ATOM 4989 C C . VAL B 1 184 ? 12.07 -5.469 -3.35 1 93.94 184 VAL B C 1
ATOM 4991 O O . VAL B 1 184 ? 12.172 -4.746 -2.357 1 93.94 184 VAL B O 1
ATOM 4994 N N . ARG B 1 185 ? 12.195 -5.023 -4.551 1 94.62 185 ARG B N 1
ATOM 4995 C CA . ARG B 1 185 ? 12.625 -3.65 -4.793 1 94.62 185 ARG B CA 1
ATOM 4996 C C . ARG B 1 185 ? 11.445 -2.762 -5.164 1 94.62 185 ARG B C 1
ATOM 4998 O O . ARG B 1 185 ? 11.344 -1.627 -4.695 1 94.62 185 ARG B O 1
ATOM 5005 N N . TYR B 1 186 ? 10.57 -3.264 -5.973 1 95.88 186 TYR B N 1
ATOM 5006 C CA . TYR B 1 186 ? 9.594 -2.393 -6.625 1 95.88 186 TYR B CA 1
ATOM 5007 C C . TYR B 1 186 ? 8.203 -2.613 -6.055 1 95.88 186 TYR B C 1
ATOM 5009 O O . TYR B 1 186 ? 7.234 -1.984 -6.5 1 95.88 186 TYR B O 1
ATOM 5017 N N . GLY B 1 187 ? 8.055 -3.514 -5.102 1 95.56 187 GLY B N 1
ATOM 5018 C CA . GLY B 1 187 ? 6.746 -3.816 -4.539 1 95.56 187 GLY B CA 1
ATOM 5019 C C . GLY B 1 187 ? 5.918 -4.738 -5.41 1 95.56 187 GLY B C 1
ATOM 5020 O O . GLY B 1 187 ? 6.43 -5.32 -6.371 1 95.56 187 GLY B O 1
ATOM 5021 N N . THR B 1 188 ? 4.715 -4.977 -5.008 1 97.62 188 THR B N 1
ATOM 5022 C CA . THR B 1 188 ? 3.727 -5.793 -5.707 1 97.62 188 THR B CA 1
ATOM 5023 C C . THR B 1 188 ? 2.689 -4.91 -6.398 1 97.62 188 THR B C 1
ATOM 5025 O O . THR B 1 188 ? 2.873 -3.695 -6.508 1 97.62 188 THR B O 1
ATOM 5028 N N . MET B 1 189 ? 1.637 -5.523 -6.922 1 98.31 189 MET B N 1
ATOM 5029 C CA . MET B 1 189 ? 0.547 -4.727 -7.477 1 98.31 189 MET B CA 1
ATOM 5030 C C . MET B 1 189 ? -0.037 -3.791 -6.422 1 98.31 189 MET B C 1
ATOM 5032 O O . MET B 1 189 ? -0.482 -2.688 -6.742 1 98.31 189 MET B O 1
ATOM 5036 N N . ARG B 1 190 ? 0.014 -4.152 -5.168 1 97.25 190 ARG B N 1
ATOM 5037 C CA . ARG B 1 190 ? -0.503 -3.334 -4.074 1 97.25 190 ARG B CA 1
ATOM 5038 C C . ARG B 1 190 ? 0.139 -1.951 -4.074 1 97.25 190 ARG B C 1
ATOM 5040 O O . ARG B 1 190 ? -0.544 -0.944 -3.881 1 97.25 190 ARG B O 1
ATOM 5047 N N . GLU B 1 191 ? 1.42 -1.876 -4.328 1 96.44 191 GLU B N 1
ATOM 5048 C CA . GLU B 1 191 ? 2.154 -0.616 -4.258 1 96.44 191 GLU B CA 1
ATOM 5049 C C . GLU B 1 191 ? 2.121 0.119 -5.594 1 96.44 191 GLU B C 1
ATOM 5051 O O . GLU B 1 191 ? 2.318 1.335 -5.645 1 96.44 191 GLU B O 1
ATOM 5056 N N . ASN B 1 192 ? 1.827 -0.617 -6.688 1 97.94 192 ASN B N 1
ATOM 5057 C CA . ASN B 1 192 ? 2.068 -0.019 -7.996 1 97.94 192 ASN B CA 1
ATOM 5058 C C . ASN B 1 192 ? 0.764 0.367 -8.688 1 97.94 192 ASN B C 1
ATOM 5060 O O . ASN B 1 192 ? 0.779 1.016 -9.734 1 97.94 192 ASN B O 1
ATOM 5064 N N . VAL B 1 193 ? -0.371 -0.005 -8.133 1 98.62 193 VAL B N 1
ATOM 5065 C CA . VAL B 1 193 ? -1.653 0.452 -8.664 1 98.62 193 VAL B CA 1
ATOM 5066 C C . VAL B 1 193 ? -2.041 1.774 -8.008 1 98.62 193 VAL B C 1
ATOM 5068 O O . VAL B 1 193 ? -2.094 1.871 -6.777 1 98.62 193 VAL B O 1
ATOM 5071 N N . LEU B 1 194 ? -2.34 2.746 -8.852 1 98.12 194 LEU B N 1
ATOM 5072 C CA . LEU B 1 194 ? -2.668 4.07 -8.336 1 98.12 194 LEU B CA 1
ATOM 5073 C C . LEU B 1 194 ? -4.176 4.293 -8.328 1 98.12 194 LEU B C 1
ATOM 5075 O O . LEU B 1 194 ? -4.715 4.883 -7.391 1 98.12 194 LEU B O 1
ATOM 5079 N N . ALA B 1 195 ? -4.816 3.877 -9.383 1 98.38 195 ALA B N 1
ATOM 5080 C CA . ALA B 1 195 ? -6.246 4.133 -9.555 1 98.38 195 ALA B CA 1
ATOM 5081 C C . ALA B 1 195 ? -6.887 3.068 -10.445 1 98.38 195 ALA B C 1
ATOM 5083 O O . ALA B 1 195 ? -6.191 2.35 -11.164 1 98.38 195 ALA B O 1
ATOM 5084 N N . LEU B 1 196 ? -8.172 2.961 -10.344 1 98.75 196 LEU B N 1
ATOM 5085 C CA . LEU B 1 196 ? -8.93 1.994 -11.125 1 98.75 196 LEU B CA 1
ATOM 5086 C C . LEU B 1 196 ? -10.242 2.602 -11.625 1 98.75 196 LEU B C 1
ATOM 5088 O O . LEU B 1 196 ? -10.82 3.465 -10.961 1 98.75 196 LEU B O 1
ATOM 5092 N N . SER B 1 197 ? -10.656 2.178 -12.789 1 98.62 197 SER B N 1
ATOM 5093 C CA . SER B 1 197 ? -12.07 2.203 -13.164 1 98.62 197 SER B CA 1
ATOM 5094 C C . SER B 1 197 ? -12.719 0.836 -12.977 1 98.62 197 SER B C 1
ATOM 5096 O O . SER B 1 197 ? -12.203 -0.173 -13.461 1 98.62 197 SER B O 1
ATOM 5098 N N . VAL B 1 198 ? -13.766 0.844 -12.25 1 98.75 198 VAL B N 1
ATOM 5099 C CA . VAL B 1 198 ? -14.43 -0.428 -11.977 1 98.75 198 VAL B CA 1
ATOM 5100 C C . VAL B 1 198 ? -15.914 -0.322 -12.32 1 98.75 198 VAL B C 1
ATOM 5102 O O . VAL B 1 198 ? -16.5 0.765 -12.266 1 98.75 198 VAL B O 1
ATOM 5105 N N . VAL B 1 199 ? -16.5 -1.416 -12.766 1 98.88 199 VAL B N 1
ATOM 5106 C CA . VAL B 1 199 ? -17.953 -1.542 -12.914 1 98.88 199 VAL B CA 1
ATOM 5107 C C . VAL B 1 199 ? -18.531 -2.311 -11.727 1 98.88 199 VAL B C 1
ATOM 5109 O O . VAL B 1 199 ? -18.156 -3.455 -11.477 1 98.88 199 VAL B O 1
ATOM 5112 N N . THR B 1 200 ? -19.375 -1.678 -10.977 1 98.38 200 THR B N 1
ATOM 5113 C CA . THR B 1 200 ? -19.969 -2.268 -9.781 1 98.38 200 THR B CA 1
ATOM 5114 C C . THR B 1 200 ? -20.984 -3.344 -10.156 1 98.38 200 THR B C 1
ATOM 5116 O O . THR B 1 200 ? -21.375 -3.455 -11.32 1 98.38 200 THR B O 1
ATOM 5119 N N . PRO B 1 201 ? -21.438 -4.145 -9.18 1 98.38 201 PRO B N 1
ATOM 5120 C CA . PRO B 1 201 ? -22.406 -5.203 -9.453 1 98.38 201 PRO B CA 1
ATOM 5121 C C . PRO B 1 201 ? -23.734 -4.66 -9.992 1 98.38 201 PRO B C 1
ATOM 5123 O O . PRO B 1 201 ? -24.531 -5.414 -10.555 1 98.38 201 PRO B O 1
ATOM 5126 N N . GLU B 1 202 ? -23.922 -3.354 -9.836 1 97 202 GLU B N 1
ATOM 5127 C CA . GLU B 1 202 ? -25.141 -2.727 -10.352 1 97 202 GLU B CA 1
ATOM 5128 C C . GLU B 1 202 ? -24.922 -2.172 -11.758 1 97 202 GLU B C 1
ATOM 5130 O O . GLU B 1 202 ? -25.844 -1.614 -12.352 1 97 202 GLU B O 1
ATOM 5135 N N . GLY B 1 203 ? -23.781 -2.252 -12.258 1 98.25 203 GLY B N 1
ATOM 5136 C CA . GLY B 1 203 ? -23.5 -1.79 -13.609 1 98.25 203 GLY B CA 1
ATOM 5137 C C . GLY B 1 203 ? -23.031 -0.344 -13.656 1 98.25 203 GLY B C 1
ATOM 5138 O O . GLY B 1 203 ? -23.016 0.268 -14.727 1 98.25 203 GLY B O 1
ATOM 5139 N N . ARG B 1 204 ? -22.641 0.239 -12.562 1 97.94 204 ARG B N 1
ATOM 5140 C CA . ARG B 1 204 ? -22.156 1.614 -12.523 1 97.94 204 ARG B CA 1
ATOM 5141 C C . ARG B 1 204 ? -20.656 1.668 -12.719 1 97.94 204 ARG B C 1
ATOM 5143 O O . ARG B 1 204 ? -19.922 0.842 -12.172 1 97.94 204 ARG B O 1
ATOM 5150 N N . VAL B 1 205 ? -20.234 2.627 -13.531 1 98.25 205 VAL B N 1
ATOM 5151 C CA . VAL B 1 205 ? -18.797 2.869 -13.695 1 98.25 205 VAL B CA 1
ATOM 5152 C C . VAL B 1 205 ? -18.297 3.801 -12.594 1 98.25 205 VAL B C 1
ATOM 5154 O O . VAL B 1 205 ? -18.812 4.914 -12.43 1 98.25 205 VAL B O 1
ATOM 5157 N N . VAL B 1 206 ? -17.344 3.371 -11.844 1 97.94 206 VAL B N 1
ATOM 5158 C CA . VAL B 1 206 ? -16.828 4.145 -10.727 1 97.94 206 VAL B CA 1
ATOM 5159 C C . VAL B 1 206 ? -15.305 4.266 -10.852 1 97.94 206 VAL B C 1
ATOM 5161 O O . VAL B 1 206 ? -14.617 3.271 -11.094 1 97.94 206 VAL B O 1
ATOM 5164 N N . LYS B 1 207 ? -14.844 5.465 -10.703 1 97.12 207 LYS B N 1
ATOM 5165 C CA . LYS B 1 207 ? -13.398 5.695 -10.633 1 97.12 207 LYS B CA 1
ATOM 5166 C C . LYS B 1 207 ? -12.93 5.781 -9.18 1 97.12 207 LYS B C 1
ATOM 5168 O O . LYS B 1 207 ? -13.516 6.504 -8.375 1 97.12 207 LYS B O 1
ATOM 5173 N N . ILE B 1 208 ? -11.922 4.984 -8.844 1 97.12 208 ILE B N 1
ATOM 5174 C CA . ILE B 1 208 ? -11.414 5.008 -7.477 1 97.12 208 ILE B CA 1
ATOM 5175 C C . ILE B 1 208 ? -9.906 5.285 -7.492 1 97.12 208 ILE B C 1
ATOM 5177 O O . ILE B 1 208 ? -9.211 4.871 -8.422 1 97.12 208 ILE B O 1
ATOM 5181 N N . GLY B 1 209 ? -9.422 5.918 -6.434 1 95.44 209 GLY B N 1
ATOM 5182 C CA . GLY B 1 209 ? -8.039 6.375 -6.391 1 95.44 209 GLY B CA 1
ATOM 5183 C C . GLY B 1 209 ? -7.797 7.629 -7.211 1 95.44 209 GLY B C 1
ATOM 5184 O O . GLY B 1 209 ? -8.703 8.438 -7.391 1 95.44 209 GLY B O 1
ATOM 5185 N N . GLY B 1 210 ? -6.574 7.848 -7.578 1 95.12 210 GLY B N 1
ATOM 5186 C CA . GLY B 1 210 ? -6.148 9.016 -8.336 1 95.12 210 GLY B CA 1
ATOM 5187 C C . GLY B 1 210 ? -4.676 8.977 -8.711 1 95.12 210 GLY B C 1
ATOM 5188 O O . GLY B 1 210 ? -4.039 7.926 -8.641 1 95.12 210 GLY B O 1
ATOM 5189 N N . ARG B 1 211 ? -4.242 10.117 -9.156 1 96.38 211 ARG B N 1
ATOM 5190 C CA . ARG B 1 211 ? -2.889 10.156 -9.703 1 96.38 211 ARG B CA 1
ATOM 5191 C C . ARG B 1 211 ? -1.932 10.836 -8.727 1 96.38 211 ARG B C 1
ATOM 5193 O O . ARG B 1 211 ? -0.726 10.898 -8.977 1 96.38 211 ARG B O 1
ATOM 5200 N N . ALA B 1 212 ? -2.496 11.312 -7.586 1 95.69 212 ALA B N 1
ATOM 5201 C CA . ALA B 1 212 ? -1.62 11.867 -6.551 1 95.69 212 ALA B CA 1
ATOM 5202 C C . ALA B 1 212 ? -0.823 10.758 -5.863 1 95.69 212 ALA B C 1
ATOM 5204 O O . ALA B 1 212 ? -1.366 9.703 -5.547 1 95.69 212 ALA B O 1
ATOM 5205 N N . ARG B 1 213 ? 0.42 11.039 -5.594 1 93.62 213 ARG B N 1
ATOM 5206 C CA . ARG B 1 213 ? 1.291 10.031 -4.984 1 93.62 213 ARG B CA 1
ATOM 5207 C C . ARG B 1 213 ? 0.959 9.844 -3.51 1 93.62 213 ARG B C 1
ATOM 5209 O O . ARG B 1 213 ? 1.148 8.75 -2.961 1 93.62 213 ARG B O 1
ATOM 5216 N N . LYS B 1 214 ? 0.477 10.875 -2.908 1 94.31 214 LYS B N 1
ATOM 5217 C CA . LYS B 1 214 ? 0.009 10.852 -1.525 1 94.31 214 LYS B CA 1
ATOM 5218 C C . LYS B 1 214 ? -1.478 11.188 -1.442 1 94.31 214 LYS B C 1
ATOM 5220 O O . LYS B 1 214 ? -1.951 12.102 -2.117 1 94.31 214 LYS B O 1
ATOM 5225 N N . SER B 1 215 ? -2.115 10.391 -0.656 1 97 215 SER B N 1
ATOM 5226 C CA . SER B 1 215 ? -3.525 10.695 -0.431 1 97 215 SER B CA 1
ATOM 5227 C C . SER B 1 215 ? -4.02 10.086 0.877 1 97 215 SER B C 1
ATOM 5229 O O . SER B 1 215 ? -3.666 8.961 1.215 1 97 215 SER B O 1
ATOM 5231 N N . SER B 1 216 ? -4.656 10.867 1.624 1 97.81 216 SER B N 1
ATOM 5232 C CA . SER B 1 216 ? -5.379 10.398 2.805 1 97.81 216 SER B CA 1
ATOM 5233 C C . SER B 1 216 ? -6.863 10.734 2.715 1 97.81 216 SER B C 1
ATOM 5235 O O . SER B 1 216 ? -7.492 11.07 3.721 1 97.81 216 SER B O 1
ATOM 5237 N N . ALA B 1 217 ? -7.414 10.633 1.516 1 97.5 217 ALA B N 1
ATOM 5238 C CA . ALA B 1 217 ? -8.766 11.078 1.184 1 97.5 217 ALA B CA 1
ATOM 5239 C C . ALA B 1 217 ? -9.766 9.938 1.303 1 97.5 217 ALA B C 1
ATOM 5241 O O . ALA B 1 217 ? -10.227 9.398 0.293 1 97.5 217 ALA B O 1
ATOM 5242 N N . GLY B 1 218 ? -10.195 9.586 2.51 1 97.44 218 GLY B N 1
ATOM 5243 C CA . GLY B 1 218 ? -11.234 8.594 2.73 1 97.44 218 GLY B CA 1
ATOM 5244 C C . GLY B 1 218 ? -10.711 7.172 2.75 1 97.44 218 GLY B C 1
ATOM 5245 O O . GLY B 1 218 ? -9.516 6.949 2.924 1 97.44 218 GLY B O 1
ATOM 5246 N N . TYR B 1 219 ? -11.68 6.164 2.666 1 98.31 219 TYR B N 1
ATOM 5247 C CA . TYR B 1 219 ? -11.305 4.758 2.678 1 98.31 219 TYR B CA 1
ATOM 5248 C C . TYR B 1 219 ? -10.508 4.395 1.426 1 98.31 219 TYR B C 1
ATOM 5250 O O . TYR B 1 219 ? -10.789 4.902 0.338 1 98.31 219 TYR B O 1
ATOM 5258 N N . ASP B 1 220 ? -9.57 3.539 1.568 1 98 220 ASP B N 1
ATOM 5259 C CA . ASP B 1 220 ? -8.758 3.107 0.436 1 98 220 ASP B CA 1
ATOM 5260 C C . ASP B 1 220 ? -9.477 2.031 -0.376 1 98 220 ASP B C 1
ATOM 5262 O O . ASP B 1 220 ? -9.172 0.843 -0.246 1 98 220 ASP B O 1
ATOM 5266 N N . LEU B 1 221 ? -10.297 2.406 -1.286 1 98.5 221 LEU B N 1
ATOM 5267 C CA . LEU B 1 221 ? -11.055 1.473 -2.107 1 98.5 221 LEU B CA 1
ATOM 5268 C C . LEU B 1 221 ? -10.164 0.803 -3.145 1 98.5 221 LEU B C 1
ATOM 5270 O O . LEU B 1 221 ? -10.438 -0.317 -3.58 1 98.5 221 LEU B O 1
ATOM 5274 N N . THR B 1 222 ? -9.117 1.507 -3.562 1 98.44 222 THR B N 1
ATOM 5275 C CA . THR B 1 222 ? -8.211 0.936 -4.551 1 98.44 222 THR B CA 1
ATOM 5276 C C . THR B 1 222 ? -7.617 -0.375 -4.047 1 98.44 222 THR B C 1
ATOM 5278 O O . THR B 1 222 ? -7.672 -1.395 -4.734 1 98.44 222 THR B O 1
ATOM 5281 N N . ARG B 1 223 ? -7.125 -0.357 -2.812 1 98.38 223 ARG B N 1
ATOM 5282 C CA . ARG B 1 223 ? -6.512 -1.564 -2.271 1 98.38 223 ARG B CA 1
ATOM 5283 C C . ARG B 1 223 ? -7.566 -2.611 -1.93 1 98.38 223 ARG B C 1
ATOM 5285 O O . ARG B 1 223 ? -7.27 -3.807 -1.887 1 98.38 223 ARG B O 1
ATOM 5292 N N . LEU B 1 224 ? -8.773 -2.18 -1.707 1 98.5 224 LEU B N 1
ATOM 5293 C CA . LEU B 1 224 ? -9.859 -3.145 -1.537 1 98.5 224 LEU B CA 1
ATOM 5294 C C . LEU B 1 224 ? -10.078 -3.947 -2.816 1 98.5 224 LEU B C 1
ATOM 5296 O O . LEU B 1 224 ? -10.312 -5.156 -2.762 1 98.5 224 LEU B O 1
ATOM 5300 N N . PHE B 1 225 ? -9.938 -3.312 -3.961 1 98.75 225 PHE B N 1
ATOM 5301 C CA . PHE B 1 225 ? -10.164 -3.982 -5.238 1 98.75 225 PHE B CA 1
ATOM 5302 C C . PHE B 1 225 ? -8.922 -4.75 -5.672 1 98.75 225 PHE B C 1
ATOM 5304 O O . PHE B 1 225 ? -9.023 -5.777 -6.344 1 98.75 225 PHE B O 1
ATOM 5311 N N . VAL B 1 226 ? -7.73 -4.254 -5.32 1 98.75 226 VAL B N 1
ATOM 5312 C CA . VAL B 1 226 ? -6.504 -5 -5.582 1 98.75 226 VAL B CA 1
ATOM 5313 C C . VAL B 1 226 ? -6.492 -6.281 -4.758 1 98.75 226 VAL B C 1
ATOM 5315 O O . VAL B 1 226 ? -6.297 -6.242 -3.539 1 98.75 226 VAL B O 1
ATOM 5318 N N . GLY B 1 227 ? -6.703 -7.402 -5.398 1 98.44 227 GLY B N 1
ATOM 5319 C CA . GLY B 1 227 ? -6.797 -8.68 -4.707 1 98.44 227 GLY B CA 1
ATOM 5320 C C . GLY B 1 227 ? -8.227 -9.148 -4.512 1 98.44 227 GLY B C 1
ATOM 5321 O O . GLY B 1 227 ? -8.469 -10.148 -3.834 1 98.44 227 GLY B O 1
ATOM 5322 N N . SER B 1 228 ? -9.195 -8.523 -5.172 1 98.69 228 SER B N 1
ATOM 5323 C CA . SER B 1 228 ? -10.602 -8.867 -4.969 1 98.69 228 SER B CA 1
ATOM 5324 C C . SER B 1 228 ? -11.023 -10 -5.898 1 98.69 228 SER B C 1
ATOM 5326 O O . SER B 1 228 ? -12.102 -10.578 -5.723 1 98.69 228 SER B O 1
ATOM 5328 N N . GLU B 1 229 ? -10.242 -10.32 -6.934 1 98.62 229 GLU B N 1
ATOM 5329 C CA . GLU B 1 229 ? -10.406 -11.461 -7.832 1 98.62 229 GLU B CA 1
ATOM 5330 C C . GLU B 1 229 ? -11.75 -11.414 -8.547 1 98.62 229 GLU B C 1
ATOM 5332 O O . GLU B 1 229 ? -12.375 -12.453 -8.773 1 98.62 229 GLU B O 1
ATOM 5337 N N . GLY B 1 230 ? -12.266 -10.18 -8.773 1 98.69 230 GLY B N 1
ATOM 5338 C CA . GLY B 1 230 ? -13.516 -10.031 -9.516 1 98.69 230 GLY B CA 1
ATOM 5339 C C . GLY B 1 230 ? -14.742 -10.227 -8.656 1 98.69 230 GLY B C 1
ATOM 5340 O O . GLY B 1 230 ? -15.867 -10.25 -9.164 1 98.69 230 GLY B O 1
ATOM 5341 N N . THR B 1 231 ? -14.586 -10.359 -7.387 1 98.81 231 THR B N 1
ATOM 5342 C CA . THR B 1 231 ? -15.703 -10.688 -6.512 1 98.81 231 THR B CA 1
ATOM 5343 C C . THR B 1 231 ? -16.438 -9.414 -6.066 1 98.81 231 THR B C 1
ATOM 5345 O O . THR B 1 231 ? -17.516 -9.484 -5.496 1 98.81 231 THR B O 1
ATOM 5348 N N . LEU B 1 232 ? -15.852 -8.211 -6.363 1 98.75 232 LEU B N 1
ATOM 5349 C CA . LEU B 1 232 ? -16.484 -6.973 -5.926 1 98.75 232 LEU B CA 1
ATOM 5350 C C . LEU B 1 232 ? -16.906 -6.129 -7.125 1 98.75 232 LEU B C 1
ATOM 5352 O O . LEU B 1 232 ? -17.641 -5.152 -6.977 1 98.75 232 LEU B O 1
ATOM 5356 N N . GLY B 1 233 ? -16.453 -6.449 -8.266 1 98.75 233 GLY B N 1
ATOM 5357 C CA . GLY B 1 233 ? -16.703 -5.73 -9.508 1 98.75 233 GLY B CA 1
ATOM 5358 C C . GLY B 1 233 ? -15.719 -6.082 -10.609 1 98.75 233 GLY B C 1
ATOM 5359 O O . GLY B 1 233 ? -14.828 -6.906 -10.414 1 98.75 233 GLY B O 1
ATOM 5360 N N . VAL B 1 234 ? -15.914 -5.465 -11.773 1 98.94 234 VAL B N 1
ATOM 5361 C CA . VAL B 1 234 ? -15.047 -5.719 -12.922 1 98.94 234 VAL B CA 1
ATOM 5362 C C . VAL B 1 234 ? -14.102 -4.539 -13.125 1 98.94 234 VAL B C 1
ATOM 5364 O O . VAL B 1 234 ? -14.547 -3.398 -13.289 1 98.94 234 VAL B O 1
ATOM 5367 N N . ILE B 1 235 ? -12.828 -4.781 -13.102 1 98.94 235 ILE B N 1
ATOM 5368 C CA . ILE B 1 235 ? -11.828 -3.756 -13.383 1 98.94 235 ILE B CA 1
ATOM 5369 C C . ILE B 1 235 ? -11.719 -3.547 -14.898 1 98.94 235 ILE B C 1
ATOM 5371 O O . ILE B 1 235 ? -11.531 -4.504 -15.648 1 98.94 235 ILE B O 1
ATOM 5375 N N . THR B 1 236 ? -11.82 -2.262 -15.328 1 98.94 236 THR B N 1
ATOM 5376 C CA . THR B 1 236 ? -11.797 -2.025 -16.766 1 98.94 236 THR B CA 1
ATOM 5377 C C . THR B 1 236 ? -10.594 -1.179 -17.156 1 98.94 236 THR B C 1
ATOM 5379 O O . THR B 1 236 ? -10.125 -1.249 -18.297 1 98.94 236 THR B O 1
ATOM 5382 N N . GLU B 1 237 ? -10.125 -0.338 -16.234 1 98.88 237 GLU B N 1
ATOM 5383 C CA . GLU B 1 237 ? -8.906 0.441 -16.438 1 98.88 237 GLU B CA 1
ATOM 5384 C C . GLU B 1 237 ? -8.031 0.432 -15.195 1 98.88 237 GLU B C 1
ATOM 5386 O O . GLU B 1 237 ? -8.539 0.353 -14.07 1 98.88 237 GLU B O 1
ATOM 5391 N N . VAL B 1 238 ? -6.73 0.501 -15.438 1 98.88 238 VAL B N 1
ATOM 5392 C CA . VAL B 1 238 ? -5.746 0.499 -14.359 1 98.88 238 VAL B CA 1
ATOM 5393 C C . VAL B 1 238 ? -4.727 1.611 -14.594 1 98.88 238 VAL B C 1
ATOM 5395 O O . VAL B 1 238 ? -4.18 1.744 -15.688 1 98.88 238 VAL B O 1
ATOM 5398 N N . THR B 1 239 ? -4.547 2.443 -13.609 1 98.81 239 THR B N 1
ATOM 5399 C CA . THR B 1 239 ? -3.424 3.375 -13.602 1 98.81 239 THR B CA 1
ATOM 5400 C C . THR B 1 239 ? -2.273 2.828 -12.766 1 98.81 239 THR B C 1
ATOM 5402 O O . THR B 1 239 ? -2.467 2.453 -11.602 1 98.81 239 THR B O 1
ATOM 5405 N N . LEU B 1 240 ? -1.088 2.785 -13.391 1 98.75 240 LEU B N 1
ATOM 5406 C CA . LEU B 1 240 ? 0.056 2.109 -12.789 1 98.75 240 LEU B CA 1
ATOM 5407 C C . LEU B 1 240 ? 1.226 3.07 -12.609 1 98.75 240 LEU B C 1
ATOM 5409 O O . LEU B 1 240 ? 1.44 3.953 -13.445 1 98.75 240 LEU B O 1
ATOM 5413 N N . ARG B 1 241 ? 1.949 2.826 -11.57 1 97.62 241 ARG B N 1
ATOM 5414 C CA . ARG B 1 241 ? 3.242 3.48 -11.391 1 97.62 241 ARG B CA 1
ATOM 5415 C C . ARG B 1 241 ? 4.301 2.867 -12.297 1 97.62 241 ARG B C 1
ATOM 5417 O O . ARG B 1 241 ? 4.344 1.649 -12.477 1 97.62 241 ARG B O 1
ATOM 5424 N N . LEU B 1 242 ? 5.105 3.736 -12.867 1 97.75 242 LEU B N 1
ATOM 5425 C CA . LEU B 1 242 ? 6.254 3.318 -13.664 1 97.75 242 LEU B CA 1
ATOM 5426 C C . LEU B 1 242 ? 7.559 3.674 -12.961 1 97.75 242 LEU B C 1
ATOM 5428 O O . LEU B 1 242 ? 7.562 4.465 -12.016 1 97.75 242 LEU B O 1
ATOM 5432 N N . HIS B 1 243 ? 8.602 3.051 -13.367 1 96.12 243 HIS B N 1
ATOM 5433 C CA . HIS B 1 243 ? 9.93 3.277 -12.82 1 96.12 243 HIS B CA 1
ATOM 5434 C C . HIS B 1 243 ? 10.945 3.525 -13.922 1 96.12 243 HIS B C 1
ATOM 5436 O O . HIS B 1 243 ? 10.742 3.109 -15.07 1 96.12 243 HIS B O 1
ATOM 5442 N N . GLY B 1 244 ? 11.977 4.23 -13.602 1 94.19 244 GLY B N 1
ATOM 5443 C CA . GLY B 1 244 ? 13.047 4.418 -14.57 1 94.19 244 GLY B CA 1
ATOM 5444 C C . GLY B 1 244 ? 13.836 3.15 -14.836 1 94.19 244 GLY B C 1
ATOM 5445 O O . GLY B 1 244 ? 14.102 2.373 -13.922 1 94.19 244 GLY B O 1
ATOM 5446 N N . ILE B 1 245 ? 14.156 2.961 -16.078 1 94.25 245 ILE B N 1
ATOM 5447 C CA . ILE B 1 245 ? 15.039 1.855 -16.422 1 94.25 245 ILE B CA 1
ATOM 5448 C C . ILE B 1 245 ? 16.422 2.1 -15.828 1 94.25 245 ILE B C 1
ATOM 5450 O O . ILE B 1 245 ? 17 3.172 -16.016 1 94.25 245 ILE B O 1
ATOM 5454 N N . PRO B 1 246 ? 16.938 1.163 -15.062 1 93.06 246 PRO B N 1
ATOM 5455 C CA . PRO B 1 246 ? 18.266 1.37 -14.492 1 93.06 246 PRO B CA 1
ATOM 5456 C C . PRO B 1 246 ? 19.344 1.513 -15.562 1 93.06 246 PRO B C 1
ATOM 5458 O O . PRO B 1 246 ? 19.297 0.839 -16.594 1 93.06 246 PRO B O 1
ATOM 5461 N N . GLU B 1 247 ? 20.328 2.348 -15.297 1 93.31 247 GLU B N 1
ATOM 5462 C CA . GLU B 1 247 ? 21.453 2.545 -16.219 1 93.31 247 GLU B CA 1
ATOM 5463 C C . GLU B 1 247 ? 22.281 1.269 -16.359 1 93.31 247 GLU B C 1
ATOM 5465 O O . GLU B 1 247 ? 22.812 0.993 -17.422 1 93.31 247 GLU B O 1
ATOM 5470 N N . LYS B 1 248 ? 22.391 0.569 -15.25 1 95.31 248 LYS B N 1
ATOM 5471 C CA . LYS B 1 248 ? 23.188 -0.66 -15.203 1 95.31 248 LYS B CA 1
ATOM 5472 C C . LYS B 1 248 ? 22.422 -1.773 -14.484 1 95.31 248 LYS B C 1
ATOM 5474 O O . LYS B 1 248 ? 21.766 -1.53 -13.477 1 95.31 248 LYS B O 1
ATOM 5479 N N . ILE B 1 249 ? 22.453 -2.947 -15.031 1 95.5 249 ILE B N 1
ATOM 5480 C CA . ILE B 1 249 ? 21.906 -4.168 -14.453 1 95.5 249 ILE B CA 1
ATOM 5481 C C . ILE B 1 249 ? 22.984 -5.246 -14.391 1 95.5 249 ILE B C 1
ATOM 5483 O O . ILE B 1 249 ? 23.672 -5.492 -15.383 1 95.5 249 ILE B O 1
ATOM 5487 N N . VAL B 1 250 ? 23.172 -5.844 -13.281 1 96.62 250 VAL B N 1
ATOM 5488 C CA . VAL B 1 250 ? 24.109 -6.949 -13.102 1 96.62 250 VAL B CA 1
ATOM 5489 C C . VAL B 1 250 ? 23.406 -8.117 -12.422 1 96.62 250 VAL B C 1
ATOM 5491 O O . VAL B 1 250 ? 22.594 -7.922 -11.523 1 96.62 250 VAL B O 1
ATOM 5494 N N . SER B 1 251 ? 23.672 -9.305 -12.898 1 96.25 251 SER B N 1
ATOM 5495 C CA . SER B 1 251 ? 23.156 -10.531 -12.289 1 96.25 251 SER B CA 1
ATOM 5496 C C . SER B 1 251 ? 24.281 -11.32 -11.617 1 96.25 251 SER B C 1
ATOM 5498 O O . SER B 1 251 ? 25.438 -11.195 -12 1 96.25 251 SER B O 1
ATOM 5500 N N . ALA B 1 252 ? 23.922 -12.062 -10.625 1 96.25 252 ALA B N 1
ATOM 5501 C CA . ALA B 1 252 ? 24.906 -12.906 -9.938 1 96.25 252 ALA B CA 1
ATOM 5502 C C . ALA B 1 252 ? 24.281 -14.219 -9.484 1 96.25 252 ALA B C 1
ATOM 5504 O O . ALA B 1 252 ? 23.062 -14.305 -9.32 1 96.25 252 ALA B O 1
ATOM 5505 N N . VAL B 1 253 ? 25.094 -15.242 -9.406 1 95.69 253 VAL B N 1
ATOM 5506 C CA . VAL B 1 253 ? 24.703 -16.547 -8.891 1 95.69 253 VAL B CA 1
ATOM 5507 C C . VAL B 1 253 ? 25.703 -17 -7.832 1 95.69 253 VAL B C 1
ATOM 5509 O O . VAL B 1 253 ? 26.906 -16.812 -7.988 1 95.69 253 VAL B O 1
ATOM 5512 N N . CYS B 1 254 ? 25.203 -17.594 -6.805 1 96.25 254 CYS B N 1
ATOM 5513 C CA . CYS B 1 254 ? 26.078 -18.016 -5.715 1 96.25 254 CYS B CA 1
ATOM 5514 C C . CYS B 1 254 ? 25.547 -19.266 -5.043 1 96.25 254 CYS B C 1
ATOM 5516 O O . CYS B 1 254 ? 24.5 -19.25 -4.395 1 96.25 254 CYS B O 1
ATOM 5518 N N . PRO B 1 255 ? 26.281 -20.406 -5.145 1 96.88 255 PRO B N 1
ATOM 5519 C CA . PRO B 1 255 ? 25.938 -21.594 -4.355 1 96.88 255 PRO B CA 1
ATOM 5520 C C . PRO B 1 255 ? 26.359 -21.469 -2.893 1 96.88 255 PRO B C 1
ATOM 5522 O O . PRO B 1 255 ? 27.344 -20.812 -2.586 1 96.88 255 PRO B O 1
ATOM 5525 N N . PHE B 1 256 ? 25.594 -22.109 -2.029 1 97.56 256 PHE B N 1
ATOM 5526 C CA . PHE B 1 256 ? 25.859 -22.047 -0.596 1 97.56 256 PHE B CA 1
ATOM 5527 C C . PHE B 1 256 ? 25.969 -23.453 -0.013 1 97.56 256 PHE B C 1
ATOM 5529 O O . PHE B 1 256 ? 25.391 -24.406 -0.55 1 97.56 256 PHE B O 1
ATOM 5536 N N . PRO B 1 257 ? 26.688 -23.609 1.133 1 96.69 257 PRO B N 1
ATOM 5537 C CA . PRO B 1 257 ? 26.828 -24.938 1.744 1 96.69 257 PRO B CA 1
ATOM 5538 C C . PRO B 1 257 ? 25.547 -25.438 2.381 1 96.69 257 PRO B C 1
ATOM 5540 O O . PRO B 1 257 ? 25.391 -26.641 2.621 1 96.69 257 PRO B O 1
ATOM 5543 N N . SER B 1 258 ? 24.609 -24.5 2.713 1 95.94 258 SER B N 1
ATOM 5544 C CA . SER B 1 258 ? 23.359 -24.875 3.34 1 95.94 258 SER B CA 1
ATOM 5545 C C . SER B 1 258 ? 22.266 -23.859 3.047 1 95.94 258 SER B C 1
ATOM 5547 O O . SER B 1 258 ? 22.547 -22.734 2.633 1 95.94 258 SER B O 1
ATOM 5549 N N . VAL B 1 259 ? 21.016 -24.328 3.258 1 95.5 259 VAL B N 1
ATOM 5550 C CA . VAL B 1 259 ? 19.891 -23.422 3.141 1 95.5 259 VAL B CA 1
ATOM 5551 C C . VAL B 1 259 ? 20.031 -22.281 4.145 1 95.5 259 VAL B C 1
ATOM 5553 O O . VAL B 1 259 ? 19.781 -21.125 3.822 1 95.5 259 VAL B O 1
ATOM 5556 N N . ARG B 1 260 ? 20.453 -22.562 5.32 1 96 260 ARG B N 1
ATOM 5557 C CA . ARG B 1 260 ? 20.656 -21.547 6.363 1 96 260 ARG B CA 1
ATOM 5558 C C . ARG B 1 260 ? 21.641 -20.484 5.91 1 96 260 ARG B C 1
ATOM 5560 O O . ARG B 1 260 ? 21.375 -19.281 6.066 1 96 260 ARG B O 1
ATOM 5567 N N . ALA B 1 261 ? 22.734 -20.922 5.344 1 96.94 261 ALA B N 1
ATOM 5568 C CA . ALA B 1 261 ? 23.75 -19.969 4.875 1 96.94 261 ALA B CA 1
ATOM 5569 C C . ALA B 1 261 ? 23.172 -19.031 3.812 1 96.94 261 ALA B C 1
ATOM 5571 O O . ALA B 1 261 ? 23.453 -17.844 3.818 1 96.94 261 ALA B O 1
ATOM 5572 N N . ALA B 1 262 ? 22.422 -19.594 2.893 1 96.5 262 ALA B N 1
ATOM 5573 C CA . ALA B 1 262 ? 21.781 -18.797 1.849 1 96.5 262 ALA B CA 1
ATOM 5574 C C . ALA B 1 262 ? 20.828 -17.766 2.449 1 96.5 262 ALA B C 1
ATOM 5576 O O . ALA B 1 262 ? 20.906 -16.578 2.141 1 96.5 262 ALA B O 1
ATOM 5577 N N . VAL B 1 263 ? 19.969 -18.188 3.379 1 94.56 263 VAL B N 1
ATOM 5578 C CA . VAL B 1 263 ? 18.938 -17.328 3.955 1 94.56 263 VAL B CA 1
ATOM 5579 C C . VAL B 1 263 ? 19.578 -16.266 4.832 1 94.56 263 VAL B C 1
ATOM 5581 O O . VAL B 1 263 ? 19.156 -15.109 4.832 1 94.56 263 VAL B O 1
ATOM 5584 N N . ASP B 1 264 ? 20.594 -16.625 5.594 1 95.25 264 ASP B N 1
ATOM 5585 C CA . ASP B 1 264 ? 21.312 -15.648 6.406 1 95.25 264 ASP B CA 1
ATOM 5586 C C . ASP B 1 264 ? 21.922 -14.555 5.535 1 95.25 264 ASP B C 1
ATOM 5588 O O . ASP B 1 264 ? 21.969 -13.391 5.938 1 95.25 264 ASP B O 1
ATOM 5592 N N . THR B 1 265 ? 22.406 -14.93 4.398 1 96.75 265 THR B N 1
ATOM 5593 C CA . THR B 1 265 ? 22.922 -13.945 3.449 1 96.75 265 THR B CA 1
ATOM 5594 C C . THR B 1 265 ? 21.812 -13 2.992 1 96.75 265 THR B C 1
ATOM 5596 O O . THR B 1 265 ? 22.031 -11.789 2.889 1 96.75 265 THR B O 1
ATOM 5599 N N . VAL B 1 266 ? 20.672 -13.555 2.73 1 96.31 266 VAL B N 1
ATOM 5600 C CA . VAL B 1 266 ? 19.516 -12.75 2.316 1 96.31 266 VAL B CA 1
ATOM 5601 C C . VAL B 1 266 ? 19.172 -11.75 3.412 1 96.31 266 VAL B C 1
ATOM 5603 O O . VAL B 1 266 ? 19.016 -10.555 3.143 1 96.31 266 VAL B O 1
ATOM 5606 N N . ILE B 1 267 ? 19.094 -12.172 4.676 1 93.12 267 ILE B N 1
ATOM 5607 C CA . ILE B 1 267 ? 18.734 -11.328 5.816 1 93.12 267 ILE B CA 1
ATOM 5608 C C . ILE B 1 267 ? 19.734 -10.195 5.953 1 93.12 267 ILE B C 1
ATOM 5610 O O . ILE B 1 267 ? 19.359 -9.023 6.07 1 93.12 267 ILE B O 1
ATOM 5614 N N . ALA B 1 268 ? 20.984 -10.555 5.863 1 94.19 268 ALA B N 1
ATOM 5615 C CA . ALA B 1 268 ? 22.031 -9.547 6.004 1 94.19 268 ALA B CA 1
ATOM 5616 C C . ALA B 1 268 ? 21.969 -8.523 4.875 1 94.19 268 ALA B C 1
ATOM 5618 O O . ALA B 1 268 ? 22.141 -7.324 5.102 1 94.19 268 ALA B O 1
ATOM 5619 N N . THR B 1 269 ? 21.766 -9 3.695 1 95.62 269 THR B N 1
ATOM 5620 C CA . THR B 1 269 ? 21.672 -8.141 2.52 1 95.62 269 THR B CA 1
ATOM 5621 C C . THR B 1 269 ? 20.578 -7.098 2.689 1 95.62 269 THR B C 1
ATOM 5623 O O . THR B 1 269 ? 20.797 -5.906 2.451 1 95.62 269 THR B O 1
ATOM 5626 N N . ILE B 1 270 ? 19.438 -7.492 3.113 1 91.12 270 ILE B N 1
ATOM 5627 C CA . ILE B 1 270 ? 18.281 -6.617 3.271 1 91.12 270 ILE B CA 1
ATOM 5628 C C . ILE B 1 270 ? 18.516 -5.664 4.441 1 91.12 270 ILE B C 1
ATOM 5630 O O . ILE B 1 270 ? 18.203 -4.473 4.352 1 91.12 270 ILE B O 1
ATOM 5634 N N . GLN B 1 271 ? 19.109 -6.094 5.516 1 88.25 271 GLN B N 1
ATOM 5635 C CA . GLN B 1 271 ? 19.312 -5.32 6.734 1 88.25 271 GLN B CA 1
ATOM 5636 C C . GLN B 1 271 ? 20.266 -4.156 6.5 1 88.25 271 GLN B C 1
ATOM 5638 O O . GLN B 1 271 ? 20.078 -3.066 7.043 1 88.25 271 GLN B O 1
ATOM 5643 N N . ILE B 1 272 ? 21.219 -4.41 5.656 1 89.44 272 ILE B N 1
ATOM 5644 C CA . ILE B 1 272 ? 22.234 -3.369 5.488 1 89.44 272 ILE B CA 1
ATOM 5645 C C . ILE B 1 272 ? 21.797 -2.402 4.391 1 89.44 272 ILE B C 1
ATOM 5647 O O . ILE B 1 272 ? 22.516 -1.445 4.078 1 89.44 272 ILE B O 1
ATOM 5651 N N . GLY B 1 273 ? 20.688 -2.701 3.748 1 88.38 273 GLY B N 1
ATOM 5652 C CA . GLY B 1 273 ? 20.047 -1.728 2.877 1 88.38 273 GLY B CA 1
ATOM 5653 C C . GLY B 1 273 ? 20.5 -1.835 1.432 1 88.38 273 GLY B C 1
ATOM 5654 O O . GLY B 1 273 ? 20.422 -0.866 0.675 1 88.38 273 GLY B O 1
ATOM 5655 N N . VAL B 1 274 ? 21.125 -2.963 0.997 1 93.62 274 VAL B N 1
ATOM 5656 C CA . VAL B 1 274 ? 21.406 -3.15 -0.421 1 93.62 274 VAL B CA 1
ATOM 5657 C C . VAL B 1 274 ? 20.109 -3.234 -1.207 1 93.62 274 VAL B C 1
ATOM 5659 O O . VAL B 1 274 ? 19.25 -4.078 -0.92 1 93.62 274 VAL B O 1
ATOM 5662 N N . PRO B 1 275 ? 19.922 -2.334 -2.135 1 93.94 275 PRO B N 1
ATOM 5663 C CA . PRO B 1 275 ? 18.656 -2.324 -2.869 1 93.94 275 PRO B CA 1
ATOM 5664 C C . PRO B 1 275 ? 18.625 -3.354 -3.998 1 93.94 275 PRO B C 1
ATOM 5666 O O . PRO B 1 275 ? 18.5 -2.984 -5.168 1 93.94 275 PRO B O 1
ATOM 5669 N N . VAL B 1 276 ? 18.594 -4.605 -3.697 1 96.19 276 VAL B N 1
ATOM 5670 C CA . VAL B 1 276 ? 18.609 -5.691 -4.672 1 96.19 276 VAL B CA 1
ATOM 5671 C C . VAL B 1 276 ? 17.281 -5.711 -5.438 1 96.19 276 VAL B C 1
ATOM 5673 O O . VAL B 1 276 ? 16.219 -5.484 -4.855 1 96.19 276 VAL B O 1
ATOM 5676 N N . ALA B 1 277 ? 17.391 -5.953 -6.727 1 96.25 277 ALA B N 1
ATOM 5677 C CA . ALA B 1 277 ? 16.203 -6.031 -7.562 1 96.25 277 ALA B CA 1
ATOM 5678 C C . ALA B 1 277 ? 15.523 -7.395 -7.434 1 96.25 277 ALA B C 1
ATOM 5680 O O . ALA B 1 277 ? 14.297 -7.488 -7.465 1 96.25 277 ALA B O 1
ATOM 5681 N N . ARG B 1 278 ? 16.375 -8.438 -7.355 1 96.25 278 ARG B N 1
ATOM 5682 C CA . ARG B 1 278 ? 15.891 -9.812 -7.207 1 96.25 278 ARG B CA 1
ATOM 5683 C C . ARG B 1 278 ? 16.812 -10.617 -6.305 1 96.25 278 ARG B C 1
ATOM 5685 O O . ARG B 1 278 ? 18.031 -10.453 -6.348 1 96.25 278 ARG B O 1
ATOM 5692 N N . ILE B 1 279 ? 16.266 -11.453 -5.516 1 97.12 279 ILE B N 1
ATOM 5693 C CA . ILE B 1 279 ? 16.938 -12.523 -4.797 1 97.12 279 ILE B CA 1
ATOM 5694 C C . ILE B 1 279 ? 16.125 -13.812 -4.91 1 97.12 279 ILE B C 1
ATOM 5696 O O . ILE B 1 279 ? 15.164 -14.016 -4.168 1 97.12 279 ILE B O 1
ATOM 5700 N N . GLU B 1 280 ? 16.609 -14.648 -5.734 1 97.12 280 GLU B N 1
ATOM 5701 C CA . GLU B 1 280 ? 15.914 -15.898 -6.023 1 97.12 280 GLU B CA 1
ATOM 5702 C C . GLU B 1 280 ? 16.656 -17.094 -5.445 1 97.12 280 GLU B C 1
ATOM 5704 O O . GLU B 1 280 ? 17.891 -17.062 -5.336 1 97.12 280 GLU B O 1
ATOM 5709 N N . PHE B 1 281 ? 15.93 -18.125 -5.051 1 97.31 281 PHE B N 1
ATOM 5710 C CA . PHE B 1 281 ? 16.484 -19.312 -4.426 1 97.31 281 PHE B CA 1
ATOM 5711 C C . PHE B 1 281 ? 16.062 -20.578 -5.188 1 97.31 281 PHE B C 1
ATOM 5713 O O . PHE B 1 281 ? 14.906 -20.703 -5.609 1 97.31 281 PHE B O 1
ATOM 5720 N N . LEU B 1 282 ? 16.953 -21.406 -5.438 1 97.44 282 LEU B N 1
ATOM 5721 C CA . LEU B 1 282 ? 16.719 -22.781 -5.863 1 97.44 282 LEU B CA 1
ATOM 5722 C C . LEU B 1 282 ? 17.375 -23.766 -4.891 1 97.44 282 LEU B C 1
ATOM 5724 O O . LEU B 1 282 ? 18.547 -23.609 -4.523 1 97.44 282 LEU B O 1
ATOM 5728 N N . ASN B 1 283 ? 16.625 -24.766 -4.477 1 97.25 283 ASN B N 1
ATOM 5729 C CA . ASN B 1 283 ? 17.281 -25.797 -3.67 1 97.25 283 ASN B CA 1
ATOM 5730 C C . ASN B 1 283 ? 18.094 -26.766 -4.535 1 97.25 283 ASN B C 1
ATOM 5732 O O . ASN B 1 283 ? 18.094 -26.641 -5.762 1 97.25 283 ASN B O 1
ATOM 5736 N N . ALA B 1 284 ? 18.828 -27.672 -3.887 1 96.38 284 ALA B N 1
ATOM 5737 C CA . ALA B 1 284 ? 19.734 -28.578 -4.578 1 96.38 284 ALA B CA 1
ATOM 5738 C C . ALA B 1 284 ? 19.016 -29.406 -5.621 1 96.38 284 ALA B C 1
ATOM 5740 O O . ALA B 1 284 ? 19.516 -29.609 -6.734 1 96.38 284 ALA B O 1
ATOM 5741 N N . ARG B 1 285 ? 17.875 -29.875 -5.309 1 95.81 285 ARG B N 1
ATOM 5742 C CA . ARG B 1 285 ? 17.125 -30.719 -6.219 1 95.81 285 ARG B CA 1
ATOM 5743 C C . ARG B 1 285 ? 16.719 -29.953 -7.473 1 95.81 285 ARG B C 1
ATOM 5745 O O . ARG B 1 285 ? 16.734 -30.5 -8.578 1 95.81 285 ARG B O 1
ATOM 5752 N N . GLN B 1 286 ? 16.266 -28.734 -7.293 1 96.75 286 GLN B N 1
ATOM 5753 C CA . GLN B 1 286 ? 15.93 -27.906 -8.438 1 96.75 286 GLN B CA 1
ATOM 5754 C C . GLN B 1 286 ? 17.141 -27.656 -9.32 1 96.75 286 GLN B C 1
ATOM 5756 O O . GLN B 1 286 ? 17.031 -27.641 -10.547 1 96.75 286 GLN B O 1
ATOM 5761 N N . ILE B 1 287 ? 18.312 -27.438 -8.727 1 95.94 287 ILE B N 1
ATOM 5762 C CA . ILE B 1 287 ? 19.547 -27.203 -9.477 1 95.94 287 ILE B CA 1
ATOM 5763 C C . ILE B 1 287 ? 19.875 -28.438 -10.32 1 95.94 287 ILE B C 1
ATOM 5765 O O . ILE B 1 287 ? 20.266 -28.312 -11.484 1 95.94 287 ILE B O 1
ATOM 5769 N N . LEU B 1 288 ? 19.672 -29.562 -9.75 1 95.94 288 LEU B N 1
ATOM 5770 C CA . LE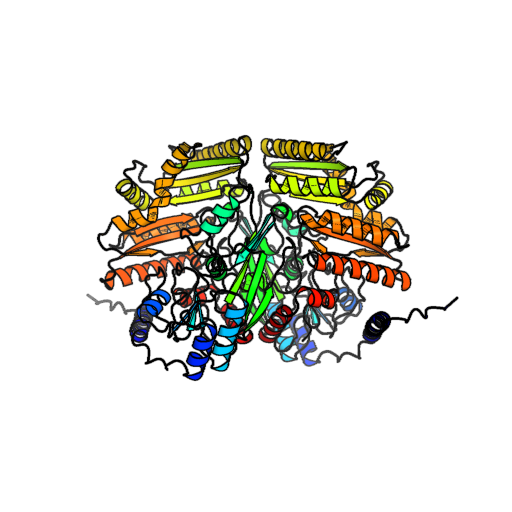U B 1 288 ? 19.906 -30.797 -10.492 1 95.94 288 LEU B CA 1
ATOM 5771 C C . LEU B 1 288 ? 18.984 -30.891 -11.711 1 95.94 288 LEU B C 1
ATOM 5773 O O . LEU B 1 288 ? 19.438 -31.25 -12.797 1 95.94 288 LEU B O 1
ATOM 5777 N N . ALA B 1 289 ? 17.766 -30.547 -11.477 1 95.81 289 ALA B N 1
ATOM 5778 C CA . ALA B 1 289 ? 16.797 -30.594 -12.57 1 95.81 289 ALA B CA 1
ATOM 5779 C C . ALA B 1 289 ? 17.172 -29.625 -13.688 1 95.81 289 ALA B C 1
ATOM 5781 O O . ALA B 1 289 ? 17.094 -29.969 -14.867 1 95.81 289 ALA B O 1
ATOM 5782 N N . VAL B 1 290 ? 17.562 -28.422 -13.352 1 95.19 290 VAL B N 1
ATOM 5783 C CA . VAL B 1 290 ? 17.859 -27.406 -14.359 1 95.19 290 VAL B CA 1
ATOM 5784 C C . VAL B 1 290 ? 19.172 -27.75 -15.062 1 95.19 290 VAL B C 1
ATOM 5786 O O . VAL B 1 290 ? 19.328 -27.484 -16.266 1 95.19 290 VAL B O 1
ATOM 5789 N N . ASN B 1 291 ? 20.141 -28.312 -14.336 1 95.5 291 ASN B N 1
ATOM 5790 C CA . ASN B 1 291 ? 21.359 -28.781 -14.977 1 95.5 291 ASN B CA 1
ATOM 5791 C C . ASN B 1 291 ? 21.062 -29.797 -16.078 1 95.5 291 ASN B C 1
ATOM 5793 O O . ASN B 1 291 ? 21.625 -29.703 -17.172 1 95.5 291 ASN B O 1
ATOM 5797 N N . ALA B 1 292 ? 20.25 -30.672 -15.742 1 95.19 292 ALA B N 1
ATOM 5798 C CA . ALA B 1 292 ? 19.891 -31.703 -16.703 1 95.19 292 ALA B CA 1
ATOM 5799 C C . ALA B 1 292 ? 19.125 -31.125 -17.891 1 95.19 292 ALA B C 1
ATOM 5801 O O . ALA B 1 292 ? 19.375 -31.5 -19.031 1 95.19 292 ALA B O 1
ATOM 5802 N N . TYR B 1 293 ? 18.203 -30.266 -17.625 1 95.06 293 TYR B N 1
ATOM 5803 C CA . TYR B 1 293 ? 17.312 -29.703 -18.625 1 95.06 293 TYR B CA 1
ATOM 5804 C C . TYR B 1 293 ? 18.047 -28.75 -19.547 1 95.06 293 TYR B C 1
ATOM 5806 O O . TYR B 1 293 ? 17.891 -28.797 -20.766 1 95.06 293 TYR B O 1
ATOM 5814 N N . SER B 1 294 ? 18.859 -27.891 -19.016 1 93.88 294 SER B N 1
ATOM 5815 C CA . SER B 1 294 ? 19.484 -26.797 -19.75 1 93.88 294 SER B CA 1
ATOM 5816 C C . SER B 1 294 ? 20.953 -27.094 -20.016 1 93.88 294 SER B C 1
ATOM 5818 O O . SER B 1 294 ? 21.688 -26.219 -20.5 1 93.88 294 SER B O 1
ATOM 5820 N N . LYS B 1 295 ? 21.422 -28.219 -19.656 1 93.19 295 LYS B N 1
ATOM 5821 C CA . LYS B 1 295 ? 22.797 -28.656 -19.859 1 93.19 295 LYS B CA 1
ATOM 5822 C C . LYS B 1 295 ? 23.781 -27.688 -19.203 1 93.19 295 LYS B C 1
ATOM 5824 O O . LYS B 1 295 ? 24.719 -27.203 -19.844 1 93.19 295 LYS B O 1
ATOM 5829 N N . LEU B 1 296 ? 23.484 -27.422 -17.984 1 92.12 296 LEU B N 1
ATOM 5830 C CA . LEU B 1 296 ? 24.344 -26.578 -17.172 1 92.12 296 LEU B CA 1
ATOM 5831 C C . LEU B 1 296 ? 25.172 -27.422 -16.203 1 92.12 296 LEU B C 1
ATOM 5833 O O . LEU B 1 296 ? 25.016 -28.641 -16.156 1 92.12 296 LEU B O 1
ATOM 5837 N N . ASP B 1 297 ? 26.125 -26.766 -15.5 1 91.38 297 ASP B N 1
ATOM 5838 C CA . ASP B 1 297 ? 27.016 -27.484 -14.602 1 91.38 297 ASP B CA 1
ATOM 5839 C C . ASP B 1 297 ? 27.125 -26.797 -13.25 1 91.38 297 ASP B C 1
ATOM 5841 O O . ASP B 1 297 ? 28.203 -26.719 -12.656 1 91.38 297 ASP B O 1
ATOM 5845 N N . TYR B 1 298 ? 26.016 -26.219 -12.836 1 91.38 298 TYR B N 1
ATOM 5846 C CA . TYR B 1 298 ? 26.031 -25.609 -11.508 1 91.38 298 TYR B CA 1
ATOM 5847 C C . TYR B 1 298 ? 26.234 -26.656 -10.43 1 91.38 298 TYR B C 1
ATOM 5849 O O . TYR B 1 298 ? 25.859 -27.828 -10.609 1 91.38 298 TYR B O 1
ATOM 5857 N N . ALA B 1 299 ? 26.859 -26.266 -9.352 1 93.44 299 ALA B N 1
ATOM 5858 C CA . ALA B 1 299 ? 26.938 -27.156 -8.195 1 93.44 299 ALA B CA 1
ATOM 5859 C C . ALA B 1 299 ? 25.547 -27.484 -7.66 1 93.44 299 ALA B C 1
ATOM 5861 O O . ALA B 1 299 ? 24.703 -26.578 -7.543 1 93.44 299 ALA B O 1
ATOM 5862 N N . ALA B 1 300 ? 25.312 -28.766 -7.363 1 95.19 300 ALA B N 1
ATOM 5863 C CA . ALA B 1 300 ? 24.016 -29.156 -6.793 1 95.19 300 ALA B CA 1
ATOM 5864 C C . ALA B 1 300 ? 23.922 -28.75 -5.324 1 95.19 300 ALA B C 1
ATOM 5866 O O . ALA B 1 300 ? 24.109 -29.578 -4.43 1 95.19 300 ALA B O 1
ATOM 5867 N N . ALA B 1 301 ? 23.609 -27.5 -5.062 1 96.44 301 ALA B N 1
ATOM 5868 C CA . ALA B 1 301 ? 23.562 -26.891 -3.738 1 96.44 301 ALA B CA 1
ATOM 5869 C C . ALA B 1 301 ? 22.516 -25.781 -3.689 1 96.44 301 ALA B C 1
ATOM 5871 O O . ALA B 1 301 ? 22.094 -25.266 -4.73 1 96.44 301 ALA B O 1
ATOM 5872 N N . PRO B 1 302 ? 22.031 -25.547 -2.422 1 97 302 PRO B N 1
ATOM 5873 C CA . PRO B 1 302 ? 21.219 -24.328 -2.34 1 97 302 PRO B CA 1
ATOM 5874 C C . PRO B 1 302 ? 21.875 -23.125 -3.018 1 97 302 PRO B C 1
ATOM 5876 O O . PRO B 1 302 ? 23.062 -22.859 -2.783 1 97 302 PRO B O 1
ATOM 5879 N N . THR B 1 303 ? 21.156 -22.469 -3.918 1 97.12 303 THR B N 1
ATOM 5880 C CA . THR B 1 303 ? 21.766 -21.438 -4.75 1 97.12 303 THR B CA 1
ATOM 5881 C C . THR B 1 303 ? 20.891 -20.188 -4.766 1 97.12 303 THR B C 1
ATOM 5883 O O . THR B 1 303 ? 19.672 -20.266 -4.879 1 97.12 303 THR B O 1
ATOM 5886 N N . LEU B 1 304 ? 21.562 -19.031 -4.574 1 97.62 304 LEU B N 1
ATOM 5887 C CA . LEU B 1 304 ? 20.891 -17.734 -4.723 1 97.62 304 LEU B CA 1
ATOM 5888 C C . LEU B 1 304 ? 21.219 -17.094 -6.062 1 97.62 304 LEU B C 1
ATOM 5890 O O . LEU B 1 304 ? 22.359 -17.188 -6.527 1 97.62 304 LEU B O 1
ATOM 5894 N N . PHE B 1 305 ? 20.281 -16.547 -6.707 1 96.62 305 PHE B N 1
ATOM 5895 C CA . PHE B 1 305 ? 20.406 -15.703 -7.891 1 96.62 305 PHE B CA 1
ATOM 5896 C C . PHE B 1 305 ? 20.078 -14.25 -7.566 1 96.62 305 PHE B C 1
ATOM 5898 O O . PHE B 1 305 ? 19 -13.961 -7.027 1 96.62 305 PHE B O 1
ATOM 5905 N N . PHE B 1 306 ? 20.984 -13.312 -7.859 1 97.06 306 PHE B N 1
ATOM 5906 C CA . PHE B 1 306 ? 20.812 -11.891 -7.559 1 97.06 306 PHE B CA 1
ATOM 5907 C C . PHE B 1 306 ? 20.719 -11.078 -8.844 1 97.06 306 PHE B C 1
ATOM 5909 O O . PHE B 1 306 ? 21.312 -11.43 -9.859 1 97.06 306 PHE B O 1
ATOM 5916 N N . GLU B 1 307 ? 19.984 -10.055 -8.805 1 96.75 307 GLU B N 1
ATOM 5917 C CA . GLU B 1 307 ? 20.031 -8.992 -9.805 1 96.75 307 GLU B CA 1
ATOM 5918 C C . GLU B 1 307 ? 20.109 -7.621 -9.148 1 96.75 307 GLU B C 1
ATOM 5920 O O . GLU B 1 307 ? 19.406 -7.34 -8.18 1 96.75 307 GLU B O 1
ATOM 5925 N N . PHE B 1 308 ? 21.031 -6.812 -9.625 1 97.25 308 PHE B N 1
ATOM 5926 C CA . PHE B 1 308 ? 21.297 -5.48 -9.094 1 97.25 308 PHE B CA 1
ATOM 5927 C C . PHE B 1 308 ? 20.969 -4.41 -10.133 1 97.25 308 PHE B C 1
ATOM 5929 O O . PHE B 1 308 ? 21.281 -4.57 -11.312 1 97.25 308 PHE B O 1
ATOM 5936 N N . HIS B 1 309 ? 20.297 -3.338 -9.688 1 95.88 309 HIS B N 1
ATOM 5937 C CA . HIS B 1 309 ? 19.922 -2.209 -10.531 1 95.88 309 HIS B CA 1
ATOM 5938 C C . HIS B 1 309 ? 20.562 -0.916 -10.039 1 95.88 309 HIS B C 1
ATOM 5940 O O . HIS B 1 309 ? 20.703 -0.707 -8.836 1 95.88 309 HIS B O 1
ATOM 5946 N N . GLY B 1 310 ? 20.953 0.022 -10.914 1 94.12 310 GLY B N 1
ATOM 5947 C CA . GLY B 1 310 ? 21.406 1.35 -10.531 1 94.12 310 GLY B CA 1
ATOM 5948 C C . GLY B 1 310 ? 22.375 1.959 -11.539 1 94.12 310 GLY B C 1
ATOM 5949 O O . GLY B 1 310 ? 22.297 1.666 -12.734 1 94.12 310 GLY B O 1
ATOM 5950 N N . THR B 1 311 ? 23.172 2.912 -11.07 1 94.31 311 THR B N 1
ATOM 5951 C CA . THR B 1 311 ? 24.297 3.428 -11.852 1 94.31 311 THR B CA 1
ATOM 5952 C C . THR B 1 311 ? 25.469 2.441 -11.844 1 94.31 311 THR B C 1
ATOM 5954 O O . THR B 1 311 ? 25.516 1.55 -10.992 1 94.31 311 THR B O 1
ATOM 5957 N N . PRO B 1 312 ? 26.359 2.621 -12.766 1 95.25 312 PRO B N 1
ATOM 5958 C CA . PRO B 1 312 ? 27.5 1.71 -12.797 1 95.25 312 PRO B CA 1
ATOM 5959 C C . PRO B 1 312 ? 28.25 1.654 -11.469 1 95.25 312 PRO B C 1
ATOM 5961 O O . PRO B 1 312 ? 28.531 0.567 -10.953 1 95.25 312 PRO B O 1
ATOM 5964 N N . ASP B 1 313 ? 28.453 2.766 -10.844 1 95.06 313 ASP B N 1
ATOM 5965 C CA . ASP B 1 313 ? 29.203 2.812 -9.594 1 95.06 313 ASP B CA 1
ATOM 5966 C C . ASP B 1 313 ? 28.406 2.182 -8.453 1 95.06 313 ASP B C 1
ATOM 5968 O O . ASP B 1 313 ? 28.953 1.428 -7.645 1 95.06 313 ASP B O 1
ATOM 5972 N N . HIS B 1 314 ? 27.203 2.445 -8.398 1 94.75 314 HIS B N 1
ATOM 5973 C CA . HIS B 1 314 ? 26.375 1.938 -7.316 1 94.75 314 HIS B CA 1
ATOM 5974 C C . HIS B 1 314 ? 26.188 0.427 -7.426 1 94.75 314 HIS B C 1
ATOM 5976 O O . HIS B 1 314 ? 26.203 -0.279 -6.414 1 94.75 314 HIS B O 1
ATOM 5982 N N . VAL B 1 315 ? 26.016 -0.066 -8.602 1 96.56 315 VAL B N 1
ATOM 5983 C CA . VAL B 1 315 ? 25.844 -1.498 -8.812 1 96.56 315 VAL B CA 1
ATOM 5984 C C . VAL B 1 315 ? 27.125 -2.242 -8.438 1 96.56 315 VAL B C 1
ATOM 5986 O O . VAL B 1 315 ? 27.062 -3.311 -7.82 1 96.56 315 VAL B O 1
ATOM 5989 N N . ALA B 1 316 ? 28.234 -1.69 -8.812 1 96.31 316 ALA B N 1
ATOM 5990 C CA . ALA B 1 316 ? 29.5 -2.305 -8.438 1 96.31 316 ALA B CA 1
ATOM 5991 C C . ALA B 1 316 ? 29.641 -2.416 -6.918 1 96.31 316 ALA B C 1
ATOM 5993 O O . ALA B 1 316 ? 30.109 -3.43 -6.402 1 96.31 316 ALA B O 1
ATOM 5994 N N . GLU B 1 317 ? 29.234 -1.409 -6.273 1 96 317 GLU B N 1
ATOM 5995 C CA . GLU B 1 317 ? 29.266 -1.41 -4.812 1 96 317 GLU B CA 1
ATOM 5996 C C . GLU B 1 317 ? 28.328 -2.477 -4.246 1 96 317 GLU B C 1
ATOM 5998 O O . GLU B 1 317 ? 28.703 -3.207 -3.324 1 96 317 GLU B O 1
ATOM 6003 N N . GLN B 1 318 ? 27.125 -2.566 -4.762 1 96.62 318 GLN B N 1
ATOM 6004 C CA . GLN B 1 318 ? 26.156 -3.562 -4.32 1 96.62 318 GLN B CA 1
ATOM 6005 C C . GLN B 1 318 ? 26.719 -4.977 -4.461 1 96.62 318 GLN B C 1
ATOM 6007 O O . GLN B 1 318 ? 26.625 -5.781 -3.531 1 96.62 318 GLN B O 1
ATOM 6012 N N . VAL B 1 319 ? 27.297 -5.238 -5.598 1 97 319 VAL B N 1
ATOM 6013 C CA . VAL B 1 319 ? 27.828 -6.559 -5.895 1 97 319 VAL B CA 1
ATOM 6014 C C . VAL B 1 319 ? 28.938 -6.906 -4.898 1 97 319 VAL B C 1
ATOM 6016 O O . VAL B 1 319 ? 28.953 -8.008 -4.348 1 97 319 VAL B O 1
ATOM 6019 N N . ARG B 1 320 ? 29.781 -5.973 -4.664 1 96.62 320 ARG B N 1
ATOM 6020 C CA . ARG B 1 320 ? 30.875 -6.191 -3.723 1 96.62 320 ARG B CA 1
ATOM 6021 C C . ARG B 1 320 ? 30.344 -6.477 -2.322 1 96.62 320 ARG B C 1
ATOM 6023 O O . ARG B 1 320 ? 30.812 -7.395 -1.647 1 96.62 320 ARG B O 1
ATOM 6030 N N . MET B 1 321 ? 29.406 -5.727 -1.914 1 96.19 321 MET B N 1
ATOM 6031 C CA . MET B 1 321 ? 28.844 -5.891 -0.581 1 96.19 321 MET B CA 1
ATOM 6032 C C . MET B 1 321 ? 28.203 -7.27 -0.428 1 96.19 321 MET B C 1
ATOM 6034 O O . MET B 1 321 ? 28.438 -7.957 0.569 1 96.19 321 MET B O 1
ATOM 6038 N N . VAL B 1 322 ? 27.453 -7.719 -1.403 1 97.25 322 VAL B N 1
ATOM 6039 C CA . VAL B 1 322 ? 26.734 -8.992 -1.327 1 97.25 322 VAL B CA 1
ATOM 6040 C C . VAL B 1 322 ? 27.734 -10.148 -1.433 1 97.25 322 VAL B C 1
ATOM 6042 O O . VAL B 1 322 ? 27.578 -11.172 -0.768 1 97.25 322 VAL B O 1
ATOM 6045 N N . GLN B 1 323 ? 28.719 -9.953 -2.268 1 97.19 323 GLN B N 1
ATOM 6046 C CA . GLN B 1 323 ? 29.781 -10.953 -2.365 1 97.19 323 GLN B CA 1
ATOM 6047 C C . GLN B 1 323 ? 30.453 -11.172 -1.016 1 97.19 323 GLN B C 1
ATOM 6049 O O . GLN B 1 323 ? 30.703 -12.312 -0.621 1 97.19 323 GLN B O 1
ATOM 6054 N N . ASP B 1 324 ? 30.734 -10.102 -0.348 1 97.12 324 ASP B N 1
ATOM 6055 C CA . ASP B 1 324 ? 31.359 -10.188 0.967 1 97.12 324 ASP B CA 1
ATOM 6056 C C . ASP B 1 324 ? 30.453 -10.898 1.967 1 97.12 324 ASP B C 1
ATOM 6058 O O . ASP B 1 324 ? 30.906 -11.734 2.746 1 97.12 324 ASP B O 1
ATOM 6062 N N . LEU B 1 325 ? 29.188 -10.562 1.969 1 96.69 325 LEU B N 1
ATOM 6063 C CA . LEU B 1 325 ? 28.219 -11.195 2.857 1 96.69 325 LEU B CA 1
ATOM 6064 C C . LEU B 1 325 ? 28.125 -12.695 2.58 1 96.69 325 LEU B C 1
ATOM 6066 O O . LEU B 1 325 ? 28.062 -13.5 3.51 1 96.69 325 LEU B O 1
ATOM 6070 N N . ALA B 1 326 ? 28.109 -13.039 1.298 1 97.5 326 ALA B N 1
ATOM 6071 C CA . ALA B 1 326 ? 28.047 -14.438 0.899 1 97.5 326 ALA B CA 1
ATOM 6072 C C . ALA B 1 326 ? 29.281 -15.195 1.367 1 97.5 326 ALA B C 1
ATOM 6074 O O . ALA B 1 326 ? 29.172 -16.312 1.88 1 97.5 326 ALA B O 1
ATOM 6075 N N . ALA B 1 327 ? 30.391 -14.562 1.188 1 96.81 327 ALA B N 1
ATOM 6076 C CA . ALA B 1 327 ? 31.656 -15.172 1.61 1 96.81 327 ALA B CA 1
ATOM 6077 C C . ALA B 1 327 ? 31.672 -15.398 3.119 1 96.81 327 ALA B C 1
ATOM 6079 O O . ALA B 1 327 ? 32.188 -16.422 3.592 1 96.81 327 ALA B O 1
ATOM 6080 N N . ASP B 1 328 ? 31.125 -14.516 3.799 1 96.25 328 ASP B N 1
ATOM 6081 C CA . ASP B 1 328 ? 31.047 -14.617 5.254 1 96.25 328 ASP B CA 1
ATOM 6082 C C . ASP B 1 328 ? 30.219 -15.828 5.676 1 96.25 328 ASP B C 1
ATOM 6084 O O . ASP B 1 328 ? 30.391 -16.359 6.773 1 96.25 328 ASP B O 1
ATOM 6088 N N . GLN B 1 329 ? 29.312 -16.219 4.801 1 96.06 329 GLN B N 1
ATOM 6089 C CA . GLN B 1 329 ? 28.438 -17.344 5.109 1 96.06 329 GLN B CA 1
ATOM 6090 C C . GLN B 1 329 ? 28.969 -18.641 4.488 1 96.06 329 GLN B C 1
ATOM 6092 O O . GLN B 1 329 ? 28.25 -19.641 4.43 1 96.06 329 GLN B O 1
ATOM 6097 N N . GLY B 1 330 ? 30.141 -18.578 3.891 1 94.56 330 GLY B N 1
ATOM 6098 C CA . GLY B 1 330 ? 30.797 -19.781 3.414 1 94.56 330 GLY B CA 1
ATOM 6099 C C . GLY B 1 330 ? 30.547 -20.078 1.947 1 94.56 330 GLY B C 1
ATOM 6100 O O . GLY B 1 330 ? 30.875 -21.156 1.449 1 94.56 330 GLY B O 1
ATOM 6101 N N . ALA B 1 331 ? 29.969 -19.125 1.298 1 92.81 331 ALA B N 1
ATOM 6102 C CA . ALA B 1 331 ? 29.734 -19.328 -0.129 1 92.81 331 ALA B CA 1
ATOM 6103 C C . ALA B 1 331 ? 31.031 -19.281 -0.915 1 92.81 331 ALA B C 1
ATOM 6105 O O . ALA B 1 331 ? 31.922 -18.484 -0.611 1 92.81 331 ALA B O 1
ATOM 6106 N N . ALA B 1 332 ? 31.109 -20.328 -1.785 1 84.62 332 ALA B N 1
ATOM 6107 C CA . ALA B 1 332 ? 32.219 -20.344 -2.736 1 84.62 332 ALA B CA 1
ATOM 6108 C C . ALA B 1 332 ? 31.703 -20.359 -4.176 1 84.62 332 ALA B C 1
ATOM 6110 O O . ALA B 1 332 ? 30.688 -20.984 -4.473 1 84.62 332 ALA B O 1
ATOM 6111 N N . GLY B 1 333 ? 32.25 -19.453 -5.035 1 85.56 333 GLY B N 1
ATOM 6112 C CA . GLY B 1 333 ? 31.891 -19.484 -6.441 1 85.56 333 GLY B CA 1
ATOM 6113 C C . GLY B 1 333 ? 30.922 -18.375 -6.82 1 85.56 333 GLY B C 1
ATOM 6114 O O . GLY B 1 333 ? 30 -18.594 -7.613 1 85.56 333 GLY B O 1
ATOM 6115 N N . PHE B 1 334 ? 30.953 -17.297 -6.188 1 89.12 334 PHE B N 1
ATOM 6116 C CA . PHE B 1 334 ? 30.172 -16.125 -6.578 1 89.12 334 PHE B CA 1
ATOM 6117 C C . PHE B 1 334 ? 30.531 -15.688 -7.996 1 89.12 334 PHE B C 1
ATOM 6119 O O . PHE B 1 334 ? 31.688 -15.406 -8.289 1 89.12 334 PHE B O 1
ATOM 6126 N N . ARG B 1 335 ? 29.531 -15.82 -8.828 1 91 335 ARG B N 1
ATOM 6127 C CA . ARG B 1 335 ? 29.703 -15.414 -10.219 1 91 335 ARG B CA 1
ATOM 6128 C C . ARG B 1 335 ? 28.75 -14.281 -10.586 1 91 335 ARG B C 1
ATOM 6130 O O . ARG B 1 335 ? 27.594 -14.281 -10.156 1 91 335 ARG B O 1
ATOM 6137 N N . TRP B 1 336 ? 29.266 -13.359 -11.32 1 90.06 336 TRP B N 1
ATOM 6138 C CA . TRP B 1 336 ? 28.391 -12.289 -11.766 1 90.06 336 TRP B CA 1
ATOM 6139 C C . TRP B 1 336 ? 28.609 -11.969 -13.242 1 90.06 336 TRP B C 1
ATOM 6141 O O . TRP B 1 336 ? 29.641 -12.352 -13.812 1 90.06 336 TRP B O 1
ATOM 6151 N N . ALA B 1 337 ? 27.609 -11.438 -13.852 1 88.38 337 ALA B N 1
ATOM 6152 C CA . ALA B 1 337 ? 27.641 -11.094 -15.273 1 88.38 337 ALA B CA 1
ATOM 6153 C C . ALA B 1 337 ? 27.016 -9.711 -15.508 1 88.38 337 ALA B C 1
ATOM 6155 O O . ALA B 1 337 ? 26.047 -9.336 -14.852 1 88.38 337 ALA B O 1
ATOM 6156 N N . GLU B 1 338 ? 27.578 -8.992 -16.5 1 86.62 338 GLU B N 1
ATOM 6157 C CA . GLU B 1 338 ? 27.172 -7.613 -16.766 1 86.62 338 GLU B CA 1
ATOM 6158 C C . GLU B 1 338 ? 26.5 -7.488 -18.141 1 86.62 338 GLU B C 1
ATOM 6160 O O . GLU B 1 338 ? 25.578 -6.699 -18.312 1 86.62 338 GLU B O 1
ATOM 6165 N N . THR B 1 339 ? 26.984 -8.305 -19.016 1 88.38 339 THR B N 1
ATOM 6166 C CA . THR B 1 339 ? 26.422 -8.188 -20.359 1 88.38 339 THR B CA 1
ATOM 6167 C C . THR B 1 339 ? 25.078 -8.914 -20.453 1 88.38 339 THR B C 1
ATOM 6169 O O . THR B 1 339 ? 24.859 -9.898 -19.75 1 88.38 339 THR B O 1
ATOM 6172 N N . PRO B 1 340 ? 24.234 -8.391 -21.266 1 88.25 340 PRO B N 1
ATOM 6173 C CA . PRO B 1 340 ? 22.906 -9.016 -21.406 1 88.25 340 PRO B CA 1
ATOM 6174 C C . PRO B 1 340 ? 23 -10.516 -21.688 1 88.25 340 PRO B C 1
ATOM 6176 O O . PRO B 1 340 ? 22.25 -11.305 -21.109 1 88.25 340 PRO B O 1
ATOM 6179 N N . GLU B 1 341 ? 23.891 -10.938 -22.547 1 86.81 341 GLU B N 1
ATOM 6180 C CA . GLU B 1 341 ? 24.047 -12.336 -22.938 1 86.81 341 GLU B CA 1
ATOM 6181 C C . GLU B 1 341 ? 24.469 -13.188 -21.734 1 86.81 341 GLU B C 1
ATOM 6183 O O . GLU B 1 341 ? 23.906 -14.258 -21.5 1 86.81 341 GLU B O 1
ATOM 6188 N N . GLU B 1 342 ? 25.438 -12.695 -21.016 1 87.12 342 GLU B N 1
ATOM 6189 C CA . GLU B 1 342 ? 25.938 -13.43 -19.859 1 87.12 342 GLU B CA 1
ATOM 6190 C C . GLU B 1 342 ? 24.891 -13.477 -18.734 1 87.12 342 GLU B C 1
ATOM 6192 O O . GLU B 1 342 ? 24.781 -14.484 -18.031 1 87.12 342 GLU B O 1
ATOM 6197 N N . ARG B 1 343 ? 24.203 -12.391 -18.594 1 88.31 343 ARG B N 1
ATOM 6198 C CA . ARG B 1 343 ? 23.141 -12.352 -17.594 1 88.31 343 ARG B CA 1
ATOM 6199 C C . ARG B 1 343 ? 22.062 -13.391 -17.891 1 88.31 343 ARG B C 1
ATOM 6201 O O . ARG B 1 343 ? 21.609 -14.102 -17 1 88.31 343 ARG B O 1
ATOM 6208 N N . ASP B 1 344 ? 21.688 -13.398 -19.141 1 85.06 344 ASP B N 1
ATOM 6209 C CA . ASP B 1 344 ? 20.672 -14.359 -19.578 1 85.06 344 ASP B CA 1
ATOM 6210 C C . ASP B 1 344 ? 21.141 -15.797 -19.328 1 85.06 344 ASP B C 1
ATOM 6212 O O . ASP B 1 344 ? 20.359 -16.641 -18.891 1 85.06 344 ASP B O 1
ATOM 6216 N N . ARG B 1 345 ? 22.344 -16.016 -19.609 1 83.12 345 ARG B N 1
ATOM 6217 C CA . ARG B 1 345 ? 22.906 -17.344 -19.391 1 83.12 345 ARG B CA 1
ATOM 6218 C C . ARG B 1 345 ? 22.891 -17.703 -17.906 1 83.12 345 ARG B C 1
ATOM 6220 O O . ARG B 1 345 ? 22.516 -18.812 -17.531 1 83.12 345 ARG B O 1
ATOM 6227 N N . LEU B 1 346 ? 23.328 -16.766 -17.188 1 82.25 346 LEU B N 1
ATOM 6228 C CA . LEU B 1 346 ? 23.406 -16.969 -15.742 1 82.25 346 LEU B CA 1
ATOM 6229 C C . LEU B 1 346 ? 22.016 -17.234 -15.156 1 82.25 346 LEU B C 1
ATOM 6231 O O . LEU B 1 346 ? 21.859 -18.047 -14.242 1 82.25 346 LEU B O 1
ATOM 6235 N N . TRP B 1 347 ? 21 -16.625 -15.773 1 87.5 347 TRP B N 1
ATOM 6236 C CA . TRP B 1 347 ? 19.672 -16.688 -15.203 1 87.5 347 TRP B CA 1
ATOM 6237 C C . TRP B 1 347 ? 18.828 -17.75 -15.906 1 87.5 347 TRP B C 1
ATOM 6239 O O . TRP B 1 347 ? 17.656 -17.938 -15.57 1 87.5 347 TRP B O 1
ATOM 6249 N N . THR B 1 348 ? 19.422 -18.359 -16.844 1 83.62 348 THR B N 1
ATOM 6250 C CA . THR B 1 348 ? 18.734 -19.406 -17.594 1 83.62 348 THR B CA 1
ATOM 6251 C C . THR B 1 348 ? 18.172 -20.469 -16.641 1 83.62 348 THR B C 1
ATOM 6253 O O . THR B 1 348 ? 17.047 -20.938 -16.828 1 83.62 348 THR B O 1
ATOM 6256 N N . ALA B 1 349 ? 19.047 -20.859 -15.688 1 84 349 ALA B N 1
ATOM 6257 C CA . ALA B 1 349 ? 18.625 -21.859 -14.719 1 84 349 ALA B CA 1
ATOM 6258 C C . ALA B 1 349 ? 17.328 -21.453 -14.031 1 84 349 ALA B C 1
ATOM 6260 O O . ALA B 1 349 ? 16.375 -22.234 -13.953 1 84 349 ALA B O 1
ATOM 6261 N N . ARG B 1 350 ? 17.312 -20.219 -13.578 1 87.12 350 ARG B N 1
ATOM 6262 C CA . ARG B 1 350 ? 16.125 -19.734 -12.867 1 87.12 350 ARG B CA 1
ATOM 6263 C C . ARG B 1 350 ? 14.938 -19.609 -13.812 1 87.12 350 ARG B C 1
ATOM 6265 O O . ARG B 1 350 ? 13.812 -19.953 -13.453 1 87.12 350 ARG B O 1
ATOM 6272 N N . HIS B 1 351 ? 15.102 -19.156 -14.984 1 82.56 351 HIS B N 1
ATOM 6273 C CA . HIS B 1 351 ? 14.023 -18.938 -15.945 1 82.56 351 HIS B CA 1
ATOM 6274 C C . HIS B 1 351 ? 13.375 -20.25 -16.375 1 82.56 351 HIS B C 1
ATOM 6276 O O . HIS B 1 351 ? 12.172 -20.297 -16.609 1 82.56 351 HIS B O 1
ATOM 6282 N N . ASN B 1 352 ? 14.164 -21.297 -16.359 1 87.44 352 ASN B N 1
ATOM 6283 C CA . ASN B 1 352 ? 13.672 -22.578 -16.844 1 87.44 352 ASN B CA 1
ATOM 6284 C C . ASN B 1 352 ? 13.305 -23.516 -15.695 1 87.44 352 ASN B C 1
ATOM 6286 O O . ASN B 1 352 ? 13.07 -24.703 -15.906 1 87.44 352 ASN B O 1
ATOM 6290 N N . ALA B 1 353 ? 13.25 -22.984 -14.523 1 90.44 353 ALA B N 1
ATOM 6291 C CA . ALA B 1 353 ? 13.094 -23.812 -13.336 1 90.44 353 ALA B CA 1
ATOM 6292 C C . ALA B 1 353 ? 11.82 -24.656 -13.43 1 90.44 353 ALA B C 1
ATOM 6294 O O . ALA B 1 353 ? 11.852 -25.875 -13.211 1 90.44 353 ALA B O 1
ATOM 6295 N N . PHE B 1 354 ? 10.758 -24.109 -13.797 1 87 354 PHE B N 1
ATOM 6296 C CA . PHE B 1 354 ? 9.484 -24.812 -13.852 1 87 354 PHE B CA 1
ATOM 6297 C C . PHE B 1 354 ? 9.531 -25.906 -14.914 1 87 354 PHE B C 1
ATOM 6299 O O . PHE B 1 354 ? 9.172 -27.062 -14.648 1 87 354 PHE B O 1
ATOM 6306 N N . TYR B 1 355 ? 10.023 -25.562 -16.047 1 89.06 355 TYR B N 1
ATOM 6307 C CA . TYR B 1 355 ? 10.07 -26.5 -17.172 1 89.06 355 TYR B CA 1
ATOM 6308 C C . TYR B 1 355 ? 11.055 -27.641 -16.891 1 89.06 355 TYR B C 1
ATOM 6310 O O . TYR B 1 355 ? 10.82 -28.781 -17.297 1 89.06 355 TYR B O 1
ATOM 6318 N N . ALA B 1 356 ? 12.117 -27.266 -16.297 1 93.12 356 ALA B N 1
ATOM 6319 C CA . ALA B 1 356 ? 13.078 -28.281 -15.898 1 93.12 356 ALA B CA 1
ATOM 6320 C C . ALA B 1 356 ? 12.445 -29.312 -14.961 1 93.12 356 ALA B C 1
ATOM 6322 O O . ALA B 1 356 ? 12.695 -30.516 -15.086 1 93.12 356 ALA B O 1
ATOM 6323 N N . SER B 1 357 ? 11.648 -28.828 -14.031 1 93.81 357 SER B N 1
ATOM 6324 C CA . SER B 1 357 ? 10.938 -29.734 -13.133 1 93.81 357 SER B CA 1
ATOM 6325 C C . SER B 1 357 ? 9.93 -30.578 -13.898 1 93.81 357 SER B C 1
ATOM 6327 O O . SER B 1 357 ? 9.82 -31.797 -13.664 1 93.81 357 SER B O 1
ATOM 6329 N N . LEU B 1 358 ? 9.227 -30.031 -14.789 1 90.75 358 LEU B N 1
ATOM 6330 C CA . LEU B 1 358 ? 8.234 -30.75 -15.594 1 90.75 358 LEU B CA 1
ATOM 6331 C C . LEU B 1 358 ? 8.883 -31.859 -16.391 1 90.75 358 LEU B C 1
ATOM 6333 O O . LEU B 1 358 ? 8.289 -32.938 -16.578 1 90.75 358 LEU B O 1
ATOM 6337 N N . ALA B 1 359 ? 10.039 -31.641 -16.875 1 93.12 359 ALA B N 1
ATOM 6338 C CA . ALA B 1 359 ? 10.758 -32.562 -17.734 1 93.12 359 ALA B CA 1
ATOM 6339 C C . ALA B 1 359 ? 11.195 -33.812 -16.969 1 93.12 359 ALA B C 1
ATOM 6341 O O . ALA B 1 359 ? 11.578 -34.812 -17.578 1 93.12 359 ALA B O 1
ATOM 6342 N N . THR B 1 360 ? 11.094 -33.812 -15.75 1 93.19 360 THR B N 1
ATOM 6343 C CA . THR B 1 360 ? 11.547 -34.938 -14.953 1 93.19 360 THR B CA 1
ATOM 6344 C C . THR B 1 360 ? 10.547 -36.094 -15.016 1 93.19 360 THR B C 1
ATOM 6346 O O . THR B 1 360 ? 10.859 -37.219 -14.617 1 93.19 360 THR B O 1
ATOM 6349 N N . LYS B 1 361 ? 9.367 -35.844 -15.461 1 92.44 361 LYS B N 1
ATOM 6350 C CA . LYS B 1 361 ? 8.336 -36.875 -15.578 1 92.44 361 LYS B CA 1
ATOM 6351 C C . LYS B 1 361 ? 7.562 -36.719 -16.891 1 92.44 361 LYS B C 1
ATOM 6353 O O . LYS B 1 361 ? 6.809 -35.75 -17.062 1 92.44 361 LYS B O 1
ATOM 6358 N N . ALA B 1 362 ? 7.73 -37.688 -17.688 1 90.69 362 ALA B N 1
ATOM 6359 C CA . ALA B 1 362 ? 7.008 -37.656 -18.953 1 90.69 362 ALA B CA 1
ATOM 6360 C C . ALA B 1 362 ? 5.5 -37.656 -18.734 1 90.69 362 ALA B C 1
ATOM 6362 O O . ALA B 1 362 ? 4.965 -38.469 -17.984 1 90.69 362 ALA B O 1
ATOM 6363 N N . GLY B 1 363 ? 4.871 -36.656 -19.328 1 87.12 363 GLY B N 1
ATOM 6364 C CA . GLY B 1 363 ? 3.426 -36.562 -19.203 1 87.12 363 GLY B CA 1
ATOM 6365 C C . GLY B 1 363 ? 2.984 -35.906 -17.891 1 87.12 363 GLY B C 1
ATOM 6366 O O . GLY B 1 363 ? 1.786 -35.781 -17.641 1 87.12 363 GLY B O 1
ATOM 6367 N N . GLY B 1 364 ? 3.924 -35.594 -17.078 1 89.31 364 GLY B N 1
ATOM 6368 C CA . GLY B 1 364 ? 3.604 -35 -15.797 1 89.31 364 GLY B CA 1
ATOM 6369 C C . GLY B 1 364 ? 3.051 -33.594 -15.922 1 89.31 364 GLY B C 1
ATOM 6370 O O . GLY B 1 364 ? 3.186 -32.969 -16.969 1 89.31 364 GLY B O 1
ATOM 6371 N N . ARG B 1 365 ? 2.275 -33.188 -14.898 1 87.88 365 ARG B N 1
ATOM 6372 C CA . ARG B 1 365 ? 1.794 -31.812 -14.75 1 87.88 365 ARG B CA 1
ATOM 6373 C C . ARG B 1 365 ? 2.336 -31.172 -13.469 1 87.88 365 ARG B C 1
ATOM 6375 O O . ARG B 1 365 ? 2.523 -31.859 -12.461 1 87.88 365 ARG B O 1
ATOM 6382 N N . GLY B 1 366 ? 2.562 -29.891 -13.617 1 87.94 366 GLY B N 1
ATOM 6383 C CA . GLY B 1 366 ? 3.104 -29.172 -12.477 1 87.94 366 GLY B CA 1
ATOM 6384 C C . GLY B 1 366 ? 2.031 -28.547 -11.602 1 87.94 366 GLY B C 1
ATOM 6385 O O . GLY B 1 366 ? 1.049 -28 -12.109 1 87.94 366 GLY B O 1
ATOM 6386 N N . PHE B 1 367 ? 2.154 -28.766 -10.336 1 87.12 367 PHE B N 1
ATOM 6387 C CA . PHE B 1 367 ? 1.407 -28.125 -9.258 1 87.12 367 PHE B CA 1
ATOM 6388 C C . PHE B 1 367 ? 2.336 -27.328 -8.352 1 87.12 367 PHE B C 1
ATOM 6390 O O . PHE B 1 367 ? 3.391 -27.828 -7.945 1 87.12 367 PHE B O 1
ATOM 6397 N N . SER B 1 368 ? 1.971 -26.047 -8.172 1 90.31 368 SER B N 1
ATOM 6398 C CA . SER B 1 368 ? 2.873 -25.234 -7.367 1 90.31 368 SER B CA 1
ATOM 6399 C C . SER B 1 368 ? 2.189 -24.75 -6.09 1 90.31 368 SER B C 1
ATOM 6401 O O . SER B 1 368 ? 1.077 -24.219 -6.133 1 90.31 368 SER B O 1
ATOM 6403 N N . SER B 1 369 ? 2.857 -24.984 -4.984 1 94.31 369 SER B N 1
ATOM 6404 C CA . SER B 1 369 ? 2.451 -24.328 -3.74 1 94.31 369 SER B CA 1
ATOM 6405 C C . SER B 1 369 ? 2.838 -22.859 -3.732 1 94.31 369 SER B C 1
ATOM 6407 O O . SER B 1 369 ? 3.559 -22.391 -4.617 1 94.31 369 SER B O 1
ATOM 6409 N N . ASP B 1 370 ? 2.357 -22.109 -2.82 1 95.81 370 ASP B N 1
ATOM 6410 C CA . ASP B 1 370 ? 2.686 -20.703 -2.625 1 95.81 370 ASP B CA 1
ATOM 6411 C C . ASP B 1 370 ? 2.482 -20.281 -1.169 1 95.81 370 ASP B C 1
ATOM 6413 O O . ASP B 1 370 ? 1.351 -20.234 -0.686 1 95.81 370 ASP B O 1
ATOM 6417 N N . VAL B 1 371 ? 3.566 -20.047 -0.481 1 98.19 371 VAL B N 1
ATOM 6418 C CA . VAL B 1 371 ? 3.48 -19.5 0.874 1 98.19 371 VAL B CA 1
ATOM 6419 C C . VAL B 1 371 ? 4.523 -18.406 1.061 1 98.19 371 VAL B C 1
ATOM 6421 O O . VAL B 1 371 ? 5.461 -18.281 0.271 1 98.19 371 VAL B O 1
ATOM 6424 N N . CYS B 1 372 ? 4.32 -17.625 2.014 1 98.5 372 CYS B N 1
ATOM 6425 C CA . CYS B 1 372 ? 5.266 -16.578 2.406 1 98.5 372 CYS B CA 1
ATOM 6426 C C . CYS B 1 372 ? 5.379 -16.5 3.924 1 98.5 372 CYS B C 1
ATOM 6428 O O . CYS B 1 372 ? 4.371 -16.578 4.633 1 98.5 372 CYS B O 1
ATOM 6430 N N . VAL B 1 373 ? 6.594 -16.453 4.426 1 98.12 373 VAL B N 1
ATOM 6431 C CA . VAL B 1 373 ? 6.852 -16.344 5.859 1 98.12 373 VAL B CA 1
ATOM 6432 C C . VAL B 1 373 ? 7.793 -15.18 6.133 1 98.12 373 VAL B C 1
ATOM 6434 O O . VAL B 1 373 ? 8.445 -14.664 5.219 1 98.12 373 VAL B O 1
ATOM 6437 N N . PRO B 1 374 ? 7.789 -14.648 7.398 1 97.5 374 PRO B N 1
ATOM 6438 C CA . PRO B 1 374 ? 8.867 -13.711 7.723 1 97.5 374 PRO B CA 1
ATOM 6439 C C . PRO B 1 374 ? 10.25 -14.273 7.395 1 97.5 374 PRO B C 1
ATOM 6441 O O . PRO B 1 374 ? 10.5 -15.469 7.59 1 97.5 374 PRO B O 1
ATOM 6444 N N . ILE B 1 375 ? 11.102 -13.469 6.93 1 94.81 375 ILE B N 1
ATOM 6445 C CA . ILE B 1 375 ? 12.367 -13.922 6.367 1 94.81 375 ILE B CA 1
ATOM 6446 C C . ILE B 1 375 ? 13.148 -14.703 7.422 1 94.81 375 ILE B C 1
ATOM 6448 O O . ILE B 1 375 ? 13.82 -15.688 7.105 1 94.81 375 ILE B O 1
ATOM 6452 N N . SER B 1 376 ? 13.039 -14.352 8.695 1 95.06 376 SER B N 1
ATOM 6453 C CA . SER B 1 376 ? 13.773 -15.016 9.766 1 95.06 376 SER B CA 1
ATOM 6454 C C . SER B 1 376 ? 13.305 -16.453 9.953 1 95.06 376 SER B C 1
ATOM 6456 O O . SER B 1 376 ? 14 -17.266 10.578 1 95.06 376 SER B O 1
ATOM 6458 N N . ARG B 1 377 ? 12.133 -16.766 9.398 1 97.12 377 ARG B N 1
ATOM 6459 C CA . ARG B 1 377 ? 11.57 -18.109 9.57 1 97.12 377 ARG B CA 1
ATOM 6460 C C . ARG B 1 377 ? 11.812 -18.953 8.328 1 97.12 377 ARG B C 1
ATOM 6462 O O . ARG B 1 377 ? 11.5 -20.156 8.312 1 97.12 377 ARG B O 1
ATOM 6469 N N . LEU B 1 378 ? 12.438 -18.422 7.309 1 96.12 378 LEU B N 1
ATOM 6470 C CA . LEU B 1 378 ? 12.578 -19.078 6.016 1 96.12 378 LEU B CA 1
ATOM 6471 C C . LEU B 1 378 ? 13.414 -20.344 6.137 1 96.12 378 LEU B C 1
ATOM 6473 O O . LEU B 1 378 ? 13.055 -21.391 5.594 1 96.12 378 LEU B O 1
ATOM 6477 N N . THR B 1 379 ? 14.555 -20.234 6.871 1 95.06 379 THR B N 1
ATOM 6478 C CA . THR B 1 379 ? 15.43 -21.375 7.016 1 95.06 379 THR B CA 1
ATOM 6479 C C . THR B 1 379 ? 14.672 -22.562 7.602 1 95.06 379 THR B C 1
ATOM 6481 O O . THR B 1 379 ? 14.68 -23.656 7.027 1 95.06 379 THR B O 1
ATOM 6484 N N . GLU B 1 380 ? 14.016 -22.281 8.672 1 97.19 380 GLU B N 1
ATOM 6485 C CA . GLU B 1 380 ? 13.273 -23.328 9.359 1 97.19 380 GLU B CA 1
ATOM 6486 C C . GLU B 1 380 ? 12.141 -23.875 8.484 1 97.19 380 GLU B C 1
ATOM 6488 O O . GLU B 1 380 ? 11.953 -25.078 8.391 1 97.19 380 GLU B O 1
ATOM 6493 N N . CYS B 1 381 ? 11.422 -23.031 7.824 1 97.75 381 CYS B N 1
ATOM 6494 C CA . CYS B 1 381 ? 10.281 -23.422 6.996 1 97.75 381 CYS B CA 1
ATOM 6495 C C . CYS B 1 381 ? 10.734 -24.281 5.82 1 97.75 381 CYS B C 1
ATOM 6497 O O . CYS B 1 381 ? 10.156 -25.328 5.555 1 97.75 381 CYS B O 1
ATOM 6499 N N . ILE B 1 382 ? 11.797 -23.875 5.129 1 96.88 382 ILE B N 1
ATOM 6500 C CA . ILE B 1 382 ? 12.297 -24.594 3.963 1 96.88 382 ILE B CA 1
ATOM 6501 C C . ILE B 1 382 ? 12.867 -25.938 4.395 1 96.88 382 ILE B C 1
ATOM 6503 O O . ILE B 1 382 ? 12.602 -26.969 3.77 1 96.88 382 ILE B O 1
ATOM 6507 N N . ALA B 1 383 ? 13.641 -25.984 5.473 1 95.5 383 ALA B N 1
ATOM 6508 C CA . ALA B 1 383 ? 14.266 -27.219 5.941 1 95.5 383 ALA B CA 1
ATOM 6509 C C . ALA B 1 383 ? 13.211 -28.25 6.312 1 95.5 383 ALA B C 1
ATOM 6511 O O . ALA B 1 383 ? 13.312 -29.422 5.91 1 95.5 383 ALA B O 1
ATOM 6512 N N . GLN B 1 384 ? 12.242 -27.797 7.062 1 97.06 384 GLN B N 1
ATOM 6513 C CA . GLN B 1 384 ? 11.18 -28.719 7.461 1 97.06 384 GLN B CA 1
ATOM 6514 C C . GLN B 1 384 ? 10.367 -29.172 6.25 1 97.06 384 GLN B C 1
ATOM 6516 O O . GLN B 1 384 ? 9.922 -30.328 6.191 1 97.06 384 GLN B O 1
ATOM 6521 N N . THR B 1 385 ? 10.156 -28.281 5.344 1 97.75 385 THR B N 1
ATOM 6522 C CA . THR B 1 385 ? 9.484 -28.641 4.105 1 97.75 385 THR B CA 1
ATOM 6523 C C . THR B 1 385 ? 10.281 -29.703 3.34 1 97.75 385 THR B C 1
ATOM 6525 O O . THR B 1 385 ? 9.719 -30.703 2.889 1 97.75 385 THR B O 1
ATOM 6528 N N . GLU B 1 386 ? 11.57 -29.516 3.213 1 96.38 386 GLU B N 1
ATOM 6529 C CA . GLU B 1 386 ? 12.422 -30.469 2.516 1 96.38 386 GLU B CA 1
ATOM 6530 C C . GLU B 1 386 ? 12.367 -31.844 3.176 1 96.38 386 GLU B C 1
ATOM 6532 O O . GLU B 1 386 ? 12.383 -32.875 2.49 1 96.38 386 GLU B O 1
ATOM 6537 N N . GLU B 1 387 ? 12.32 -31.812 4.465 1 96.5 387 GLU B N 1
ATOM 6538 C CA . GLU B 1 387 ? 12.211 -33.094 5.184 1 96.5 387 GLU B CA 1
ATOM 6539 C C . GLU B 1 387 ? 10.922 -33.812 4.816 1 96.5 387 GLU B C 1
ATOM 6541 O O . GLU B 1 387 ? 10.93 -35.031 4.602 1 96.5 387 GLU B O 1
ATOM 6546 N N . ASP B 1 388 ? 9.82 -33.062 4.785 1 97.12 388 ASP B N 1
ATOM 6547 C CA . ASP B 1 388 ? 8.539 -33.656 4.391 1 97.12 388 ASP B CA 1
ATOM 6548 C C . ASP B 1 388 ? 8.594 -34.188 2.957 1 97.12 388 ASP B C 1
ATOM 6550 O O . ASP B 1 388 ? 8.117 -35.281 2.67 1 97.12 388 ASP B O 1
ATOM 6554 N N . LEU B 1 389 ? 9.18 -33.406 2.086 1 96.75 389 LEU B N 1
ATOM 6555 C CA . LEU B 1 389 ? 9.227 -33.719 0.665 1 96.75 389 LEU B CA 1
ATOM 6556 C C . LEU B 1 389 ? 10.086 -34.969 0.414 1 96.75 389 LEU B C 1
ATOM 6558 O O . LEU B 1 389 ? 9.789 -35.75 -0.476 1 96.75 389 LEU B O 1
ATOM 6562 N N . ALA B 1 390 ? 11.125 -35.156 1.213 1 95.12 390 ALA B N 1
ATOM 6563 C CA . ALA B 1 390 ? 12.047 -36.281 1.062 1 95.12 390 ALA B CA 1
ATOM 6564 C C . ALA B 1 390 ? 11.352 -37.594 1.355 1 95.12 390 ALA B C 1
ATOM 6566 O O . ALA B 1 390 ? 11.797 -38.656 0.895 1 95.12 390 ALA B O 1
ATOM 6567 N N . ARG B 1 391 ? 10.266 -37.531 2.023 1 95.88 391 ARG B N 1
ATOM 6568 C CA . ARG B 1 391 ? 9.547 -38.719 2.408 1 95.88 391 ARG B CA 1
ATOM 6569 C C . ARG B 1 391 ? 8.516 -39.125 1.351 1 95.88 391 ARG B C 1
ATOM 6571 O O . ARG B 1 391 ? 7.891 -40.156 1.441 1 95.88 391 ARG B O 1
ATOM 6578 N N . SER B 1 392 ? 8.383 -38.312 0.368 1 96.06 392 SER B N 1
ATOM 6579 C CA . SER B 1 392 ? 7.406 -38.562 -0.69 1 96.06 392 SER B CA 1
ATOM 6580 C C . SER B 1 392 ? 8.086 -39.125 -1.938 1 96.06 392 SER B C 1
ATOM 6582 O O . SER B 1 392 ? 9.242 -38.812 -2.217 1 96.06 392 SER B O 1
ATOM 6584 N N . ALA B 1 393 ? 7.352 -39.906 -2.703 1 93.62 393 ALA B N 1
ATOM 6585 C CA . ALA B 1 393 ? 7.855 -40.469 -3.953 1 93.62 393 ALA B CA 1
ATOM 6586 C C . ALA B 1 393 ? 7.734 -39.469 -5.098 1 93.62 393 ALA B C 1
ATOM 6588 O O . ALA B 1 393 ? 8.328 -39.656 -6.16 1 93.62 393 ALA B O 1
ATOM 6589 N N . LEU B 1 394 ? 7.02 -38.375 -4.914 1 94.81 394 LEU B N 1
ATOM 6590 C CA . LEU B 1 394 ? 6.852 -37.344 -5.941 1 94.81 394 LEU B CA 1
ATOM 6591 C C . LEU B 1 394 ? 8.156 -36.594 -6.164 1 94.81 394 LEU B C 1
ATOM 6593 O O . LEU B 1 394 ? 8.891 -36.312 -5.215 1 94.81 394 LEU B O 1
ATOM 6597 N N . PHE B 1 395 ? 8.391 -36.312 -7.391 1 94.31 395 PHE B N 1
ATOM 6598 C CA . PHE B 1 395 ? 9.414 -35.312 -7.598 1 94.31 395 PHE B CA 1
ATOM 6599 C C . PHE B 1 395 ? 8.922 -33.938 -7.152 1 94.31 395 PHE B C 1
ATOM 6601 O O . PHE B 1 395 ? 7.852 -33.5 -7.562 1 94.31 395 PHE B O 1
ATOM 6608 N N . THR B 1 396 ? 9.727 -33.344 -6.344 1 96.44 396 THR B N 1
ATOM 6609 C CA . THR B 1 396 ? 9.445 -32 -5.852 1 96.44 396 THR B CA 1
ATOM 6610 C C . THR B 1 396 ? 10.711 -31.156 -5.859 1 96.44 396 THR B C 1
ATOM 6612 O O . THR B 1 396 ? 11.82 -31.688 -5.746 1 96.44 396 THR B O 1
ATOM 6615 N N . SER B 1 397 ? 10.555 -29.922 -6.094 1 96.06 397 SER B N 1
ATOM 6616 C CA . SER B 1 397 ? 11.641 -28.953 -6.008 1 96.06 397 SER B CA 1
ATOM 6617 C C . SER B 1 397 ? 11.164 -27.625 -5.426 1 96.06 397 SER B C 1
ATOM 6619 O O . SER B 1 397 ? 9.953 -27.406 -5.305 1 96.06 397 SER B O 1
ATOM 6621 N N . ILE B 1 398 ? 12.109 -26.812 -4.977 1 97.38 398 ILE B N 1
ATOM 6622 C CA . ILE B 1 398 ? 11.773 -25.562 -4.324 1 97.38 398 ILE B CA 1
ATOM 6623 C C . ILE B 1 398 ? 12.391 -24.391 -5.094 1 97.38 398 ILE B C 1
ATOM 6625 O O . ILE B 1 398 ? 13.578 -24.422 -5.434 1 97.38 398 ILE B O 1
ATOM 6629 N N . VAL B 1 399 ? 11.602 -23.438 -5.449 1 96.31 399 VAL B N 1
ATOM 6630 C CA . VAL B 1 399 ? 12 -22.125 -5.957 1 96.31 399 VAL B CA 1
ATOM 6631 C C . VAL B 1 399 ? 11.438 -21.031 -5.055 1 96.31 399 VAL B C 1
ATOM 6633 O O . VAL B 1 399 ? 10.328 -21.156 -4.535 1 96.31 399 VAL B O 1
ATOM 6636 N N . GLY B 1 400 ? 12.242 -19.938 -4.879 1 95.81 400 GLY B N 1
ATOM 6637 C CA . GLY B 1 400 ? 11.727 -18.922 -3.967 1 95.81 400 GLY B CA 1
ATOM 6638 C C . GLY B 1 400 ? 12.141 -17.516 -4.344 1 95.81 400 GLY B C 1
ATOM 6639 O O . GLY B 1 400 ? 13.242 -17.297 -4.855 1 95.81 400 GLY B O 1
ATOM 6640 N N . HIS B 1 401 ? 11.203 -16.562 -4.141 1 96.19 401 HIS B N 1
ATOM 6641 C CA . HIS B 1 401 ? 11.516 -15.141 -4.016 1 96.19 401 HIS B CA 1
ATOM 6642 C C . HIS B 1 401 ? 11.898 -14.789 -2.582 1 96.19 401 HIS B C 1
ATOM 6644 O O . HIS B 1 401 ? 11.133 -14.148 -1.865 1 96.19 401 HIS B O 1
ATOM 6650 N N . VAL B 1 402 ? 13.125 -15.086 -2.184 1 95.75 402 VAL B N 1
ATOM 6651 C CA . VAL B 1 402 ? 13.445 -15.188 -0.762 1 95.75 402 VAL B CA 1
ATOM 6652 C C . VAL B 1 402 ? 13.781 -13.805 -0.211 1 95.75 402 VAL B C 1
ATOM 6654 O O . VAL B 1 402 ? 13.859 -13.617 1.006 1 95.75 402 VAL B O 1
ATOM 6657 N N . GLY B 1 403 ? 13.93 -12.844 -1.109 1 94.06 403 GLY B N 1
ATOM 6658 C CA . GLY B 1 403 ? 14.086 -11.477 -0.633 1 94.06 403 GLY B CA 1
ATOM 6659 C C . GLY B 1 403 ? 12.883 -10.969 0.137 1 94.06 403 GLY B C 1
ATOM 6660 O O . GLY B 1 403 ? 12.992 -10.023 0.92 1 94.06 403 GLY B O 1
ATOM 6661 N N . ASP B 1 404 ? 11.781 -11.617 -0.108 1 93.94 404 ASP B N 1
ATOM 6662 C CA . ASP B 1 404 ? 10.562 -11.195 0.585 1 93.94 404 ASP B CA 1
ATOM 6663 C C . ASP B 1 404 ? 9.938 -12.352 1.354 1 93.94 404 ASP B C 1
ATOM 6665 O O . ASP B 1 404 ? 8.797 -12.266 1.8 1 93.94 404 ASP B O 1
ATOM 6669 N N . GLY B 1 405 ? 10.555 -13.445 1.432 1 96.5 405 GLY B N 1
ATOM 6670 C CA . GLY B 1 405 ? 10.102 -14.539 2.273 1 96.5 405 GLY B CA 1
ATOM 6671 C C . GLY B 1 405 ? 9.125 -15.469 1.575 1 96.5 405 GLY B C 1
ATOM 6672 O O . GLY B 1 405 ? 8.484 -16.297 2.219 1 96.5 405 GLY B O 1
ATOM 6673 N N . ASN B 1 406 ? 9.016 -15.406 0.279 1 97.75 406 ASN B N 1
ATOM 6674 C CA . ASN B 1 406 ? 8.07 -16.172 -0.524 1 97.75 406 ASN B CA 1
ATOM 6675 C C . ASN B 1 406 ? 8.75 -17.375 -1.193 1 97.75 406 ASN B C 1
ATOM 6677 O O . ASN B 1 406 ? 9.852 -17.25 -1.731 1 97.75 406 ASN B O 1
ATOM 6681 N N . PHE B 1 407 ? 8.125 -18.562 -1.108 1 97.5 407 PHE B N 1
ATOM 6682 C CA . PHE B 1 407 ? 8.688 -19.672 -1.873 1 97.5 407 PHE B CA 1
ATOM 6683 C C . PHE B 1 407 ? 7.594 -20.625 -2.332 1 97.5 407 PHE B C 1
ATOM 6685 O O . PHE B 1 407 ? 6.453 -20.531 -1.867 1 97.5 407 PHE B O 1
ATOM 6692 N N . HIS B 1 408 ? 7.961 -21.453 -3.262 1 96.69 408 HIS B N 1
ATOM 6693 C CA . HIS B 1 408 ? 7.102 -22.422 -3.93 1 96.69 408 HIS B CA 1
ATOM 6694 C C . HIS B 1 408 ? 7.715 -23.828 -3.898 1 96.69 408 HIS B C 1
ATOM 6696 O O . HIS B 1 408 ? 8.938 -23.969 -4.004 1 96.69 408 HIS B O 1
ATOM 6702 N N . VAL B 1 409 ? 6.863 -24.781 -3.754 1 97.62 409 VAL B N 1
ATOM 6703 C CA . VAL B 1 409 ? 7.211 -26.156 -4.059 1 97.62 409 VAL B CA 1
ATOM 6704 C C . VAL B 1 409 ? 6.512 -26.594 -5.344 1 97.62 409 VAL B C 1
ATOM 6706 O O . VAL B 1 409 ? 5.297 -26.422 -5.484 1 97.62 409 VAL B O 1
ATOM 6709 N N . ILE B 1 410 ? 7.297 -27.062 -6.227 1 95.69 410 ILE B N 1
ATOM 6710 C CA . ILE B 1 410 ? 6.754 -27.609 -7.465 1 95.69 410 ILE B CA 1
ATOM 6711 C C . ILE B 1 410 ? 6.566 -29.109 -7.32 1 95.69 410 ILE B C 1
ATOM 6713 O O . ILE B 1 410 ? 7.527 -29.844 -7.07 1 95.69 410 ILE B O 1
ATOM 6717 N N . PHE B 1 411 ? 5.316 -29.547 -7.465 1 95.94 411 PHE B N 1
ATOM 6718 C CA . PHE B 1 411 ? 4.977 -30.953 -7.477 1 95.94 411 PHE B CA 1
ATOM 6719 C C . PHE B 1 411 ? 4.746 -31.453 -8.898 1 95.94 411 PHE B C 1
ATOM 6721 O O . PHE B 1 411 ? 3.961 -30.859 -9.648 1 95.94 411 PHE B O 1
ATOM 6728 N N . ILE B 1 412 ? 5.43 -32.438 -9.266 1 94.88 412 ILE B N 1
ATOM 6729 C CA . ILE B 1 412 ? 5.16 -33.062 -10.562 1 94.88 412 ILE B CA 1
ATOM 6730 C C . ILE B 1 412 ? 4.316 -34.312 -10.367 1 94.88 412 ILE B C 1
ATOM 6732 O O . ILE B 1 412 ? 4.758 -35.281 -9.727 1 94.88 412 ILE B O 1
ATOM 6736 N N . VAL B 1 413 ? 3.096 -34.281 -10.969 1 93.75 413 VAL B N 1
ATOM 6737 C CA . VAL B 1 413 ? 2.162 -35.375 -10.758 1 93.75 413 VAL B CA 1
ATOM 6738 C C . VAL B 1 413 ? 1.645 -35.875 -12.102 1 93.75 413 VAL B C 1
ATOM 6740 O O . VAL B 1 413 ? 1.671 -35.156 -13.094 1 93.75 413 VAL B O 1
ATOM 6743 N N . ASP B 1 414 ? 1.306 -37.125 -12.102 1 91.62 414 ASP B N 1
ATOM 6744 C CA . ASP B 1 414 ? 0.484 -37.656 -13.18 1 91.62 414 ASP B CA 1
ATOM 6745 C C . ASP B 1 414 ? -0.988 -37.312 -12.977 1 91.62 414 ASP B C 1
ATOM 6747 O O . ASP B 1 414 ? -1.616 -37.75 -12.016 1 91.62 414 ASP B O 1
ATOM 6751 N N . PRO B 1 415 ? -1.494 -36.5 -13.859 1 86.19 415 PRO B N 1
ATOM 6752 C CA . PRO B 1 415 ? -2.873 -36.031 -13.664 1 86.19 415 PRO B CA 1
ATOM 6753 C C . PRO B 1 415 ? -3.877 -37.188 -13.648 1 86.19 415 PRO B C 1
ATOM 6755 O O . PRO B 1 415 ? -5.004 -37.031 -13.188 1 86.19 415 PRO B O 1
ATOM 6758 N N . GLU B 1 416 ? -3.518 -38.344 -14.148 1 88.06 416 GLU B N 1
ATOM 6759 C CA . GLU B 1 416 ? -4.398 -39.5 -14.188 1 88.06 416 GLU B CA 1
ATOM 6760 C C . GLU B 1 416 ? -4.172 -40.406 -12.977 1 88.06 416 GLU B C 1
ATOM 6762 O O . GLU B 1 416 ? -4.785 -41.469 -12.867 1 88.06 416 GLU B O 1
ATOM 6767 N N . ASN B 1 417 ? -3.311 -40.062 -12.117 1 92.44 417 ASN B N 1
ATOM 6768 C CA . ASN B 1 417 ? -3.02 -40.812 -10.898 1 92.44 417 ASN B CA 1
ATOM 6769 C C . ASN B 1 417 ? -3.529 -40.094 -9.656 1 92.44 417 ASN B C 1
ATOM 6771 O O . ASN B 1 417 ? -2.816 -39.25 -9.078 1 92.44 417 ASN B O 1
ATOM 6775 N N . PRO B 1 418 ? -4.676 -40.469 -9.188 1 92.31 418 PRO B N 1
ATOM 6776 C CA . PRO B 1 418 ? -5.281 -39.781 -8.055 1 92.31 418 PRO B CA 1
ATOM 6777 C C . PRO B 1 418 ? -4.418 -39.844 -6.793 1 92.31 418 PRO B C 1
ATOM 6779 O O . PRO B 1 418 ? -4.43 -38.906 -5.984 1 92.31 418 PRO B O 1
ATOM 6782 N N . ALA B 1 419 ? -3.68 -40.875 -6.648 1 95.12 419 ALA B N 1
ATOM 6783 C CA . ALA B 1 419 ? -2.84 -41 -5.461 1 95.12 419 ALA B CA 1
ATOM 6784 C C . ALA B 1 419 ? -1.743 -39.938 -5.441 1 95.12 419 ALA B C 1
ATOM 6786 O O . ALA B 1 419 ? -1.397 -39.438 -4.379 1 95.12 419 ALA B O 1
ATOM 6787 N N . GLU B 1 420 ? -1.159 -39.688 -6.621 1 94.69 420 GLU B N 1
ATOM 6788 C CA . GLU B 1 420 ? -0.129 -38.656 -6.699 1 94.69 420 GLU B CA 1
ATOM 6789 C C . GLU B 1 420 ? -0.712 -37.281 -6.43 1 94.69 420 GLU B C 1
ATOM 6791 O O . GLU B 1 420 ? -0.086 -36.469 -5.758 1 94.69 420 GLU B O 1
ATOM 6796 N N . ILE B 1 421 ? -1.883 -37.094 -6.891 1 92.25 421 ILE B N 1
ATOM 6797 C CA . ILE B 1 421 ? -2.559 -35.812 -6.68 1 92.25 421 ILE B CA 1
ATOM 6798 C C . ILE B 1 421 ? -2.855 -35.625 -5.191 1 92.25 421 ILE B C 1
ATOM 6800 O O . ILE B 1 421 ? -2.613 -34.562 -4.633 1 92.25 421 ILE B O 1
ATOM 6804 N N . GLU B 1 422 ? -3.352 -36.625 -4.582 1 94.88 422 GLU B N 1
ATOM 6805 C CA . GLU B 1 422 ? -3.66 -36.562 -3.156 1 94.88 422 GLU B CA 1
ATOM 6806 C C . GLU B 1 422 ? -2.402 -36.312 -2.326 1 94.88 422 GLU B C 1
ATOM 6808 O O . GLU B 1 422 ? -2.439 -35.594 -1.334 1 94.88 422 GLU B O 1
ATOM 6813 N N . GLU B 1 423 ? -1.333 -36.969 -2.725 1 96.44 423 GLU B N 1
ATOM 6814 C CA . GLU B 1 423 ? -0.071 -36.781 -2.016 1 96.44 423 GLU B CA 1
ATOM 6815 C C . GLU B 1 423 ? 0.422 -35.344 -2.139 1 96.44 423 GLU B C 1
ATOM 6817 O O . GLU B 1 423 ? 0.895 -34.75 -1.162 1 96.44 423 GLU B O 1
ATOM 6822 N N . ALA B 1 424 ? 0.345 -34.812 -3.332 1 95.88 424 ALA B N 1
ATOM 6823 C CA . ALA B 1 424 ? 0.721 -33.406 -3.535 1 95.88 424 ALA B CA 1
ATOM 6824 C C . ALA B 1 424 ? -0.123 -32.469 -2.666 1 95.88 424 ALA B C 1
ATOM 6826 O O . ALA B 1 424 ? 0.401 -31.547 -2.055 1 95.88 424 ALA B O 1
ATOM 6827 N N . ARG B 1 425 ? -1.372 -32.75 -2.57 1 94.81 425 ARG B N 1
ATOM 6828 C CA . ARG B 1 425 ? -2.283 -31.938 -1.758 1 94.81 425 ARG B CA 1
ATOM 6829 C C . ARG B 1 425 ? -1.93 -32.031 -0.277 1 94.81 425 ARG B C 1
ATOM 6831 O O . ARG B 1 425 ? -1.932 -31.031 0.438 1 94.81 425 ARG B O 1
ATOM 6838 N N . ARG B 1 426 ? -1.718 -33.25 0.16 1 96.75 426 ARG B N 1
ATOM 6839 C CA . ARG B 1 426 ? -1.343 -33.469 1.553 1 96.75 426 ARG B CA 1
ATOM 6840 C C . ARG B 1 426 ? -0.094 -32.656 1.917 1 96.75 426 ARG B C 1
ATOM 6842 O O . ARG B 1 426 ? -0.052 -32 2.959 1 96.75 426 ARG B O 1
ATOM 6849 N N . LEU B 1 427 ? 0.899 -32.781 1.059 1 97.69 427 LEU B N 1
ATOM 6850 C CA . LEU B 1 427 ? 2.143 -32.031 1.296 1 97.69 427 LEU B CA 1
ATOM 6851 C C . LEU B 1 427 ? 1.903 -30.531 1.278 1 97.69 427 LEU B C 1
ATOM 6853 O O . LEU B 1 427 ? 2.436 -29.812 2.119 1 97.69 427 LEU B O 1
ATOM 6857 N N . ASN B 1 428 ? 1.133 -30.078 0.324 1 97.25 428 ASN B N 1
ATOM 6858 C CA . ASN B 1 428 ? 0.805 -28.656 0.247 1 97.25 428 ASN B CA 1
ATOM 6859 C C . ASN B 1 428 ? 0.103 -28.172 1.514 1 97.25 428 ASN B C 1
ATOM 6861 O O . ASN B 1 428 ? 0.414 -27.094 2.029 1 97.25 428 ASN B O 1
ATOM 6865 N N . ASP B 1 429 ? -0.846 -28.953 2.018 1 97.62 429 ASP B N 1
ATOM 6866 C CA . ASP B 1 429 ? -1.566 -28.609 3.238 1 97.62 429 ASP B CA 1
ATOM 6867 C C . ASP B 1 429 ? -0.608 -28.438 4.414 1 97.62 429 ASP B C 1
ATOM 6869 O O . ASP B 1 429 ? -0.757 -27.516 5.219 1 97.62 429 ASP B O 1
ATOM 6873 N N . ARG B 1 430 ? 0.316 -29.297 4.48 1 97.94 430 ARG B N 1
ATOM 6874 C CA . ARG B 1 430 ? 1.297 -29.234 5.559 1 97.94 430 ARG B CA 1
ATOM 6875 C C . ARG B 1 430 ? 2.18 -28 5.438 1 97.94 430 ARG B C 1
ATOM 6877 O O . ARG B 1 430 ? 2.5 -27.359 6.441 1 97.94 430 ARG B O 1
ATOM 6884 N N . ILE B 1 431 ? 2.557 -27.734 4.234 1 98.19 431 ILE B N 1
ATOM 6885 C CA . ILE B 1 431 ? 3.379 -26.562 3.975 1 98.19 431 ILE B CA 1
ATOM 6886 C C . ILE B 1 431 ? 2.627 -25.297 4.395 1 98.19 431 ILE B C 1
ATOM 6888 O O . ILE B 1 431 ? 3.184 -24.438 5.078 1 98.19 431 ILE B O 1
ATOM 6892 N N . VAL B 1 432 ? 1.383 -25.172 4.043 1 98.38 432 VAL B N 1
ATOM 6893 C CA . VAL B 1 432 ? 0.562 -24 4.355 1 98.38 432 VAL B CA 1
ATOM 6894 C C . VAL B 1 432 ? 0.375 -23.891 5.867 1 98.38 432 VAL B C 1
ATOM 6896 O O . VAL B 1 432 ? 0.532 -22.812 6.441 1 98.38 432 VAL B O 1
ATOM 6899 N N . ALA B 1 433 ? 0.067 -25 6.504 1 98.31 433 ALA B N 1
ATOM 6900 C CA . ALA B 1 433 ? -0.104 -25 7.953 1 98.31 433 ALA B CA 1
ATOM 6901 C C . ALA B 1 433 ? 1.162 -24.516 8.656 1 98.31 433 ALA B C 1
ATOM 6903 O O . ALA B 1 433 ? 1.091 -23.75 9.625 1 98.31 433 ALA B O 1
ATOM 6904 N N . ARG B 1 434 ? 2.281 -24.969 8.211 1 98.38 434 ARG B N 1
ATOM 6905 C CA . ARG B 1 434 ? 3.568 -24.578 8.773 1 98.38 434 ARG B CA 1
ATOM 6906 C C . ARG B 1 434 ? 3.801 -23.078 8.617 1 98.38 434 ARG B C 1
ATOM 6908 O O . ARG B 1 434 ? 4.211 -22.406 9.562 1 98.38 434 ARG B O 1
ATOM 6915 N N . ALA B 1 435 ? 3.561 -22.578 7.371 1 98.38 435 ALA B N 1
ATOM 6916 C CA . ALA B 1 435 ? 3.744 -21.156 7.117 1 98.38 435 ALA B CA 1
ATOM 6917 C C . ALA B 1 435 ? 2.855 -20.312 8.031 1 98.38 435 ALA B C 1
ATOM 6919 O O . ALA B 1 435 ? 3.303 -19.312 8.586 1 98.38 435 ALA B O 1
ATOM 6920 N N . LEU B 1 436 ? 1.618 -20.719 8.18 1 97.94 436 LEU B N 1
ATOM 6921 C CA . LEU B 1 436 ? 0.689 -20 9.039 1 97.94 436 LEU B CA 1
ATOM 6922 C C . LEU B 1 436 ? 1.152 -20.031 10.492 1 97.94 436 LEU B C 1
ATOM 6924 O O . LEU B 1 436 ? 1.082 -19.016 11.188 1 97.94 436 LEU B O 1
ATOM 6928 N N . ALA B 1 437 ? 1.671 -21.156 10.93 1 97.94 437 ALA B N 1
ATOM 6929 C CA . ALA B 1 437 ? 2.168 -21.297 12.297 1 97.94 437 ALA B CA 1
ATOM 6930 C C . ALA B 1 437 ? 3.391 -20.406 12.523 1 97.94 437 ALA B C 1
ATOM 6932 O O . ALA B 1 437 ? 3.734 -20.109 13.672 1 97.94 437 ALA B O 1
ATOM 6933 N N . MET B 1 438 ? 3.994 -20.031 11.477 1 97.75 438 MET B N 1
ATOM 6934 C CA . MET B 1 438 ? 5.195 -19.203 11.555 1 97.75 438 MET B CA 1
ATOM 6935 C C . MET B 1 438 ? 4.875 -17.75 11.266 1 97.75 438 MET B C 1
ATOM 6937 O O . MET B 1 438 ? 5.758 -16.969 10.883 1 97.75 438 MET B O 1
ATOM 6941 N N . ASP B 1 439 ? 3.645 -17.328 11.359 1 96.38 439 ASP B N 1
ATOM 6942 C CA . ASP B 1 439 ? 3.148 -15.969 11.18 1 96.38 439 ASP B CA 1
ATOM 6943 C C . ASP B 1 439 ? 3.221 -15.555 9.711 1 96.38 439 ASP B C 1
ATOM 6945 O O . ASP B 1 439 ? 3.424 -14.375 9.406 1 96.38 439 ASP B O 1
ATOM 6949 N N . GLY B 1 440 ? 3.137 -16.531 8.844 1 97.75 440 GLY B N 1
ATOM 6950 C CA . GLY B 1 440 ? 3.141 -16.266 7.418 1 97.75 440 GLY B CA 1
ATOM 6951 C C . GLY B 1 440 ? 1.749 -16.219 6.816 1 97.75 440 GLY B C 1
ATOM 6952 O O . GLY B 1 440 ? 0.798 -15.781 7.469 1 97.75 440 GLY B O 1
ATOM 6953 N N . THR B 1 441 ? 1.703 -16.453 5.531 1 98.5 441 THR B N 1
ATOM 6954 C CA . THR B 1 441 ? 0.458 -16.438 4.773 1 98.5 441 THR B CA 1
ATOM 6955 C C . THR B 1 441 ? 0.356 -17.672 3.875 1 98.5 441 THR B C 1
ATOM 6957 O O . THR B 1 441 ? 1.373 -18.234 3.477 1 98.5 441 THR B O 1
ATOM 6960 N N . CYS B 1 442 ? -0.855 -18.031 3.553 1 98.31 442 CYS B N 1
ATOM 6961 C CA . CYS B 1 442 ? -1.122 -19.203 2.73 1 98.31 442 CYS B CA 1
ATOM 6962 C C . CYS B 1 442 ? -0.87 -18.906 1.257 1 98.31 442 CYS B C 1
ATOM 6964 O O . CYS B 1 442 ? -0.837 -19.812 0.432 1 98.31 442 CYS B O 1
ATOM 6966 N N . THR B 1 443 ? -0.681 -17.672 0.971 1 98.12 443 THR B N 1
ATOM 6967 C CA . THR B 1 443 ? -0.445 -17.281 -0.417 1 98.12 443 THR B CA 1
ATOM 6968 C C . THR B 1 443 ? 0.319 -15.969 -0.49 1 98.12 443 THR B C 1
ATOM 6970 O O . THR B 1 443 ? -0.164 -14.938 -0.015 1 98.12 443 THR B O 1
ATOM 6973 N N . GLY B 1 444 ? 1.447 -16.016 -1.102 1 97.12 444 GLY B N 1
ATOM 6974 C CA . GLY B 1 444 ? 2.223 -14.805 -1.311 1 97.12 444 GLY B CA 1
ATOM 6975 C C . GLY B 1 444 ? 1.822 -14.047 -2.564 1 97.12 444 GLY B C 1
ATOM 6976 O O . GLY B 1 444 ? 1.946 -12.82 -2.623 1 97.12 444 GLY B O 1
ATOM 6977 N N . GLU B 1 445 ? 1.312 -14.82 -3.586 1 95.62 445 GLU B N 1
ATOM 6978 C CA . GLU B 1 445 ? 1.119 -14.102 -4.844 1 95.62 445 GLU B CA 1
ATOM 6979 C C . GLU B 1 445 ? 0.075 -14.797 -5.715 1 95.62 445 GLU B C 1
ATOM 6981 O O . GLU B 1 445 ? -0.415 -14.211 -6.688 1 95.62 445 GLU B O 1
ATOM 6986 N N . HIS B 1 446 ? -0.387 -16.031 -5.43 1 95.12 446 HIS B N 1
ATOM 6987 C CA . HIS B 1 446 ? -1.28 -16.766 -6.312 1 95.12 446 HIS B CA 1
ATOM 6988 C C . HIS B 1 446 ? -2.729 -16.328 -6.121 1 95.12 446 HIS B C 1
ATOM 6990 O O . HIS B 1 446 ? -3.582 -16.609 -6.969 1 95.12 446 HIS B O 1
ATOM 6996 N N . GLY B 1 447 ? -3.012 -15.68 -5.039 1 97 447 GLY B N 1
ATOM 6997 C CA . GLY B 1 447 ? -4.398 -15.398 -4.715 1 97 447 GLY B CA 1
ATOM 6998 C C . GLY B 1 447 ? -5.102 -16.562 -4.039 1 97 447 GLY B C 1
ATOM 6999 O O . GLY B 1 447 ? -4.453 -17.469 -3.525 1 97 447 GLY B O 1
ATOM 7000 N N . VAL B 1 448 ? -6.398 -16.5 -3.986 1 97.94 448 VAL B N 1
ATOM 7001 C CA . VAL B 1 448 ? -7.164 -17.469 -3.205 1 97.94 448 VAL B CA 1
ATOM 7002 C C . VAL B 1 448 ? -8.016 -18.328 -4.137 1 97.94 448 VAL B C 1
ATOM 7004 O O . VAL B 1 448 ? -7.938 -19.562 -4.098 1 97.94 448 VAL B O 1
ATOM 7007 N N . GLY B 1 449 ? -8.727 -17.609 -5.055 1 96.88 449 GLY B N 1
ATOM 7008 C CA . GLY B 1 449 ? -9.719 -18.359 -5.816 1 96.88 449 GLY B CA 1
ATOM 7009 C C . GLY B 1 449 ? -10.641 -19.188 -4.945 1 96.88 449 GLY B C 1
ATOM 7010 O O . GLY B 1 449 ? -11.086 -18.734 -3.889 1 96.88 449 GLY B O 1
ATOM 7011 N N . HIS B 1 450 ? -11.133 -20.344 -5.445 1 96.12 450 HIS B N 1
ATOM 7012 C CA . HIS B 1 450 ? -11.852 -21.266 -4.574 1 96.12 450 HIS B CA 1
ATOM 7013 C C . HIS B 1 450 ? -10.922 -22.312 -3.996 1 96.12 450 HIS B C 1
ATOM 7015 O O . HIS B 1 450 ? -11.273 -23 -3.035 1 96.12 450 HIS B O 1
ATOM 7021 N N . GLY B 1 451 ? -9.719 -22.375 -4.469 1 93.81 451 GLY B N 1
ATOM 7022 C CA . GLY B 1 451 ? -8.773 -23.422 -4.109 1 93.81 451 GLY B CA 1
ATOM 7023 C C . GLY B 1 451 ? -8.156 -23.234 -2.742 1 93.81 451 GLY B C 1
ATOM 7024 O O . GLY B 1 451 ? -7.734 -24.188 -2.098 1 93.81 451 GLY B O 1
ATOM 7025 N N . LYS B 1 452 ? -8.047 -21.953 -2.262 1 96.44 452 LYS B N 1
ATOM 7026 C CA . LYS B 1 452 ? -7.352 -21.703 -1.003 1 96.44 452 LYS B CA 1
ATOM 7027 C C . LYS B 1 452 ? -8.297 -21.125 0.045 1 96.44 452 LYS B C 1
ATOM 7029 O O . LYS B 1 452 ? -7.852 -20.5 1.013 1 96.44 452 LYS B O 1
ATOM 7034 N N . MET B 1 453 ? -9.578 -21.25 -0.133 1 96.62 453 MET B N 1
ATOM 7035 C CA . MET B 1 453 ? -10.555 -20.641 0.772 1 96.62 453 MET B CA 1
ATOM 7036 C C . MET B 1 453 ? -10.438 -21.234 2.172 1 96.62 453 MET B C 1
ATOM 7038 O O . MET B 1 453 ? -10.586 -20.531 3.168 1 96.62 453 MET B O 1
ATOM 7042 N N . ASP B 1 454 ? -10.172 -22.531 2.281 1 95.69 454 ASP B N 1
ATOM 7043 C CA . ASP B 1 454 ? -10.023 -23.156 3.59 1 95.69 454 ASP B CA 1
ATOM 7044 C C . ASP B 1 454 ? -8.805 -22.609 4.328 1 95.69 454 ASP B C 1
ATOM 7046 O O . ASP B 1 454 ? -8.844 -22.422 5.543 1 95.69 454 ASP B O 1
ATOM 7050 N N . PHE B 1 455 ? -7.734 -22.406 3.607 1 96.94 455 PHE B N 1
ATOM 7051 C CA . PHE B 1 455 ? -6.527 -21.859 4.211 1 96.94 455 PHE B CA 1
ATOM 7052 C C . PHE B 1 455 ? -6.77 -20.438 4.703 1 96.94 455 PHE B C 1
ATOM 7054 O O . PHE B 1 455 ? -6.215 -20.031 5.727 1 96.94 455 PHE B O 1
ATOM 7061 N N . LEU B 1 456 ? -7.562 -19.719 3.926 1 96.25 456 LEU B N 1
ATOM 7062 C CA . LEU B 1 456 ? -7.891 -18.344 4.309 1 96.25 456 LEU B CA 1
ATOM 7063 C C . LEU B 1 456 ? -8.633 -18.328 5.641 1 96.25 456 LEU B C 1
ATOM 7065 O O . LEU B 1 456 ? -8.43 -17.422 6.453 1 96.25 456 LEU B O 1
ATOM 7069 N N . GLU B 1 457 ? -9.508 -19.219 5.859 1 95.12 457 GLU B N 1
ATOM 7070 C CA . GLU B 1 457 ? -10.219 -19.328 7.129 1 95.12 457 GLU B CA 1
ATOM 7071 C C . GLU B 1 457 ? -9.258 -19.562 8.289 1 95.12 457 GLU B C 1
ATOM 7073 O O . GLU B 1 457 ? -9.398 -18.969 9.352 1 95.12 457 GLU B O 1
ATOM 7078 N N . ASP B 1 458 ? -8.305 -20.406 8.039 1 95.19 458 ASP B N 1
ATOM 7079 C CA . ASP B 1 458 ? -7.289 -20.688 9.055 1 95.19 458 ASP B CA 1
ATOM 7080 C C . ASP B 1 458 ? -6.469 -19.422 9.359 1 95.19 458 ASP B C 1
ATOM 7082 O O . ASP B 1 458 ? -6.109 -19.172 10.508 1 95.19 458 ASP B O 1
ATOM 7086 N N . GLU B 1 459 ? -6.211 -18.672 8.336 1 96.25 459 GLU B N 1
ATOM 7087 C CA . GLU B 1 459 ? -5.312 -17.531 8.445 1 96.25 459 GLU B CA 1
ATOM 7088 C C . GLU B 1 459 ? -6 -16.344 9.117 1 96.25 459 GLU B C 1
ATOM 7090 O O . GLU B 1 459 ? -5.406 -15.68 9.969 1 96.25 459 GLU B O 1
ATOM 7095 N N . HIS B 1 460 ? -7.219 -16 8.781 1 94.25 460 HIS B N 1
ATOM 7096 C CA . HIS B 1 460 ? -7.828 -14.734 9.164 1 94.25 460 HIS B CA 1
ATOM 7097 C C . HIS B 1 460 ? -8.812 -14.922 10.312 1 94.25 460 HIS B C 1
ATOM 7099 O O . HIS B 1 460 ? -9.094 -13.977 11.055 1 94.25 460 HIS B O 1
ATOM 7105 N N . GLY B 1 461 ? -9.344 -16.047 10.539 1 88.81 461 GLY B N 1
ATOM 7106 C CA . GLY B 1 461 ? -10.32 -16.25 11.602 1 88.81 461 GLY B CA 1
ATOM 7107 C C . GLY B 1 461 ? -11.477 -15.273 11.539 1 88.81 461 GLY B C 1
ATOM 7108 O O . GLY B 1 461 ? -12.172 -15.188 10.531 1 88.81 461 GLY B O 1
ATOM 7109 N N . GLU B 1 462 ? -11.539 -14.359 12.531 1 88.88 462 GLU B N 1
ATOM 7110 C CA . GLU B 1 462 ? -12.648 -13.422 12.703 1 88.88 462 GLU B CA 1
ATOM 7111 C C . GLU B 1 462 ? -12.625 -12.336 11.625 1 88.88 462 GLU B C 1
ATOM 7113 O O . GLU B 1 462 ? -13.664 -11.781 11.273 1 88.88 462 GLU B O 1
ATOM 7118 N N . ALA B 1 463 ? -11.539 -12.078 11.094 1 94.69 463 ALA B N 1
ATOM 7119 C CA . ALA B 1 463 ? -11.414 -11.055 10.062 1 94.69 463 ALA B CA 1
ATOM 7120 C C . ALA B 1 463 ? -12.195 -11.43 8.812 1 94.69 463 ALA B C 1
ATOM 7122 O O . ALA B 1 463 ? -12.578 -10.562 8.023 1 94.69 463 ALA B O 1
ATOM 7123 N N . LEU B 1 464 ? -12.406 -12.719 8.617 1 96.12 464 LEU B N 1
ATOM 7124 C CA . LEU B 1 464 ? -13.148 -13.188 7.445 1 96.12 464 LEU B CA 1
ATOM 7125 C C . LEU B 1 464 ? -14.594 -12.695 7.484 1 96.12 464 LEU B C 1
ATOM 7127 O O . LEU B 1 464 ? -15.195 -12.445 6.441 1 96.12 464 LEU B O 1
ATOM 7131 N N . ASP B 1 465 ? -15.117 -12.547 8.688 1 96.31 465 ASP B N 1
ATOM 7132 C CA . ASP B 1 465 ? -16.469 -12.023 8.836 1 96.31 465 ASP B CA 1
ATOM 7133 C C . ASP B 1 465 ? -16.578 -10.602 8.281 1 96.31 465 ASP B C 1
ATOM 7135 O O . ASP B 1 465 ? -17.594 -10.234 7.688 1 96.31 465 ASP B O 1
ATOM 7139 N N . MET B 1 466 ? -15.586 -9.828 8.484 1 97.31 466 MET B N 1
ATOM 7140 C CA . MET B 1 466 ? -15.562 -8.477 7.93 1 97.31 466 MET B CA 1
ATOM 7141 C C . MET B 1 466 ? -15.547 -8.516 6.406 1 97.31 466 MET B C 1
ATOM 7143 O O . MET B 1 466 ? -16.25 -7.734 5.758 1 97.31 466 MET B O 1
ATOM 7147 N N . MET B 1 467 ? -14.75 -9.43 5.812 1 98.25 467 MET B N 1
ATOM 7148 C CA . MET B 1 467 ? -14.734 -9.578 4.359 1 98.25 467 MET B CA 1
ATOM 7149 C C . MET B 1 467 ? -16.109 -9.953 3.832 1 98.25 467 MET B C 1
ATOM 7151 O O . MET B 1 467 ? -16.562 -9.422 2.818 1 98.25 467 MET B O 1
ATOM 7155 N N . ARG B 1 468 ? -16.781 -10.867 4.574 1 98.06 468 ARG B N 1
ATOM 7156 C CA . ARG B 1 468 ? -18.125 -11.289 4.184 1 98.06 468 ARG B CA 1
ATOM 7157 C C . ARG B 1 468 ? -19.094 -10.109 4.215 1 98.06 468 ARG B C 1
ATOM 7159 O O . ARG B 1 468 ? -19.906 -9.945 3.303 1 98.06 468 ARG B O 1
ATOM 7166 N N . LYS B 1 469 ? -19 -9.297 5.27 1 98.12 469 LYS B N 1
ATOM 7167 C CA . LYS B 1 469 ? -19.859 -8.125 5.391 1 98.12 469 LYS B CA 1
ATOM 7168 C C . LYS B 1 469 ? -19.656 -7.16 4.23 1 98.12 469 LYS B C 1
ATOM 7170 O O . LYS B 1 469 ? -20.609 -6.621 3.68 1 98.12 469 LYS B O 1
ATOM 7175 N N . ILE B 1 470 ? -18.438 -6.969 3.854 1 98.5 470 ILE B N 1
ATOM 7176 C CA . ILE B 1 470 ? -18.109 -6.062 2.758 1 98.5 470 ILE B CA 1
ATOM 7177 C C . ILE B 1 470 ? -18.641 -6.629 1.444 1 98.5 470 ILE B C 1
ATOM 7179 O O . ILE B 1 470 ? -19.25 -5.906 0.655 1 98.5 470 ILE B O 1
ATOM 7183 N N . LYS B 1 471 ? -18.406 -7.945 1.204 1 98.69 471 LYS B N 1
ATOM 7184 C CA . LYS B 1 471 ? -18.906 -8.602 -0.002 1 98.69 471 LYS B CA 1
ATOM 7185 C C . LYS B 1 471 ? -20.422 -8.477 -0.106 1 98.69 471 LYS B C 1
ATOM 7187 O O . LYS B 1 471 ? -20.953 -8.125 -1.164 1 98.69 471 LYS B O 1
ATOM 7192 N N . ARG B 1 472 ? -21.125 -8.656 0.954 1 98.38 472 ARG B N 1
ATOM 7193 C CA . ARG B 1 472 ? -22.578 -8.562 0.959 1 98.38 472 ARG B CA 1
ATOM 7194 C C . ARG B 1 472 ? -23.047 -7.133 0.698 1 98.38 472 ARG B C 1
ATOM 7196 O O . ARG B 1 472 ? -24.062 -6.91 0.035 1 98.38 472 ARG B O 1
ATOM 7203 N N . ALA B 1 473 ? -22.297 -6.234 1.216 1 98.38 473 ALA B N 1
ATOM 7204 C CA . ALA B 1 473 ? -22.672 -4.832 1.082 1 98.38 473 ALA B CA 1
ATOM 7205 C C . ALA B 1 473 ? -22.5 -4.352 -0.356 1 98.38 473 ALA B C 1
ATOM 7207 O O . ALA B 1 473 ? -23.328 -3.588 -0.868 1 98.38 473 ALA B O 1
ATOM 7208 N N . LEU B 1 474 ? -21.438 -4.738 -1.02 1 98.5 474 LEU B N 1
ATOM 7209 C CA . LEU B 1 474 ? -21.109 -4.227 -2.344 1 98.5 474 LEU B CA 1
ATOM 7210 C C . LEU B 1 474 ? -21.75 -5.082 -3.434 1 98.5 474 LEU B C 1
ATOM 7212 O O . LEU B 1 474 ? -21.969 -4.605 -4.551 1 98.5 474 LEU B O 1
ATOM 7216 N N . ASP B 1 475 ? -22 -6.289 -3.137 1 98.56 475 ASP B N 1
ATOM 7217 C CA . ASP B 1 475 ? -22.625 -7.234 -4.059 1 98.56 475 ASP B CA 1
ATOM 7218 C C . ASP B 1 475 ? -23.734 -8.031 -3.369 1 98.56 475 ASP B C 1
ATOM 7220 O O . ASP B 1 475 ? -23.625 -9.242 -3.201 1 98.56 475 ASP B O 1
ATOM 7224 N N . PRO B 1 476 ? -24.812 -7.398 -3.068 1 97.75 476 PRO B N 1
ATOM 7225 C CA . PRO B 1 476 ? -25.844 -8.008 -2.232 1 97.75 476 PRO B CA 1
ATOM 7226 C C . PRO B 1 476 ? -26.453 -9.258 -2.863 1 97.75 476 PRO B C 1
ATOM 7228 O O . PRO B 1 476 ? -26.922 -10.156 -2.15 1 97.75 476 PRO B O 1
ATOM 7231 N N . ASP B 1 477 ? -26.438 -9.383 -4.172 1 98.06 477 ASP B N 1
ATOM 7232 C CA . ASP B 1 477 ? -27.031 -10.539 -4.836 1 98.06 477 ASP B CA 1
ATOM 7233 C C . ASP B 1 477 ? -25.969 -11.602 -5.129 1 98.06 477 ASP B C 1
ATOM 7235 O O . ASP B 1 477 ? -26.281 -12.633 -5.738 1 98.06 477 ASP B O 1
ATOM 7239 N N . ASP B 1 478 ? -24.703 -11.367 -4.816 1 98.25 478 ASP B N 1
ATOM 7240 C CA . ASP B 1 478 ? -23.578 -12.297 -4.977 1 98.25 478 ASP B CA 1
ATOM 7241 C C . ASP B 1 478 ? -23.422 -12.711 -6.438 1 98.25 478 ASP B C 1
ATOM 7243 O O . ASP B 1 478 ? -23.281 -13.898 -6.738 1 98.25 478 ASP B O 1
ATOM 7247 N N . ILE B 1 479 ? -23.516 -11.781 -7.312 1 98.5 479 ILE B N 1
ATOM 7248 C CA . ILE B 1 479 ? -23.422 -12.117 -8.727 1 98.5 479 ILE B CA 1
ATOM 7249 C C . ILE B 1 479 ? -21.984 -12 -9.203 1 98.5 479 ILE B C 1
ATOM 7251 O O . ILE B 1 479 ? -21.609 -12.555 -10.242 1 98.5 479 ILE B O 1
ATOM 7255 N N . MET B 1 480 ? -21.141 -11.281 -8.484 1 98.81 480 MET B N 1
ATOM 7256 C CA . MET B 1 480 ? -19.766 -11.039 -8.93 1 98.81 480 MET B CA 1
ATOM 7257 C C . MET B 1 480 ? -18.859 -12.195 -8.523 1 98.81 480 MET B C 1
ATOM 7259 O O . MET B 1 480 ? -18.453 -12.289 -7.363 1 98.81 480 MET B O 1
ATOM 7263 N N . ASN B 1 481 ? -18.516 -13.023 -9.406 1 98.69 481 ASN B N 1
ATOM 7264 C CA . ASN B 1 481 ? -17.609 -14.164 -9.266 1 98.69 481 ASN B CA 1
ATOM 7265 C C . ASN B 1 481 ? -17.875 -14.93 -7.969 1 98.69 481 ASN B C 1
ATOM 7267 O O . ASN B 1 481 ? -16.953 -15.148 -7.18 1 98.69 481 ASN B O 1
ATOM 7271 N N . PRO B 1 482 ? -19.047 -15.422 -7.805 1 98.19 482 PRO B N 1
ATOM 7272 C CA . PRO B 1 482 ? -19.438 -16.031 -6.531 1 98.19 482 PRO B CA 1
ATOM 7273 C C . PRO B 1 482 ? -18.672 -17.312 -6.223 1 98.19 482 PRO B C 1
ATOM 7275 O O . PRO B 1 482 ? -18.266 -18.016 -7.141 1 98.19 482 PRO B O 1
ATOM 7278 N N . GLY B 1 483 ? -18.531 -17.578 -4.953 1 97.31 483 GLY B N 1
ATOM 7279 C CA . GLY B 1 483 ? -17.922 -18.812 -4.492 1 97.31 483 GLY B CA 1
ATOM 7280 C C . GLY B 1 483 ? -16.422 -18.734 -4.344 1 97.31 483 GLY B C 1
ATOM 7281 O O . GLY B 1 483 ? -15.742 -19.75 -4.156 1 97.31 483 GLY B O 1
ATOM 7282 N N . LYS B 1 484 ? -15.922 -17.562 -4.418 1 97.69 484 LYS B N 1
ATOM 7283 C CA . LYS B 1 484 ? -14.484 -17.359 -4.293 1 97.69 484 LYS B CA 1
ATOM 7284 C C . LYS B 1 484 ? -14.164 -16.438 -3.119 1 97.69 484 LYS B C 1
ATOM 7286 O O . LYS B 1 484 ? -14.961 -15.555 -2.775 1 97.69 484 LYS B O 1
ATOM 7291 N N . ILE B 1 485 ? -12.992 -16.578 -2.412 1 97.56 485 ILE B N 1
ATOM 7292 C CA . ILE B 1 485 ? -12.414 -15.82 -1.303 1 97.56 485 ILE B CA 1
ATOM 7293 C C . ILE B 1 485 ? -13.25 -16.047 -0.041 1 97.56 485 ILE B C 1
ATOM 7295 O O . ILE B 1 485 ? -12.742 -16.578 0.953 1 97.56 485 ILE B O 1
ATOM 7299 N N . VAL B 1 486 ? -14.586 -15.695 -0.123 1 96.06 486 VAL B N 1
ATOM 7300 C CA . VAL B 1 486 ? -15.414 -15.859 1.064 1 96.06 486 VAL B CA 1
ATOM 7301 C C . VAL B 1 486 ? -16.656 -16.672 0.719 1 96.06 486 VAL B C 1
ATOM 7303 O O . VAL B 1 486 ? -17.188 -16.562 -0.388 1 96.06 486 VAL B O 1
ATOM 7306 N N . ARG B 1 487 ? -17.094 -17.469 1.68 1 93.12 487 ARG B N 1
ATOM 7307 C CA . ARG B 1 487 ? -18.391 -18.156 1.621 1 93.12 487 ARG B CA 1
ATOM 7308 C C . ARG B 1 487 ? -19.484 -17.281 2.225 1 93.12 487 ARG B C 1
ATOM 7310 O O . ARG B 1 487 ? -19.344 -16.766 3.33 1 93.12 487 ARG B O 1
ATOM 7317 N N . LEU B 1 488 ? -20.516 -17.094 1.431 1 94.06 488 LEU B N 1
ATOM 7318 C CA . LEU B 1 488 ? -21.609 -16.266 1.925 1 94.06 488 LEU B CA 1
ATOM 7319 C C . LEU B 1 488 ? -22.766 -17.125 2.4 1 94.06 488 LEU B C 1
ATOM 7321 O O . LEU B 1 488 ? -23 -18.219 1.868 1 94.06 488 LEU B O 1
#

Solvent-accessible surface area (backbone atoms only — not comparable to full-atom values): 48504 Å² total; per-residue (Å²): 135,84,81,80,80,78,75,84,61,77,71,62,60,62,55,57,59,59,59,61,60,66,64,64,64,66,69,62,65,86,68,80,74,78,56,66,67,50,52,52,51,45,37,71,73,47,44,84,39,40,38,69,49,65,70,62,21,47,59,56,4,39,49,66,29,89,59,76,67,26,39,28,64,24,35,38,56,31,70,45,65,68,50,47,20,50,54,35,33,53,30,45,77,69,63,38,26,32,32,60,40,41,65,49,70,44,54,23,46,58,46,36,22,81,77,36,28,37,27,39,33,32,44,69,22,48,50,78,74,45,78,38,76,71,60,33,33,34,35,27,26,15,19,28,27,51,60,60,52,39,64,70,28,61,88,70,53,38,37,67,72,68,46,66,81,62,79,37,11,49,32,43,35,33,19,25,20,26,27,43,53,29,26,64,58,68,35,34,37,75,71,30,53,44,24,36,32,31,27,35,51,75,24,47,81,31,56,35,69,44,61,27,76,33,60,9,70,41,62,39,58,44,49,39,47,37,17,33,54,30,38,64,30,44,65,42,30,39,26,34,52,44,42,51,58,58,81,29,56,37,30,34,40,34,38,23,86,35,61,52,37,48,46,52,32,46,43,51,42,56,54,74,58,52,74,42,33,29,36,34,36,32,33,31,61,34,40,48,32,20,21,68,64,67,71,52,83,71,71,70,27,27,28,40,37,39,29,35,55,29,47,65,68,53,32,54,49,48,50,52,54,49,52,51,46,33,45,73,47,59,33,62,69,77,41,70,29,65,48,70,70,50,29,49,59,68,40,41,50,67,75,38,40,66,59,17,52,36,68,74,36,88,83,36,42,74,44,71,47,43,28,8,21,28,51,73,46,41,42,59,52,51,52,54,45,49,56,57,49,68,74,45,92,57,56,62,33,38,44,24,40,49,64,42,19,24,40,30,41,40,34,45,27,45,87,88,35,65,68,49,49,51,48,49,48,53,52,44,51,51,50,37,53,51,26,44,75,58,47,22,26,62,12,24,38,63,26,26,22,52,70,35,32,69,52,47,49,71,71,36,51,69,38,48,55,56,52,42,37,43,44,45,50,59,24,72,80,53,25,33,30,50,73,36,60,52,85,130,134,84,79,77,79,79,71,84,59,77,71,60,60,64,56,57,61,59,57,61,61,65,65,62,64,67,70,62,65,87,69,80,73,78,55,67,67,53,52,51,52,45,36,71,74,48,44,83,39,39,38,71,50,65,71,63,20,46,60,57,4,37,48,66,30,89,58,77,67,25,42,29,64,24,35,37,58,32,68,44,64,67,51,46,18,51,52,35,33,53,31,44,76,68,65,40,28,33,32,59,39,41,66,50,71,44,56,23,47,58,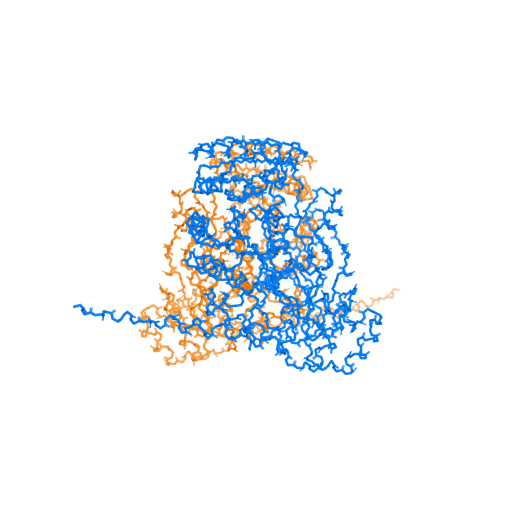47,36,23,80,78,35,28,37,26,40,32,31,44,68,22,48,51,76,74,46,79,38,74,71,59,32,32,34,35,28,25,14,19,27,28,52,60,58,52,39,64,71,28,63,86,71,54,38,36,66,71,68,44,64,82,62,79,38,10,49,33,44,34,33,20,26,20,25,27,43,54,30,26,65,57,67,35,33,38,76,72,30,52,44,23,36,33,32,26,36,50,77,23,46,82,32,56,36,68,44,61,26,76,35,60,8,71,41,63,38,58,44,50,38,48,36,18,33,54,30,38,61,31,43,63,43,30,41,27,33,51,42,41,51,59,55,82,28,57,36,31,33,41,34,38,23,85,34,59,53,36,46,46,52,34,47,45,51,39,57,55,76,57,54,73,41,34,30,37,34,38,32,32,31,61,34,39,47,32,20,21,68,64,70,71,51,82,73,72,70,28,28,28,40,37,39,30,36,54,28,47,67,67,53,32,53,50,47,52,51,52,49,50,50,45,33,45,74,47,60,34,62,69,77,41,71,29,64,49,71,69,49,28,49,58,69,40,42,50,69,74,37,40,66,59,19,53,36,68,74,36,87,83,35,43,76,44,72,48,44,28,7,22,28,50,73,47,41,43,61,52,51,52,55,45,49,56,58,50,68,74,44,91,57,56,63,34,38,44,24,41,48,63,43,17,25,39,29,42,39,34,46,26,46,87,88,35,66,67,47,48,50,50,50,49,54,52,44,52,52,50,35,52,51,25,43,75,57,47,21,27,62,12,24,37,63,26,26,23,52,69,36,32,72,54,47,49,72,72,37,51,68,39,48,56,56,51,41,38,43,44,44,50,59,26,72,80,53,25,32,30,48,71,38,59,51,83,129

Sequence (976 aa):
MRAASFGAGPAFAFFLTKVAVMRSLSQSAPRDPLPAALVGTLAALLGERFSTATAVREQHGRDESYHPSMPPDAVAFARSTEEVAAIVTACAAHKVPIIPFGTGTSLEGHIAALRGGVCIDVSAMNAILEVRPADMDVTVQAGVTRKQLNAHLRDTGLFFPIDPGADASLGGMTATRASGTNAVRYGTMRENVLALSVVTPEGRVVKIGGRARKSSAGYDLTRLFVGSEGTLGVITEVTLRLHGIPEKIVSAVCPFPSVRAAVDTVIATIQIGVPVARIEFLNARQILAVNAYSKLDYAAAPTLFFEFHGTPDHVAEQVRMVQDLAADQGAAGFRWAETPEERDRLWTARHNAFYASLATKAGGRGFSSDVCVPISRLTECIAQT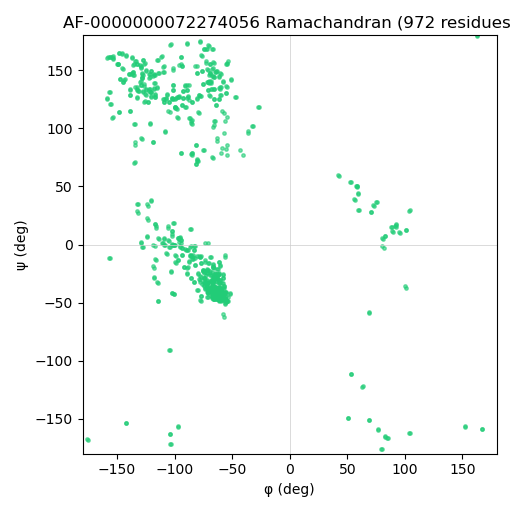EEDLARSALFTSIVGHVGDGNFHVIFIVDPENPAEIEEARRLNDRIVARALAMDGTCTGEHGVGHGKMDFLEDEHGEALDMMRKIKRALDPDDIMNPGKIVRLMRAASFGAGPAFAFFLTKVAVMRSLSQSAPRDPLPAALVGTLAALLGERFSTATAVREQHGRDESYHPSMPPDAVAFARSTEEVAAIVTACAAHKVPIIPFGTGTSLEGHIAALRGGVCIDVSAMNAILEVRPADMDVTVQAGVTRKQLNAHLRDTGLFFPIDPGADASLGGMTATRASGTNAVRYGTMRENVLALSVVTPEGRVVKIGGRARKSSAGYDLTRLFVGSEGTLGVITEVTLRLHGIPEKIVSAVCPFPSVRAAVDTVIATIQIGVPVARIEFLNARQILAVNAYSKLDYAAAPTLFFEFHGTPDHVAEQVRMVQDLAADQGAAGFRWAETPEERDRLWTARHNAFYASLATKAGGRGFSSDVCVPISRLTECIAQTEEDLARSALFTSIVGHVGDGNFHVIFIVDPENPAEIEEARRLNDRIVARALAMDGTCTGEHGVGHGKMDFLEDEHGEALDMMRKIKRALDPDDIMNPGKIVRL